Protein 3VG8 (pdb70)

Sequence (1083 aa):
GALPNFIPGLGTLYVDPSTLPEGPFLAYDRAGNLVKVVFVPLKKLNESHKYVDIGTKTLRALGITRIDHVNIPSGPHPGVSEPHYHIELVLVSVDQERKVLEGEEALKGALPNFIPGLGTLYVDPSTLPEGPFLAYDRAGNLVKVVFVPLKKLNESHKYVDIGTKTLRALGITRIDHVNIPSGPHPGVSEPHYHIELVLVSVDQERKVLEGEPYEALKGALPNFIPGLGTLYVDPSTLPEGPFLAYDRAGNLVKVVFVPLKKLNESHKYVDIGTKTLRALGITRIDHVNIPSGPHPGVSEPHYHIELVLVSVDQERKVLEGNVSEALKGALPNFIPGLGTLYVDPSTLPEGPFLAYDRAGNLVKVVFVPLKKLNESHKYVDIGTKTLRALGITRIDHVNIPSGPHPGVSEPHYHIELVLVSVDQERKVLEGEPYGALPNFIPGLGTLYVDPSTLPEGPFLAYDRAGNLVKVVFVPLKKLNESHKYVDIGTKTLRALGITRIDHVNIPSGPHPGVSEPHYHIELVLVSVDQERKVLEGNVSEALKGALPNFIPGLGTLYVDPSTLPEGPFLAYDRAGNLVKVVFVPLKKLNESHKYVDIGTKTLRALGITRIDHVNIPSGPHPGVSEPHYHIELVLVSVDQERKVLEGEPYLKGALPNFIPGLGTLYVDPSTLPEGPFLAYDRAGNLVKVVFVPLKKLNESHKYVDIGTKTLRALGITRIDHVNIPSGPHPGVSEPHYHIELVLVSVDQERKVLEGEPGALPNFIPGLGTLYVDPSTLPEGPFLAYDRAGNLVKVVFVPLKKLNESHKYVDIGTKTLRALGITRIDHVNIPSGPHPGVSEPHYHIELVLVSVDQERKVLEGEPYEALKGALPNFIPGLGTLYVDPSTLPEGPFLAYDRAGNLVKVVFVPLKKLNESHKYVDIGTKTLRALGITRIDHVNIPSGPHPGVSEPHYHIELVLVSVDQERKVLEGNVSEALKGALPNFIPGLGTLYVDPSTLPEGPFLAYDRAGNLVKVVFVPLKKLNESHKYVDIGTKTLRALGITRIDHVNIPSGPHPGVSEPHYHIELVLVSVDQERKVLEGEPY

CATH classification: 3.30.200.270

Nearest PDB structures (foldseek):
  3vg8-assembly1_B  TM=1.009E+00  e=7.340E-21  Thermus thermophilus HB8
  3vg8-assembly1_I  TM=8.948E-01  e=1.746E-15  Thermus thermophilus HB8
  4u43-assembly2_A  TM=2.991E-01  e=2.582E+00  Homo sapiens
  4bch-assembly1_A  TM=3.341E-01  e=4.894E+00  Homo sapiens
  3vg8-assembly1_I  TM=9.555E-01  e=1.704E-15  Thermus thermophilus HB8

Solvent-accessible surface area: 46790 Å² total

InterPro domains:
  IPR033786 TTHB210-like [cd11669] (2-110)
  IPR040832 TTHB210-like domain [PF18197] (37-82)

Organism: Thermus thermophilus (strain ATCC 27634 / DSM 579 / HB8) (NCBI:txid300852)

Structure (mmCIF, N/CA/C/O backbone):
data_3VG8
#
_entry.id   3VG8
#
_cell.length_a   154.977
_cell.length_b   100.160
_cell.length_c   106.366
_cell.angle_alpha   90.00
_cell.angle_beta   131.19
_cell.angle_gamma   90.00
#
_symmetry.space_group_name_H-M   'C 1 2 1'
#
loop_
_entity.id
_entity.type
_entity.pdbx_description
1 polymer 'Hypothetical Protein TTHB210'
2 water water
#
loop_
_atom_site.group_PDB
_atom_site.id
_atom_site.type_symbol
_atom_site.label_atom_id
_atom_site.label_alt_id
_atom_site.label_comp_id
_atom_site.label_asym_id
_atom_site.label_entity_id
_atom_site.label_seq_id
_atom_site.pdbx_PDB_ins_code
_atom_site.Cartn_x
_atom_site.Cartn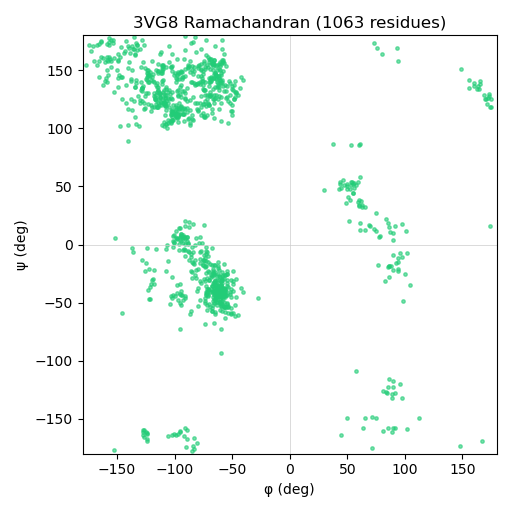_y
_atom_site.Cartn_z
_atom_site.occupancy
_atom_site.B_iso_or_equiv
_atom_site.auth_seq_id
_atom_site.auth_comp_id
_atom_site.auth_asym_id
_atom_site.auth_atom_id
_atom_site.pdbx_PDB_model_num
ATOM 1 N N . GLY A 1 9 ? 28.471 103.294 39.324 1.00 67.30 9 GLY G N 1
ATOM 2 C CA . GLY A 1 9 ? 28.833 102.014 38.631 1.00 65.68 9 GLY G CA 1
ATOM 3 C C . GLY A 1 9 ? 27.624 101.215 38.175 1.00 68.43 9 GLY G C 1
ATOM 4 O O . GLY A 1 9 ? 27.451 100.976 36.973 1.00 68.89 9 GLY G O 1
ATOM 5 N N . ALA A 1 10 ? 26.793 100.809 39.138 1.00 65.77 10 ALA G N 1
ATOM 6 C CA . ALA A 1 10 ? 25.580 100.021 38.890 1.00 59.14 10 ALA G CA 1
ATOM 7 C C . ALA A 1 10 ? 24.971 99.610 40.237 1.00 57.83 10 ALA G C 1
ATOM 8 O O . ALA A 1 10 ? 24.114 98.726 40.309 1.00 58.80 10 ALA G O 1
ATOM 10 N N . LEU A 1 11 ? 25.420 100.282 41.290 1.00 55.03 11 LEU G N 1
ATOM 11 C CA . LEU A 1 11 ? 25.004 100.031 42.671 1.00 54.92 11 LEU G CA 1
ATOM 12 C C . LEU A 1 11 ? 23.519 99.799 42.908 1.00 56.25 11 LEU G C 1
ATOM 13 O O . LEU A 1 11 ? 22.680 100.514 42.368 1.00 64.35 11 LEU G O 1
ATOM 18 N N . PRO A 1 12 ? 23.172 98.778 43.710 1.00 55.49 12 PRO G N 1
ATOM 19 C CA . PRO A 1 12 ? 21.765 98.490 44.010 1.00 56.63 12 PRO G CA 1
ATOM 20 C C . PRO A 1 12 ? 21.215 99.475 45.054 1.00 58.09 12 PRO G C 1
ATOM 21 O O . PRO A 1 12 ? 21.979 100.216 45.680 1.00 56.77 12 PRO G O 1
ATOM 25 N N . ASN A 1 13 ? 19.897 99.476 45.240 1.00 59.05 13 ASN G N 1
ATOM 26 C CA . ASN A 1 13 ? 19.246 100.384 46.189 1.00 59.44 13 ASN G CA 1
ATOM 27 C C . ASN A 1 13 ? 19.664 100.205 47.651 1.00 55.69 13 ASN G C 1
ATOM 28 O O . ASN A 1 13 ? 19.424 99.162 48.251 1.00 56.41 13 ASN G O 1
ATOM 30 N N . PHE A 1 14 ? 20.274 101.247 48.212 1.00 57.24 14 PHE G N 1
ATOM 31 C CA . PHE A 1 14 ? 20.733 101.267 49.602 1.00 51.84 14 PHE G CA 1
ATOM 32 C C . PHE A 1 14 ? 19.589 100.888 50.543 1.00 55.76 14 PHE G C 1
ATOM 33 O O . PHE A 1 14 ? 18.443 101.287 50.332 1.00 60.35 14 PHE G O 1
ATOM 41 N N . ILE A 1 15 ? 19.897 100.118 51.581 1.00 50.66 15 ILE G N 1
ATOM 42 C CA . ILE A 1 15 ? 18.881 99.701 52.542 1.00 53.17 15 ILE G CA 1
ATOM 43 C C . ILE A 1 15 ? 19.277 100.140 53.954 1.00 53.87 15 ILE G C 1
ATOM 44 O O . ILE A 1 15 ? 20.404 99.906 54.388 1.00 51.33 15 ILE G O 1
ATOM 49 N N . PRO A 1 16 ? 18.358 100.790 54.686 1.00 55.55 16 PRO G N 1
ATOM 50 C CA . PRO A 1 16 ? 18.679 101.230 56.051 1.00 56.19 16 PRO G CA 1
ATOM 51 C C . PRO A 1 16 ? 19.044 100.046 56.948 1.00 54.83 16 PRO G C 1
ATOM 52 O O . PRO A 1 16 ? 18.301 99.074 57.037 1.00 57.04 16 PRO G O 1
ATOM 56 N N . GLY A 1 17 ? 20.198 100.124 57.600 1.00 55.32 17 GLY G N 1
ATOM 57 C CA . GLY A 1 17 ? 20.623 99.032 58.460 1.00 58.05 17 GLY G CA 1
ATOM 58 C C . GLY A 1 17 ? 21.379 97.936 57.717 1.00 58.44 17 GLY G C 1
ATOM 59 O O . GLY A 1 17 ? 22.086 97.138 58.337 1.00 61.19 17 GLY G O 1
ATOM 60 N N . LEU A 1 18 ? 21.230 97.891 56.393 1.00 53.92 18 LEU G N 1
ATOM 61 C CA . LEU A 1 18 ? 21.914 96.896 55.570 1.00 46.41 18 LEU G CA 1
ATOM 62 C C . LEU A 1 18 ? 22.875 97.498 54.556 1.00 41.20 18 LEU G C 1
ATOM 63 O O . LEU A 1 18 ? 23.806 96.833 54.107 1.00 41.14 18 LEU G O 1
ATOM 68 N N . GLY A 1 19 ? 22.664 98.765 54.214 1.00 42.45 19 GLY G N 1
ATOM 69 C CA . GLY A 1 19 ? 23.527 99.425 53.248 1.00 39.62 19 GLY G CA 1
ATOM 70 C C . GLY A 1 19 ? 23.275 98.876 51.857 1.00 38.87 19 GLY G C 1
ATOM 71 O O . GLY A 1 19 ? 22.160 98.474 51.531 1.00 37.57 19 GLY G O 1
ATOM 72 N N . THR A 1 20 ? 24.319 98.854 51.040 1.00 42.30 20 THR G N 1
ATOM 73 C CA . THR A 1 20 ? 24.233 98.327 49.682 1.00 44.54 20 THR G CA 1
ATOM 74 C C . THR A 1 20 ? 24.526 96.821 49.771 1.00 41.82 20 THR G C 1
ATOM 75 O O . THR A 1 20 ? 25.671 96.437 50.007 1.00 38.43 20 THR G O 1
ATOM 79 N N . LEU A 1 21 ? 23.502 95.988 49.588 1.00 38.39 21 LEU G N 1
ATOM 80 C CA . LEU A 1 21 ? 23.652 94.532 49.653 1.00 36.20 21 LEU G CA 1
ATOM 81 C C . LEU A 1 21 ? 23.970 93.860 48.330 1.00 36.10 21 LEU G C 1
ATOM 82 O O . LEU A 1 21 ? 23.288 94.075 47.324 1.00 35.66 21 LEU G O 1
ATOM 87 N N . TYR A 1 22 ? 24.995 93.022 48.345 1.00 34.54 22 TYR G N 1
ATOM 88 C CA . TYR A 1 22 ? 25.365 92.249 47.169 1.00 32.41 22 TYR G CA 1
ATOM 89 C C . TYR A 1 22 ? 25.350 90.792 47.625 1.00 33.71 22 TYR G C 1
ATOM 90 O O . TYR A 1 22 ? 25.636 90.501 48.787 1.00 33.66 22 TYR G O 1
ATOM 99 N N . VAL A 1 23 ? 25.007 89.887 46.721 1.00 32.27 23 VAL G N 1
ATOM 100 C CA . VAL A 1 23 ? 25.026 88.462 47.026 1.00 33.53 23 VAL G CA 1
ATOM 101 C C . VAL A 1 23 ? 25.099 87.681 45.715 1.00 36.43 23 VAL G C 1
ATOM 102 O O . VAL A 1 23 ? 24.521 88.100 44.712 1.00 29.29 23 VAL G O 1
ATOM 106 N N . ASP A 1 24 ? 25.837 86.572 45.721 1.00 33.98 24 ASP G N 1
ATOM 107 C CA . ASP A 1 24 ? 25.953 85.698 44.550 1.00 31.45 24 ASP G CA 1
ATOM 108 C C . ASP A 1 24 ? 24.652 84.918 44.626 1.00 30.81 24 ASP G C 1
ATOM 109 O O . ASP A 1 24 ? 24.436 84.162 45.580 1.00 33.88 24 ASP G O 1
ATOM 114 N N . PRO A 1 25 ? 23.765 85.074 43.628 1.00 30.02 25 PRO G N 1
ATOM 115 C CA . PRO A 1 25 ? 22.500 84.332 43.701 1.00 26.93 25 PRO G CA 1
ATOM 116 C C . PRO A 1 25 ? 22.611 82.825 43.779 1.00 26.00 25 PRO G C 1
ATOM 117 O O . PRO A 1 25 ? 21.764 82.185 44.376 1.00 31.31 25 PRO G O 1
ATOM 121 N N . SER A 1 26 ? 23.645 82.242 43.182 1.00 31.47 26 SER G N 1
ATOM 122 C CA . SER A 1 26 ? 23.774 80.790 43.256 1.00 28.91 26 SER G CA 1
ATOM 123 C C . SER A 1 26 ? 23.943 80.332 44.704 1.00 32.34 26 SER G C 1
ATOM 124 O O . SER A 1 26 ? 23.790 79.152 44.985 1.00 31.86 26 SER G O 1
ATOM 127 N N . THR A 1 27 ? 24.259 81.252 45.622 1.00 30.96 27 THR G N 1
ATOM 128 C CA . THR A 1 27 ? 24.420 80.871 47.024 1.00 24.86 27 THR G CA 1
ATOM 129 C C . THR A 1 27 ? 23.226 81.202 47.929 1.00 32.35 27 THR G C 1
ATOM 130 O O . THR A 1 27 ? 23.311 81.057 49.148 1.00 30.01 27 THR G O 1
ATOM 134 N N . LEU A 1 28 ? 22.113 81.650 47.353 1.00 29.05 28 LEU G N 1
ATOM 135 C CA . LEU A 1 28 ? 20.942 81.930 48.170 1.00 31.46 28 LEU G CA 1
ATOM 136 C C . LEU A 1 28 ? 20.453 80.601 48.749 1.00 33.35 28 LEU G C 1
ATOM 137 O O . LEU A 1 28 ? 20.734 79.543 48.207 1.00 28.13 28 LEU G O 1
ATOM 142 N N . PRO A 1 29 ? 19.686 80.644 49.844 1.00 33.58 29 PRO G N 1
ATOM 143 C CA . PRO A 1 29 ? 19.268 81.865 50.540 1.00 29.65 29 PRO G CA 1
ATOM 144 C C . PRO A 1 29 ? 20.248 82.404 51.571 1.00 30.38 29 PRO G C 1
ATOM 145 O O . PRO A 1 29 ? 20.194 83.581 51.870 1.00 28.95 29 PRO G O 1
ATOM 149 N N . GLU A 1 30 ? 21.140 81.556 52.103 1.00 32.27 30 GLU G N 1
ATOM 150 C CA . GLU A 1 30 ? 22.097 81.989 53.135 1.00 26.28 30 GLU G CA 1
ATOM 151 C C . GLU A 1 30 ? 23.117 83.030 52.687 1.00 26.96 30 GLU G C 1
ATOM 152 O O . GLU A 1 30 ? 23.422 83.973 53.427 1.00 26.27 30 GLU G O 1
ATOM 158 N N . GLY A 1 31 ? 23.651 82.866 51.483 1.00 27.96 31 GLY G N 1
ATOM 159 C CA . GLY A 1 31 ? 24.634 83.813 50.998 1.00 21.58 31 GLY G CA 1
ATOM 160 C C . GLY A 1 31 ? 26.059 83.362 51.242 1.00 24.12 31 GLY G C 1
ATOM 161 O O . GLY A 1 31 ? 26.449 82.291 50.792 1.00 28.96 31 GLY G O 1
ATOM 162 N N . PRO A 1 32 ? 26.855 84.124 51.996 1.00 28.67 32 PRO G N 1
ATOM 163 C CA . PRO A 1 32 ? 26.566 85.389 52.673 1.00 28.11 32 PRO G CA 1
ATOM 164 C C . PRO A 1 32 ? 26.463 86.647 51.811 1.00 31.57 32 PRO G C 1
ATOM 165 O O . PRO A 1 32 ? 27.038 86.720 50.729 1.00 25.83 32 PRO G O 1
ATOM 169 N N . PHE A 1 33 ? 25.736 87.643 52.326 1.00 30.41 33 PHE G N 1
ATOM 170 C CA . PHE A 1 33 ? 25.570 88.923 51.641 1.00 31.28 33 PHE G CA 1
ATOM 171 C C . PHE A 1 33 ? 26.679 89.877 52.103 1.00 31.40 33 PHE G C 1
ATOM 172 O O . PHE A 1 33 ? 27.105 89.824 53.258 1.00 31.38 33 PHE G O 1
ATOM 180 N N . LEU A 1 34 ? 27.161 90.732 51.207 1.00 31.53 34 LEU G N 1
ATOM 181 C CA . LEU A 1 34 ? 28.170 91.714 51.585 1.00 34.41 34 LEU G CA 1
ATOM 182 C C . LEU A 1 34 ? 27.449 93.062 51.643 1.00 32.42 34 LEU G C 1
ATOM 183 O O . LEU A 1 34 ? 26.784 93.461 50.693 1.00 28.20 34 LEU G O 1
ATOM 188 N N . ALA A 1 35 ? 27.569 93.740 52.778 1.00 34.49 35 ALA G N 1
ATOM 189 C CA . ALA A 1 35 ? 26.926 95.034 52.995 1.00 39.18 35 ALA G CA 1
ATOM 190 C C . ALA A 1 35 ? 27.958 96.155 53.016 1.00 41.05 35 ALA G C 1
ATOM 191 O O . ALA A 1 35 ? 28.887 96.146 53.821 1.00 39.57 35 ALA G O 1
ATOM 193 N N . TYR A 1 36 ? 27.772 97.125 52.130 1.00 41.81 36 TYR G N 1
ATOM 194 C CA . TYR A 1 36 ? 28.683 98.256 52.011 1.00 42.07 36 TYR G CA 1
ATOM 195 C C . TYR A 1 36 ? 27.996 99.552 52.400 1.00 40.11 36 TYR G C 1
ATOM 196 O O . TYR A 1 36 ? 26.776 99.660 52.312 1.00 37.78 36 TYR G O 1
ATOM 205 N N . ASP A 1 37 ? 28.775 100.542 52.817 1.00 44.61 37 ASP G N 1
ATOM 206 C CA . ASP A 1 37 ? 28.188 101.837 53.154 1.00 51.29 37 ASP G CA 1
ATOM 207 C C . ASP A 1 37 ? 28.352 102.766 51.959 1.00 53.08 37 ASP G C 1
ATOM 208 O O . ASP A 1 37 ? 29.219 102.539 51.110 1.00 49.48 37 ASP G O 1
ATOM 213 N N . ARG A 1 38 ? 27.526 103.809 51.915 1.00 51.39 38 ARG G N 1
ATOM 214 C CA . ARG A 1 38 ? 27.544 104.800 50.842 1.00 49.03 38 ARG G CA 1
ATOM 215 C C . ARG A 1 38 ? 28.896 104.967 50.161 1.00 41.46 38 ARG G C 1
ATOM 216 O O . ARG A 1 38 ? 28.970 104.994 48.941 1.00 48.35 38 ARG G O 1
ATOM 224 N N . ALA A 1 39 ? 29.957 105.067 50.955 1.00 45.03 39 ALA G N 1
ATOM 225 C CA . ALA A 1 39 ? 31.314 105.258 50.435 1.00 51.71 39 ALA G CA 1
ATOM 226 C C . ALA A 1 39 ? 32.016 104.037 49.836 1.00 53.86 39 ALA G C 1
ATOM 227 O O . ALA A 1 39 ? 33.176 104.132 49.426 1.00 55.61 39 ALA G O 1
ATOM 229 N N . GLY A 1 40 ? 31.342 102.892 49.796 1.00 55.51 40 GLY G N 1
ATOM 230 C CA . GLY A 1 40 ? 31.967 101.710 49.224 1.00 51.85 40 GLY G CA 1
ATOM 231 C C . GLY A 1 40 ? 32.810 100.902 50.191 1.00 52.47 40 GLY G C 1
ATOM 232 O O . GLY A 1 40 ? 33.607 100.048 49.778 1.00 49.79 40 GLY G O 1
ATOM 233 N N . ASN A 1 41 ? 32.643 101.171 51.482 1.00 50.53 41 ASN G N 1
ATOM 234 C CA . ASN A 1 41 ? 33.389 100.440 52.502 1.00 53.15 41 ASN G CA 1
ATOM 235 C C . ASN A 1 41 ? 32.593 99.196 52.902 1.00 46.81 41 ASN G C 1
ATOM 236 O O . ASN A 1 41 ? 31.384 99.278 53.127 1.00 44.50 41 ASN G O 1
ATOM 241 N N . LEU A 1 42 ? 33.264 98.052 52.995 1.00 44.20 42 LEU G N 1
ATOM 242 C CA . LEU A 1 42 ? 32.588 96.827 53.402 1.00 44.00 42 LEU G CA 1
ATOM 243 C C . LEU A 1 42 ? 32.320 96.962 54.895 1.00 40.54 42 LEU G C 1
ATOM 244 O O . LEU A 1 42 ? 33.252 97.080 55.678 1.00 43.29 42 LEU G O 1
ATOM 249 N N . VAL A 1 43 ? 31.056 96.932 55.294 1.00 36.89 43 VAL G N 1
ATOM 250 C CA . VAL A 1 43 ? 30.722 97.099 56.701 1.00 38.51 43 VAL G CA 1
ATOM 251 C C . VAL A 1 43 ? 30.472 95.801 57.459 1.00 41.83 43 VAL G C 1
ATOM 252 O O . VAL A 1 43 ? 30.810 95.699 58.643 1.00 40.41 43 VAL G O 1
ATOM 256 N N . LYS A 1 44 ? 29.890 94.812 56.785 1.00 36.57 44 LYS G N 1
ATOM 257 C CA . LYS A 1 44 ? 29.596 93.545 57.445 1.00 35.32 44 LYS G CA 1
ATOM 258 C C . LYS A 1 44 ? 29.269 92.442 56.466 1.00 38.01 44 LYS G C 1
ATOM 259 O O . LYS A 1 44 ? 28.880 92.708 55.328 1.00 37.75 44 LYS G O 1
ATOM 265 N N . VAL A 1 45 ? 29.441 91.206 56.929 1.00 33.37 45 VAL G N 1
ATOM 266 C CA . VAL A 1 45 ? 29.139 90.027 56.141 1.00 30.60 45 VAL G CA 1
ATOM 267 C C . VAL A 1 45 ? 27.871 89.462 56.791 1.00 30.30 45 VAL G C 1
ATOM 268 O O . VAL A 1 45 ? 27.794 89.281 58.015 1.00 28.94 45 VAL G O 1
ATOM 272 N N . VAL A 1 46 ? 26.860 89.212 55.976 1.00 26.56 46 VAL G N 1
ATOM 273 C CA . VAL A 1 46 ? 25.597 88.737 56.516 1.00 27.35 46 VAL G CA 1
ATOM 274 C C . VAL A 1 46 ? 25.122 87.380 56.001 1.00 27.70 46 VAL G C 1
ATOM 275 O O . VAL A 1 46 ? 24.923 87.198 54.802 1.00 30.98 46 VAL G O 1
ATOM 279 N N . PHE A 1 47 ? 24.963 86.429 56.914 1.00 26.17 47 PHE G N 1
ATOM 280 C CA . PHE A 1 47 ? 24.460 85.108 56.552 1.00 29.43 47 PHE G CA 1
ATOM 281 C C . PHE A 1 47 ? 22.971 85.185 56.876 1.00 32.58 47 PHE G C 1
ATOM 282 O O . PHE A 1 47 ? 22.596 85.489 58.011 1.00 31.67 47 PHE G O 1
ATOM 298 N N . VAL A 1 49 ? 19.985 83.133 57.445 1.00 31.79 49 VAL G N 1
ATOM 299 C CA . VAL A 1 49 ? 19.542 81.778 57.741 1.00 30.32 49 VAL G CA 1
ATOM 300 C C . VAL A 1 49 ? 18.044 81.599 57.991 1.00 29.66 49 VAL G C 1
ATOM 301 O O . VAL A 1 49 ? 17.484 82.177 58.927 1.00 30.73 49 VAL G O 1
ATOM 305 N N . PRO A 1 50 ? 17.366 80.791 57.156 1.00 31.25 50 PRO G N 1
ATOM 306 C CA . PRO A 1 50 ? 15.928 80.607 57.407 1.00 30.99 50 PRO G CA 1
ATOM 307 C C . PRO A 1 50 ? 15.735 79.898 58.741 1.00 32.34 50 PRO G C 1
ATOM 308 O O . PRO A 1 50 ? 16.316 78.831 58.977 1.00 38.52 50 PRO G O 1
ATOM 312 N N . LEU A 1 51 ? 14.937 80.497 59.614 1.00 25.20 51 LEU G N 1
ATOM 313 C CA . LEU A 1 51 ? 14.676 79.939 60.947 1.00 30.26 51 LEU G CA 1
ATOM 314 C C . LEU A 1 51 ? 14.177 78.499 60.849 1.00 33.33 51 LEU G C 1
ATOM 315 O O . LEU A 1 51 ? 14.443 77.669 61.723 1.00 35.87 51 LEU G O 1
ATOM 320 N N . LYS A 1 52 ? 13.440 78.215 59.783 1.00 30.31 52 LYS G N 1
ATOM 321 C CA . LYS A 1 52 ? 12.923 76.888 59.535 1.00 33.11 52 LYS G CA 1
ATOM 322 C C . LYS A 1 52 ? 14.077 75.875 59.510 1.00 35.57 52 LYS G C 1
ATOM 323 O O . LYS A 1 52 ? 13.956 74.770 60.038 1.00 34.71 52 LYS G O 1
ATOM 329 N N . LYS A 1 53 ? 15.195 76.242 58.890 1.00 31.48 53 LYS G N 1
ATOM 330 C CA . LYS A 1 53 ? 16.319 75.315 58.825 1.00 32.13 53 LYS G CA 1
ATOM 331 C C . LYS A 1 53 ? 16.866 75.089 60.226 1.00 29.35 53 LYS G C 1
ATOM 332 O O . LYS A 1 53 ? 17.154 73.958 60.616 1.00 29.91 53 LYS G O 1
ATOM 338 N N . LEU A 1 54 ? 16.982 76.160 61.004 1.00 29.61 54 LEU G N 1
ATOM 339 C CA . LEU A 1 54 ? 17.497 76.008 62.355 1.00 29.79 54 LEU G CA 1
ATOM 340 C C . LEU A 1 54 ? 16.572 75.076 63.126 1.00 35.24 54 LEU G C 1
ATOM 341 O O . LEU A 1 54 ? 17.028 74.134 63.776 1.00 36.35 54 LEU G O 1
ATOM 346 N N . ASN A 1 55 ? 15.267 75.330 63.040 1.00 33.14 55 ASN G N 1
ATOM 347 C CA . ASN A 1 55 ? 14.306 74.508 63.744 1.00 31.39 55 ASN G CA 1
ATOM 348 C C . ASN A 1 55 ? 14.337 73.066 63.288 1.00 35.20 55 ASN G C 1
ATOM 349 O O . ASN A 1 55 ? 13.920 72.186 64.026 1.00 30.40 55 ASN G O 1
ATOM 354 N N . GLU A 1 56 ? 14.843 72.814 62.084 1.00 32.53 56 GLU G N 1
ATOM 355 C CA . GLU A 1 56 ? 14.942 71.436 61.615 1.00 38.41 56 GLU G CA 1
ATOM 356 C C . GLU A 1 56 ? 16.333 70.836 61.906 1.00 36.08 56 GLU G C 1
ATOM 357 O O . GLU A 1 56 ? 16.646 69.749 61.441 1.00 32.27 56 GLU G O 1
ATOM 363 N N . SER A 1 57 ? 17.150 71.556 62.677 1.00 33.08 57 SER G N 1
ATOM 364 C CA . SER A 1 57 ? 18.505 71.114 63.049 1.00 33.11 57 SER G CA 1
ATOM 365 C C . SER A 1 57 ? 19.472 70.947 61.875 1.00 28.49 57 SER G C 1
ATOM 366 O O . SER A 1 57 ? 20.322 70.074 61.891 1.00 28.80 57 SER G O 1
ATOM 369 N N . HIS A 1 58 ? 19.340 71.786 60.860 1.00 26.65 58 HIS G N 1
ATOM 370 C CA . HIS A 1 58 ? 20.235 71.714 59.714 1.00 28.30 58 HIS G CA 1
ATOM 371 C C . HIS A 1 58 ? 21.670 71.962 60.201 1.00 29.96 58 HIS G C 1
ATOM 372 O O . HIS A 1 58 ? 21.889 72.782 61.079 1.00 29.60 58 HIS G O 1
ATOM 379 N N . LYS A 1 59 ? 22.636 71.240 59.643 1.00 32.88 59 LYS G N 1
ATOM 380 C CA . LYS A 1 59 ? 24.041 71.399 60.024 1.00 32.50 59 LYS G CA 1
ATOM 381 C C . LYS A 1 59 ? 24.739 72.185 58.942 1.00 28.53 59 LYS G C 1
ATOM 382 O O . LYS A 1 59 ? 24.892 71.701 57.833 1.00 25.44 59 LYS G O 1
ATOM 388 N N . TYR A 1 60 ? 25.145 73.404 59.270 1.00 27.41 60 TYR G N 1
ATOM 389 C CA . TYR A 1 60 ? 25.847 74.265 58.333 1.00 26.58 60 TYR G CA 1
ATOM 390 C C . TYR A 1 60 ? 27.326 74.114 58.637 1.00 29.27 60 TYR G C 1
ATOM 391 O O . TYR A 1 60 ? 27.784 74.449 59.748 1.00 24.41 60 TYR G O 1
ATOM 400 N N . VAL A 1 61 ? 28.063 73.618 57.650 1.00 25.38 61 VAL G N 1
ATOM 401 C CA . VAL A 1 61 ? 29.493 73.414 57.797 1.00 24.41 61 VAL G CA 1
ATOM 402 C C . VAL A 1 61 ? 30.250 74.058 56.650 1.00 24.84 61 VAL G C 1
ATOM 403 O O . VAL A 1 61 ? 29.880 73.888 55.491 1.00 26.73 61 VAL G O 1
ATOM 407 N N . ASP A 1 62 ? 31.291 74.820 56.970 1.00 22.60 62 ASP G N 1
ATOM 408 C CA . ASP A 1 62 ? 32.115 75.441 55.933 1.00 28.34 62 ASP G CA 1
ATOM 409 C C . ASP A 1 62 ? 31.348 76.359 54.956 1.00 28.85 62 ASP G C 1
ATOM 410 O O . ASP A 1 62 ? 31.467 76.216 53.744 1.00 23.00 62 ASP G O 1
ATOM 415 N N . ILE A 1 63 ? 30.558 77.303 55.460 1.00 25.51 63 ILE G N 1
ATOM 416 C CA . ILE A 1 63 ? 29.845 78.168 54.524 1.00 25.91 63 ILE G CA 1
ATOM 417 C C . ILE A 1 63 ? 30.517 79.525 54.450 1.00 27.65 63 ILE G C 1
ATOM 418 O O . ILE A 1 63 ? 31.196 79.947 55.399 1.00 24.67 63 ILE G O 1
ATOM 423 N N . GLY A 1 64 ? 30.368 80.182 53.300 1.00 26.19 64 GLY G N 1
ATOM 424 C CA . GLY A 1 64 ? 30.963 81.494 53.096 1.00 22.84 64 GLY G CA 1
ATOM 425 C C . GLY A 1 64 ? 32.451 81.466 52.804 1.00 29.58 64 GLY G C 1
ATOM 426 O O . GLY A 1 64 ? 33.099 82.509 52.694 1.00 29.94 64 GLY G O 1
ATOM 427 N N . THR A 1 65 ? 32.994 80.270 52.644 1.00 29.92 65 THR G N 1
ATOM 428 C CA . THR A 1 65 ? 34.421 80.117 52.389 1.00 34.11 65 THR G CA 1
ATOM 429 C C . THR A 1 65 ? 35.010 81.072 51.350 1.00 37.35 65 THR G C 1
ATOM 430 O O . THR A 1 65 ? 35.913 81.842 51.661 1.00 41.50 65 THR G O 1
ATOM 434 N N . LYS A 1 66 ? 34.510 81.011 50.116 1.00 36.42 66 LYS G N 1
ATOM 435 C CA . LYS A 1 66 ? 35.022 81.856 49.042 1.00 41.05 66 LYS G CA 1
ATOM 436 C C . LYS A 1 66 ? 34.962 83.344 49.339 1.00 43.10 66 LYS G C 1
ATOM 437 O O . LYS A 1 66 ? 35.945 84.057 49.173 1.00 47.11 66 LYS G O 1
ATOM 443 N N . THR A 1 67 ? 33.804 83.812 49.780 1.00 42.72 67 THR G N 1
ATOM 444 C CA . THR A 1 67 ? 33.633 85.219 50.106 1.00 47.71 67 THR G CA 1
ATOM 445 C C . THR A 1 67 ? 34.593 85.651 51.210 1.00 46.69 67 THR G C 1
ATOM 446 O O . THR A 1 67 ? 35.320 86.628 51.072 1.00 52.23 67 THR G O 1
ATOM 450 N N . LEU A 1 68 ? 34.580 84.917 52.316 1.00 44.92 68 LEU G N 1
ATOM 451 C CA . LEU A 1 68 ? 35.444 85.227 53.448 1.00 42.91 68 LEU G CA 1
ATOM 452 C C . LEU A 1 68 ? 36.923 85.221 53.094 1.00 45.03 68 LEU G C 1
ATOM 453 O O . LEU A 1 68 ? 37.679 86.040 53.613 1.00 45.8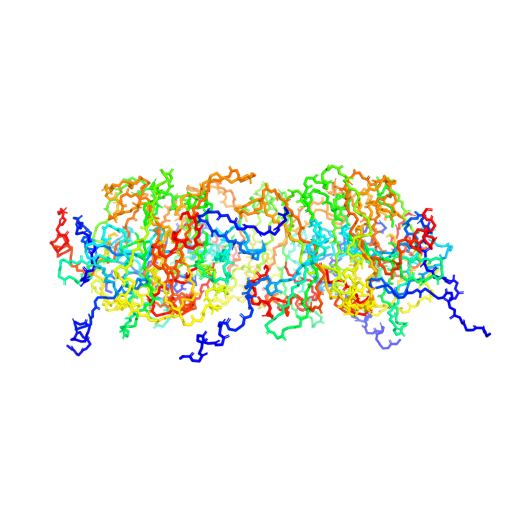8 68 LEU G O 1
ATOM 458 N N . ARG A 1 69 ? 37.334 84.299 52.222 1.00 42.82 69 ARG G N 1
ATOM 459 C CA . ARG A 1 69 ? 38.735 84.221 51.816 1.00 48.16 69 ARG G CA 1
ATOM 460 C C . ARG A 1 69 ? 39.124 85.357 50.890 1.00 53.01 69 ARG G C 1
ATOM 461 O O . ARG A 1 69 ? 40.248 85.846 50.948 1.00 56.76 69 ARG G O 1
ATOM 469 N N . ALA A 1 70 ? 38.204 85.769 50.028 1.00 54.52 70 ALA G N 1
ATOM 470 C CA . ALA A 1 70 ? 38.484 86.854 49.098 1.00 55.33 70 ALA G CA 1
ATOM 471 C C . ALA A 1 70 ? 38.566 88.179 49.852 1.00 56.25 70 ALA G C 1
ATOM 472 O O . ALA A 1 70 ? 39.197 89.131 49.387 1.00 52.31 70 ALA G O 1
ATOM 474 N N . LEU A 1 71 ? 37.936 88.230 51.022 1.00 54.92 71 LEU G N 1
ATOM 475 C CA . LEU A 1 71 ? 37.938 89.445 51.826 1.00 57.68 71 LEU G CA 1
ATOM 476 C C . LEU A 1 71 ? 39.206 89.568 52.676 1.00 56.86 71 LEU G C 1
ATOM 477 O O . LEU A 1 71 ? 39.526 90.646 53.170 1.00 51.01 71 LEU G O 1
ATOM 482 N N . GLY A 1 72 ? 39.912 88.448 52.832 1.00 61.75 72 GLY G N 1
ATOM 483 C CA . GLY A 1 72 ? 41.172 88.384 53.564 1.00 66.24 72 GLY G CA 1
ATOM 484 C C . GLY A 1 72 ? 41.395 89.052 54.916 1.00 69.50 72 GLY G C 1
ATOM 485 O O . GLY A 1 72 ? 40.447 89.428 55.617 1.00 66.12 72 GLY G O 1
ATOM 486 N N . ILE A 1 73 ? 42.682 89.184 55.273 1.00 70.43 73 ILE G N 1
ATOM 487 C CA . ILE A 1 73 ? 43.103 89.796 56.549 1.00 73.82 73 ILE G CA 1
ATOM 488 C C . ILE A 1 73 ? 42.260 91.017 56.891 1.00 72.11 73 ILE G C 1
ATOM 489 O O . ILE A 1 73 ? 41.890 91.796 56.010 1.00 69.95 73 ILE G O 1
ATOM 491 N N . THR A 1 74 ? 41.947 91.165 58.178 1.00 73.56 74 THR G N 1
ATOM 492 C CA . THR A 1 74 ? 41.125 92.268 58.674 1.00 72.69 74 THR G CA 1
ATOM 493 C C . THR A 1 74 ? 40.757 91.862 60.091 1.00 71.58 74 THR G C 1
ATOM 494 O O . THR A 1 74 ? 41.323 90.877 60.632 1.00 69.73 74 THR G O 1
ATOM 496 N N . ARG A 1 75 ? 39.822 92.593 60.691 1.00 68.94 75 ARG G N 1
ATOM 497 C CA . ARG A 1 75 ? 39.406 92.306 62.055 1.00 65.82 75 ARG G CA 1
ATOM 498 C C . ARG A 1 75 ? 37.896 92.413 62.212 1.00 60.79 75 ARG G C 1
ATOM 499 O O . ARG A 1 75 ? 37.257 93.280 61.613 1.00 65.78 75 ARG G O 1
ATOM 501 N N . ILE A 1 76 ? 37.332 91.527 63.022 1.00 50.61 76 ILE G N 1
ATOM 502 C CA . ILE A 1 76 ? 35.901 91.527 63.276 1.00 45.67 76 ILE G CA 1
ATOM 503 C C . ILE A 1 76 ? 35.639 92.306 64.557 1.00 43.27 76 ILE G C 1
ATOM 504 O O . ILE A 1 76 ? 36.100 91.922 65.625 1.00 45.21 76 ILE G O 1
ATOM 509 N N . ASP A 1 77 ? 34.894 93.398 64.456 1.00 44.70 77 ASP G N 1
ATOM 510 C CA . ASP A 1 77 ? 34.589 94.209 65.627 1.00 44.83 77 ASP G CA 1
ATOM 511 C C . ASP A 1 77 ? 33.596 93.504 66.549 1.00 42.83 77 ASP G C 1
ATOM 512 O O . ASP A 1 77 ? 33.860 93.316 67.740 1.00 43.20 77 ASP G O 1
ATOM 517 N N . HIS A 1 78 ? 32.440 93.132 66.004 1.00 40.08 78 HIS G N 1
ATOM 518 C CA . HIS A 1 78 ? 31.430 92.443 66.800 1.00 41.19 78 HIS G CA 1
ATOM 519 C C . HIS A 1 78 ? 30.539 91.564 65.932 1.00 37.10 78 HIS G C 1
ATOM 520 O O . HIS A 1 78 ? 30.641 91.586 64.712 1.00 37.95 78 HIS G O 1
ATOM 527 N N . VAL A 1 79 ? 29.669 90.791 66.572 1.00 37.77 79 VAL G N 1
ATOM 528 C CA . VAL A 1 79 ? 28.747 89.912 65.859 1.00 33.22 79 VAL G CA 1
ATOM 529 C C . VAL A 1 79 ? 27.297 90.286 66.186 1.00 33.98 79 VAL G C 1
ATOM 530 O O . VAL A 1 79 ? 26.999 90.698 67.308 1.00 33.66 79 VAL G O 1
ATOM 534 N N . ASN A 1 80 ? 26.406 90.166 65.199 1.00 33.03 80 ASN G N 1
ATOM 535 C CA . ASN A 1 80 ? 24.981 90.417 65.415 1.00 32.51 80 ASN G CA 1
ATOM 536 C C . ASN A 1 80 ? 24.194 89.169 65.001 1.00 29.63 80 ASN G C 1
ATOM 537 O O . ASN A 1 80 ? 24.603 88.412 64.124 1.00 30.17 80 ASN G O 1
ATOM 550 N N . ILE A 1 82 ? 20.236 89.005 64.509 1.00 38.02 82 ILE G N 1
ATOM 551 C CA . ILE A 1 82 ? 18.944 89.648 64.584 1.00 40.11 82 ILE G CA 1
ATOM 552 C C . ILE A 1 82 ? 17.934 89.023 63.645 1.00 36.27 82 ILE G C 1
ATOM 553 O O . ILE A 1 82 ? 18.269 88.621 62.538 1.00 27.37 82 ILE G O 1
ATOM 558 N N . PRO A 1 83 ? 16.680 88.914 64.092 1.00 37.49 83 PRO G N 1
ATOM 559 C CA . PRO A 1 83 ? 15.635 88.325 63.258 1.00 44.40 83 PRO G CA 1
ATOM 560 C C . PRO A 1 83 ? 15.343 89.240 62.081 1.00 50.94 83 PRO G C 1
ATOM 561 O O . PRO A 1 83 ? 15.404 90.465 62.205 1.00 52.86 83 PRO G O 1
ATOM 565 N N . SER A 1 84 ? 15.052 88.647 60.932 1.00 53.99 84 SER G N 1
ATOM 566 C CA . SER A 1 84 ? 14.747 89.430 59.741 1.00 57.25 84 SER G CA 1
ATOM 567 C C . SER A 1 84 ? 13.612 90.412 60.028 1.00 58.68 84 SER G C 1
ATOM 568 O O . SER A 1 84 ? 12.546 90.028 60.521 1.00 52.49 84 SER G O 1
ATOM 571 N N . GLY A 1 85 ? 13.852 91.685 59.735 1.00 62.83 85 GLY G N 1
ATOM 572 C CA . GLY A 1 85 ? 12.820 92.680 59.955 1.00 67.70 85 GLY G CA 1
ATOM 573 C C . GLY A 1 85 ? 11.893 92.667 58.756 1.00 70.69 85 GLY G C 1
ATOM 574 O O . GLY A 1 85 ? 11.946 91.731 57.950 1.00 70.28 85 GLY G O 1
ATOM 575 N N . PRO A 1 86 ? 11.023 93.676 58.604 1.00 71.22 86 PRO G N 1
ATOM 576 C CA . PRO A 1 86 ? 10.126 93.681 57.447 1.00 69.49 86 PRO G CA 1
ATOM 577 C C . PRO A 1 86 ? 10.885 93.974 56.151 1.00 68.45 86 PRO G C 1
ATOM 578 O O . PRO A 1 86 ? 11.544 95.009 56.017 1.00 67.33 86 PRO G O 1
ATOM 582 N N . HIS A 1 87 ? 10.808 93.041 55.208 1.00 64.78 87 HIS G N 1
ATOM 583 C CA . HIS A 1 87 ? 11.468 93.199 53.922 1.00 60.48 87 HIS G CA 1
ATOM 584 C C . HIS A 1 87 ? 10.480 92.788 52.840 1.00 58.44 87 HIS G C 1
ATOM 585 O O . HIS A 1 87 ? 9.959 91.680 52.864 1.00 54.05 87 HIS G O 1
ATOM 592 N N . PRO A 1 88 ? 10.201 93.684 51.884 1.00 59.49 88 PRO G N 1
ATOM 593 C CA . PRO A 1 88 ? 9.262 93.357 50.807 1.00 60.51 88 PRO G CA 1
ATOM 594 C C . PRO A 1 88 ? 9.709 92.113 50.044 1.00 61.79 88 PRO G C 1
ATOM 595 O O . PRO A 1 88 ? 10.877 91.993 49.667 1.00 62.08 88 PRO G O 1
ATOM 599 N N . GLY A 1 89 ? 8.780 91.186 49.831 1.00 61.42 89 GLY G N 1
ATOM 600 C CA . GLY A 1 89 ? 9.102 89.966 49.111 1.00 62.37 89 GLY G CA 1
ATOM 601 C C . GLY A 1 89 ? 9.381 88.777 50.009 1.00 61.55 89 GLY G C 1
ATOM 602 O O . GLY A 1 89 ? 8.848 87.686 49.787 1.00 60.85 89 GLY G O 1
ATOM 603 N N . VAL A 1 90 ? 10.226 88.986 51.016 1.00 60.46 90 VAL G N 1
ATOM 604 C CA . VAL A 1 90 ? 10.585 87.935 51.962 1.00 56.14 90 VAL G CA 1
ATOM 605 C C . VAL A 1 90 ? 9.325 87.488 52.685 1.00 51.73 90 VAL G C 1
ATOM 606 O O . VAL A 1 90 ? 8.560 88.318 53.157 1.00 54.63 90 VAL G O 1
ATOM 610 N N . SER A 1 91 ? 9.107 86.184 52.786 1.00 48.78 91 SER G N 1
ATOM 611 C CA . SER A 1 91 ? 7.899 85.699 53.439 1.00 51.52 91 SER G CA 1
ATOM 612 C C . SER A 1 91 ? 8.115 84.719 54.587 1.00 47.92 91 SER G C 1
ATOM 613 O O . SER A 1 91 ? 7.193 84.473 55.361 1.00 52.09 91 SER G O 1
ATOM 616 N N . GLU A 1 92 ? 9.305 84.139 54.697 1.00 45.18 92 GLU G N 1
ATOM 617 C CA . GLU A 1 92 ? 9.565 83.219 55.810 1.00 45.43 92 GLU G CA 1
ATOM 618 C C . GLU A 1 92 ? 10.570 83.901 56.717 1.00 38.77 92 GLU G C 1
ATOM 619 O O . GLU A 1 92 ? 11.425 84.657 56.252 1.00 33.09 92 GLU G O 1
ATOM 625 N N . PRO A 1 93 ? 10.482 83.654 58.028 1.00 39.36 93 PRO G N 1
ATOM 626 C CA . PRO A 1 93 ? 11.449 84.312 58.910 1.00 36.44 93 PRO G CA 1
ATOM 627 C C . PRO A 1 93 ? 12.882 83.788 58.749 1.00 37.56 93 PRO G C 1
ATOM 628 O O . PRO A 1 93 ? 13.098 82.601 58.513 1.00 38.61 93 PRO G O 1
ATOM 632 N N . HIS A 1 94 ? 13.845 84.701 58.843 1.00 35.78 94 HIS G N 1
ATOM 633 C CA . HIS A 1 94 ? 15.267 84.385 58.753 1.00 30.80 94 HIS G CA 1
ATOM 634 C C . HIS A 1 94 ? 15.952 85.084 59.897 1.00 34.73 94 HIS G C 1
ATOM 635 O O . HIS A 1 94 ? 15.389 85.954 60.555 1.00 34.37 94 HIS G O 1
ATOM 642 N N . TYR A 1 95 ? 17.195 84.703 60.123 1.00 35.70 95 TYR G N 1
ATOM 643 C CA . TYR A 1 95 ? 17.990 85.356 61.122 1.00 31.78 95 TYR G CA 1
ATOM 644 C C . TYR A 1 95 ? 19.203 85.833 60.369 1.00 31.07 95 TYR G C 1
ATOM 645 O O . TYR A 1 95 ? 19.705 85.137 59.487 1.00 34.44 95 TYR G O 1
ATOM 654 N N . HIS A 1 96 ? 19.661 87.036 60.682 1.00 31.81 96 HIS G N 1
ATOM 655 C CA . HIS A 1 96 ? 20.834 87.574 60.014 1.00 32.69 96 HIS G CA 1
ATOM 656 C C . HIS A 1 96 ? 22.018 87.433 60.960 1.00 38.27 96 HIS G C 1
ATOM 657 O O . HIS A 1 96 ? 22.072 88.114 61.985 1.00 37.50 96 HIS G O 1
ATOM 664 N N . ILE A 1 97 ? 22.943 86.532 60.631 1.00 27.58 97 ILE G N 1
ATOM 665 C CA . ILE A 1 97 ? 24.131 86.333 61.442 1.00 29.23 97 ILE G CA 1
ATOM 666 C C . ILE A 1 97 ? 25.146 87.282 60.797 1.00 30.10 97 ILE G C 1
ATOM 667 O O . ILE A 1 97 ? 25.591 87.067 59.670 1.00 23.50 97 ILE G O 1
ATOM 672 N N . GLU A 1 98 ? 25.527 88.319 61.521 1.00 24.97 98 GLU G N 1
ATOM 673 C CA . GLU A 1 98 ? 26.405 89.314 60.951 1.00 28.72 98 GLU G CA 1
ATOM 674 C C . GLU A 1 98 ? 27.771 89.450 61.575 1.00 27.73 98 GLU G C 1
ATOM 675 O O . GLU A 1 98 ? 27.910 89.476 62.789 1.00 32.57 98 GLU G O 1
ATOM 681 N N . LEU A 1 99 ? 28.781 89.557 60.725 1.00 27.35 99 LEU G N 1
ATOM 682 C CA . LEU A 1 99 ? 30.139 89.754 61.194 1.00 31.64 99 LEU G CA 1
ATOM 683 C C . LEU A 1 99 ? 30.383 91.228 60.814 1.00 30.83 99 LEU G C 1
ATOM 684 O O . LEU A 1 99 ? 30.586 91.544 59.640 1.00 29.98 99 LEU G O 1
ATOM 689 N N . VAL A 1 100 ? 30.333 92.126 61.796 1.00 37.98 100 VAL G N 1
ATOM 690 C CA . VAL A 1 100 ? 30.500 93.564 61.539 1.00 35.88 100 VAL G CA 1
ATOM 691 C C . VAL A 1 100 ? 31.956 94.015 61.677 1.00 38.22 100 VAL G C 1
ATOM 692 O O . VAL A 1 100 ? 32.617 93.699 62.672 1.00 41.66 100 VAL G O 1
ATOM 696 N N . LEU A 1 101 ? 32.437 94.769 60.688 1.00 38.52 101 LEU G N 1
ATOM 697 C CA . LEU A 1 101 ? 33.825 95.239 60.663 1.00 38.70 101 LEU G CA 1
ATOM 698 C C . LEU A 1 101 ? 34.081 96.613 61.281 1.00 44.58 101 LEU G C 1
ATOM 699 O O . LEU A 1 101 ? 35.192 97.148 61.189 1.00 40.49 101 LEU G O 1
ATOM 704 N N . VAL A 1 102 ? 33.053 97.180 61.902 1.00 42.08 102 VAL G N 1
ATOM 705 C CA . VAL A 1 102 ? 33.162 98.475 62.558 1.00 43.14 102 VAL G CA 1
ATOM 706 C C . VAL A 1 102 ? 32.378 98.423 63.851 1.00 41.82 102 VAL G C 1
ATOM 707 O O . VAL A 1 102 ? 31.643 97.462 64.094 1.00 44.12 102 VAL G O 1
ATOM 711 N N . SER A 1 103 ? 32.530 99.462 64.668 1.00 41.12 103 SER G N 1
ATOM 712 C CA . SER A 1 103 ? 31.843 99.558 65.953 1.00 39.77 103 SER G CA 1
ATOM 713 C C . SER A 1 103 ? 30.342 99.601 65.727 1.00 41.45 103 SER G C 1
ATOM 714 O O . SER A 1 103 ? 29.885 100.035 64.667 1.00 37.60 103 SER G O 1
ATOM 717 N N . VAL A 1 104 ? 29.570 99.170 66.723 1.00 40.42 104 VAL G N 1
ATOM 718 C CA . VAL A 1 104 ? 28.122 99.172 66.580 1.00 44.39 104 VAL G CA 1
ATOM 719 C C . VAL A 1 104 ? 27.587 100.588 66.367 1.00 48.79 104 VAL G C 1
ATOM 720 O O . VAL A 1 104 ? 26.569 100.784 65.701 1.00 51.90 104 VAL G O 1
ATOM 724 N N . ASP A 1 105 ? 28.274 101.579 66.925 1.00 51.38 105 ASP G N 1
ATOM 725 C CA . ASP A 1 105 ? 27.832 102.953 66.759 1.00 53.78 105 ASP G CA 1
ATOM 726 C C . ASP A 1 105 ? 28.123 103.408 65.337 1.00 51.99 105 ASP G C 1
ATOM 727 O O . ASP A 1 105 ? 27.275 104.030 64.690 1.00 49.76 105 ASP G O 1
ATOM 732 N N . GLN A 1 106 ? 29.314 103.075 64.845 1.00 46.31 106 GLN G N 1
ATOM 733 C CA . GLN A 1 106 ? 29.704 103.418 63.479 1.00 48.51 106 GLN G CA 1
ATOM 734 C C . GLN A 1 106 ? 28.801 102.664 62.479 1.00 51.04 106 GLN G C 1
ATOM 735 O O . GLN A 1 106 ? 28.518 103.151 61.379 1.00 46.39 106 GLN G O 1
ATOM 741 N N . GLU A 1 107 ? 28.350 101.475 62.875 1.00 51.14 107 GLU G N 1
ATOM 742 C CA . GLU A 1 107 ? 27.484 100.648 62.036 1.00 55.62 107 GLU G CA 1
ATOM 743 C C . GLU A 1 107 ? 26.131 101.321 61.840 1.00 51.03 107 GLU G C 1
ATOM 744 O O . GLU A 1 107 ? 25.617 101.398 60.730 1.00 50.00 107 GLU G O 1
ATOM 750 N N . ARG A 1 108 ? 25.558 101.798 62.935 1.00 53.61 108 ARG G N 1
ATOM 751 C CA . ARG A 1 108 ? 24.260 102.461 62.900 1.00 54.94 108 ARG G CA 1
ATOM 752 C C . ARG A 1 108 ? 24.311 103.738 62.053 1.00 54.25 108 ARG G C 1
ATOM 753 O O . ARG A 1 108 ? 23.294 104.179 61.528 1.00 51.65 108 ARG G O 1
ATOM 761 N N . LYS A 1 109 ? 25.495 104.331 61.939 1.00 53.88 109 LYS G N 1
ATOM 762 C CA . LYS A 1 109 ? 25.659 105.562 61.179 1.00 55.54 109 LYS G CA 1
ATOM 763 C C . LYS A 1 109 ? 25.888 105.326 59.693 1.00 51.62 109 LYS G C 1
ATOM 764 O O . LYS A 1 109 ? 25.131 105.824 58.863 1.00 51.72 109 LYS G O 1
ATOM 770 N N . VAL A 1 110 ? 26.928 104.573 59.357 1.00 45.43 110 VAL G N 1
ATOM 771 C CA . VAL A 1 110 ? 27.226 104.305 57.959 1.00 47.74 110 VAL G CA 1
ATOM 772 C C . VAL A 1 110 ? 26.079 103.581 57.277 1.00 46.84 110 VAL G C 1
ATOM 773 O O . VAL A 1 110 ? 25.770 103.844 56.121 1.00 54.03 110 VAL G O 1
ATOM 777 N N . LEU A 1 111 ? 25.427 102.678 57.992 1.00 51.78 111 LEU G N 1
ATOM 778 C CA . LEU A 1 111 ? 24.305 101.957 57.406 1.00 51.81 111 LEU G CA 1
ATOM 779 C C . LEU A 1 111 ? 23.016 102.717 57.637 1.00 50.48 111 LEU G C 1
ATOM 780 O O . LEU A 1 111 ? 21.934 102.230 57.331 1.00 46.36 111 LEU G O 1
ATOM 785 N N . GLU A 1 112 ? 23.143 103.922 58.183 1.00 54.95 112 GLU G N 1
ATOM 786 C CA . GLU A 1 112 ? 21.985 104.773 58.437 1.00 60.91 112 GLU G CA 1
ATOM 787 C C . GLU A 1 112 ? 20.829 103.969 59.030 1.00 64.87 112 GLU G C 1
ATOM 788 O O . GLU A 1 112 ? 19.689 104.091 58.585 1.00 63.52 112 GLU G O 1
ATOM 794 N N . GLY A 1 113 ? 21.125 103.153 60.037 1.00 70.46 113 GLY G N 1
ATOM 795 C CA . GLY A 1 113 ? 20.092 102.332 60.646 1.00 75.38 113 GLY G CA 1
ATOM 796 C C . GLY A 1 113 ? 19.710 102.718 62.059 1.00 79.03 113 GLY G C 1
ATOM 797 O O . GLY A 1 113 ? 20.572 103.014 62.887 1.00 80.52 113 GLY G O 1
ATOM 798 N N . GLU A 1 114 ? 18.408 102.698 62.333 1.00 81.38 114 GLU G N 1
ATOM 799 C CA . GLU A 1 114 ? 17.881 103.050 63.648 1.00 86.01 114 GLU G CA 1
ATOM 800 C C . GLU A 1 114 ? 18.551 102.242 64.758 1.00 85.31 114 GLU G C 1
ATOM 801 O O . GLU A 1 114 ? 19.096 102.871 65.692 1.00 85.12 114 GLU G O 1
ATOM 807 N N . GLU B 1 5 ? 55.115 72.921 94.462 1.00 71.41 5 GLU H N 1
ATOM 808 C CA . GLU B 1 5 ? 55.413 73.685 93.217 1.00 77.33 5 GLU H CA 1
ATOM 809 C C . GLU B 1 5 ? 54.156 74.368 92.671 1.00 79.71 5 GLU H C 1
ATOM 810 O O . GLU B 1 5 ? 53.037 73.896 92.884 1.00 79.85 5 GLU H O 1
ATOM 812 N N . ALA B 1 6 ? 54.344 75.486 91.973 1.00 83.70 6 ALA H N 1
ATOM 813 C CA . ALA B 1 6 ? 53.221 76.226 91.402 1.00 86.56 6 ALA H CA 1
ATOM 814 C C . ALA B 1 6 ? 52.863 75.693 90.009 1.00 90.47 6 ALA H C 1
ATOM 815 O O . ALA B 1 6 ? 52.207 76.382 89.222 1.00 91.65 6 ALA H O 1
ATOM 817 N N . LEU B 1 7 ? 53.294 74.465 89.716 1.00 92.32 7 LEU H N 1
ATOM 818 C CA . LEU B 1 7 ? 53.021 73.825 88.427 1.00 91.92 7 LEU H CA 1
ATOM 819 C C . LEU B 1 7 ? 51.520 73.838 88.134 1.00 91.86 7 LEU H C 1
ATOM 820 O O . LEU B 1 7 ? 50.747 73.067 88.716 1.00 91.31 7 LEU H O 1
ATOM 822 N N . LYS B 1 8 ? 51.131 74.726 87.221 1.00 90.84 8 LYS H N 1
ATOM 823 C CA . LYS B 1 8 ? 49.741 74.929 86.814 1.00 88.84 8 LYS H CA 1
ATOM 824 C C . LYS B 1 8 ? 49.049 73.715 86.182 1.00 88.12 8 LYS H C 1
ATOM 825 O O . LYS B 1 8 ? 49.552 73.116 85.231 1.00 88.49 8 LYS H O 1
ATOM 827 N N . GLY B 1 9 ? 47.882 73.371 86.719 1.00 88.04 9 GLY H N 1
ATOM 828 C CA . GLY B 1 9 ? 47.132 72.235 86.214 1.00 84.25 9 GLY H CA 1
ATOM 829 C C . GLY B 1 9 ? 45.647 72.514 86.062 1.00 84.33 9 GLY H C 1
ATOM 830 O O . GLY B 1 9 ? 44.913 71.680 85.535 1.00 86.64 9 GLY H O 1
ATOM 831 N N . ALA B 1 10 ? 45.200 73.683 86.522 1.00 84.25 10 ALA H N 1
ATOM 832 C CA . ALA B 1 10 ? 43.791 74.073 86.418 1.00 81.79 10 ALA H CA 1
ATOM 833 C C . ALA B 1 10 ? 43.475 74.453 84.970 1.00 79.17 10 ALA H C 1
ATOM 834 O O . ALA B 1 10 ? 42.469 75.103 84.676 1.00 78.91 10 ALA H O 1
ATOM 836 N N . LEU B 1 11 ? 44.370 74.039 84.080 1.00 75.63 11 LEU H N 1
ATOM 837 C CA . LEU B 1 11 ? 44.271 74.280 82.649 1.00 69.61 11 LEU H CA 1
ATOM 838 C C . LEU B 1 11 ? 43.264 73.303 82.069 1.00 63.24 11 LEU H C 1
ATOM 839 O O . LEU B 1 11 ? 43.235 72.134 82.455 1.00 62.95 11 LEU H O 1
ATOM 844 N N . PRO B 1 12 ? 42.430 73.761 81.128 1.00 59.45 12 PRO H N 1
ATOM 845 C CA . PRO B 1 12 ? 41.450 72.840 80.550 1.00 56.63 12 PRO H CA 1
ATOM 846 C C . PRO B 1 12 ? 42.139 71.744 79.741 1.00 49.68 12 PRO H C 1
ATOM 847 O O . PRO B 1 12 ? 43.267 71.910 79.278 1.00 51.60 12 PRO H O 1
ATOM 851 N N . ASN B 1 13 ? 41.466 70.613 79.603 1.00 47.00 13 ASN H N 1
ATOM 852 C CA . ASN B 1 13 ? 42.004 69.509 78.829 1.00 45.89 13 ASN H CA 1
ATOM 853 C C . ASN B 1 13 ? 41.691 69.746 77.342 1.00 44.02 13 ASN H C 1
ATOM 854 O O . ASN B 1 13 ? 40.734 70.446 76.997 1.00 35.14 13 ASN H O 1
ATOM 859 N N . PHE B 1 14 ? 42.533 69.195 76.474 1.00 37.12 14 PHE H N 1
ATOM 860 C CA . PHE B 1 14 ? 42.336 69.294 75.031 1.00 29.65 14 PHE H CA 1
ATOM 861 C C . PHE B 1 14 ? 41.303 68.201 74.781 1.00 29.36 14 PHE H C 1
ATOM 862 O O . PHE B 1 14 ? 41.547 67.055 75.131 1.00 31.54 14 PHE H O 1
ATOM 870 N N . ILE B 1 15 ? 40.143 68.544 74.229 1.00 24.22 15 ILE H N 1
ATOM 871 C CA . ILE B 1 15 ? 39.116 67.538 73.946 1.00 28.47 15 ILE H CA 1
ATOM 872 C C . ILE B 1 15 ? 38.990 67.342 72.436 1.00 29.54 15 ILE H C 1
ATOM 873 O O . ILE B 1 15 ? 38.728 68.286 71.710 1.00 28.20 15 ILE H O 1
ATOM 878 N N . PRO B 1 16 ? 39.195 66.104 71.948 1.00 34.39 16 PRO H N 1
ATOM 879 C CA . PRO B 1 16 ? 39.100 65.822 70.512 1.00 34.84 16 PRO H CA 1
ATOM 880 C C . PRO B 1 16 ? 37.830 66.437 69.963 1.00 30.07 16 PRO H C 1
ATOM 881 O O . PRO B 1 16 ? 36.763 66.202 70.501 1.00 35.96 16 PRO H O 1
ATOM 885 N N . GLY B 1 17 ? 37.944 67.233 68.907 1.00 31.65 17 GLY H N 1
ATOM 886 C CA . GLY B 1 17 ? 36.758 67.855 68.340 1.00 33.49 17 GLY H CA 1
ATOM 887 C C . GLY B 1 17 ? 36.466 69.255 68.857 1.00 30.16 17 GLY H C 1
ATOM 888 O O . GLY B 1 17 ? 35.795 70.033 68.188 1.00 32.56 17 GLY H O 1
ATOM 889 N N . LEU B 1 18 ? 36.969 69.594 70.042 1.00 30.69 18 LEU H N 1
ATOM 890 C CA . LEU B 1 18 ? 36.730 70.920 70.617 1.00 27.63 18 LEU H CA 1
ATOM 891 C C . LEU B 1 18 ? 38.011 71.711 70.841 1.00 27.78 18 LEU H C 1
ATOM 892 O O . LEU B 1 18 ? 38.013 72.941 70.790 1.00 30.56 18 LEU H O 1
ATOM 897 N N . GLY B 1 19 ? 39.103 71.000 71.089 1.00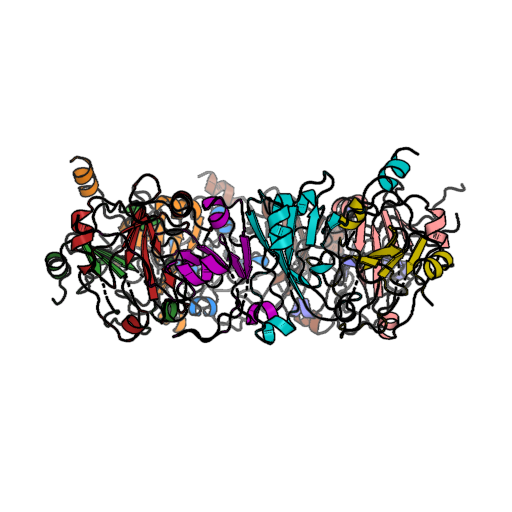 31.34 19 GLY H N 1
ATOM 898 C CA . GLY B 1 19 ? 40.368 71.656 71.363 1.00 27.92 19 GLY H CA 1
ATOM 899 C C . GLY B 1 19 ? 40.367 72.079 72.825 1.00 31.01 19 GLY H C 1
ATOM 900 O O . GLY B 1 19 ? 39.602 71.545 73.631 1.00 30.24 19 GLY H O 1
ATOM 901 N N . THR B 1 20 ? 41.229 73.025 73.177 1.00 30.33 20 THR H N 1
ATOM 902 C CA . THR B 1 20 ? 41.287 73.523 74.542 1.00 28.27 20 THR H CA 1
ATOM 903 C C . THR B 1 20 ? 40.389 74.757 74.500 1.00 28.70 20 THR H C 1
ATOM 904 O O . THR B 1 20 ? 40.645 75.709 73.750 1.00 25.52 20 THR H O 1
ATOM 908 N N . LEU B 1 21 ? 39.328 74.721 75.295 1.00 30.41 21 LEU H N 1
ATOM 909 C CA . LEU B 1 21 ? 38.343 75.789 75.317 1.00 34.82 21 LEU H CA 1
ATOM 910 C C . LEU B 1 21 ? 38.411 76.764 76.482 1.00 34.66 21 LEU H C 1
ATOM 911 O O . LEU B 1 21 ? 38.461 76.369 77.650 1.00 33.82 21 LEU H O 1
ATOM 916 N N . TYR B 1 22 ? 38.380 78.044 76.137 1.00 30.82 22 TYR H N 1
ATOM 917 C CA . TYR B 1 22 ? 38.387 79.122 77.110 1.00 31.19 22 TYR H CA 1
ATOM 918 C C . TYR B 1 22 ? 37.212 80.046 76.791 1.00 34.32 22 TYR H C 1
ATOM 919 O O . TYR B 1 22 ? 36.727 80.079 75.647 1.00 30.13 22 TYR H O 1
ATOM 928 N N . VAL B 1 23 ? 36.763 80.797 77.797 1.00 34.26 23 VAL H N 1
ATOM 929 C CA . VAL B 1 23 ? 35.681 81.761 77.624 1.00 26.37 23 VAL H CA 1
ATOM 930 C C . VAL B 1 23 ? 35.799 82.850 78.676 1.00 38.69 23 VAL H C 1
ATOM 931 O O . VAL B 1 23 ? 36.354 82.626 79.758 1.00 41.50 23 VAL H O 1
ATOM 935 N N . ASP B 1 24 ? 35.308 84.041 78.366 1.00 34.82 24 ASP H N 1
ATOM 936 C CA . ASP B 1 24 ? 35.334 85.096 79.371 1.00 44.25 24 ASP H CA 1
ATOM 937 C C . ASP B 1 24 ? 34.024 84.885 80.132 1.00 46.34 24 ASP H C 1
ATOM 938 O O . ASP B 1 24 ? 32.956 85.143 79.592 1.00 48.79 24 ASP H O 1
ATOM 943 N N . PRO B 1 25 ? 34.091 84.400 81.384 1.00 47.51 25 PRO H N 1
ATOM 944 C CA . PRO B 1 25 ? 32.902 84.146 82.202 1.00 46.84 25 PRO H CA 1
ATOM 945 C C . PRO B 1 25 ? 31.906 85.296 82.250 1.00 51.22 25 PRO H C 1
ATOM 946 O O . PRO B 1 25 ? 30.727 85.088 82.526 1.00 48.07 25 PRO H O 1
ATOM 950 N N . SER B 1 26 ? 32.374 86.508 81.972 1.00 50.27 26 SER H N 1
ATOM 951 C CA . SER B 1 26 ? 31.481 87.658 81.977 1.00 55.30 26 SER H CA 1
ATOM 952 C C . SER B 1 26 ? 30.806 87.854 80.615 1.00 56.97 26 SER H C 1
ATOM 953 O O . SER B 1 26 ? 30.254 88.919 80.346 1.00 57.80 26 SER H O 1
ATOM 956 N N . THR B 1 27 ? 30.855 86.831 79.762 1.00 49.84 27 THR H N 1
ATOM 957 C CA . THR B 1 27 ? 30.244 86.907 78.438 1.00 46.87 27 THR H CA 1
ATOM 958 C C . THR B 1 27 ? 29.252 85.768 78.238 1.00 44.88 27 THR H C 1
ATOM 959 O O . THR B 1 27 ? 28.589 85.680 77.198 1.00 47.45 27 THR H O 1
ATOM 963 N N . LEU B 1 28 ? 29.164 84.894 79.232 1.00 37.28 28 LEU H N 1
ATOM 964 C CA . LEU B 1 28 ? 28.248 83.774 79.184 1.00 38.62 28 LEU H CA 1
ATOM 965 C C . LEU B 1 28 ? 26.798 84.274 79.206 1.00 43.55 28 LEU H C 1
ATOM 966 O O . LEU B 1 28 ? 26.521 85.387 79.657 1.00 43.40 28 LEU H O 1
ATOM 971 N N . PRO B 1 29 ? 25.851 83.446 78.741 1.00 41.44 29 PRO H N 1
ATOM 972 C CA . PRO B 1 29 ? 26.039 82.095 78.210 1.00 39.58 29 PRO H CA 1
ATOM 973 C C . PRO B 1 29 ? 26.433 82.048 76.733 1.00 38.35 29 PRO H C 1
ATOM 974 O O . PRO B 1 29 ? 26.730 80.974 76.211 1.00 36.84 29 PRO H O 1
ATOM 978 N N . GLU B 1 30 ? 26.432 83.200 76.062 1.00 40.11 30 GLU H N 1
ATOM 979 C CA . GLU B 1 30 ? 26.778 83.243 74.635 1.00 39.64 30 GLU H CA 1
ATOM 980 C C . GLU B 1 30 ? 28.273 83.147 74.374 1.00 37.89 30 GLU H C 1
ATOM 981 O O . GLU B 1 30 ? 28.701 82.583 73.365 1.00 35.11 30 GLU H O 1
ATOM 987 N N . GLY B 1 31 ? 29.068 83.693 75.284 1.00 32.14 31 GLY H N 1
ATOM 988 C CA . GLY B 1 31 ? 30.497 83.663 75.086 1.00 30.53 31 GLY H CA 1
ATOM 989 C C . GLY B 1 31 ? 30.922 84.895 74.304 1.00 37.49 31 GLY H C 1
ATOM 990 O O . GLY B 1 31 ? 30.464 85.985 74.607 1.00 41.80 31 GLY H O 1
ATOM 991 N N . PRO B 1 32 ? 31.682 84.744 73.210 1.00 36.23 32 PRO H N 1
ATOM 992 C CA . PRO B 1 32 ? 32.180 83.506 72.608 1.00 32.51 32 PRO H CA 1
ATOM 993 C C . PRO B 1 32 ? 33.255 82.728 73.339 1.00 34.41 32 PRO H C 1
ATOM 994 O O . PRO B 1 32 ? 34.005 83.271 74.152 1.00 32.13 32 PRO H O 1
ATOM 998 N N . PHE B 1 33 ? 33.314 81.442 73.010 1.00 30.23 33 PHE H N 1
ATOM 999 C CA . PHE B 1 33 ? 34.304 80.531 73.543 1.00 29.53 33 PHE H CA 1
ATOM 1000 C C . PHE B 1 33 ? 35.466 80.502 72.543 1.00 29.49 33 PHE H C 1
ATOM 1001 O O . PHE B 1 33 ? 35.253 80.586 71.326 1.00 35.35 33 PHE H O 1
ATOM 1009 N N . LEU B 1 34 ? 36.689 80.391 73.055 1.00 24.16 34 LEU H N 1
ATOM 1010 C CA . LEU B 1 34 ? 37.881 80.338 72.207 1.00 24.49 34 LEU H CA 1
ATOM 1011 C C . LEU B 1 34 ? 38.458 78.924 72.219 1.00 23.91 34 LEU H C 1
ATOM 1012 O O . LEU B 1 34 ? 38.766 78.393 73.282 1.00 24.34 34 LEU H O 1
ATOM 1017 N N . ALA B 1 35 ? 38.568 78.312 71.040 1.00 22.65 35 ALA H N 1
ATOM 1018 C CA . ALA B 1 35 ? 39.096 76.947 70.908 1.00 25.15 35 ALA H CA 1
ATOM 1019 C C . ALA B 1 35 ? 40.522 76.980 70.353 1.00 24.04 35 ALA H C 1
ATOM 1020 O O . ALA B 1 35 ? 40.761 77.556 69.292 1.00 26.67 35 ALA H O 1
ATOM 1022 N N . TYR B 1 36 ? 41.453 76.365 71.070 1.00 24.55 36 TYR H N 1
ATOM 1023 C CA . TYR B 1 36 ? 42.858 76.312 70.641 1.00 26.27 36 TYR H CA 1
ATOM 1024 C C . TYR B 1 36 ? 43.303 74.877 70.356 1.00 28.41 36 TYR H C 1
ATOM 1025 O O . TYR B 1 36 ? 42.783 73.935 70.965 1.00 28.41 36 TYR H O 1
ATOM 1034 N N . ASP B 1 37 ? 44.256 74.711 69.432 1.00 28.91 37 ASP H N 1
ATOM 1035 C CA . ASP B 1 37 ? 44.784 73.386 69.142 1.00 28.21 37 ASP H CA 1
ATOM 1036 C C . ASP B 1 37 ? 45.881 73.096 70.164 1.00 24.51 37 ASP H C 1
ATOM 1037 O O . ASP B 1 37 ? 46.068 73.869 71.082 1.00 25.66 37 ASP H O 1
ATOM 1042 N N . ARG B 1 38 ? 46.601 71.995 70.007 1.00 28.72 38 ARG H N 1
ATOM 1043 C CA . ARG B 1 38 ? 47.642 71.631 70.982 1.00 34.34 38 ARG H CA 1
ATOM 1044 C C . ARG B 1 38 ? 48.866 72.556 71.002 1.00 36.39 38 ARG H C 1
ATOM 1045 O O . ARG B 1 38 ? 49.520 72.703 72.035 1.00 34.71 38 ARG H O 1
ATOM 1053 N N . ALA B 1 39 ? 49.173 73.179 69.866 1.00 34.23 39 ALA H N 1
ATOM 1054 C CA . ALA B 1 39 ? 50.302 74.100 69.796 1.00 35.17 39 ALA H CA 1
ATOM 1055 C C . ALA B 1 39 ? 49.966 75.467 70.397 1.00 36.84 39 ALA H C 1
ATOM 1056 O O . ALA B 1 39 ? 50.843 76.284 70.628 1.00 41.69 39 ALA H O 1
ATOM 1058 N N . GLY B 1 40 ? 48.695 75.726 70.659 1.00 41.99 40 GLY H N 1
ATOM 1059 C CA . GLY B 1 40 ? 48.353 77.015 71.223 1.00 33.15 40 GLY H CA 1
ATOM 1060 C C . GLY B 1 40 ? 47.809 77.986 70.189 1.00 32.97 40 GLY H C 1
ATOM 1061 O O . GLY B 1 40 ? 47.666 79.176 70.466 1.00 30.41 40 GLY H O 1
ATOM 1062 N N . ASN B 1 41 ? 47.499 77.496 68.997 1.00 27.91 41 ASN H N 1
ATOM 1063 C CA . ASN B 1 41 ? 46.938 78.361 67.950 1.00 30.01 41 ASN H CA 1
ATOM 1064 C C . ASN B 1 41 ? 45.433 78.505 68.136 1.00 28.18 41 ASN H C 1
ATOM 1065 O O . ASN B 1 41 ? 44.766 77.519 68.440 1.00 27.81 41 ASN H O 1
ATOM 1070 N N . LEU B 1 42 ? 44.900 79.712 67.942 1.00 30.90 42 LEU H N 1
ATOM 1071 C CA . LEU B 1 42 ? 43.448 79.926 68.047 1.00 31.12 42 LEU H CA 1
ATOM 1072 C C . LEU B 1 42 ? 42.831 79.385 66.742 1.00 24.80 42 LEU H C 1
ATOM 1073 O O . LEU B 1 42 ? 43.131 79.868 65.657 1.00 29.95 42 LEU H O 1
ATOM 1078 N N . VAL B 1 43 ? 41.973 78.382 66.863 1.00 25.30 43 VAL H N 1
ATOM 1079 C CA . VAL B 1 43 ? 41.335 77.754 65.709 1.00 27.75 43 VAL H CA 1
ATOM 1080 C C . VAL B 1 43 ? 39.961 78.349 65.349 1.00 26.31 43 VAL H C 1
ATOM 1081 O O . VAL B 1 43 ? 39.656 78.578 64.175 1.00 29.30 43 VAL H O 1
ATOM 1085 N N . LYS B 1 44 ? 39.128 78.607 66.349 1.00 28.18 44 LYS H N 1
ATOM 1086 C CA . LYS B 1 44 ? 37.813 79.173 66.073 1.00 28.07 44 LYS H CA 1
ATOM 1087 C C . LYS B 1 44 ? 37.213 79.883 67.273 1.00 25.64 44 LYS H C 1
ATOM 1088 O O . LYS B 1 44 ? 37.584 79.619 68.416 1.00 24.14 44 LYS H O 1
ATOM 1094 N N . VAL B 1 45 ? 36.276 80.782 66.984 1.00 26.59 45 VAL H N 1
ATOM 1095 C CA . VAL B 1 45 ? 35.573 81.588 67.981 1.00 25.80 45 VAL H CA 1
ATOM 1096 C C . VAL B 1 45 ? 34.128 81.085 67.905 1.00 25.76 45 VAL H C 1
ATOM 1097 O O . VAL B 1 45 ? 33.506 81.177 66.853 1.00 27.28 45 VAL H O 1
ATOM 1101 N N . VAL B 1 46 ? 33.601 80.556 69.009 1.00 26.34 46 VAL H N 1
ATOM 1102 C CA . VAL B 1 46 ? 32.249 79.979 69.026 1.00 23.40 46 VAL H CA 1
ATOM 1103 C C . VAL B 1 46 ? 31.212 80.727 69.861 1.00 31.23 46 VAL H C 1
ATOM 1104 O O . VAL B 1 46 ? 31.416 80.963 71.051 1.00 24.97 46 VAL H O 1
ATOM 1108 N N . PHE B 1 47 ? 30.086 81.060 69.239 1.00 29.89 47 PHE H N 1
ATOM 1109 C CA . PHE B 1 47 ? 29.006 81.737 69.936 1.00 29.10 47 PHE H CA 1
ATOM 1110 C C . PHE B 1 47 ? 27.918 80.709 70.146 1.00 32.82 47 PHE H C 1
ATOM 1111 O O . PHE B 1 47 ? 27.629 79.906 69.252 1.00 31.84 47 PHE H O 1
ATOM 1127 N N . VAL B 1 49 ? 23.882 80.053 71.147 1.00 38.17 49 VAL H N 1
ATOM 1128 C CA . VAL B 1 49 ? 22.548 80.643 71.286 1.00 35.79 49 VAL H CA 1
ATOM 1129 C C . VAL B 1 49 ? 21.436 79.603 71.401 1.00 32.97 49 VAL H C 1
ATOM 1130 O O . VAL B 1 49 ? 21.430 78.573 70.711 1.00 31.14 49 VAL H O 1
ATOM 1134 N N . PRO B 1 50 ? 20.487 79.849 72.304 1.00 33.69 50 PRO H N 1
ATOM 1135 C CA . PRO B 1 50 ? 19.377 78.901 72.461 1.00 31.85 50 PRO H CA 1
ATOM 1136 C C . PRO B 1 50 ? 18.410 79.060 71.281 1.00 30.75 50 PRO H C 1
ATOM 1137 O O . PRO B 1 50 ? 18.036 80.173 70.917 1.00 29.76 50 PRO H O 1
ATOM 1141 N N . LEU B 1 51 ? 18.022 77.945 70.685 1.00 27.23 51 LEU H N 1
ATOM 1142 C CA . LEU B 1 51 ? 17.079 77.966 69.580 1.00 40.53 51 LEU H CA 1
ATOM 1143 C C . LEU B 1 51 ? 15.800 78.710 70.012 1.00 41.44 51 LEU H C 1
ATOM 1144 O O . LEU B 1 51 ? 15.195 79.431 69.220 1.00 40.35 51 LEU H O 1
ATOM 1149 N N . LYS B 1 52 ? 15.411 78.542 71.275 1.00 40.89 52 LYS H N 1
ATOM 1150 C CA . LYS B 1 52 ? 14.212 79.191 71.814 1.00 43.62 52 LYS H CA 1
ATOM 1151 C C . LYS B 1 52 ? 14.292 80.725 71.751 1.00 40.13 52 LYS H C 1
ATOM 1152 O O . LYS B 1 52 ? 13.297 81.380 71.474 1.00 39.42 52 LYS H O 1
ATOM 1158 N N . LYS B 1 53 ? 15.457 81.303 72.025 1.00 41.37 53 LYS H N 1
ATOM 1159 C CA . LYS B 1 53 ? 15.588 82.758 71.926 1.00 40.29 53 LYS H CA 1
ATOM 1160 C C . LYS B 1 53 ? 15.348 83.160 70.458 1.00 41.85 53 LYS H C 1
ATOM 1161 O O . LYS B 1 53 ? 14.683 84.158 70.174 1.00 42.40 53 LYS H O 1
ATOM 1167 N N . LEU B 1 54 ? 15.884 82.378 69.524 1.00 35.26 54 LEU H N 1
ATOM 1168 C CA . LEU B 1 54 ? 15.715 82.692 68.113 1.00 36.85 54 LEU H CA 1
ATOM 1169 C C . LEU B 1 54 ? 14.247 82.656 67.712 1.00 39.81 54 LEU H C 1
ATOM 1170 O O . LEU B 1 54 ? 13.773 83.537 66.995 1.00 37.95 54 LEU H O 1
ATOM 1175 N N . ASN B 1 55 ? 13.527 81.638 68.165 1.00 35.43 55 ASN H N 1
ATOM 1176 C CA . ASN B 1 55 ? 12.116 81.541 67.833 1.00 44.02 55 ASN H CA 1
ATOM 1177 C C . ASN B 1 55 ? 11.325 82.687 68.459 1.00 44.89 55 ASN H C 1
ATOM 1178 O O . ASN B 1 55 ? 10.293 83.088 67.931 1.00 48.53 55 ASN H O 1
ATOM 1183 N N . GLU B 1 56 ? 11.828 83.224 69.566 1.00 42.64 56 GLU H N 1
ATOM 1184 C CA . GLU B 1 56 ? 11.184 84.345 70.243 1.00 41.01 56 GLU H CA 1
ATOM 1185 C C . GLU B 1 56 ? 11.719 85.692 69.713 1.00 41.34 56 GLU H C 1
ATOM 1186 O O . GLU B 1 56 ? 11.615 86.726 70.382 1.00 41.85 56 GLU H O 1
ATOM 1192 N N . SER B 1 57 ? 12.304 85.654 68.517 1.00 34.35 57 SER H N 1
ATOM 1193 C CA . SER B 1 57 ? 12.862 86.826 67.856 1.00 30.98 57 SER H CA 1
ATOM 1194 C C . SER B 1 57 ? 13.783 87.716 68.697 1.00 37.80 57 SER H C 1
ATOM 1195 O O . SER B 1 57 ? 13.782 88.934 68.536 1.00 37.36 57 SER H O 1
ATOM 1198 N N . HIS B 1 58 ? 14.580 87.125 69.581 1.00 40.49 58 HIS H N 1
ATOM 1199 C CA . HIS B 1 58 ? 15.497 87.914 70.389 1.00 40.36 58 HIS H CA 1
ATOM 1200 C C . HIS B 1 58 ? 16.548 88.587 69.502 1.00 42.69 58 HIS H C 1
ATOM 1201 O O . HIS B 1 58 ? 16.952 88.034 68.482 1.00 45.28 58 HIS H O 1
ATOM 1208 N N . LYS B 1 59 ? 17.006 89.769 69.901 1.00 41.31 59 LYS H N 1
ATOM 1209 C CA . LYS B 1 59 ? 18.004 90.493 69.126 1.00 43.59 59 LYS H CA 1
ATOM 1210 C C . LYS B 1 59 ? 19.368 90.507 69.793 1.00 43.25 59 LYS H C 1
ATOM 1211 O O . LYS B 1 59 ? 19.537 91.128 70.844 1.00 44.55 59 LYS H O 1
ATOM 1217 N N . TYR B 1 60 ? 20.337 89.819 69.196 1.00 36.38 60 TYR H N 1
ATOM 1218 C CA . TYR B 1 60 ? 21.684 89.813 69.746 1.00 38.72 60 TYR H CA 1
ATOM 1219 C C . TYR B 1 60 ? 22.477 90.872 68.988 1.00 43.31 60 TYR H C 1
ATOM 1220 O O . TYR B 1 60 ? 22.765 90.715 67.804 1.00 45.23 60 TYR H O 1
ATOM 1229 N N . VAL B 1 61 ? 22.817 91.956 69.670 1.00 45.36 61 VAL H N 1
ATOM 1230 C CA . VAL B 1 61 ? 23.548 93.042 69.042 1.00 46.97 61 VAL H CA 1
ATOM 1231 C C . VAL B 1 61 ? 24.882 93.313 69.727 1.00 49.39 61 VAL H C 1
ATOM 1232 O O . VAL B 1 61 ? 25.000 93.218 70.954 1.00 45.66 61 VAL H O 1
ATOM 1236 N N . ASP B 1 62 ? 25.891 93.626 68.921 1.00 47.64 62 ASP H N 1
ATOM 1237 C CA . ASP B 1 62 ? 27.216 93.940 69.442 1.00 49.37 62 ASP H CA 1
ATOM 1238 C C . ASP B 1 62 ? 27.687 92.870 70.426 1.00 48.17 62 ASP H C 1
ATOM 1239 O O . ASP B 1 62 ? 28.134 93.175 71.535 1.00 43.19 62 ASP H O 1
ATOM 1244 N N . ILE B 1 63 ? 27.587 91.612 70.001 1.00 47.43 63 ILE H N 1
ATOM 1245 C CA . ILE B 1 63 ? 28.003 90.474 70.821 1.00 39.50 63 ILE H CA 1
ATOM 1246 C C . ILE B 1 63 ? 29.486 90.161 70.660 1.00 37.52 63 ILE H C 1
ATOM 1247 O O . ILE B 1 63 ? 30.062 90.352 69.593 1.00 37.16 63 ILE H O 1
ATOM 1252 N N . GLY B 1 64 ? 30.081 89.669 71.742 1.00 37.91 64 GLY H N 1
ATOM 1253 C CA . GLY B 1 64 ? 31.489 89.320 71.754 1.00 39.46 64 GLY H CA 1
ATOM 1254 C C . GLY B 1 64 ? 32.473 90.452 71.485 1.00 41.27 64 GLY H C 1
ATOM 1255 O O . GLY B 1 64 ? 33.638 90.194 71.168 1.00 36.66 64 GLY H O 1
ATOM 1256 N N . THR B 1 65 ? 32.050 91.705 71.624 1.00 36.16 65 THR H N 1
ATOM 1257 C CA . THR B 1 65 ? 32.983 92.783 71.324 1.00 38.68 65 THR H CA 1
ATOM 1258 C C . THR B 1 65 ? 34.286 92.740 72.141 1.00 38.25 65 THR H C 1
ATOM 1259 O O . THR B 1 65 ? 35.373 92.748 71.561 1.00 38.48 65 THR H O 1
ATOM 1263 N N . LYS B 1 66 ? 34.179 92.682 73.469 1.00 38.32 66 LYS H N 1
ATOM 1264 C CA . LYS B 1 66 ? 35.368 92.658 74.335 1.00 45.82 66 LYS H CA 1
ATOM 1265 C C . LYS B 1 66 ? 36.348 91.582 73.884 1.00 45.62 66 LYS H C 1
ATOM 1266 O O . LYS B 1 66 ? 37.496 91.874 73.533 1.00 47.13 66 LYS H O 1
ATOM 1268 N N . THR B 1 67 ? 35.881 90.338 73.881 1.00 45.59 67 THR H N 1
ATOM 1269 C CA . THR B 1 67 ? 36.709 89.214 73.462 1.00 46.33 67 THR H CA 1
ATOM 1270 C C . THR B 1 67 ? 37.334 89.408 72.076 1.00 47.94 67 THR H C 1
ATOM 1271 O O . THR B 1 67 ? 38.552 89.304 71.923 1.00 48.12 67 THR H O 1
ATOM 1275 N N . LEU B 1 68 ? 36.511 89.690 71.068 1.00 46.02 68 LEU H N 1
ATOM 1276 C CA . LEU B 1 68 ? 37.026 89.878 69.707 1.00 52.63 68 LEU H CA 1
ATOM 1277 C C . LEU B 1 68 ? 38.084 90.985 69.650 1.00 59.04 68 LEU H C 1
ATOM 1278 O O . LEU B 1 68 ? 39.066 90.883 68.912 1.00 61.79 68 LEU H O 1
ATOM 1283 N N . ARG B 1 69 ? 37.877 92.039 70.436 1.00 64.93 69 ARG H N 1
ATOM 1284 C CA . ARG B 1 69 ? 38.805 93.160 70.479 1.00 65.18 69 ARG H CA 1
ATOM 1285 C C . ARG B 1 69 ? 40.179 92.711 70.953 1.00 67.63 69 ARG H C 1
ATOM 1286 O O . ARG B 1 69 ? 41.202 93.144 70.418 1.00 69.70 69 ARG H O 1
ATOM 1288 N N . ALA B 1 70 ? 40.205 91.839 71.953 1.00 65.82 70 ALA H N 1
ATOM 1289 C CA . ALA B 1 70 ? 41.470 91.347 72.489 1.00 68.54 70 ALA H CA 1
ATOM 1290 C C . ALA B 1 70 ? 42.133 90.274 71.620 1.00 70.65 70 ALA H C 1
ATOM 1291 O O . ALA B 1 70 ? 43.138 89.679 72.017 1.00 73.00 70 ALA H O 1
ATOM 1293 N N . LEU B 1 71 ? 41.573 90.022 70.441 1.00 69.58 71 LEU H N 1
ATOM 1294 C CA . LEU B 1 71 ? 42.128 89.021 69.537 1.00 67.87 71 LEU H CA 1
ATOM 1295 C C . LEU B 1 71 ? 42.802 89.689 68.345 1.00 68.60 71 LEU H C 1
ATOM 1296 O O . LEU B 1 71 ? 43.668 89.099 67.696 1.00 69.15 71 LEU H O 1
ATOM 1301 N N . GLY B 1 72 ? 42.396 90.923 68.064 1.00 71.60 72 GLY H N 1
ATOM 1302 C CA . GLY B 1 72 ? 42.971 91.668 66.956 1.00 78.15 72 GLY H CA 1
ATOM 1303 C C . GLY B 1 72 ? 42.837 90.978 65.611 1.00 81.71 72 GLY H C 1
ATOM 1304 O O . GLY B 1 72 ? 41.740 90.893 65.056 1.00 81.26 72 GLY H O 1
ATOM 1305 N N . ILE B 1 73 ? 43.956 90.487 65.083 1.00 85.40 73 ILE H N 1
ATOM 1306 C CA . ILE B 1 73 ? 43.955 89.798 63.794 1.00 85.46 73 ILE H CA 1
ATOM 1307 C C . ILE B 1 73 ? 43.066 88.558 63.858 1.00 85.77 73 ILE H C 1
ATOM 1308 O O . ILE B 1 73 ? 42.913 87.946 64.918 1.00 87.48 73 ILE H O 1
ATOM 1313 N N . THR B 1 74 ? 42.474 88.193 62.725 1.00 83.62 74 THR H N 1
ATOM 1314 C CA . THR B 1 74 ? 41.612 87.021 62.682 1.00 77.62 74 THR H CA 1
ATOM 1315 C C . THR B 1 74 ? 41.686 86.281 61.353 1.00 73.64 74 THR H C 1
ATOM 1316 O O . THR B 1 74 ? 42.045 85.102 61.313 1.00 71.33 74 THR H O 1
ATOM 1320 N N . ARG B 1 75 ? 41.367 86.981 60.268 1.00 69.80 75 ARG H N 1
ATOM 1321 C CA . ARG B 1 75 ? 41.369 86.371 58.941 1.00 63.57 75 ARG H CA 1
ATOM 1322 C C . ARG B 1 75 ? 40.489 85.126 59.047 1.00 52.30 75 ARG H C 1
ATOM 1323 O O . ARG B 1 75 ? 40.965 84.019 59.282 1.00 51.14 75 ARG H O 1
ATOM 1331 N N . ILE B 1 76 ? 39.194 85.321 58.878 1.00 43.91 76 ILE H N 1
ATOM 1332 C CA . ILE B 1 76 ? 38.261 84.224 58.984 1.00 41.14 76 ILE H CA 1
ATOM 1333 C C . ILE B 1 76 ? 38.195 83.424 57.681 1.00 35.92 76 ILE H C 1
ATOM 1334 O O . ILE B 1 76 ? 38.195 83.993 56.590 1.00 32.01 76 ILE H O 1
ATOM 1339 N N . ASP B 1 77 ? 38.165 82.096 57.810 1.00 30.04 77 ASP H N 1
ATOM 1340 C CA . ASP B 1 77 ? 38.138 81.203 56.659 1.00 25.73 77 ASP H CA 1
ATOM 1341 C C . ASP B 1 77 ? 36.717 80.758 56.333 1.00 23.38 77 ASP H C 1
ATOM 1342 O O . ASP B 1 77 ? 36.289 80.793 55.187 1.00 28.72 77 ASP H O 1
ATOM 1347 N N . HIS B 1 78 ? 35.974 80.321 57.334 1.00 26.59 78 HIS H N 1
ATOM 1348 C CA . HIS B 1 78 ? 34.604 79.906 57.064 1.00 25.13 78 HIS H CA 1
ATOM 1349 C C . HIS B 1 78 ? 33.774 79.979 58.329 1.00 22.52 78 HIS H C 1
ATOM 1350 O O . HIS B 1 78 ? 34.289 80.254 59.409 1.00 21.41 78 HIS H O 1
ATOM 1357 N N . VAL B 1 79 ? 32.479 79.728 58.177 1.00 21.85 79 VAL H N 1
ATOM 1358 C CA . VAL B 1 79 ? 31.561 79.730 59.284 1.00 20.60 79 VAL H CA 1
ATOM 1359 C C . VAL B 1 79 ? 30.854 78.377 59.386 1.00 21.98 79 VAL H C 1
ATOM 1360 O O . VAL B 1 79 ? 30.617 77.724 58.380 1.00 19.68 79 VAL H O 1
ATOM 1364 N N . ASN B 1 80 ? 30.550 77.943 60.605 1.00 22.00 80 ASN H N 1
ATOM 1365 C CA . ASN B 1 80 ? 29.781 76.732 60.803 1.00 20.75 80 ASN H CA 1
ATOM 1366 C C . ASN B 1 80 ? 28.626 77.134 61.697 1.00 17.80 80 ASN H C 1
ATOM 1367 O O . ASN B 1 80 ? 28.720 78.095 62.474 1.00 23.82 80 ASN H O 1
ATOM 1380 N N . ILE B 1 82 ? 26.244 74.842 64.020 1.00 28.29 82 ILE H N 1
ATOM 1381 C CA . ILE B 1 82 ? 26.005 73.486 64.501 1.00 25.54 82 ILE H CA 1
ATOM 1382 C C . ILE B 1 82 ? 24.939 73.358 65.574 1.00 22.88 82 ILE H C 1
ATOM 1383 O O . ILE B 1 82 ? 25.029 74.001 66.613 1.00 25.45 82 ILE H O 1
ATOM 1388 N N . PRO B 1 83 ? 23.935 72.494 65.347 1.00 16.28 83 PRO H N 1
ATOM 1389 C CA . PRO B 1 83 ? 22.872 72.309 66.336 1.00 25.26 83 PRO H CA 1
ATOM 1390 C C . PRO B 1 83 ? 23.334 71.395 67.455 1.00 31.04 83 PRO H C 1
ATOM 1391 O O . PRO B 1 83 ? 24.101 70.454 67.230 1.00 33.58 83 PRO H O 1
ATOM 1395 N N . SER B 1 84 ? 22.872 71.683 68.662 1.00 32.71 84 SER H N 1
ATOM 1396 C CA . SER B 1 84 ? 23.218 70.882 69.828 1.00 40.90 84 SER H CA 1
ATOM 1397 C C . SER B 1 84 ? 22.090 70.799 70.863 1.00 45.17 84 SER H C 1
ATOM 1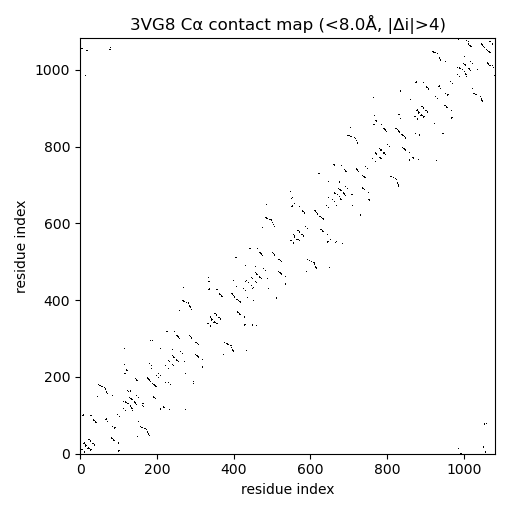398 O O . SER B 1 84 ? 21.356 71.768 71.073 1.00 45.10 84 SER H O 1
ATOM 1401 N N . GLY B 1 85 ? 21.963 69.637 71.506 1.00 45.92 85 GLY H N 1
ATOM 1402 C CA . GLY B 1 85 ? 20.954 69.449 72.534 1.00 41.47 85 GLY H CA 1
ATOM 1403 C C . GLY B 1 85 ? 19.551 69.163 72.031 1.00 46.78 85 GLY H C 1
ATOM 1404 O O . GLY B 1 85 ? 19.262 69.381 70.854 1.00 52.98 85 GLY H O 1
ATOM 1405 N N . PRO B 1 86 ? 18.650 68.667 72.902 1.00 44.45 86 PRO H N 1
ATOM 1406 C CA . PRO B 1 86 ? 18.939 68.380 74.313 1.00 40.78 86 PRO H CA 1
ATOM 1407 C C . PRO B 1 86 ? 19.672 67.052 74.525 1.00 40.20 86 PRO H C 1
ATOM 1408 O O . PRO B 1 86 ? 19.568 66.129 73.716 1.00 39.40 86 PRO H O 1
ATOM 1412 N N . HIS B 1 87 ? 20.415 66.978 75.622 1.00 39.20 87 HIS H N 1
ATOM 1413 C CA . HIS B 1 87 ? 21.173 65.794 76.003 1.00 40.45 87 HIS H CA 1
ATOM 1414 C C . HIS B 1 87 ? 21.699 66.111 77.396 1.00 43.78 87 HIS H C 1
ATOM 1415 O O . HIS B 1 87 ? 21.645 67.260 77.831 1.00 49.11 87 HIS H O 1
ATOM 1422 N N . PRO B 1 88 ? 22.210 65.105 78.116 1.00 43.31 88 PRO H N 1
ATOM 1423 C CA . PRO B 1 88 ? 22.724 65.357 79.463 1.00 45.93 88 PRO H CA 1
ATOM 1424 C C . PRO B 1 88 ? 23.658 66.557 79.462 1.00 44.60 88 PRO H C 1
ATOM 1425 O O . PRO B 1 88 ? 24.619 66.597 78.702 1.00 50.11 88 PRO H O 1
ATOM 1429 N N . GLY B 1 89 ? 23.376 67.540 80.299 1.00 47.44 89 GLY H N 1
ATOM 1430 C CA . GLY B 1 89 ? 24.247 68.703 80.352 1.00 50.56 89 GLY H CA 1
ATOM 1431 C C . GLY B 1 89 ? 23.788 69.867 79.497 1.00 50.75 89 GLY H C 1
ATOM 1432 O O . GLY B 1 89 ? 24.372 70.950 79.539 1.00 53.74 89 GLY H O 1
ATOM 1433 N N . VAL B 1 90 ? 22.751 69.636 78.702 1.00 47.13 90 VAL H N 1
ATOM 1434 C CA . VAL B 1 90 ? 22.184 70.672 77.848 1.00 43.19 90 VAL H CA 1
ATOM 1435 C C . VAL B 1 90 ? 20.691 70.365 77.780 1.00 41.12 90 VAL H C 1
ATOM 1436 O O . VAL B 1 90 ? 20.261 69.469 77.056 1.00 32.63 90 VAL H O 1
ATOM 1440 N N . SER B 1 91 ? 19.904 71.118 78.543 1.00 41.57 91 SER H N 1
ATOM 1441 C CA . SER B 1 91 ? 18.458 70.904 78.607 1.00 45.51 91 SER H CA 1
ATOM 1442 C C . SER B 1 91 ? 17.633 71.443 77.448 1.00 41.53 91 SER H C 1
ATOM 1443 O O . SER B 1 91 ? 16.481 71.050 77.287 1.00 40.55 91 SER H O 1
ATOM 1446 N N . GLU B 1 92 ? 18.216 72.324 76.644 1.00 38.63 92 GLU H N 1
ATOM 1447 C CA . GLU B 1 92 ? 17.489 72.930 75.530 1.00 40.46 92 GLU H CA 1
ATOM 1448 C C . GLU B 1 92 ? 18.321 73.003 74.251 1.00 38.75 92 GLU H C 1
ATOM 1449 O O . GLU B 1 92 ? 19.540 73.131 74.312 1.00 36.35 92 GLU H O 1
ATOM 1455 N N . PRO B 1 93 ? 17.664 72.950 73.077 1.00 36.71 93 PRO H N 1
ATOM 1456 C CA . PRO B 1 93 ? 18.378 73.017 71.797 1.00 33.15 93 PRO H CA 1
ATOM 1457 C C . PRO B 1 93 ? 19.129 74.337 71.616 1.00 33.26 93 PRO H C 1
ATOM 1458 O O . PRO B 1 93 ? 18.609 75.421 71.910 1.00 32.12 93 PRO H O 1
ATOM 1462 N N . HIS B 1 94 ? 20.358 74.234 71.132 1.00 27.56 94 HIS H N 1
ATOM 1463 C CA . HIS B 1 94 ? 21.193 75.398 70.886 1.00 24.67 94 HIS H CA 1
ATOM 1464 C C . HIS B 1 94 ? 21.810 75.276 69.510 1.00 26.85 94 HIS H C 1
ATOM 1465 O O . HIS B 1 94 ? 21.715 74.236 68.850 1.00 24.24 94 HIS H O 1
ATOM 1472 N N . TYR B 1 95 ? 22.454 76.357 69.087 1.00 25.58 95 TYR H N 1
ATOM 1473 C CA . TYR B 1 95 ? 23.218 76.348 67.858 1.00 26.90 95 TYR H CA 1
ATOM 1474 C C . TYR B 1 95 ? 24.586 76.910 68.192 1.00 30.09 95 TYR H C 1
ATOM 1475 O O . TYR B 1 95 ? 24.704 77.837 68.990 1.00 29.32 95 TYR H O 1
ATOM 1484 N N . HIS B 1 96 ? 25.626 76.316 67.619 1.00 26.63 96 HIS H N 1
ATOM 1485 C CA . HIS B 1 96 ? 26.974 76.801 67.837 1.00 29.29 96 HIS H CA 1
ATOM 1486 C C . HIS B 1 96 ? 27.334 77.566 66.560 1.00 27.92 96 HIS H C 1
ATOM 1487 O O . HIS B 1 96 ? 27.385 76.981 65.479 1.00 27.62 96 HIS H O 1
ATOM 1494 N N . ILE B 1 97 ? 27.533 78.876 66.683 1.00 27.78 97 ILE H N 1
ATOM 1495 C CA . ILE B 1 97 ? 27.870 79.727 65.538 1.00 24.62 97 ILE H CA 1
ATOM 1496 C C . ILE B 1 97 ? 29.372 79.873 65.637 1.00 27.60 97 ILE H C 1
ATOM 1497 O O . ILE B 1 97 ? 29.883 80.536 66.553 1.00 29.66 97 ILE H O 1
ATOM 1502 N N . GLU B 1 98 ? 30.077 79.261 64.697 1.00 22.05 98 GLU H N 1
ATOM 1503 C CA . GLU B 1 98 ? 31.530 79.261 64.738 1.00 23.81 98 GLU H CA 1
ATOM 1504 C C . GLU B 1 98 ? 32.228 80.040 63.626 1.00 25.48 98 GLU H C 1
ATOM 1505 O O . GLU B 1 98 ? 31.923 79.861 62.445 1.00 21.92 98 GLU H O 1
ATOM 1511 N N . LEU B 1 99 ? 33.160 80.905 64.019 1.00 24.96 99 LEU H N 1
ATOM 1512 C CA . LEU B 1 99 ? 33.961 81.690 63.076 1.00 28.20 99 LEU H CA 1
ATOM 1513 C C . LEU B 1 99 ? 35.285 80.919 63.085 1.00 29.37 99 LEU H C 1
ATOM 1514 O O . LEU B 1 99 ? 36.014 80.942 64.065 1.00 25.02 99 LEU H O 1
ATOM 1519 N N . VAL B 1 100 ? 35.568 80.205 62.007 1.00 27.95 100 VAL H N 1
ATOM 1520 C CA . VAL B 1 100 ? 36.764 79.375 61.934 1.00 22.96 100 VAL H CA 1
ATOM 1521 C C . VAL B 1 100 ? 37.938 80.037 61.214 1.00 29.22 100 VAL H C 1
ATOM 1522 O O . VAL B 1 100 ? 37.791 80.580 60.124 1.00 26.46 100 VAL H O 1
ATOM 1526 N N . LEU B 1 101 ? 39.111 79.954 61.834 1.00 29.36 101 LEU H N 1
ATOM 1527 C CA . LEU B 1 101 ? 40.313 80.605 61.331 1.00 29.06 101 LEU H CA 1
ATOM 1528 C C . LEU B 1 101 ? 41.247 79.801 60.466 1.00 26.74 101 LEU H C 1
ATOM 1529 O O . LEU B 1 101 ? 42.332 80.268 60.142 1.00 32.14 101 LEU H O 1
ATOM 1534 N N . VAL B 1 102 ? 40.830 78.595 60.097 1.00 29.07 102 VAL H N 1
ATOM 1535 C CA . VAL B 1 102 ? 41.618 77.718 59.233 1.00 24.91 102 VAL H CA 1
ATOM 1536 C C . VAL B 1 102 ? 40.620 76.990 58.342 1.00 23.50 102 VAL H C 1
ATOM 1537 O O . VAL B 1 102 ? 39.419 77.007 58.633 1.00 26.20 102 VAL H O 1
ATOM 1541 N N . SER B 1 103 ? 41.092 76.369 57.264 1.00 21.75 103 SER H N 1
ATOM 1542 C CA . SER B 1 103 ? 40.195 75.623 56.369 1.00 27.23 103 SER H CA 1
ATOM 1543 C C . SER B 1 103 ? 39.452 74.537 57.154 1.00 24.61 103 SER H C 1
ATOM 1544 O O . SER B 1 103 ? 39.846 74.162 58.259 1.00 26.07 103 SER H O 1
ATOM 1547 N N . VAL B 1 104 ? 38.391 74.004 56.570 1.00 26.49 104 VAL H N 1
ATOM 1548 C CA . VAL B 1 104 ? 37.618 73.010 57.273 1.00 27.33 104 VAL H CA 1
ATOM 1549 C C . VAL B 1 104 ? 38.379 71.706 57.531 1.00 26.74 104 VAL H C 1
ATOM 1550 O O . VAL B 1 104 ? 38.159 71.075 58.552 1.00 25.70 104 VAL H O 1
ATOM 1554 N N . ASP B 1 105 ? 39.273 71.298 56.634 1.00 29.15 105 ASP H N 1
ATOM 1555 C CA . ASP B 1 105 ? 40.039 70.065 56.884 1.00 31.09 105 ASP H CA 1
ATOM 1556 C C . ASP B 1 105 ? 41.075 70.322 57.977 1.00 32.00 105 ASP H C 1
ATOM 1557 O O . ASP B 1 105 ? 41.295 69.483 58.850 1.00 32.57 105 ASP H O 1
ATOM 1562 N N . GLN B 1 106 ? 41.711 71.488 57.930 1.00 27.48 106 GLN H N 1
ATOM 1563 C CA . GLN B 1 106 ? 42.703 71.844 58.940 1.00 27.89 106 GLN H CA 1
ATOM 1564 C C . GLN B 1 106 ? 42.082 71.862 60.337 1.00 29.44 106 GLN H C 1
ATOM 1565 O O . GLN B 1 106 ? 42.714 71.438 61.311 1.00 31.54 106 GLN H O 1
ATOM 1571 N N . GLU B 1 107 ? 40.845 72.349 60.417 1.00 23.94 107 GLU H N 1
ATOM 1572 C CA . GLU B 1 107 ? 40.131 72.453 61.683 1.00 26.66 107 GLU H CA 1
ATOM 1573 C C . GLU B 1 107 ? 39.844 71.079 62.276 1.00 23.55 107 GLU H C 1
ATOM 1574 O O . GLU B 1 107 ? 39.983 70.884 63.471 1.00 25.13 107 GLU H O 1
ATOM 1580 N N . ARG B 1 108 ? 39.460 70.126 61.440 1.00 26.81 108 ARG H N 1
ATOM 1581 C CA . ARG B 1 108 ? 39.189 68.780 61.935 1.00 26.69 108 ARG H CA 1
ATOM 1582 C C . ARG B 1 108 ? 40.529 68.145 62.328 1.00 30.32 108 ARG H C 1
ATOM 1583 O O . ARG B 1 108 ? 40.632 67.449 63.338 1.00 26.69 108 ARG H O 1
ATOM 1591 N N . LYS B 1 109 ? 41.565 68.416 61.543 1.00 29.57 109 LYS H N 1
ATOM 1592 C CA . LYS B 1 109 ? 42.880 67.862 61.845 1.00 27.48 109 LYS H CA 1
ATOM 1593 C C . LYS B 1 109 ? 43.461 68.394 63.160 1.00 28.55 109 LYS H C 1
ATOM 1594 O O . LYS B 1 109 ? 43.728 67.625 64.074 1.00 28.23 109 LYS H O 1
ATOM 1600 N N . VAL B 1 110 ? 43.643 69.706 63.275 1.00 28.12 110 VAL H N 1
ATOM 1601 C CA . VAL B 1 110 ? 44.247 70.220 64.498 1.00 25.87 110 VAL H CA 1
ATOM 1602 C C . VAL B 1 110 ? 43.399 70.040 65.739 1.00 27.03 110 VAL H C 1
ATOM 1603 O O . VAL B 1 110 ? 43.929 69.992 66.842 1.00 25.66 110 VAL H O 1
ATOM 1607 N N . LEU B 1 111 ? 42.085 69.929 65.583 1.00 25.21 111 LEU H N 1
ATOM 1608 C CA . LEU B 1 111 ? 41.262 69.703 66.756 1.00 25.43 111 LEU H CA 1
ATOM 1609 C C . LEU B 1 111 ? 41.068 68.195 66.946 1.00 30.07 111 LEU H C 1
ATOM 1610 O O . LEU B 1 111 ? 40.481 67.746 67.945 1.00 28.91 111 LEU H O 1
ATOM 1615 N N . GLU B 1 112 ? 41.570 67.414 65.989 1.00 27.34 112 GLU H N 1
ATOM 1616 C CA . GLU B 1 112 ? 41.462 65.958 66.069 1.00 27.42 112 GLU H CA 1
ATOM 1617 C C . GLU B 1 112 ? 40.015 65.491 66.236 1.00 29.76 112 GLU H C 1
ATOM 1618 O O . GLU B 1 112 ? 39.720 64.617 67.053 1.00 23.98 112 GLU H O 1
ATOM 1624 N N . GLY B 1 113 ? 39.109 66.076 65.455 1.00 26.38 113 GLY H N 1
ATOM 1625 C CA . GLY B 1 113 ? 37.713 65.702 65.566 1.00 29.58 113 GLY H CA 1
ATOM 1626 C C . GLY B 1 113 ? 37.239 64.769 64.472 1.00 27.48 113 GLY H C 1
ATOM 1627 O O . GLY B 1 113 ? 37.903 64.629 63.460 1.00 26.20 113 GLY H O 1
ATOM 1628 N N . GLU B 1 114 ? 36.091 64.133 64.684 1.00 31.13 114 GLU H N 1
ATOM 1629 C CA . GLU B 1 114 ? 35.527 63.227 63.689 1.00 33.03 114 GLU H CA 1
ATOM 1630 C C . GLU B 1 114 ? 35.216 64.044 62.453 1.00 32.67 114 GLU H C 1
ATOM 1631 O O . GLU B 1 114 ? 34.728 65.166 62.554 1.00 32.39 114 GLU H O 1
ATOM 1637 N N . PRO B 1 115 ? 35.486 63.491 61.259 1.00 35.85 115 PRO H N 1
ATOM 1638 C CA . PRO B 1 115 ? 35.209 64.243 60.032 1.00 30.21 115 PRO H CA 1
ATOM 1639 C C . PRO B 1 115 ? 33.725 64.568 59.900 1.00 33.75 115 PRO H C 1
ATOM 1640 O O . PRO B 1 115 ? 32.859 63.836 60.412 1.00 32.28 115 PRO H O 1
ATOM 1644 N N . TYR B 1 116 ? 33.441 65.676 59.223 1.00 28.89 116 TYR H N 1
ATOM 1645 C CA . TYR B 1 116 ? 32.067 66.125 59.018 1.00 30.88 116 TYR H CA 1
ATOM 1646 C C . TYR B 1 116 ? 31.289 65.180 58.107 1.00 32.94 116 TYR H C 1
ATOM 1647 O O . TYR B 1 116 ? 30.079 64.993 58.367 1.00 31.59 116 TYR H O 1
ATOM 1657 N N . GLU C 1 5 ? 43.662 86.745 79.139 1.00 64.36 5 GLU I N 1
ATOM 1658 C CA . GLU C 1 5 ? 43.861 88.067 79.803 1.00 69.75 5 GLU I CA 1
ATOM 1659 C C . GLU C 1 5 ? 42.703 88.360 80.751 1.00 73.04 5 GLU I C 1
ATOM 1660 O O . GLU C 1 5 ? 42.840 89.131 81.704 1.00 72.23 5 GLU I O 1
ATOM 1662 N N . ALA C 1 6 ? 41.561 87.740 80.464 1.00 73.62 6 ALA I N 1
ATOM 1663 C CA . ALA C 1 6 ? 40.344 87.888 81.256 1.00 71.41 6 ALA I CA 1
ATOM 1664 C C . ALA C 1 6 ? 39.564 86.592 81.078 1.00 70.08 6 ALA I C 1
ATOM 1665 O O . ALA C 1 6 ? 38.436 86.446 81.548 1.00 72.21 6 ALA I O 1
ATOM 1667 N N . LEU C 1 7 ? 40.195 85.649 80.394 1.00 66.57 7 LEU I N 1
ATOM 1668 C CA . LEU C 1 7 ? 39.590 84.364 80.104 1.00 59.34 7 LEU I CA 1
ATOM 1669 C C . LEU C 1 7 ? 39.663 83.398 81.262 1.00 58.27 7 LEU I C 1
ATOM 1670 O O . LEU C 1 7 ? 40.045 83.754 82.374 1.00 64.72 7 LEU I O 1
ATOM 1675 N N . LYS C 1 8 ? 39.292 82.160 80.974 1.00 55.88 8 LYS I N 1
ATOM 1676 C CA . LYS C 1 8 ? 39.274 81.090 81.955 1.00 53.08 8 LYS I CA 1
ATOM 1677 C C . LYS C 1 8 ? 38.870 79.838 81.189 1.00 46.62 8 LYS I C 1
ATOM 1678 O O . LYS C 1 8 ? 38.217 79.926 80.160 1.00 42.89 8 LYS I O 1
ATOM 1684 N N . GLY C 1 9 ? 39.268 78.676 81.679 1.00 43.49 9 GLY I N 1
ATOM 1685 C CA . GLY C 1 9 ? 38.912 77.458 80.989 1.00 45.40 9 GLY I CA 1
ATOM 1686 C C . GLY C 1 9 ? 37.416 77.233 81.008 1.00 48.34 9 GLY I C 1
ATOM 1687 O O . GLY C 1 9 ? 36.763 77.433 82.031 1.00 47.27 9 GLY I O 1
ATOM 1688 N N . ALA C 1 10 ? 36.869 76.843 79.863 1.00 47.13 10 ALA I N 1
ATOM 1689 C CA . ALA C 1 10 ? 35.447 76.554 79.753 1.00 46.26 10 ALA I CA 1
ATOM 1690 C C . ALA C 1 10 ? 35.311 75.132 80.271 1.00 49.68 10 ALA I C 1
ATOM 1691 O O . ALA C 1 10 ? 35.950 74.218 79.759 1.00 53.92 10 ALA I O 1
ATOM 1693 N N . LEU C 1 11 ? 34.498 74.943 81.298 1.00 50.10 11 LEU I N 1
ATOM 1694 C CA . LEU C 1 11 ? 34.335 73.624 81.867 1.00 54.11 11 LEU I CA 1
ATOM 1695 C C . LEU C 1 11 ? 32.880 73.404 82.220 1.00 52.97 11 LEU I C 1
ATOM 1696 O O . LEU C 1 11 ? 32.325 74.108 83.061 1.00 55.45 11 LEU I O 1
ATOM 1701 N N . PRO C 1 12 ? 32.237 72.425 81.565 1.00 50.47 12 PRO I N 1
ATOM 1702 C CA . PRO C 1 12 ? 30.826 72.118 81.818 1.00 50.83 12 PRO I CA 1
ATOM 1703 C C . PRO C 1 12 ? 30.546 71.815 83.281 1.00 54.48 12 PRO I C 1
ATOM 1704 O O . PRO C 1 12 ? 31.434 71.375 84.009 1.00 56.46 12 PRO I O 1
ATOM 1708 N N . ASN C 1 13 ? 29.318 72.061 83.720 1.00 55.26 13 ASN I N 1
ATOM 1709 C CA . ASN C 1 13 ? 28.970 71.796 85.109 1.00 61.45 13 ASN I CA 1
ATOM 1710 C C . ASN C 1 13 ? 29.029 70.303 85.407 1.00 61.19 13 ASN I C 1
ATOM 1711 O O . ASN C 1 13 ? 28.686 69.474 84.559 1.00 62.01 13 ASN I O 1
ATOM 1716 N N . PHE C 1 14 ? 29.475 69.971 86.615 1.00 60.01 14 PHE I N 1
ATOM 1717 C CA . PHE C 1 14 ? 29.580 68.583 87.039 1.00 59.56 14 PHE I CA 1
ATOM 1718 C C . PHE C 1 14 ? 28.173 67.999 87.099 1.00 61.87 14 PHE I C 1
ATOM 1719 O O . PHE C 1 14 ? 27.209 68.705 87.399 1.00 68.60 14 PHE I O 1
ATOM 1727 N N . ILE C 1 15 ? 28.055 66.712 86.802 1.00 59.53 15 ILE I N 1
ATOM 1728 C CA . ILE C 1 15 ? 26.764 66.049 86.807 1.00 54.77 15 ILE I CA 1
ATOM 1729 C C . ILE C 1 15 ? 26.876 64.716 87.531 1.00 57.70 15 ILE I C 1
ATOM 1730 O O . ILE C 1 15 ? 27.500 63.781 87.029 1.00 58.40 15 ILE I O 1
ATOM 1735 N N . PRO C 1 16 ? 26.268 64.606 88.724 1.00 61.42 16 PRO I N 1
ATOM 1736 C CA . PRO C 1 16 ? 26.354 63.335 89.447 1.00 58.41 16 PRO I CA 1
ATOM 1737 C C . PRO C 1 16 ? 26.025 62.194 88.502 1.00 60.22 16 PRO I C 1
ATOM 1738 O O . PRO C 1 16 ? 25.035 62.251 87.767 1.00 62.82 16 PRO I O 1
ATOM 1742 N N . GLY C 1 17 ? 26.869 61.171 88.504 1.00 58.48 17 GLY I N 1
ATOM 1743 C CA . GLY C 1 17 ? 26.647 60.042 87.624 1.00 56.57 17 GLY I CA 1
ATOM 1744 C C . GLY C 1 17 ? 27.319 60.215 86.275 1.00 58.16 17 GLY I C 1
ATOM 1745 O O . GLY C 1 17 ? 27.582 59.227 85.584 1.00 59.81 17 GLY I O 1
ATOM 1746 N N . LEU C 1 18 ? 27.606 61.458 85.892 1.00 55.06 18 LEU I N 1
ATOM 1747 C CA . LEU C 1 18 ? 28.245 61.718 84.599 1.00 51.07 18 LEU I CA 1
ATOM 1748 C C . LEU C 1 18 ? 29.488 62.593 84.634 1.00 45.90 18 LEU I C 1
ATOM 1749 O O . LEU C 1 18 ? 30.216 62.676 83.650 1.00 42.42 18 LEU I O 1
ATOM 1754 N N . GLY C 1 19 ? 29.719 63.253 85.762 1.00 42.41 19 GLY I N 1
ATOM 1755 C CA . GLY C 1 19 ? 30.884 64.103 85.903 1.00 40.12 19 GLY I CA 1
ATOM 1756 C C . GLY C 1 19 ? 30.859 65.303 84.980 1.00 41.17 19 GLY I C 1
ATOM 1757 O O . GLY C 1 19 ? 29.796 65.840 84.667 1.00 41.44 19 GLY I O 1
ATOM 1758 N N . THR C 1 20 ? 32.047 65.738 84.578 1.00 37.71 20 THR I N 1
ATOM 1759 C CA . THR C 1 20 ? 32.205 66.864 83.665 1.00 40.02 20 THR I CA 1
ATOM 1760 C C . THR C 1 20 ? 32.117 66.225 82.295 1.00 35.81 20 THR I C 1
ATOM 1761 O O . THR C 1 20 ? 33.057 65.573 81.845 1.00 31.95 20 THR I O 1
ATOM 1765 N N . LEU C 1 21 ? 30.978 66.413 81.639 1.00 35.66 21 LEU I N 1
ATOM 1766 C CA . LEU C 1 21 ? 30.721 65.799 80.347 1.00 34.17 21 LEU I CA 1
ATOM 1767 C C . LEU C 1 21 ? 30.945 66.693 79.113 1.00 37.20 21 LEU I C 1
ATOM 1768 O O . LEU C 1 21 ? 30.276 67.715 78.957 1.00 35.64 21 LEU I O 1
ATOM 1773 N N . TYR C 1 22 ? 31.859 66.284 78.230 1.00 29.74 22 TYR I N 1
ATOM 1774 C CA . TYR C 1 22 ? 32.154 67.026 76.996 1.00 33.06 22 TYR I CA 1
ATOM 1775 C C . TYR C 1 22 ? 31.679 66.243 75.760 1.00 33.57 22 TYR I C 1
ATOM 1776 O O . TYR C 1 22 ? 31.614 65.008 75.783 1.00 29.88 22 TYR I O 1
ATOM 1785 N N . VAL C 1 23 ? 31.390 66.962 74.677 1.00 29.94 23 VAL I N 1
ATOM 1786 C CA . VAL C 1 23 ? 30.979 66.341 73.428 1.00 27.59 23 VAL I CA 1
ATOM 1787 C C . VAL C 1 23 ? 31.178 67.325 72.282 1.00 30.61 23 VAL I C 1
ATOM 1788 O O . VAL C 1 23 ? 30.947 68.512 72.430 1.00 30.64 23 VAL I O 1
ATOM 1792 N N . ASP C 1 24 ? 31.637 66.824 71.144 1.00 31.02 24 ASP I N 1
ATOM 1793 C CA . ASP C 1 24 ? 31.823 67.647 69.959 1.00 25.16 24 ASP I CA 1
ATOM 1794 C C . ASP C 1 24 ? 30.420 67.617 69.356 1.00 25.79 24 ASP I C 1
ATOM 1795 O O . ASP C 1 24 ? 29.977 66.578 68.885 1.00 27.20 24 ASP I O 1
ATOM 1800 N N . PRO C 1 25 ? 29.709 68.763 69.362 1.00 31.86 25 PRO I N 1
ATOM 1801 C CA . PRO C 1 25 ? 28.341 68.873 68.835 1.00 30.03 25 PRO I CA 1
ATOM 1802 C C . PRO C 1 25 ? 28.077 68.321 67.453 1.00 29.25 25 PRO I C 1
ATOM 1803 O O . PRO C 1 25 ? 26.974 67.852 67.181 1.00 28.13 25 PRO I O 1
ATOM 1807 N N . SER C 1 26 ? 29.073 68.361 66.574 1.00 33.23 26 SER I N 1
ATOM 1808 C CA . SER C 1 26 ? 28.880 67.832 65.225 1.00 27.05 26 SER I CA 1
ATOM 1809 C C . SER C 1 26 ? 28.740 66.308 65.210 1.00 33.61 26 SER I C 1
ATOM 1810 O O . SER C 1 26 ? 28.282 65.737 64.216 1.00 25.60 26 SER I O 1
ATOM 1813 N N . THR C 1 27 ? 29.137 65.649 66.302 1.00 27.57 27 THR I N 1
ATOM 1814 C CA . THR C 1 27 ? 29.043 64.183 66.385 1.00 28.76 27 THR I CA 1
ATOM 1815 C C . THR C 1 27 ? 27.726 63.720 67.034 1.00 26.45 27 THR I C 1
ATOM 1816 O O . THR C 1 27 ? 27.491 62.513 67.218 1.00 24.04 27 THR I O 1
ATOM 1820 N N . LEU C 1 28 ? 26.873 64.672 67.401 1.00 23.23 28 LEU I N 1
ATOM 1821 C CA . LEU C 1 28 ? 25.602 64.326 68.058 1.00 29.31 28 LEU I CA 1
ATOM 1822 C C . LEU C 1 28 ? 24.665 63.585 67.104 1.00 28.06 28 LEU I C 1
ATOM 1823 O O . LEU C 1 28 ? 24.761 63.731 65.897 1.00 32.64 28 LEU I O 1
ATOM 1828 N N . PRO C 1 29 ? 23.740 62.780 67.637 1.00 27.00 29 PRO I N 1
ATOM 1829 C CA . PRO C 1 29 ? 23.528 62.537 69.065 1.00 31.66 29 PRO I CA 1
ATOM 1830 C C . PRO C 1 29 ? 24.471 61.504 69.702 1.00 24.75 29 PRO I C 1
ATOM 1831 O O . PRO C 1 29 ? 24.671 61.520 70.914 1.00 29.14 29 PRO I O 1
ATOM 1835 N N . GLU C 1 30 ? 25.054 60.625 68.891 1.00 27.78 30 GLU I N 1
ATOM 1836 C CA . GLU C 1 30 ? 25.929 59.571 69.419 1.00 27.01 30 GLU I CA 1
ATOM 1837 C C . GLU C 1 30 ? 27.191 59.989 70.153 1.00 28.44 30 GLU I C 1
ATOM 1838 O O . GLU C 1 30 ? 27.555 59.370 71.158 1.00 28.97 30 GLU I O 1
ATOM 1844 N N . GLY C 1 31 ? 27.865 61.025 69.660 1.00 25.56 31 GLY I N 1
ATOM 1845 C CA . GLY C 1 31 ? 29.092 61.459 70.296 1.00 23.39 31 GLY I CA 1
ATOM 1846 C C . GLY C 1 31 ? 30.302 60.743 69.706 1.00 27.63 31 GLY I C 1
ATOM 1847 O O . GLY C 1 31 ? 30.474 60.732 68.498 1.00 23.52 31 GLY I O 1
ATOM 1848 N N . PRO C 1 32 ? 31.100 60.034 70.519 1.00 30.48 32 PRO I N 1
ATOM 1849 C CA . PRO C 1 32 ? 30.924 59.853 71.958 1.00 18.57 32 PRO I CA 1
ATOM 1850 C C . PRO C 1 32 ? 31.126 61.049 72.839 1.00 23.56 32 PRO I C 1
ATOM 1851 O O . PRO C 1 32 ? 31.734 62.045 72.456 1.00 28.29 32 PRO I O 1
ATOM 1855 N N . PHE C 1 33 ? 30.558 60.952 74.031 1.00 26.24 33 PHE I N 1
ATOM 1856 C CA . PHE C 1 33 ? 30.701 61.989 75.033 1.00 23.99 33 PHE I CA 1
ATOM 1857 C C . PHE C 1 33 ? 31.893 61.556 75.917 1.00 26.63 33 PHE I C 1
ATOM 1858 O O . PHE C 1 33 ? 32.128 60.360 76.109 1.00 26.26 33 PHE I O 1
ATOM 1866 N N . LEU C 1 34 ? 32.627 62.511 76.466 1.00 30.74 34 LEU I N 1
ATOM 1867 C CA . LEU C 1 34 ? 33.735 62.181 77.360 1.00 32.27 34 LEU I CA 1
ATOM 1868 C C . LEU C 1 34 ? 33.374 62.660 78.769 1.00 31.77 34 LEU I C 1
ATOM 1869 O O . LEU C 1 34 ? 33.007 63.819 78.960 1.00 33.78 34 LEU I O 1
ATOM 1874 N N . ALA C 1 35 ? 33.456 61.747 79.735 1.00 27.42 35 ALA I N 1
ATOM 1875 C CA . ALA C 1 35 ? 33.132 62.027 81.126 1.00 30.05 35 ALA I CA 1
ATOM 1876 C C . ALA C 1 35 ? 34.354 62.067 82.039 1.00 30.94 35 ALA I C 1
ATOM 1877 O O . ALA C 1 35 ? 35.065 61.068 82.189 1.00 29.81 35 ALA I O 1
ATOM 1879 N N . TYR C 1 36 ? 34.559 63.219 82.676 1.00 31.16 36 TYR I N 1
ATOM 1880 C CA . TYR C 1 36 ? 35.686 63.439 83.582 1.00 33.20 36 TYR I CA 1
ATOM 1881 C C . TYR C 1 36 ? 35.268 63.649 85.047 1.00 35.90 36 TYR I C 1
ATOM 1882 O O . TYR C 1 36 ? 34.212 64.204 85.330 1.00 36.57 36 TYR I O 1
ATOM 1891 N N . ASP C 1 37 ? 36.116 63.210 85.970 1.00 38.59 37 ASP I N 1
ATOM 1892 C CA . ASP C 1 37 ? 35.854 63.391 87.392 1.00 47.93 37 ASP I CA 1
ATOM 1893 C C . ASP C 1 37 ? 36.378 64.789 87.761 1.00 48.72 37 ASP I C 1
ATOM 1894 O O . ASP C 1 37 ? 37.009 65.447 86.934 1.00 48.05 37 ASP I O 1
ATOM 1899 N N . ARG C 1 38 ? 36.119 65.229 88.991 1.00 47.84 38 ARG I N 1
ATOM 1900 C CA . ARG C 1 38 ? 36.555 66.547 89.472 1.00 48.89 38 ARG I CA 1
ATOM 1901 C C . ARG C 1 38 ? 38.037 66.815 89.232 1.00 46.35 38 ARG I C 1
ATOM 1902 O O . ARG C 1 38 ? 38.415 67.892 88.807 1.00 47.17 38 ARG I O 1
ATOM 1910 N N . ALA C 1 39 ? 38.869 65.828 89.534 1.00 52.49 39 ALA I N 1
ATOM 1911 C CA . ALA C 1 39 ? 40.315 65.948 89.384 1.00 51.25 39 ALA I CA 1
ATOM 1912 C C . ALA C 1 39 ? 40.764 66.058 87.932 1.00 53.54 39 ALA I C 1
ATOM 1913 O O . ALA C 1 39 ? 41.956 66.200 87.655 1.00 53.23 39 ALA I O 1
ATOM 1915 N N . GLY C 1 40 ? 39.817 65.975 87.005 1.00 54.05 40 GLY I N 1
ATOM 1916 C CA . GLY C 1 40 ? 40.163 66.084 85.597 1.00 50.58 40 GLY I CA 1
ATOM 1917 C C . GLY C 1 40 ? 40.658 64.825 84.892 1.00 50.26 40 GLY I C 1
ATOM 1918 O O . GLY C 1 40 ? 41.334 64.936 83.870 1.00 44.48 40 GLY I O 1
ATOM 1919 N N . ASN C 1 41 ? 40.345 63.640 85.424 1.00 46.76 41 ASN I N 1
ATOM 1920 C CA . ASN C 1 41 ? 40.750 62.380 84.781 1.00 46.99 41 ASN I CA 1
ATOM 1921 C C . ASN C 1 41 ? 39.577 61.838 83.966 1.00 41.40 41 ASN I C 1
ATOM 1922 O O . ASN C 1 41 ? 38.421 62.004 84.358 1.00 33.04 41 ASN I O 1
ATOM 1927 N N . LEU C 1 42 ? 39.872 61.189 82.843 1.00 36.61 42 LEU I N 1
ATOM 1928 C CA . LEU C 1 42 ? 38.824 60.608 82.013 1.00 33.53 42 LEU I CA 1
ATOM 1929 C C . LEU C 1 42 ? 38.304 59.359 82.725 1.00 32.31 42 LEU I C 1
ATOM 1930 O O . LEU C 1 42 ? 39.089 58.496 83.117 1.00 30.65 42 LEU I O 1
ATOM 1935 N N . VAL C 1 43 ? 36.988 59.268 82.889 1.00 29.65 43 VAL I N 1
ATOM 1936 C CA . VAL C 1 43 ? 36.358 58.138 83.574 1.00 33.33 43 VAL I CA 1
ATOM 1937 C C . VAL C 1 43 ? 35.732 57.167 82.582 1.00 35.36 43 VAL I C 1
ATOM 1938 O O . VAL C 1 43 ? 35.872 55.943 82.713 1.00 31.77 43 VAL I O 1
ATOM 1942 N N . LYS C 1 44 ? 35.035 57.706 81.584 1.00 35.07 44 LYS I N 1
ATOM 1943 C CA . LYS C 1 44 ? 34.428 56.853 80.579 1.00 31.13 44 LYS I CA 1
ATOM 1944 C C . LYS C 1 44 ? 34.080 57.569 79.283 1.00 32.31 44 LYS I C 1
ATOM 1945 O O . LYS C 1 44 ? 33.918 58.789 79.250 1.00 33.47 44 LYS I O 1
ATOM 1951 N N . VAL C 1 45 ? 33.976 56.775 78.222 1.00 32.17 45 VAL I N 1
ATOM 1952 C CA . VAL C 1 45 ? 33.607 57.235 76.883 1.00 29.67 45 VAL I CA 1
ATOM 1953 C C . VAL C 1 45 ? 32.194 56.688 76.689 1.00 32.21 45 VAL I C 1
ATOM 1954 O O . VAL C 1 45 ? 31.948 55.482 76.860 1.00 29.31 45 VAL I O 1
ATOM 1958 N N . VAL C 1 46 ? 31.262 57.575 76.348 1.00 26.79 46 VAL I N 1
ATOM 1959 C CA . VAL C 1 46 ? 29.865 57.184 76.219 1.00 22.99 46 VAL I CA 1
ATOM 1960 C C . VAL C 1 46 ? 29.231 57.469 74.870 1.00 25.52 46 VAL I C 1
ATOM 1961 O O . VAL C 1 46 ? 29.189 58.614 74.429 1.00 23.73 46 VAL I O 1
ATOM 1965 N N . PHE C 1 47 ? 28.751 56.417 74.214 1.00 29.36 47 PHE I N 1
ATOM 1966 C CA . PHE C 1 47 ? 28.067 56.574 72.940 1.00 26.07 47 PHE I CA 1
ATOM 1967 C C . PHE C 1 47 ? 26.588 56.631 73.292 1.00 30.90 47 PHE I C 1
ATOM 1968 O O . PHE C 1 47 ? 26.079 55.762 74.014 1.00 25.11 47 PHE I O 1
ATOM 1984 N N . VAL C 1 49 ? 23.199 56.246 71.880 1.00 35.95 49 VAL I N 1
ATOM 1985 C CA . VAL C 1 49 ? 22.461 55.644 70.783 1.00 34.92 49 VAL I CA 1
ATOM 1986 C C . VAL C 1 49 ? 20.934 55.657 70.903 1.00 36.01 49 VAL I C 1
ATOM 1987 O O . VAL C 1 49 ? 20.383 55.160 71.886 1.00 30.13 49 VAL I O 1
ATOM 1991 N N . PRO C 1 50 ? 20.233 56.208 69.892 1.00 32.69 50 PRO I N 1
ATOM 1992 C CA . PRO C 1 50 ? 18.759 56.253 69.912 1.00 35.32 50 PRO I CA 1
ATOM 1993 C C . PRO C 1 50 ? 18.232 54.826 69.747 1.00 37.02 50 PRO I C 1
ATOM 1994 O O . PRO C 1 50 ? 18.625 54.119 68.816 1.00 34.41 50 PRO I O 1
ATOM 1998 N N . LEU C 1 51 ? 17.351 54.411 70.652 1.00 37.45 51 LEU I N 1
ATOM 1999 C CA . LEU C 1 51 ? 16.772 53.073 70.622 1.00 37.01 51 LEU I CA 1
ATOM 2000 C C . LEU C 1 51 ? 16.029 52.892 69.324 1.00 38.08 51 LEU I C 1
ATOM 2001 O O . LEU C 1 51 ? 15.893 51.770 68.822 1.00 36.65 51 LEU I O 1
ATOM 2006 N N . LYS C 1 52 ? 15.537 54.003 68.782 1.00 33.56 52 LYS I N 1
ATOM 2007 C CA . LYS C 1 52 ? 14.830 53.952 67.515 1.00 37.02 52 LYS I CA 1
ATOM 2008 C C . LYS C 1 52 ? 15.767 53.444 66.424 1.00 35.20 52 LYS I C 1
ATOM 2009 O O . LYS C 1 52 ? 15.386 52.600 65.614 1.00 37.41 52 LYS I O 1
ATOM 2015 N N . LYS C 1 53 ? 16.996 53.960 66.400 1.00 34.02 53 LYS I N 1
ATOM 2016 C CA . LYS C 1 53 ? 17.961 53.525 65.397 1.00 35.19 53 LYS I CA 1
ATOM 2017 C C . LYS C 1 53 ? 18.228 52.021 65.502 1.00 31.61 53 LYS I C 1
ATOM 2018 O O . LYS C 1 53 ? 18.317 51.335 64.486 1.00 40.38 53 LYS I O 1
ATOM 2024 N N . LEU C 1 54 ? 18.349 51.513 66.726 1.00 31.21 54 LEU I N 1
ATOM 2025 C CA . LEU C 1 54 ? 18.607 50.084 66.944 1.00 29.81 54 LEU I CA 1
ATOM 2026 C C . LEU C 1 54 ? 17.415 49.252 66.472 1.00 31.42 54 LEU I C 1
ATOM 2027 O O . LEU C 1 54 ? 17.588 48.211 65.814 1.00 30.34 54 LEU I O 1
ATOM 2032 N N . ASN C 1 55 ? 16.202 49.702 66.788 1.00 26.28 55 ASN I N 1
ATOM 2033 C CA . ASN C 1 55 ? 15.023 48.959 66.331 1.00 37.99 55 ASN I CA 1
ATOM 2034 C C . ASN C 1 55 ? 14.902 49.007 64.805 1.00 35.17 55 ASN I C 1
ATOM 2035 O O . ASN C 1 55 ? 14.259 48.162 64.194 1.00 34.73 55 ASN I O 1
ATOM 2040 N N . GLU C 1 56 ? 15.549 49.997 64.198 1.00 39.05 56 GLU I N 1
ATOM 2041 C CA . GLU C 1 56 ? 15.559 50.132 62.750 1.00 36.94 56 GLU I CA 1
ATOM 2042 C C . GLU C 1 56 ? 16.724 49.328 62.175 1.00 34.01 56 GLU I C 1
ATOM 2043 O O . GLU C 1 56 ? 16.942 49.299 60.967 1.00 37.29 56 GLU I O 1
ATOM 2049 N N . SER C 1 57 ? 17.478 48.679 63.051 1.00 32.98 57 SER I N 1
ATOM 2050 C CA . SER C 1 57 ? 18.622 47.870 62.629 1.00 34.18 57 SER I CA 1
ATOM 2051 C C . SER C 1 57 ? 19.678 48.709 61.942 1.00 24.62 57 SER I C 1
ATOM 2052 O O . SER C 1 57 ? 20.286 48.274 60.970 1.00 30.48 57 SER I O 1
ATOM 2055 N N . HIS C 1 58 ? 19.880 49.922 62.438 1.00 30.45 58 HIS I N 1
ATOM 2056 C CA . HIS C 1 58 ? 20.891 50.786 61.872 1.00 29.23 58 HIS I CA 1
ATOM 2057 C C . HIS C 1 58 ? 22.240 50.119 62.092 1.00 34.37 58 HIS I C 1
ATOM 2058 O O . HIS C 1 58 ? 22.483 49.503 63.127 1.00 31.09 58 HIS I O 1
ATOM 2065 N N . LYS C 1 59 ? 23.113 50.264 61.112 1.00 31.14 59 LYS I N 1
ATOM 2066 C CA . LYS C 1 59 ? 24.445 49.694 61.163 1.00 32.55 59 LYS I CA 1
ATOM 2067 C C . LYS C 1 59 ? 25.446 50.801 61.526 1.00 32.31 59 LYS I C 1
ATOM 2068 O O . LYS C 1 59 ? 25.718 51.702 60.719 1.00 32.09 59 LYS I O 1
ATOM 2074 N N . TYR C 1 60 ? 25.959 50.757 62.754 1.00 23.04 60 TYR I N 1
ATOM 2075 C CA . TYR C 1 60 ? 26.943 51.736 63.205 1.00 26.50 60 TYR I CA 1
ATOM 2076 C C . TYR C 1 60 ? 28.331 51.170 62.909 1.00 29.10 60 TYR I C 1
ATOM 2077 O O . TYR C 1 60 ? 28.707 50.118 63.440 1.00 30.25 60 TYR I O 1
ATOM 2086 N N . VAL C 1 61 ? 29.092 51.852 62.061 1.00 28.73 61 VAL I N 1
ATOM 2087 C CA . VAL C 1 61 ? 30.423 51.354 61.696 1.00 28.35 61 VAL I CA 1
ATOM 2088 C C . VAL C 1 61 ? 31.497 52.404 61.860 1.00 27.21 61 VAL I C 1
ATOM 2089 O O . VAL C 1 61 ? 31.317 53.540 61.445 1.00 26.76 61 VAL I O 1
ATOM 2093 N N . ASP C 1 62 ? 32.607 52.028 62.484 1.00 28.39 62 ASP I N 1
ATOM 2094 C CA . ASP C 1 62 ? 33.728 52.942 62.661 1.00 22.75 62 ASP I CA 1
ATOM 2095 C C . ASP C 1 62 ? 33.339 54.262 63.334 1.00 25.05 62 ASP I C 1
ATOM 2096 O O . ASP C 1 62 ? 33.626 55.332 62.806 1.00 22.66 62 ASP I O 1
ATOM 2101 N N . ILE C 1 63 ? 32.696 54.200 64.496 1.00 24.46 63 ILE I N 1
ATOM 2102 C CA . ILE C 1 63 ? 32.330 55.432 65.179 1.00 27.34 63 ILE I CA 1
ATOM 2103 C C . ILE C 1 63 ? 33.290 55.729 66.339 1.00 28.01 63 ILE I C 1
ATOM 2104 O O . ILE C 1 63 ? 33.866 54.818 66.936 1.00 23.34 63 ILE I O 1
ATOM 2109 N N . GLY C 1 64 ? 33.486 57.015 66.613 1.00 25.66 64 GLY I N 1
ATOM 2110 C CA . GLY C 1 64 ? 34.365 57.454 67.691 1.00 25.97 64 GLY I CA 1
ATOM 2111 C C . GLY C 1 64 ? 35.851 57.288 67.403 1.00 25.32 64 GLY I C 1
ATOM 2112 O O . GLY C 1 64 ? 36.671 57.427 68.307 1.00 26.89 64 GLY I O 1
ATOM 2113 N N . THR C 1 65 ? 36.195 57.034 66.144 1.00 20.32 65 THR I N 1
ATOM 2114 C CA . THR C 1 65 ? 37.587 56.792 65.730 1.00 26.70 65 THR I CA 1
ATOM 2115 C C . THR C 1 65 ? 38.591 57.870 66.134 1.00 30.28 65 THR I C 1
ATOM 2116 O O . THR C 1 65 ? 39.567 57.593 66.827 1.00 30.57 65 THR I O 1
ATOM 2120 N N . LYS C 1 66 ? 38.350 59.097 65.682 1.00 28.89 66 LYS I N 1
ATOM 2121 C CA . LYS C 1 66 ? 39.251 60.202 65.977 1.00 33.15 66 LYS I CA 1
ATOM 2122 C C . LYS C 1 66 ? 39.331 60.443 67.458 1.00 34.88 66 LYS I C 1
ATOM 2123 O O . LYS C 1 66 ? 40.405 60.694 67.988 1.00 33.53 66 LYS I O 1
ATOM 2129 N N . THR C 1 67 ? 38.195 60.365 68.135 1.00 30.64 67 THR I N 1
ATOM 2130 C CA . THR C 1 67 ? 38.215 60.569 69.564 1.00 31.40 67 THR I CA 1
ATOM 2131 C C . THR C 1 67 ? 39.022 59.459 70.243 1.00 30.95 67 THR I C 1
ATOM 2132 O O . THR C 1 67 ? 39.981 59.723 70.948 1.00 37.53 67 THR I O 1
ATOM 2136 N N . LEU C 1 68 ? 38.617 58.213 70.035 1.00 32.94 68 LEU I N 1
ATOM 2137 C CA . LEU C 1 68 ? 39.317 57.079 70.625 1.00 34.02 68 LEU I CA 1
ATOM 2138 C C . LEU C 1 68 ? 40.842 57.090 70.337 1.00 34.59 68 LEU I C 1
ATOM 2139 O O . LEU C 1 68 ? 41.640 56.793 71.219 1.00 39.76 68 LEU I O 1
ATOM 2144 N N . ARG C 1 69 ? 41.251 57.437 69.119 1.00 34.35 69 ARG I N 1
ATOM 2145 C CA . ARG C 1 69 ? 42.683 57.485 68.801 1.00 34.59 69 ARG I CA 1
ATOM 2146 C C . ARG C 1 69 ? 43.408 58.653 69.458 1.00 39.89 69 ARG I C 1
ATOM 2147 O O . ARG C 1 69 ? 44.606 58.568 69.764 1.00 35.66 69 ARG I O 1
ATOM 2155 N N . ALA C 1 70 ? 42.686 59.742 69.693 1.00 35.28 70 ALA I N 1
ATOM 2156 C CA . ALA C 1 70 ? 43.295 60.902 70.319 1.00 36.12 70 ALA I CA 1
ATOM 2157 C C . ALA C 1 70 ? 43.526 60.655 71.807 1.00 41.41 70 ALA I C 1
ATOM 2158 O O . ALA C 1 70 ? 44.468 61.208 72.388 1.00 40.07 70 ALA I O 1
ATOM 2160 N N . LEU C 1 71 ? 42.673 59.831 72.419 1.00 33.19 71 LEU I N 1
ATOM 2161 C CA . LEU C 1 71 ? 42.791 59.535 73.843 1.00 37.51 71 LEU I CA 1
ATOM 2162 C C . LEU C 1 71 ? 43.785 58.405 74.103 1.00 42.97 71 LEU I C 1
ATOM 2163 O O . LEU C 1 71 ? 44.334 58.294 75.200 1.00 44.64 71 LEU I O 1
ATOM 2168 N N . GLY C 1 72 ? 44.011 57.564 73.096 1.00 44.09 72 GLY I N 1
ATOM 2169 C CA . GLY C 1 72 ? 44.947 56.464 73.247 1.00 45.63 72 GLY I CA 1
ATOM 2170 C C . GLY C 1 72 ? 44.643 55.567 74.437 1.00 53.19 72 GLY I C 1
ATOM 2171 O O . GLY C 1 72 ? 45.539 55.189 75.200 1.00 49.80 72 GLY I O 1
ATOM 2172 N N . ILE C 1 73 ? 43.367 55.237 74.608 1.00 52.19 73 ILE I N 1
ATOM 2173 C CA . ILE C 1 73 ? 42.949 54.372 75.699 1.00 53.70 73 ILE I CA 1
ATOM 2174 C C . ILE C 1 73 ? 43.596 53.002 75.507 1.00 54.00 73 ILE I C 1
ATOM 2175 O O . ILE C 1 73 ? 43.620 52.461 74.402 1.00 54.48 73 ILE I O 1
ATOM 2180 N N . THR C 1 74 ? 44.130 52.441 76.581 1.00 53.04 74 THR I N 1
ATOM 2181 C CA . THR C 1 74 ? 44.764 51.142 76.481 1.00 57.38 74 THR I CA 1
ATOM 2182 C C . THR C 1 74 ? 44.114 50.139 77.434 1.00 55.14 74 THR I C 1
ATOM 2183 O O . THR C 1 74 ? 44.208 48.921 77.233 1.00 51.70 74 THR I O 1
ATOM 2187 N N . ARG C 1 75 ? 43.444 50.664 78.457 1.00 47.80 75 ARG I N 1
ATOM 2188 C CA . ARG C 1 75 ? 42.779 49.823 79.446 1.00 46.27 75 ARG I CA 1
ATOM 2189 C C . ARG C 1 75 ? 41.306 50.150 79.653 1.00 42.06 75 ARG I C 1
ATOM 2190 O O . ARG C 1 75 ? 40.960 51.238 80.089 1.00 46.79 75 ARG I O 1
ATOM 2192 N N . ILE C 1 76 ? 40.439 49.202 79.329 1.00 39.85 76 ILE I N 1
ATOM 2193 C CA . ILE C 1 76 ? 39.019 49.390 79.544 1.00 36.43 76 ILE I CA 1
ATOM 2194 C C . ILE C 1 76 ? 38.726 48.451 80.698 1.00 34.23 76 ILE I C 1
ATOM 2195 O O . ILE C 1 76 ? 39.062 47.276 80.610 1.00 31.39 76 ILE I O 1
ATOM 2200 N N . ASP C 1 77 ? 38.129 48.954 81.783 1.00 37.04 77 ASP I N 1
ATOM 2201 C CA . ASP C 1 77 ? 37.823 48.100 82.938 1.00 28.17 77 ASP I CA 1
ATOM 2202 C C . ASP C 1 77 ? 36.556 47.288 82.682 1.00 33.85 77 ASP I C 1
ATOM 2203 O O . ASP C 1 77 ? 36.541 46.063 82.811 1.00 33.53 77 ASP I O 1
ATOM 2208 N N . HIS C 1 78 ? 35.483 47.978 82.319 1.00 29.51 78 HIS I N 1
ATOM 2209 C CA . HIS C 1 78 ? 34.240 47.305 82.009 1.00 27.66 78 HIS I CA 1
ATOM 2210 C C . HIS C 1 78 ? 33.406 48.128 81.049 1.00 27.94 78 HIS I C 1
ATOM 2211 O O . HIS C 1 78 ? 33.741 49.265 80.705 1.00 29.20 78 HIS I O 1
ATOM 2218 N N . VAL C 1 79 ? 32.293 47.547 80.651 1.00 23.90 79 VAL I N 1
ATOM 2219 C CA . VAL C 1 79 ? 31.378 48.201 79.737 1.00 27.21 79 VAL I CA 1
ATOM 2220 C C . VAL C 1 79 ? 30.000 48.277 80.398 1.00 29.72 79 VAL I C 1
ATOM 2221 O O . VAL C 1 79 ? 29.643 47.384 81.178 1.00 24.98 79 VAL I O 1
ATOM 2225 N N . ASN C 1 80 ? 29.267 49.364 80.133 1.00 27.32 80 ASN I N 1
ATOM 2226 C CA . ASN C 1 80 ? 27.895 49.512 80.617 1.00 30.92 80 ASN I CA 1
ATOM 2227 C C . ASN C 1 80 ? 27.007 49.820 79.418 1.00 36.07 80 ASN I C 1
ATOM 2228 O O . ASN C 1 80 ? 27.439 50.483 78.452 1.00 32.77 80 ASN I O 1
ATOM 2241 N N . ILE C 1 82 ? 23.286 51.215 79.462 1.00 34.37 82 ILE I N 1
ATOM 2242 C CA . ILE C 1 82 ? 22.206 51.708 80.305 1.00 34.94 82 ILE I CA 1
ATOM 2243 C C . ILE C 1 82 ? 21.144 52.526 79.601 1.00 37.55 82 ILE I C 1
ATOM 2244 O O . ILE C 1 82 ? 21.451 53.388 78.774 1.00 35.04 82 ILE I O 1
ATOM 2249 N N . PRO C 1 83 ? 19.869 52.269 79.920 1.00 35.73 83 PRO I N 1
ATOM 2250 C CA . PRO C 1 83 ? 18.812 53.043 79.272 1.00 38.29 83 PRO I CA 1
ATOM 2251 C C . PRO C 1 83 ? 18.934 54.522 79.664 1.00 41.60 83 PRO I C 1
ATOM 2252 O O . PRO C 1 83 ? 19.354 54.850 80.781 1.00 36.72 83 PRO I O 1
ATOM 2256 N N . SER C 1 84 ? 18.588 55.409 78.733 1.00 43.52 84 SER I N 1
ATOM 2257 C CA . SER C 1 84 ? 18.673 56.847 78.971 1.00 50.44 84 SER I CA 1
ATOM 2258 C C . SER C 1 84 ? 17.806 57.291 80.138 1.00 57.50 84 SER I C 1
ATOM 2259 O O . SER C 1 84 ? 16.572 57.343 80.030 1.00 54.09 84 SER I O 1
ATOM 2262 N N . GLY C 1 85 ? 18.457 57.603 81.256 1.00 60.23 85 GLY I N 1
ATOM 2263 C CA . GLY C 1 85 ? 17.725 58.058 82.421 1.00 68.06 85 GLY I CA 1
ATOM 2264 C C . GLY C 1 85 ? 16.960 59.309 82.037 1.00 71.07 85 GLY I C 1
ATOM 2265 O O . GLY C 1 85 ? 17.192 59.859 80.960 1.00 72.51 85 GLY I O 1
ATOM 2266 N N . PRO C 1 86 ? 16.022 59.776 82.870 1.00 73.35 86 PRO I N 1
ATOM 2267 C CA . PRO C 1 86 ? 15.302 60.989 82.480 1.00 73.23 86 PRO I CA 1
ATOM 2268 C C . PRO C 1 86 ? 16.256 62.185 82.551 1.00 74.71 86 PRO I C 1
ATOM 2269 O O . PRO C 1 86 ? 16.945 62.391 83.556 1.00 75.40 86 PRO I O 1
ATOM 2273 N N . HIS C 1 87 ? 16.312 62.956 81.473 1.00 74.31 87 HIS I N 1
ATOM 2274 C CA . HIS C 1 87 ? 17.177 64.127 81.425 1.00 70.37 87 HIS I CA 1
ATOM 2275 C C . HIS C 1 87 ? 16.369 65.334 80.989 1.00 65.39 87 HIS I C 1
ATOM 2276 O O . HIS C 1 87 ? 15.583 65.267 80.046 1.00 65.98 87 HIS I O 1
ATOM 2283 N N . PRO C 1 88 ? 16.544 66.459 81.683 1.00 64.72 88 PRO I N 1
ATOM 2284 C CA . PRO C 1 88 ? 15.796 67.661 81.311 1.00 66.57 88 PRO I CA 1
ATOM 2285 C C . PRO C 1 88 ? 15.889 67.983 79.812 1.00 66.79 88 PRO I C 1
ATOM 2286 O O . PRO C 1 88 ? 16.955 68.341 79.307 1.00 68.39 88 PRO I O 1
ATOM 2290 N N . GLY C 1 89 ? 14.772 67.832 79.104 1.00 65.25 89 GLY I N 1
ATOM 2291 C CA . GLY C 1 89 ? 14.749 68.128 77.682 1.00 64.80 89 GLY I CA 1
ATOM 2292 C C . GLY C 1 89 ? 14.752 66.931 76.747 1.00 65.74 89 GLY I C 1
ATOM 2293 O O . GLY C 1 89 ? 14.126 66.967 75.689 1.00 65.51 89 GLY I O 1
ATOM 2294 N N . VAL C 1 90 ? 15.450 65.865 77.126 1.00 66.95 90 VAL I N 1
ATOM 2295 C CA . VAL C 1 90 ? 15.525 64.669 76.285 1.00 65.58 90 VAL I CA 1
ATOM 2296 C C . VAL C 1 90 ? 14.213 63.889 76.250 1.00 66.62 90 VAL I C 1
ATOM 2297 O O . VAL C 1 90 ? 13.810 63.290 77.247 1.00 68.62 90 VAL I O 1
ATOM 2301 N N . SER C 1 91 ? 13.558 63.886 75.092 1.00 63.51 91 SER I N 1
ATOM 2302 C CA . SER C 1 91 ? 12.286 63.190 74.946 1.00 64.92 91 SER I CA 1
ATOM 2303 C C . SER C 1 91 ? 12.365 61.730 74.474 1.00 61.28 91 SER I C 1
ATOM 2304 O O . SER C 1 91 ? 11.678 60.874 75.023 1.00 65.63 91 SER I O 1
ATOM 2307 N N . GLU C 1 92 ? 13.190 61.437 73.472 1.00 55.55 92 GLU I N 1
ATOM 2308 C CA . GLU C 1 92 ? 13.304 60.066 72.969 1.00 51.58 92 GLU I CA 1
ATOM 2309 C C . GLU C 1 92 ? 14.270 59.235 73.830 1.00 45.43 92 GLU I C 1
ATOM 2310 O O . GLU C 1 92 ? 15.213 59.763 74.409 1.00 48.67 92 GLU I O 1
ATOM 2316 N N . PRO C 1 93 ? 14.035 57.920 73.931 1.00 43.71 93 PRO I N 1
ATOM 2317 C CA . PRO C 1 93 ? 14.910 57.054 74.729 1.00 42.77 93 PRO I CA 1
ATOM 2318 C C . PRO C 1 93 ? 16.175 56.648 73.959 1.00 41.16 93 PRO I C 1
ATOM 2319 O O . PRO C 1 93 ? 16.114 56.333 72.771 1.00 37.13 93 PRO I O 1
ATOM 2323 N N . HIS C 1 94 ? 17.310 56.665 74.646 1.00 38.77 94 HIS I N 1
ATOM 2324 C CA . HIS C 1 94 ? 18.592 56.271 74.057 1.00 35.81 94 HIS I CA 1
ATOM 2325 C C . HIS C 1 94 ? 19.252 55.276 74.992 1.00 31.83 94 HIS I C 1
ATOM 2326 O O . HIS C 1 94 ? 18.832 55.103 76.131 1.00 31.49 94 HIS I O 1
ATOM 2333 N N . TYR C 1 95 ? 20.306 54.637 74.503 1.00 30.64 95 TYR I N 1
ATOM 2334 C CA . TYR C 1 95 ? 21.081 53.746 75.326 1.00 32.86 95 TYR I CA 1
ATOM 2335 C C . TYR C 1 95 ? 22.469 54.355 75.420 1.00 31.42 95 TYR I C 1
ATOM 2336 O O . TYR C 1 95 ? 22.996 54.890 74.448 1.00 32.77 95 TYR I O 1
ATOM 2345 N N . HIS C 1 96 ? 23.020 54.320 76.625 1.00 33.27 96 HIS I N 1
ATOM 2346 C CA . HIS C 1 96 ? 24.341 54.844 76.898 1.00 31.93 96 HIS I CA 1
ATOM 2347 C C . HIS C 1 96 ? 25.267 53.647 76.886 1.00 28.85 96 HIS I C 1
ATOM 2348 O O . HIS C 1 96 ? 25.188 52.801 77.771 1.00 33.28 96 HIS I O 1
ATOM 2355 N N . ILE C 1 97 ? 26.115 53.556 75.866 1.00 26.10 97 ILE I N 1
ATOM 2356 C CA . ILE C 1 97 ? 27.059 52.445 75.760 1.00 25.29 97 ILE I CA 1
ATOM 2357 C C . ILE C 1 97 ? 28.319 53.071 76.323 1.00 24.33 97 ILE I C 1
ATOM 2358 O O . ILE C 1 97 ? 28.920 53.955 75.706 1.00 30.30 97 ILE I O 1
ATOM 2363 N N . GLU C 1 98 ? 28.703 52.635 77.514 1.00 25.58 98 GLU I N 1
ATOM 2364 C CA . GLU C 1 98 ? 29.859 53.205 78.188 1.00 23.20 98 GLU I CA 1
ATOM 2365 C C . GLU C 1 98 ? 31.092 52.318 78.240 1.00 22.97 98 GLU I C 1
ATOM 2366 O O . GLU C 1 98 ? 31.012 51.130 78.554 1.00 25.55 98 GLU I O 1
ATOM 2372 N N . LEU C 1 99 ? 32.236 52.906 77.930 1.00 25.38 99 LEU I N 1
ATOM 2373 C CA . LEU C 1 99 ? 33.491 52.183 78.006 1.00 25.74 99 LEU I CA 1
ATOM 2374 C C . LEU C 1 99 ? 34.130 52.846 79.212 1.00 26.21 99 LEU I C 1
ATOM 2375 O O . LEU C 1 99 ? 34.635 53.972 79.135 1.00 30.26 99 LEU I O 1
ATOM 2380 N N . VAL C 1 100 ? 34.058 52.142 80.338 1.00 30.65 100 VAL I N 1
ATOM 2381 C CA . VAL C 1 100 ? 34.572 52.634 81.612 1.00 30.79 100 VAL I CA 1
ATOM 2382 C C . VAL C 1 100 ? 36.030 52.261 81.897 1.00 32.50 100 VAL I C 1
ATOM 2383 O O . VAL C 1 100 ? 36.416 51.084 81.870 1.00 28.72 100 VAL I O 1
ATOM 2387 N N . LEU C 1 101 ? 36.834 53.282 82.174 1.00 29.34 101 LEU I N 1
ATOM 2388 C CA . LEU C 1 101 ? 38.253 53.094 82.416 1.00 29.56 101 LEU I CA 1
ATOM 2389 C C . LEU C 1 101 ? 38.650 52.777 83.851 1.00 33.58 101 LEU I C 1
ATOM 2390 O O . LEU C 1 101 ? 39.827 52.525 84.121 1.00 38.80 101 LEU I O 1
ATOM 2395 N N . VAL C 1 102 ? 37.699 52.824 84.776 1.00 30.59 102 VAL I N 1
ATOM 2396 C CA . VAL C 1 102 ? 37.993 52.500 86.170 1.00 29.72 102 VAL I CA 1
ATOM 2397 C C . VAL C 1 102 ? 36.976 51.473 86.627 1.00 36.08 102 VAL I C 1
ATOM 2398 O O . VAL C 1 102 ? 36.044 51.147 85.880 1.00 31.83 102 VAL I O 1
ATOM 2402 N N . SER C 1 103 ? 37.137 50.981 87.855 1.00 38.94 103 SER I N 1
ATOM 2403 C CA . SER C 1 103 ? 36.224 49.982 88.409 1.00 42.74 103 SER I CA 1
ATOM 2404 C C . SER C 1 103 ? 34.829 50.540 88.638 1.00 38.85 103 SER I C 1
ATOM 2405 O O . SER C 1 103 ? 34.643 51.748 88.790 1.00 35.80 103 SER I O 1
ATOM 2408 N N . VAL C 1 104 ? 33.847 49.644 88.680 1.00 42.60 104 VAL I N 1
ATOM 2409 C CA . VAL C 1 104 ? 32.475 50.064 88.895 1.00 45.68 104 VAL I CA 1
ATOM 2410 C C . VAL C 1 104 ? 32.346 50.800 90.233 1.00 50.25 104 VAL I C 1
ATOM 2411 O O . VAL C 1 104 ? 31.526 51.709 90.359 1.00 49.40 104 VAL I O 1
ATOM 2415 N N . ASP C 1 105 ? 33.157 50.434 91.227 1.00 46.01 105 ASP I N 1
ATOM 2416 C CA . ASP C 1 105 ? 33.074 51.124 92.515 1.00 46.12 105 ASP I CA 1
ATOM 2417 C C . ASP C 1 105 ? 33.698 52.512 92.391 1.00 43.38 105 ASP I C 1
ATOM 2418 O O . ASP C 1 105 ? 33.124 53.503 92.834 1.00 41.85 105 ASP I O 1
ATOM 2423 N N . GLN C 1 106 ? 34.867 52.587 91.766 1.00 40.79 106 GLN I N 1
ATOM 2424 C CA . GLN C 1 106 ? 35.532 53.863 91.589 1.00 41.89 106 GLN I CA 1
ATOM 2425 C C . GLN C 1 106 ? 34.670 54.786 90.724 1.00 48.02 106 GLN I C 1
ATOM 2426 O O . GLN C 1 106 ? 34.616 56.000 90.951 1.00 47.53 106 GLN I O 1
ATOM 2432 N N . GLU C 1 107 ? 33.987 54.203 89.743 1.00 45.21 107 GLU I N 1
ATOM 2433 C CA . GLU C 1 107 ? 33.143 54.983 88.846 1.00 44.31 107 GLU I CA 1
ATOM 2434 C C . GLU C 1 107 ? 32.066 55.725 89.633 1.00 44.81 107 GLU I C 1
ATOM 2435 O O . GLU C 1 107 ? 31.956 56.954 89.565 1.00 42.23 107 GLU I O 1
ATOM 2441 N N . ARG C 1 108 ? 31.270 54.969 90.376 1.00 42.26 108 ARG I N 1
ATOM 2442 C CA . ARG C 1 108 ? 30.199 55.550 91.181 1.00 53.36 108 ARG I CA 1
ATOM 2443 C C . ARG C 1 108 ? 30.755 56.557 92.196 1.00 50.97 108 ARG I C 1
ATOM 2444 O O . ARG C 1 108 ? 30.091 57.527 92.561 1.00 49.97 108 ARG I O 1
ATOM 2452 N N . LYS C 1 109 ? 31.990 56.329 92.626 1.00 51.87 109 LYS I N 1
ATOM 2453 C CA . LYS C 1 109 ? 32.645 57.210 93.580 1.00 50.84 109 LYS I CA 1
ATOM 2454 C C . LYS C 1 109 ? 33.069 58.517 92.913 1.00 51.61 109 LYS I C 1
ATOM 2455 O O . LYS C 1 109 ? 32.500 59.575 93.193 1.00 49.65 109 LYS I O 1
ATOM 2461 N N . VAL C 1 110 ? 34.052 58.435 92.015 1.00 50.06 110 VAL I N 1
ATOM 2462 C CA . VAL C 1 110 ? 34.572 59.614 91.325 1.00 50.03 110 VAL I CA 1
ATOM 2463 C C . VAL C 1 110 ? 33.533 60.433 90.555 1.00 50.39 110 VAL I C 1
ATOM 2464 O O . VAL C 1 110 ? 33.727 61.632 90.342 1.00 54.46 110 VAL I O 1
ATOM 2468 N N . LEU C 1 111 ? 32.441 59.806 90.125 1.00 45.67 111 LEU I N 1
ATOM 2469 C CA . LEU C 1 111 ? 31.417 60.552 89.400 1.00 45.27 111 LEU I CA 1
ATOM 2470 C C . LEU C 1 111 ? 30.274 60.938 90.323 1.00 48.22 111 LEU I C 1
ATOM 2471 O O . LEU C 1 111 ? 29.212 61.374 89.880 1.00 44.51 111 LEU I O 1
ATOM 2476 N N . GLU C 1 112 ? 30.511 60.765 91.618 1.00 55.81 112 GLU I N 1
ATOM 2477 C CA . GLU C 1 112 ? 29.530 61.098 92.635 1.00 59.37 112 GLU I CA 1
ATOM 2478 C C . GLU C 1 112 ? 28.143 60.626 92.224 1.00 58.65 112 GLU I C 1
ATOM 2479 O O . GLU C 1 112 ? 27.181 61.389 92.232 1.00 59.21 112 GLU I O 1
ATOM 2485 N N . GLY C 1 113 ? 28.057 59.353 91.857 1.00 63.41 113 GLY I N 1
ATOM 2486 C CA . GLY C 1 113 ? 26.788 58.785 91.451 1.00 72.15 113 GLY I CA 1
ATOM 2487 C C . GLY C 1 113 ? 25.845 58.707 92.635 1.00 78.00 113 GLY I C 1
ATOM 2488 O O . GLY C 1 113 ? 26.244 59.147 93.739 1.00 79.53 113 GLY I O 1
ATOM 2489 N N . ASN D 1 2 ? 49.422 14.904 51.078 1.00 79.73 2 ASN J N 1
ATOM 2490 C CA . ASN D 1 2 ? 49.009 16.293 50.707 1.00 76.27 2 ASN J CA 1
ATOM 2491 C C . ASN D 1 2 ? 49.289 17.281 51.842 1.00 72.95 2 ASN J C 1
ATOM 2492 O O . ASN D 1 2 ? 48.724 17.171 52.941 1.00 70.59 2 ASN J O 1
ATOM 2497 N N . VAL D 1 3 ? 50.159 18.251 51.560 1.00 65.66 3 VAL J N 1
ATOM 2498 C CA . VAL D 1 3 ? 50.545 19.256 52.543 1.00 54.97 3 VAL J CA 1
ATOM 2499 C C . VAL D 1 3 ? 49.436 20.270 52.817 1.00 53.03 3 VAL J C 1
ATOM 2500 O O . VAL D 1 3 ? 49.187 20.617 53.972 1.00 46.33 3 VAL J O 1
ATOM 2504 N N . SER D 1 4 ? 48.765 20.731 51.764 1.00 47.18 4 SER J N 1
ATOM 2505 C CA . SER D 1 4 ? 47.689 21.709 51.916 1.00 52.79 4 SER J CA 1
ATOM 2506 C C . SER D 1 4 ? 46.556 21.201 52.801 1.00 53.24 4 SER J C 1
ATOM 2507 O O . SER D 1 4 ? 46.052 21.930 53.657 1.00 55.70 4 SER J O 1
ATOM 2510 N N . GLU D 1 5 ? 46.155 19.952 52.584 1.00 55.68 5 GLU J N 1
ATOM 2511 C CA . GLU D 1 5 ? 45.087 19.347 53.367 1.00 57.55 5 GLU J CA 1
ATOM 2512 C C . GLU D 1 5 ? 45.550 19.172 54.806 1.00 57.68 5 GLU J C 1
ATOM 2513 O O . GLU D 1 5 ? 44.768 19.316 55.748 1.00 59.51 5 GLU J O 1
ATOM 2519 N N . ALA D 1 6 ? 46.830 18.862 54.966 1.00 51.13 6 ALA J N 1
ATOM 2520 C CA . ALA D 1 6 ? 47.407 18.666 56.283 1.00 52.80 6 ALA J CA 1
ATOM 2521 C C . ALA D 1 6 ? 47.489 19.982 57.063 1.00 53.59 6 ALA J C 1
ATOM 2522 O O . ALA D 1 6 ? 47.222 20.014 58.266 1.00 52.19 6 ALA J O 1
ATOM 2524 N N . LEU D 1 7 ? 47.860 21.066 56.385 1.00 52.58 7 LEU J N 1
ATOM 2525 C CA . LEU D 1 7 ? 47.956 22.366 57.047 1.00 51.40 7 LEU J CA 1
ATOM 2526 C C . LEU D 1 7 ? 46.576 22.822 57.482 1.00 48.71 7 LEU J C 1
ATOM 2527 O O . LEU D 1 7 ? 46.380 23.205 58.636 1.00 43.65 7 LEU J O 1
ATOM 2532 N N . LYS D 1 8 ? 45.629 22.773 56.545 1.00 48.04 8 LYS J N 1
ATOM 2533 C CA . LYS D 1 8 ? 44.251 23.182 56.803 1.00 48.82 8 LYS J CA 1
ATOM 2534 C C . LYS D 1 8 ? 43.625 22.364 57.916 1.00 49.08 8 LYS J C 1
ATOM 2535 O O . LYS D 1 8 ? 42.776 22.859 58.656 1.00 47.27 8 LYS J O 1
ATOM 2541 N N . GLY D 1 9 ? 44.050 21.110 58.033 1.00 49.35 9 GLY J N 1
ATOM 2542 C CA . GLY D 1 9 ? 43.518 20.259 59.075 1.00 48.37 9 GLY J CA 1
ATOM 2543 C C . GLY D 1 9 ? 43.953 20.787 60.423 1.00 51.60 9 GLY J C 1
ATOM 2544 O O . GLY D 1 9 ? 43.149 20.880 61.344 1.00 59.72 9 GLY J O 1
ATOM 2545 N N . ALA D 1 10 ? 45.229 21.139 60.531 1.00 47.45 10 ALA J N 1
ATOM 2546 C CA . ALA D 1 10 ? 45.784 21.669 61.765 1.00 49.48 10 ALA J CA 1
ATOM 2547 C C . ALA D 1 10 ? 45.194 23.047 62.107 1.00 52.99 10 ALA J C 1
ATOM 2548 O O . ALA D 1 10 ? 44.763 23.273 63.236 1.00 58.00 10 ALA J O 1
ATOM 2550 N N . LEU D 1 11 ? 45.171 23.954 61.129 1.00 51.59 11 LEU J N 1
ATOM 2551 C CA . LEU D 1 11 ? 44.639 25.312 61.301 1.00 50.65 11 LEU J CA 1
ATOM 2552 C C . LEU D 1 11 ? 43.257 25.406 61.963 1.00 49.43 11 LEU J C 1
ATOM 2553 O O . LEU D 1 11 ? 42.351 24.635 61.645 1.00 54.82 11 LEU J O 1
ATOM 2558 N N . PRO D 1 12 ? 43.077 26.371 62.887 1.00 51.80 12 PRO J N 1
ATOM 2559 C CA . PRO D 1 12 ? 41.804 26.584 63.597 1.00 43.57 12 PRO J CA 1
ATOM 2560 C C . PRO D 1 12 ? 40.801 27.217 62.627 1.00 41.56 12 PRO J C 1
ATOM 2561 O O . PRO D 1 12 ? 41.201 27.917 61.702 1.00 40.04 12 PRO J O 1
ATOM 2565 N N . ASN D 1 13 ? 39.508 26.974 62.826 1.00 38.74 13 ASN J N 1
ATOM 2566 C CA . ASN D 1 13 ? 38.512 27.537 61.930 1.00 35.16 13 ASN J CA 1
ATOM 2567 C C . ASN D 1 13 ? 38.593 29.062 61.969 1.00 34.61 13 ASN J C 1
ATOM 2568 O O . ASN D 1 13 ? 38.831 29.680 63.009 1.00 31.96 13 ASN J O 1
ATOM 2573 N N . PHE D 1 14 ? 38.417 29.658 60.806 1.00 28.43 14 PHE J N 1
ATOM 2574 C CA . PHE D 1 14 ? 38.480 31.095 60.663 1.00 29.22 14 PHE J CA 1
ATOM 2575 C C . PHE D 1 14 ? 37.305 31.352 59.737 1.00 28.17 14 PHE J C 1
ATOM 2576 O O . PHE D 1 14 ? 37.215 30.734 58.676 1.00 28.39 14 PHE J O 1
ATOM 2584 N N . ILE D 1 15 ? 36.390 32.223 60.156 1.00 29.35 15 ILE J N 1
ATOM 2585 C CA . ILE D 1 15 ? 35.199 32.551 59.362 1.00 30.41 15 ILE J CA 1
ATOM 2586 C C . ILE D 1 15 ? 35.374 33.955 58.798 1.00 34.24 15 ILE J C 1
ATOM 2587 O O . ILE D 1 15 ? 35.421 34.944 59.548 1.00 31.51 15 ILE J O 1
ATOM 2592 N N . PRO D 1 16 ? 35.452 34.063 57.465 1.00 34.88 16 PRO J N 1
ATOM 2593 C CA . PRO D 1 16 ? 35.634 35.355 56.802 1.00 34.46 16 PRO J CA 1
ATOM 2594 C C . PRO D 1 16 ? 34.616 36.384 57.257 1.00 34.62 16 PRO J C 1
ATOM 2595 O O . PRO D 1 16 ? 33.405 36.171 57.147 1.00 31.86 16 PRO J O 1
ATOM 2599 N N . GLY D 1 17 ? 35.138 37.487 57.781 1.00 28.94 17 GLY J N 1
ATOM 2600 C CA . GLY D 1 17 ? 34.312 38.568 58.271 1.00 34.96 17 GLY J CA 1
ATOM 2601 C C . GLY D 1 17 ? 34.099 38.518 59.776 1.00 34.19 17 GLY J C 1
ATOM 2602 O O . GLY D 1 17 ? 33.584 39.479 60.361 1.00 34.10 17 GLY J O 1
ATOM 2603 N N . LEU D 1 18 ? 34.496 37.400 60.388 1.00 26.66 18 LEU J N 1
ATOM 2604 C CA . LEU D 1 18 ? 34.347 37.169 61.820 1.00 26.51 18 LEU J CA 1
ATOM 2605 C C . LEU D 1 18 ? 35.702 36.886 62.479 1.00 26.86 18 LEU J C 1
ATOM 2606 O O . LEU D 1 18 ? 36.035 37.443 63.520 1.00 29.43 18 LEU J O 1
ATOM 2611 N N . GLY D 1 19 ? 36.475 36.002 61.851 1.00 27.66 19 GLY J N 1
ATOM 2612 C CA . GLY D 1 19 ? 37.793 35.647 62.347 1.00 28.60 19 GLY J CA 1
ATOM 2613 C C . GLY D 1 19 ? 37.759 34.323 63.055 1.00 27.61 19 GLY J C 1
ATOM 2614 O O . GLY D 1 19 ? 36.875 33.503 62.817 1.00 25.06 19 GLY J O 1
ATOM 2615 N N . THR D 1 20 ? 38.742 34.096 63.911 1.00 29.19 20 THR J N 1
ATOM 2616 C CA . THR D 1 20 ? 38.757 32.881 64.711 1.00 32.88 20 THR J CA 1
ATOM 2617 C C . THR D 1 20 ? 38.198 33.325 66.065 1.00 30.42 20 THR J C 1
ATOM 2618 O O . THR D 1 20 ? 38.762 34.185 66.748 1.00 26.69 20 THR J O 1
ATOM 2622 N N . LEU D 1 21 ? 37.057 32.760 66.426 1.00 30.13 21 LEU J N 1
ATOM 2623 C CA . LEU D 1 21 ? 36.393 33.166 67.649 1.00 36.58 21 LEU J CA 1
ATOM 2624 C C . LEU D 1 21 ? 36.641 32.341 68.881 1.00 36.33 21 LEU J C 1
ATOM 2625 O O . LEU D 1 21 ? 36.745 31.112 68.834 1.00 35.68 21 LEU J O 1
ATOM 2630 N N . TYR D 1 22 ? 36.726 33.050 69.992 1.00 37.61 22 TYR J N 1
ATOM 2631 C CA . TYR D 1 22 ? 36.861 32.417 71.287 1.00 42.38 22 TYR J CA 1
ATOM 2632 C C . TYR D 1 22 ? 35.961 33.162 72.271 1.00 39.96 22 TYR J C 1
ATOM 2633 O O . TYR D 1 22 ? 35.850 34.393 72.225 1.00 32.25 22 TYR J O 1
ATOM 2642 N N . VAL D 1 23 ? 35.307 32.414 73.148 1.00 37.46 23 VAL J N 1
ATOM 2643 C CA . VAL D 1 23 ? 34.473 33.029 74.164 1.00 36.32 23 VAL J CA 1
ATOM 2644 C C . VAL D 1 23 ? 34.474 32.160 75.417 1.00 37.29 23 VAL J C 1
ATOM 2645 O O . VAL D 1 23 ? 34.408 30.930 75.340 1.00 36.60 23 VAL J O 1
ATOM 2649 N N . ASP D 1 24 ? 34.614 32.813 76.562 1.00 36.42 24 ASP J N 1
ATOM 2650 C CA . ASP D 1 24 ? 34.592 32.150 77.861 1.00 33.93 24 ASP J CA 1
ATOM 2651 C C . ASP D 1 24 ? 33.108 31.820 78.078 1.00 30.87 24 ASP J C 1
ATOM 2652 O O . ASP D 1 24 ? 32.278 32.714 78.280 1.00 35.30 24 ASP J O 1
ATOM 2657 N N . PRO D 1 25 ? 32.743 30.531 78.022 1.00 38.84 25 PRO J N 1
ATOM 2658 C CA . PRO D 1 25 ? 31.324 30.192 78.215 1.00 34.11 25 PRO J CA 1
ATOM 2659 C C . PRO D 1 25 ? 30.702 30.724 79.510 1.00 32.31 25 PRO J C 1
ATOM 2660 O O . PRO D 1 25 ? 29.488 30.942 79.579 1.00 33.49 25 PRO J O 1
ATOM 2664 N N . SER D 1 26 ? 31.526 30.946 80.528 1.00 30.20 26 SER J N 1
ATOM 2665 C CA . SER D 1 26 ? 31.005 31.450 81.797 1.00 31.48 26 SER J CA 1
ATOM 2666 C C . SER D 1 26 ? 30.603 32.923 81.714 1.00 36.95 26 SER J C 1
ATOM 2667 O O . SER D 1 26 ? 30.043 33.470 82.675 1.00 30.33 26 SER J O 1
ATOM 2670 N N . THR D 1 27 ? 30.877 33.566 80.575 1.00 33.40 27 THR J N 1
ATOM 2671 C CA . THR D 1 27 ? 30.529 34.978 80.404 1.00 29.52 27 THR J CA 1
ATOM 2672 C C . THR D 1 27 ? 29.340 35.173 79.468 1.00 31.08 27 THR J C 1
ATOM 2673 O O . THR D 1 27 ? 28.943 36.315 79.208 1.00 28.72 27 THR J O 1
ATOM 2677 N N . LEU D 1 28 ? 28.801 34.077 78.932 1.00 24.57 28 LEU J N 1
ATOM 2678 C CA . LEU D 1 28 ? 27.645 34.172 78.049 1.00 28.36 28 LEU J CA 1
ATOM 2679 C C . LEU D 1 28 ? 26.442 34.591 78.902 1.00 33.73 28 LEU J C 1
ATOM 2680 O O . LEU D 1 28 ? 26.451 34.438 80.125 1.00 38.57 28 LEU J O 1
ATOM 2685 N N . PRO D 1 29 ? 25.397 35.145 78.272 1.00 34.72 29 PRO J N 1
ATOM 2686 C CA . PRO D 1 29 ? 25.325 35.374 76.833 1.00 32.95 29 PRO J CA 1
ATOM 2687 C C . PRO D 1 29 ? 25.940 36.698 76.328 1.00 31.91 29 PRO J C 1
ATOM 2688 O O . PRO D 1 29 ? 26.090 36.871 75.118 1.00 33.56 29 PRO J O 1
ATOM 2692 N N . GLU D 1 30 ? 26.291 37.618 77.227 1.00 31.64 30 GLU J N 1
ATOM 2693 C CA . GLU D 1 30 ? 26.837 38.909 76.797 1.00 31.07 30 GLU J CA 1
ATOM 2694 C C . GLU D 1 30 ? 28.261 38.779 76.289 1.00 33.25 30 GLU J C 1
ATOM 2695 O O . GLU D 1 30 ? 28.688 39.536 75.421 1.00 29.85 30 GLU J O 1
ATOM 2701 N N . GLY D 1 31 ? 29.001 37.827 76.844 1.00 32.14 31 GLY J N 1
ATOM 2702 C CA . GLY D 1 31 ? 30.378 37.624 76.418 1.00 24.43 31 GLY J CA 1
ATOM 2703 C C . GLY D 1 31 ? 31.342 38.546 77.134 1.00 30.84 31 GLY J C 1
ATOM 2704 O O . GLY D 1 31 ? 31.266 38.640 78.350 1.00 31.02 31 GLY J O 1
ATOM 2705 N N . PRO D 1 32 ? 32.205 39.303 76.415 1.00 30.02 32 PRO J N 1
ATOM 2706 C CA . PRO D 1 32 ? 32.344 39.376 74.949 1.00 29.35 32 PRO J CA 1
ATOM 2707 C C . PRO D 1 32 ? 33.126 38.247 74.271 1.00 28.45 32 PRO J C 1
ATOM 2708 O O . PRO D 1 32 ? 34.007 37.644 74.879 1.00 26.10 32 PRO J O 1
ATOM 2712 N N . PHE D 1 33 ? 32.811 37.951 73.011 1.00 26.39 33 PHE J N 1
ATOM 2713 C CA . PHE D 1 33 ? 33.618 36.945 72.336 1.00 27.42 33 PHE J CA 1
ATOM 2714 C C . PHE D 1 33 ? 34.817 37.713 71.780 1.00 26.53 33 PHE J C 1
ATOM 2715 O O . PHE D 1 33 ? 34.746 38.940 71.583 1.00 28.90 33 PHE J O 1
ATOM 2723 N N . LEU D 1 34 ? 35.932 37.013 71.611 1.00 25.91 34 LEU J N 1
ATOM 2724 C CA . LEU D 1 34 ? 37.175 37.592 71.096 1.00 25.31 34 LEU J CA 1
ATOM 2725 C C . LEU D 1 34 ? 37.378 37.078 69.669 1.00 28.84 34 LEU J C 1
ATOM 2726 O O . LEU D 1 34 ? 37.170 35.896 69.393 1.00 26.66 34 LEU J O 1
ATOM 2731 N N . ALA D 1 35 ? 37.752 37.973 68.764 1.00 25.86 35 ALA J N 1
ATOM 2732 C CA . ALA D 1 35 ? 37.963 37.607 67.367 1.00 26.54 35 ALA J CA 1
ATOM 2733 C C . ALA D 1 35 ? 39.434 37.824 67.000 1.00 26.65 35 ALA J C 1
ATOM 2734 O O . ALA D 1 35 ? 39.977 38.910 67.188 1.00 29.23 35 ALA J O 1
ATOM 2736 N N . TYR D 1 36 ? 40.062 36.768 66.491 1.00 25.01 36 TYR J N 1
ATOM 2737 C CA . TYR D 1 36 ? 41.477 36.769 66.122 1.00 29.03 36 TYR J CA 1
ATOM 2738 C C . TYR D 1 36 ? 41.718 36.608 64.623 1.00 27.02 36 TYR J C 1
ATOM 2739 O O . TYR D 1 36 ? 40.930 35.948 63.939 1.00 24.26 36 TYR J O 1
ATOM 2748 N N . ASP D 1 37 ? 42.803 37.197 64.111 1.00 24.01 37 ASP J N 1
ATOM 2749 C CA . ASP D 1 37 ? 43.108 37.035 62.692 1.00 23.55 37 ASP J CA 1
ATOM 2750 C C . ASP D 1 37 ? 43.852 35.712 62.453 1.00 28.93 37 ASP J C 1
ATOM 2751 O O . ASP D 1 37 ? 44.040 34.910 63.387 1.00 24.46 37 ASP J O 1
ATOM 2756 N N . ARG D 1 38 ? 44.262 35.467 61.213 1.00 24.74 38 ARG J N 1
ATOM 2757 C CA . ARG D 1 38 ? 44.941 34.216 60.910 1.00 30.23 38 ARG J CA 1
ATOM 2758 C C . ARG D 1 38 ? 46.308 34.099 61.552 1.00 27.11 38 ARG J C 1
ATOM 2759 O O . ARG D 1 38 ? 46.827 32.999 61.671 1.00 34.02 38 ARG J O 1
ATOM 2767 N N . ALA D 1 39 ? 46.877 35.220 61.985 1.00 28.52 39 ALA J N 1
ATOM 2768 C CA . ALA D 1 39 ? 48.191 35.210 62.627 1.00 35.06 39 ALA J CA 1
ATOM 2769 C C . ALA D 1 39 ? 48.038 35.081 64.148 1.00 34.27 39 ALA J C 1
ATOM 2770 O O . ALA D 1 39 ? 49.026 35.001 64.878 1.00 28.58 39 ALA J O 1
ATOM 2772 N N . GLY D 1 40 ? 46.800 35.086 64.624 1.00 32.07 40 GLY J N 1
ATOM 2773 C CA . GLY D 1 40 ? 46.582 34.956 66.045 1.00 29.20 40 GLY J CA 1
ATOM 2774 C C . GLY D 1 40 ? 46.555 36.256 66.825 1.00 30.24 40 GLY J C 1
ATOM 2775 O O . GLY D 1 40 ? 46.572 36.220 68.043 1.00 33.61 40 GLY J O 1
ATOM 2776 N N . ASN D 1 41 ? 46.521 37.401 66.154 1.00 26.00 41 ASN J N 1
ATOM 2777 C CA . ASN D 1 41 ? 46.450 38.668 66.884 1.00 27.52 41 ASN J CA 1
ATOM 2778 C C . ASN D 1 41 ? 44.994 38.957 67.226 1.00 31.61 41 ASN J C 1
ATOM 2779 O O . ASN D 1 41 ? 44.093 38.620 66.445 1.00 32.67 41 ASN J O 1
ATOM 2784 N N . LEU D 1 42 ? 44.756 39.595 68.371 1.00 30.55 42 LEU J N 1
ATOM 2785 C CA . LEU D 1 42 ? 43.396 39.962 68.772 1.00 31.18 42 LEU J CA 1
ATOM 2786 C C . LEU D 1 42 ? 42.930 41.144 67.893 1.00 30.62 42 LEU J C 1
ATOM 2787 O O . LEU D 1 42 ? 43.574 42.180 67.862 1.00 23.81 42 LEU J O 1
ATOM 2792 N N . VAL D 1 43 ? 41.810 40.997 67.193 1.00 28.52 43 VAL J N 1
ATOM 2793 C CA . VAL D 1 43 ? 41.331 42.066 66.328 1.00 24.09 43 VAL J CA 1
ATOM 2794 C C . VAL D 1 43 ? 40.216 42.888 66.970 1.00 27.11 43 VAL J C 1
ATOM 2795 O O . VAL D 1 43 ? 40.210 44.132 66.893 1.00 24.46 43 VAL J O 1
ATOM 2799 N N . LYS D 1 44 ? 39.267 42.203 67.596 1.00 22.93 44 LYS J N 1
ATOM 2800 C CA . LYS D 1 44 ? 38.172 42.899 68.244 1.00 25.27 44 LYS J CA 1
ATOM 2801 C C . LYS D 1 44 ? 37.545 42.104 69.373 1.00 28.89 44 LYS J C 1
ATOM 2802 O O . LYS D 1 44 ? 37.653 40.884 69.422 1.00 26.20 44 LYS J O 1
ATOM 2808 N N . VAL D 1 45 ? 36.887 42.832 70.269 1.00 28.34 45 VAL J N 1
ATOM 2809 C CA . VAL D 1 45 ? 36.202 42.304 71.449 1.00 20.22 45 VAL J CA 1
ATOM 2810 C C . VAL D 1 45 ? 34.725 42.644 71.206 1.00 28.17 45 VAL J C 1
ATOM 2811 O O . VAL D 1 45 ? 34.342 43.818 71.058 1.00 22.29 45 VAL J O 1
ATOM 2815 N N . VAL D 1 46 ? 33.895 41.610 71.169 1.00 24.73 46 VAL J N 1
ATOM 2816 C CA . VAL D 1 46 ? 32.492 41.777 70.836 1.00 24.32 46 VAL J CA 1
ATOM 2817 C C . VAL D 1 46 ? 31.465 41.400 71.901 1.00 26.49 46 VAL J C 1
ATOM 2818 O O . VAL D 1 46 ? 31.374 40.246 72.304 1.00 28.02 46 VAL J O 1
ATOM 2822 N N . PHE D 1 47 ? 30.686 42.387 72.331 1.00 27.28 47 PHE J N 1
ATOM 2823 C CA . PHE D 1 47 ? 29.625 42.177 73.311 1.00 26.64 47 PHE J CA 1
ATOM 2824 C C . PHE D 1 47 ? 28.321 41.890 72.563 1.00 30.02 47 PHE J C 1
ATOM 2825 O O . PHE D 1 47 ? 28.064 42.467 71.498 1.00 30.86 47 PHE J O 1
ATOM 2841 N N . VAL D 1 49 ? 24.013 41.629 72.822 1.00 29.92 49 VAL J N 1
ATOM 2842 C CA . VAL D 1 49 ? 22.818 41.978 73.587 1.00 27.70 49 VAL J CA 1
ATOM 2843 C C . VAL D 1 49 ? 21.528 41.844 72.776 1.00 35.06 49 VAL J C 1
ATOM 2844 O O . VAL D 1 49 ? 21.442 42.303 71.627 1.00 29.28 49 VAL J O 1
ATOM 2848 N N . PRO D 1 50 ? 20.496 41.218 73.369 1.00 34.86 50 PRO J N 1
ATOM 2849 C CA . PRO D 1 50 ? 19.248 41.085 72.604 1.00 30.11 50 PRO J CA 1
ATOM 2850 C C . PRO D 1 50 ? 18.537 42.435 72.523 1.00 28.18 50 PRO J C 1
ATOM 2851 O O . PRO D 1 50 ? 18.512 43.185 73.496 1.00 29.70 50 PRO J O 1
ATOM 2855 N N . LEU D 1 51 ? 17.974 42.743 71.359 1.00 28.22 51 LEU J N 1
ATOM 2856 C CA . LEU D 1 51 ? 17.220 43.981 71.178 1.00 35.66 51 LEU J CA 1
ATOM 2857 C C . LEU D 1 51 ? 16.050 44.026 72.182 1.00 38.26 51 LEU J C 1
ATOM 2858 O O . LEU D 1 51 ? 15.796 45.066 72.813 1.00 32.84 51 LEU J O 1
ATOM 2863 N N . LYS D 1 52 ? 15.342 42.903 72.332 1.00 35.00 52 LYS J N 1
ATOM 2864 C CA . LYS D 1 52 ? 14.215 42.842 73.271 1.00 34.16 52 LYS J CA 1
ATOM 2865 C C . LYS D 1 52 ? 14.587 43.425 74.641 1.00 36.70 52 LYS J C 1
ATOM 2866 O O . LYS D 1 52 ? 13.877 44.293 75.155 1.00 39.58 52 LYS J O 1
ATOM 2872 N N . LYS D 1 53 ? 15.690 42.964 75.233 1.00 35.67 53 LYS J N 1
ATOM 2873 C CA . LYS D 1 53 ? 16.108 43.495 76.536 1.00 36.41 53 LYS J CA 1
ATOM 2874 C C . LYS D 1 53 ? 16.262 45.018 76.506 1.00 37.32 53 LYS J C 1
ATOM 2875 O O . LYS D 1 53 ? 15.902 45.700 77.469 1.00 36.34 53 LYS J O 1
ATOM 2881 N N . LEU D 1 54 ? 16.806 45.550 75.412 1.00 34.03 54 LEU J N 1
ATOM 2882 C CA . LEU D 1 54 ? 16.991 46.999 75.300 1.00 34.87 54 LEU J CA 1
ATOM 2883 C C . LEU D 1 54 ? 15.619 47.668 75.308 1.00 33.88 54 LEU J C 1
ATOM 2884 O O . LEU D 1 54 ? 15.420 48.696 75.953 1.00 31.50 54 LEU J O 1
ATOM 2889 N N . ASN D 1 55 ? 14.677 47.071 74.589 1.00 32.93 55 ASN J N 1
ATOM 2890 C CA . ASN D 1 55 ? 13.326 47.599 74.541 1.00 38.36 55 ASN J CA 1
ATOM 2891 C C . ASN D 1 55 ? 12.643 47.543 75.897 1.00 35.02 55 ASN J C 1
ATOM 2892 O O . ASN D 1 55 ? 11.723 48.296 76.149 1.00 40.89 55 ASN J O 1
ATOM 2897 N N . GLU D 1 56 ? 13.101 46.651 76.768 1.00 36.75 56 GLU J N 1
ATOM 2898 C CA . GLU D 1 56 ? 12.524 46.552 78.097 1.00 38.30 56 GLU J CA 1
ATOM 2899 C C . GLU D 1 56 ? 13.332 47.397 79.078 1.00 40.82 56 GLU J C 1
ATOM 2900 O O . GLU D 1 56 ? 13.113 47.349 80.289 1.00 43.55 56 GLU J O 1
ATOM 2906 N N . SER D 1 57 ? 14.279 48.170 78.553 1.00 39.22 57 SER J N 1
ATOM 2907 C CA . SER D 1 57 ? 15.103 49.036 79.398 1.00 33.58 57 SER J CA 1
ATOM 2908 C C . SER D 1 57 ? 15.977 48.304 80.412 1.00 36.26 57 SER J C 1
ATOM 2909 O O . SER D 1 57 ? 16.230 48.825 81.503 1.00 31.44 57 SER J O 1
ATOM 2912 N N . HIS D 1 58 ? 16.446 47.109 80.073 1.00 34.91 58 HIS J N 1
ATOM 2913 C CA . HIS D 1 58 ? 17.295 46.381 81.005 1.00 34.85 58 HIS J CA 1
ATOM 2914 C C . HIS D 1 58 ? 18.594 47.153 81.174 1.00 38.97 58 HIS J C 1
ATOM 2915 O O . HIS D 1 58 ? 19.076 47.790 80.220 1.00 30.11 58 HIS J O 1
ATOM 2922 N N . LYS D 1 59 ? 19.165 47.092 82.376 1.00 37.07 59 LYS J N 1
ATOM 2923 C CA . LYS D 1 59 ? 20.408 47.803 82.666 1.00 40.95 59 LYS J CA 1
ATOM 2924 C C . LYS D 1 59 ? 21.602 46.878 82.753 1.00 44.85 59 LYS J C 1
ATOM 2925 O O . LYS D 1 59 ? 21.745 46.148 83.737 1.00 47.34 59 LYS J O 1
ATOM 2931 N N . TYR D 1 60 ? 22.465 46.906 81.744 1.00 37.13 60 TYR J N 1
ATOM 2932 C CA . TYR D 1 60 ? 23.657 46.067 81.784 1.00 37.93 60 TYR J CA 1
ATOM 2933 C C . TYR D 1 60 ? 24.726 46.884 82.467 1.00 38.24 60 TYR J C 1
ATOM 2934 O O . TYR D 1 60 ? 25.034 47.986 82.023 1.00 38.25 60 TYR J O 1
ATOM 2943 N N . VAL D 1 61 ? 25.296 46.354 83.544 1.00 35.91 61 VAL J N 1
ATOM 2944 C CA . VAL D 1 61 ? 26.316 47.095 84.269 1.00 35.41 61 VAL J CA 1
ATOM 2945 C C . VAL D 1 61 ? 27.520 46.225 84.598 1.00 32.47 61 VAL J C 1
ATOM 2946 O O . VAL D 1 61 ? 27.364 45.058 84.932 1.00 32.89 61 VAL J O 1
ATOM 2950 N N . ASP D 1 62 ? 28.719 46.798 84.503 1.00 34.00 62 ASP J N 1
ATOM 2951 C CA . ASP D 1 62 ? 29.952 46.071 84.820 1.00 38.50 62 ASP J CA 1
ATOM 2952 C C . ASP D 1 62 ? 30.050 44.803 83.982 1.00 40.96 62 ASP J C 1
ATOM 2953 O O . ASP D 1 62 ? 30.230 43.715 84.519 1.00 44.79 62 ASP J O 1
ATOM 2958 N N . ILE D 1 63 ? 29.917 44.942 82.668 1.00 36.52 63 ILE J N 1
ATOM 2959 C CA . ILE D 1 63 ? 29.984 43.794 81.775 1.00 28.00 63 ILE J CA 1
ATOM 2960 C C . ILE D 1 63 ? 31.384 43.566 81.232 1.00 28.38 63 ILE J C 1
ATOM 2961 O O . ILE D 1 63 ? 32.145 44.516 81.023 1.00 26.45 63 ILE J O 1
ATOM 2966 N N . GLY D 1 64 ? 31.698 42.293 80.994 1.00 28.92 64 GLY J N 1
ATOM 2967 C CA . GLY D 1 64 ? 32.977 41.887 80.440 1.00 23.84 64 GLY J CA 1
ATOM 2968 C C . GLY D 1 64 ? 34.202 42.127 81.296 1.00 28.34 64 GLY J C 1
ATOM 2969 O O . GLY D 1 64 ? 35.329 42.005 80.818 1.00 27.57 64 GLY J O 1
ATOM 2970 N N . THR D 1 65 ? 33.985 42.442 82.568 1.00 32.57 65 THR J N 1
ATOM 2971 C CA . THR D 1 65 ? 35.075 42.739 83.486 1.00 28.37 65 THR J CA 1
ATOM 2972 C C . THR D 1 65 ? 36.189 41.688 83.516 1.00 31.71 65 THR J C 1
ATOM 2973 O O . THR D 1 65 ? 37.361 42.012 83.321 1.00 27.76 65 THR J O 1
ATOM 2977 N N . LYS D 1 66 ? 35.814 40.435 83.760 1.00 29.52 66 LYS J N 1
ATOM 2978 C CA . LYS D 1 66 ? 36.763 39.338 83.826 1.00 36.39 66 LYS J CA 1
ATOM 2979 C C . LYS D 1 66 ? 37.569 39.222 82.545 1.00 37.45 66 LYS J C 1
ATOM 2980 O O . LYS D 1 66 ? 38.798 39.231 82.580 1.00 34.66 66 LYS J O 1
ATOM 2986 N N . THR D 1 67 ? 36.886 39.134 81.409 1.00 37.91 67 THR J N 1
ATOM 2987 C CA . THR D 1 67 ? 37.589 39.003 80.138 1.00 38.44 67 THR J CA 1
ATOM 2988 C C . THR D 1 67 ? 38.529 40.173 79.873 1.00 38.31 67 THR J C 1
ATOM 2989 O O . THR D 1 67 ? 39.691 39.981 79.518 1.00 36.62 67 THR J O 1
ATOM 2993 N N . LEU D 1 68 ? 38.024 41.389 80.049 1.00 39.37 68 LEU J N 1
ATOM 2994 C CA . LEU D 1 68 ? 38.832 42.571 79.804 1.00 39.40 68 LEU J CA 1
ATOM 2995 C C . LEU D 1 68 ? 40.053 42.597 80.709 1.00 42.75 68 LEU J C 1
ATOM 2996 O O . LEU D 1 68 ? 41.150 42.919 80.261 1.00 46.05 68 LEU J O 1
ATOM 3001 N N . ARG D 1 69 ? 39.870 42.235 81.976 1.00 47.58 69 ARG J N 1
ATOM 3002 C CA . ARG D 1 69 ? 40.987 42.228 82.921 1.00 48.88 69 ARG J CA 1
ATOM 3003 C C . ARG D 1 69 ? 42.082 41.283 82.448 1.00 47.57 69 ARG J C 1
ATOM 3004 O O . ARG D 1 69 ? 43.265 41.601 82.527 1.00 40.62 69 ARG J O 1
ATOM 3012 N N . ALA D 1 70 ? 41.684 40.124 81.939 1.00 41.20 70 ALA J N 1
ATOM 3013 C CA . ALA D 1 70 ? 42.665 39.160 81.465 1.00 46.27 70 ALA J CA 1
ATOM 3014 C C . ALA D 1 70 ? 43.323 39.539 80.131 1.00 45.09 70 ALA J C 1
ATOM 3015 O O . ALA D 1 70 ? 44.341 38.960 79.769 1.00 49.55 70 ALA J O 1
ATOM 3017 N N . LEU D 1 71 ? 42.763 40.509 79.411 1.00 44.32 71 LEU J N 1
ATOM 3018 C CA . LEU D 1 71 ? 43.320 40.900 78.115 1.00 42.57 71 LEU J CA 1
ATOM 3019 C C . LEU D 1 71 ? 44.519 41.823 78.208 1.00 46.65 71 LEU J C 1
ATOM 3020 O O . LEU D 1 71 ? 45.476 41.701 77.444 1.00 48.47 71 LEU J O 1
ATOM 3025 N N . GLY D 1 72 ? 44.459 42.762 79.139 1.00 50.80 72 GLY J N 1
ATOM 3026 C CA . GLY D 1 72 ? 45.551 43.698 79.281 1.00 59.06 72 GLY J CA 1
ATOM 3027 C C . GLY D 1 72 ? 45.401 44.833 78.291 1.00 62.38 72 GLY J C 1
ATOM 3028 O O . GLY D 1 72 ? 44.344 45.463 78.228 1.00 62.02 72 GLY J O 1
ATOM 3029 N N . ILE D 1 73 ? 46.448 45.085 77.507 1.00 64.72 73 ILE J N 1
ATOM 3030 C CA . ILE D 1 73 ? 46.422 46.176 76.538 1.00 64.94 73 ILE J CA 1
ATOM 3031 C C . ILE D 1 73 ? 45.516 45.931 75.343 1.00 64.27 73 ILE J C 1
ATOM 3032 O O . ILE D 1 73 ? 45.668 44.951 74.616 1.00 64.44 73 ILE J O 1
ATOM 3037 N N . THR D 1 74 ? 44.557 46.824 75.146 1.00 60.95 74 THR J N 1
ATOM 3038 C CA . THR D 1 74 ? 43.669 46.682 74.012 1.00 60.26 74 THR J CA 1
ATOM 3039 C C . THR D 1 74 ? 43.714 47.879 73.027 1.00 59.31 74 THR J C 1
ATOM 3040 O O . THR D 1 74 ? 43.533 47.683 71.828 1.00 65.16 74 THR J O 1
ATOM 3044 N N . ARG D 1 75 ? 43.995 49.091 73.510 1.00 51.90 75 ARG J N 1
ATOM 3045 C CA . ARG D 1 75 ? 44.063 50.276 72.635 1.00 47.09 75 ARG J CA 1
ATOM 3046 C C . ARG D 1 75 ? 42.987 50.209 71.541 1.00 40.33 75 ARG J C 1
ATOM 3047 O O . ARG D 1 75 ? 43.211 49.739 70.426 1.00 42.99 75 ARG J O 1
ATOM 3049 N N . ILE D 1 76 ? 41.810 50.689 71.876 1.00 29.78 76 ILE J N 1
ATOM 3050 C CA . ILE D 1 76 ? 40.678 50.646 70.969 1.00 35.66 76 ILE J CA 1
ATOM 3051 C C . ILE D 1 76 ? 40.777 51.674 69.850 1.00 30.48 76 ILE J C 1
ATOM 3052 O O . ILE D 1 76 ? 41.079 52.825 70.090 1.00 27.69 76 ILE J O 1
ATOM 3057 N N . ASP D 1 77 ? 40.535 51.244 68.619 1.00 28.60 77 ASP J N 1
ATOM 3058 C CA . ASP D 1 77 ? 40.608 52.149 67.480 1.00 25.14 77 ASP J CA 1
ATOM 3059 C C . ASP D 1 77 ? 39.233 52.748 67.189 1.00 25.31 77 ASP J C 1
ATOM 3060 O O . ASP D 1 77 ? 39.092 53.958 66.986 1.00 26.19 77 ASP J O 1
ATOM 3065 N N . HIS D 1 78 ? 38.218 51.898 67.142 1.00 27.06 78 HIS J N 1
ATOM 3066 C CA . HIS D 1 78 ? 36.872 52.379 66.879 1.00 22.01 78 HIS J CA 1
ATOM 3067 C C . HIS D 1 78 ? 35.849 51.413 67.410 1.00 21.97 78 HIS J C 1
ATOM 3068 O O . HIS D 1 78 ? 36.192 50.350 67.944 1.00 22.72 78 HIS J O 1
ATOM 3075 N N . VAL D 1 79 ? 34.584 51.798 67.258 1.00 25.88 79 VAL J N 1
ATOM 3076 C CA . VAL D 1 79 ? 33.472 50.988 67.701 1.00 19.12 79 VAL J CA 1
ATOM 3077 C C . VAL D 1 79 ? 32.488 50.710 66.572 1.00 25.87 79 VAL J C 1
ATOM 3078 O O . VAL D 1 79 ? 32.267 51.549 65.697 1.00 26.51 79 VAL J O 1
ATOM 3082 N N . ASN D 1 80 ? 31.944 49.498 66.571 1.00 17.04 80 ASN J N 1
ATOM 3083 C CA . ASN D 1 80 ? 30.913 49.111 65.620 1.00 22.92 80 ASN J CA 1
ATOM 3084 C C . ASN D 1 80 ? 29.708 48.623 66.453 1.00 20.81 80 ASN J C 1
ATOM 3085 O O . ASN D 1 80 ? 29.871 48.130 67.577 1.00 22.91 80 ASN J O 1
ATOM 3098 N N . ILE D 1 82 ? 26.581 46.406 65.178 1.00 24.52 82 ILE J N 1
ATOM 3099 C CA . ILE D 1 82 ? 25.976 45.685 64.071 1.00 23.72 82 ILE J CA 1
ATOM 3100 C C . ILE D 1 82 ? 24.799 44.834 64.508 1.00 28.91 82 ILE J C 1
ATOM 3101 O O . ILE D 1 82 ? 24.924 44.041 65.435 1.00 30.48 82 ILE J O 1
ATOM 3106 N N . PRO D 1 83 ? 23.639 44.976 63.835 1.00 29.51 83 PRO J N 1
ATOM 3107 C CA . PRO D 1 83 ? 22.455 44.176 64.195 1.00 26.32 83 PRO J CA 1
ATOM 3108 C C . PRO D 1 83 ? 22.618 42.740 63.695 1.00 29.98 83 PRO J C 1
ATOM 3109 O O . PRO D 1 83 ? 23.291 42.502 62.690 1.00 37.41 83 PRO J O 1
ATOM 3113 N N . SER D 1 84 ? 22.031 41.784 64.409 1.00 29.28 84 SER J N 1
ATOM 3114 C CA . SER D 1 84 ? 22.118 40.369 64.022 1.00 32.57 84 SER J CA 1
ATOM 3115 C C . SER D 1 84 ? 20.923 39.549 64.496 1.00 36.40 84 SER J C 1
ATOM 3116 O O . SER D 1 84 ? 20.542 39.622 65.661 1.00 37.57 84 SER J O 1
ATOM 3119 N N . GLY D 1 85 ? 20.335 38.769 63.594 1.00 38.41 85 GLY J N 1
ATOM 3120 C CA . GLY D 1 85 ? 19.198 37.941 63.962 1.00 38.47 85 GLY J CA 1
ATOM 3121 C C . GLY D 1 85 ? 17.812 38.530 63.712 1.00 40.62 85 GLY J C 1
ATOM 3122 O O . GLY D 1 85 ? 17.644 39.747 63.652 1.00 39.57 85 GLY J O 1
ATOM 3123 N N . PRO D 1 86 ? 16.781 37.679 63.598 1.00 34.61 86 PRO J N 1
ATOM 3124 C CA . PRO D 1 86 ? 16.876 36.228 63.697 1.00 34.84 86 PRO J CA 1
ATOM 3125 C C . PRO D 1 86 ? 17.203 35.496 62.397 1.00 32.94 86 PRO J C 1
ATOM 3126 O O . PRO D 1 86 ? 16.991 36.006 61.303 1.00 34.64 86 PRO J O 1
ATOM 3130 N N . HIS D 1 87 ? 17.724 34.284 62.548 1.00 32.80 87 HIS J N 1
ATOM 3131 C CA . HIS D 1 87 ? 18.072 33.427 61.429 1.00 35.85 87 HIS J CA 1
ATOM 3132 C C . HIS D 1 87 ? 18.409 32.067 62.016 1.00 36.95 87 HIS J C 1
ATOM 3133 O O . HIS D 1 87 ? 18.488 31.923 63.234 1.00 37.08 87 HIS J O 1
ATOM 3140 N N . PRO D 1 88 ? 18.583 31.045 61.168 1.00 39.79 88 PRO J N 1
ATOM 3141 C CA . PRO D 1 88 ? 18.906 29.736 61.741 1.00 43.83 88 PRO J CA 1
ATOM 3142 C C . PRO D 1 88 ? 20.031 29.918 62.743 1.00 42.25 88 PRO J C 1
ATOM 3143 O O . PRO D 1 88 ? 21.062 30.482 62.407 1.00 42.63 88 PRO J O 1
ATOM 3147 N N . GLY D 1 89 ? 19.827 29.469 63.975 1.00 40.84 89 GLY J N 1
ATOM 3148 C CA . GLY D 1 89 ? 20.866 29.623 64.979 1.00 39.75 89 GLY J CA 1
ATOM 3149 C C . GLY D 1 89 ? 20.693 30.776 65.965 1.00 40.13 89 GLY J C 1
ATOM 3150 O O . GLY D 1 89 ? 21.221 30.712 67.067 1.00 38.65 89 GLY J O 1
ATOM 3151 N N . VAL D 1 90 ? 19.968 31.823 65.579 1.00 39.49 90 VAL J N 1
ATOM 3152 C CA . VAL D 1 90 ? 19.738 32.985 66.447 1.00 35.54 90 VAL J CA 1
ATOM 3153 C C . VAL D 1 90 ? 18.237 33.309 66.468 1.00 37.82 90 VAL J C 1
ATOM 3154 O O . VAL D 1 90 ? 17.699 33.920 65.537 1.00 40.29 90 VAL J O 1
ATOM 3158 N N . SER D 1 91 ? 17.574 32.911 67.550 1.00 38.59 91 SER J N 1
ATOM 3159 C CA . SER D 1 91 ? 16.133 33.087 67.715 1.00 37.69 91 SER J CA 1
ATOM 3160 C C . SER D 1 91 ? 15.564 34.493 67.832 1.00 40.44 91 SER J C 1
ATOM 3161 O O . SER D 1 91 ? 14.355 34.683 67.665 1.00 40.01 91 SER J O 1
ATOM 3164 N N . GLU D 1 92 ? 16.396 35.482 68.136 1.00 38.20 92 GLU J N 1
ATOM 3165 C CA . GLU D 1 92 ? 15.879 36.849 68.254 1.00 34.52 92 GLU J CA 1
ATOM 3166 C C . GLU D 1 92 ? 16.939 37.847 67.860 1.00 35.77 92 GLU J C 1
ATOM 3167 O O . GLU D 1 92 ? 18.126 37.537 67.892 1.00 35.50 92 GLU J O 1
ATOM 3173 N N . PRO D 1 93 ? 16.518 39.063 67.482 1.00 34.04 93 PRO J N 1
ATOM 3174 C CA . PRO D 1 93 ? 17.425 40.138 67.073 1.00 34.21 93 PRO J CA 1
ATOM 3175 C C . PRO D 1 93 ? 18.399 40.466 68.196 1.00 29.64 93 PRO J C 1
ATOM 3176 O O . PRO D 1 93 ? 18.030 40.492 69.371 1.00 34.17 93 PRO J O 1
ATOM 3180 N N . HIS D 1 94 ? 19.633 40.750 67.812 1.00 29.63 94 HIS J N 1
ATOM 3181 C CA . HIS D 1 94 ? 20.698 41.101 68.748 1.00 26.86 94 HIS J CA 1
ATOM 3182 C C . HIS D 1 94 ? 21.522 42.222 68.150 1.00 26.99 94 HIS J C 1
ATOM 3183 O O . HIS D 1 94 ? 21.395 42.552 66.965 1.00 25.89 94 HIS J O 1
ATOM 3190 N N . TYR D 1 95 ? 22.381 42.805 68.976 1.00 28.26 95 TYR J N 1
ATOM 3191 C CA . TYR D 1 95 ? 23.296 43.802 68.475 1.00 24.05 95 TYR J CA 1
ATOM 3192 C C . TYR D 1 95 ? 24.667 43.350 68.952 1.00 29.32 95 TYR J C 1
ATOM 3193 O O . TYR D 1 95 ? 24.805 42.895 70.087 1.00 24.88 95 TYR J O 1
ATOM 3202 N N . HIS D 1 96 ? 25.648 43.400 68.051 1.00 26.13 96 HIS J N 1
ATOM 3203 C CA . HIS D 1 96 ? 27.028 43.066 68.374 1.00 24.16 96 HIS J CA 1
ATOM 3204 C C . HIS D 1 96 ? 27.672 44.427 68.591 1.00 23.56 96 HIS J C 1
ATOM 3205 O O . HIS D 1 96 ? 27.663 45.263 67.687 1.00 26.66 96 HIS J O 1
ATOM 3212 N N . ILE D 1 97 ? 28.174 44.667 69.794 1.00 22.34 97 ILE J N 1
ATOM 3213 C CA . ILE D 1 97 ? 28.831 45.926 70.122 1.00 24.45 97 ILE J CA 1
ATOM 3214 C C . ILE D 1 97 ? 30.321 45.592 70.074 1.00 26.04 97 ILE J C 1
ATOM 3215 O O . ILE D 1 97 ? 30.841 44.926 70.964 1.00 25.49 97 ILE J O 1
ATOM 3220 N N . GLU D 1 98 ? 30.997 46.064 69.036 1.00 25.65 98 GLU J N 1
ATOM 3221 C CA . GLU D 1 98 ? 32.405 45.740 68.835 1.00 26.65 98 GLU J CA 1
ATOM 3222 C C . GLU D 1 98 ? 33.404 46.832 69.160 1.00 26.44 98 GLU J C 1
ATOM 3223 O O . GLU D 1 98 ? 33.243 47.994 68.744 1.00 22.40 98 GLU J O 1
ATOM 3229 N N . LEU D 1 99 ? 34.441 46.429 69.891 1.00 23.74 99 LEU J N 1
ATOM 3230 C CA . LEU D 1 99 ? 35.556 47.296 70.268 1.00 23.77 99 LEU J CA 1
ATOM 3231 C C . LEU D 1 99 ? 36.673 46.803 69.343 1.00 29.17 99 LEU J C 1
ATOM 3232 O O . LEU D 1 99 ? 37.240 45.732 69.563 1.00 23.64 99 LEU J O 1
ATOM 3237 N N . VAL D 1 100 ? 36.975 47.576 68.303 1.00 25.53 100 VAL J N 1
ATOM 3238 C CA . VAL D 1 100 ? 37.969 47.158 67.320 1.00 17.33 100 VAL J CA 1
ATOM 3239 C C . VAL D 1 100 ? 39.347 47.753 67.600 1.00 22.78 100 VAL J C 1
ATOM 3240 O O . VAL D 1 100 ? 39.494 48.958 67.789 1.00 24.37 100 VAL J O 1
ATOM 3244 N N . LEU D 1 101 ? 40.352 46.881 67.637 1.00 23.19 101 LEU J N 1
ATOM 3245 C CA . LEU D 1 101 ? 41.717 47.265 67.973 1.00 22.37 101 LEU J CA 1
ATOM 3246 C C . LEU D 1 101 ? 42.618 47.695 66.820 1.00 25.81 101 LEU J C 1
ATOM 3247 O O . LEU D 1 101 ? 43.807 47.898 67.016 1.00 27.68 101 LEU J O 1
ATOM 3252 N N . VAL D 1 102 ? 42.053 47.806 65.618 1.00 23.80 102 VAL J N 1
ATOM 3253 C CA . VAL D 1 102 ? 42.798 48.274 64.458 1.00 25.16 102 VAL J CA 1
ATOM 3254 C C . VAL D 1 102 ? 41.831 49.143 63.652 1.00 31.14 102 VAL J C 1
ATOM 3255 O O . VAL D 1 102 ? 40.641 49.249 63.981 1.00 30.22 102 VAL J O 1
ATOM 3259 N N . SER D 1 103 ? 42.341 49.756 62.597 1.00 25.53 103 SER J N 1
ATOM 3260 C CA . SER D 1 103 ? 41.532 50.617 61.747 1.00 30.72 103 SER J CA 1
ATOM 3261 C C . SER D 1 103 ? 40.396 49.812 61.107 1.00 20.53 103 SER J C 1
ATOM 3262 O O . SER D 1 103 ? 40.503 48.594 60.939 1.00 22.18 103 SER J O 1
ATOM 3265 N N . VAL D 1 104 ? 39.323 50.491 60.735 1.00 25.48 104 VAL J N 1
ATOM 3266 C CA . VAL D 1 104 ? 38.210 49.800 60.102 1.00 24.49 104 VAL J CA 1
ATOM 3267 C C . VAL D 1 104 ? 38.656 49.117 58.796 1.00 29.81 104 VAL J C 1
ATOM 3268 O O . VAL D 1 104 ? 38.163 48.047 58.464 1.00 25.09 104 VAL J O 1
ATOM 3272 N N . ASP D 1 105 ? 39.586 49.704 58.044 1.00 27.94 105 ASP J N 1
ATOM 3273 C CA . ASP D 1 105 ? 40.014 49.012 56.826 1.00 29.75 105 ASP J CA 1
ATOM 3274 C C . ASP D 1 105 ? 40.865 47.785 57.144 1.00 27.66 105 ASP J C 1
ATOM 3275 O O . ASP D 1 105 ? 40.754 46.757 56.474 1.00 31.36 105 ASP J O 1
ATOM 3280 N N . GLN D 1 106 ? 41.718 47.884 58.155 1.00 26.61 106 GLN J N 1
ATOM 3281 C CA . GLN D 1 106 ? 42.542 46.738 58.537 1.00 27.01 106 GLN J CA 1
ATOM 3282 C C . GLN D 1 106 ? 41.673 45.596 59.059 1.00 24.78 106 GLN J C 1
ATOM 3283 O O . GLN D 1 106 ? 41.958 44.424 58.832 1.00 25.45 106 GLN J O 1
ATOM 3289 N N . GLU D 1 107 ? 40.622 45.941 59.791 1.00 28.87 107 GLU J N 1
ATOM 3290 C CA . GLU D 1 107 ? 39.740 44.924 60.348 1.00 25.99 107 GLU J CA 1
ATOM 3291 C C . GLU D 1 107 ? 39.152 44.127 59.202 1.00 23.35 107 GLU J C 1
ATOM 3292 O O . GLU D 1 107 ? 39.192 42.906 59.229 1.00 23.19 107 GLU J O 1
ATOM 3298 N N . ARG D 1 108 ? 38.608 44.817 58.198 1.00 20.93 108 ARG J N 1
ATOM 3299 C CA . ARG D 1 108 ? 38.031 44.132 57.044 1.00 27.06 108 ARG J CA 1
ATOM 3300 C C . ARG D 1 108 ? 39.113 43.325 56.342 1.00 29.61 108 ARG J C 1
ATOM 3301 O O . ARG D 1 108 ? 38.880 42.208 55.890 1.00 26.35 108 ARG J O 1
ATOM 3309 N N . LYS D 1 109 ? 40.310 43.893 56.273 1.00 27.34 109 LYS J N 1
ATOM 3310 C CA . LYS D 1 109 ? 41.416 43.215 55.620 1.00 35.08 109 LYS J CA 1
ATOM 3311 C C . LYS D 1 109 ? 41.889 41.948 56.356 1.00 33.50 109 LYS J C 1
ATOM 3312 O O . LYS D 1 109 ? 41.870 40.862 55.777 1.00 28.06 109 LYS J O 1
ATOM 3318 N N . VAL D 1 110 ? 42.286 42.052 57.626 1.00 26.32 110 VAL J N 1
ATOM 3319 C CA . VAL D 1 110 ? 42.765 40.849 58.322 1.00 23.88 110 VAL J CA 1
ATOM 3320 C C . VAL D 1 110 ? 41.676 39.804 58.605 1.00 27.44 110 VAL J C 1
ATOM 3321 O O . VAL D 1 110 ? 41.977 38.625 58.724 1.00 22.97 110 VAL J O 1
ATOM 3325 N N . LEU D 1 111 ? 40.421 40.222 58.726 1.00 26.61 111 LEU J N 1
ATOM 3326 C CA . LEU D 1 111 ? 39.357 39.250 58.953 1.00 26.48 111 LEU J CA 1
ATOM 3327 C C . LEU D 1 111 ? 38.762 38.780 57.616 1.00 30.70 111 LEU J C 1
ATOM 3328 O O . LEU D 1 111 ? 37.800 38.022 57.588 1.00 32.66 111 LEU J O 1
ATOM 3333 N N . GLU D 1 112 ? 39.345 39.223 56.508 1.00 29.45 112 GLU J N 1
ATOM 3334 C CA . GLU D 1 112 ? 38.850 38.822 55.199 1.00 31.74 112 GLU J CA 1
ATOM 3335 C C . GLU D 1 112 ? 37.337 39.029 55.093 1.00 32.34 112 GLU J C 1
ATOM 3336 O O . GLU D 1 112 ? 36.609 38.150 54.649 1.00 31.72 112 GLU J O 1
ATOM 3342 N N . GLY D 1 113 ? 36.861 40.202 55.497 1.00 30.61 113 GLY J N 1
ATOM 3343 C CA . GLY D 1 113 ? 35.438 40.441 55.417 1.00 30.93 113 GLY J CA 1
ATOM 3344 C C . GLY D 1 113 ? 35.028 41.352 54.285 1.00 30.66 113 GLY J C 1
ATOM 3345 O O . GLY D 1 113 ? 35.823 42.150 53.780 1.00 29.06 113 GLY J O 1
ATOM 3346 N N . GLU D 1 114 ? 33.775 41.230 53.880 1.00 27.23 114 GLU J N 1
ATOM 3347 C CA . GLU D 1 114 ? 33.231 42.085 52.831 1.00 29.62 114 GLU J CA 1
ATOM 3348 C C . GLU D 1 114 ? 33.227 43.524 53.340 1.00 29.25 114 GLU J C 1
ATOM 3349 O O . GLU D 1 114 ? 32.964 43.765 54.512 1.00 26.00 114 GLU J O 1
ATOM 3355 N N . PRO D 1 115 ? 33.516 44.505 52.465 1.00 37.17 115 PRO J N 1
ATOM 3356 C CA . PRO D 1 115 ? 33.512 45.908 52.912 1.00 35.75 115 PRO J CA 1
ATOM 3357 C C . PRO D 1 115 ? 32.132 46.247 53.478 1.00 35.57 115 PRO J C 1
ATOM 3358 O O . PRO D 1 115 ? 31.127 45.686 53.034 1.00 41.58 115 PRO J O 1
ATOM 3362 N N . TYR D 1 116 ? 32.077 47.152 54.453 1.00 29.75 116 TYR J N 1
ATOM 3363 C CA . TYR D 1 116 ? 30.806 47.515 55.083 1.00 31.67 116 TYR J CA 1
ATOM 3364 C C . TYR D 1 116 ? 29.820 48.243 54.171 1.00 34.69 116 TYR J C 1
ATOM 3365 O O . TYR D 1 116 ? 30.263 48.789 53.137 1.00 32.22 116 TYR J O 1
ATOM 3375 N N . GLY E 1 9 ? 21.344 32.630 72.764 1.00 57.54 9 GLY A N 1
ATOM 3376 C CA . GLY E 1 9 ? 22.336 33.739 72.553 1.00 57.76 9 GLY A CA 1
ATOM 3377 C C . GLY E 1 9 ? 22.556 34.082 71.090 1.00 53.65 9 GLY A C 1
ATOM 3378 O O . GLY E 1 9 ? 21.908 33.516 70.206 1.00 54.35 9 GLY A O 1
ATOM 3379 N N . ALA E 1 10 ? 23.481 35.003 70.830 1.00 51.97 10 ALA A N 1
ATOM 3380 C CA . ALA E 1 10 ? 23.770 35.420 69.461 1.00 50.22 10 ALA A CA 1
ATOM 3381 C C . ALA E 1 10 ? 24.714 34.475 68.732 1.00 48.96 10 ALA A C 1
ATOM 3382 O O . ALA E 1 10 ? 24.851 34.556 67.517 1.00 51.42 10 ALA A O 1
ATOM 3384 N N . LEU E 1 11 ? 25.364 33.576 69.464 1.00 47.42 11 LEU A N 1
ATOM 3385 C CA . LEU E 1 11 ? 26.283 32.633 68.841 1.00 47.36 11 LEU A CA 1
ATOM 3386 C C . LEU E 1 11 ? 25.517 31.372 68.462 1.00 52.42 11 LEU A C 1
ATOM 3387 O O . LEU E 1 11 ? 24.515 31.033 69.089 1.00 50.27 11 LEU A O 1
ATOM 3392 N N . PRO E 1 12 ? 25.970 30.669 67.411 1.00 52.31 12 PRO A N 1
ATOM 3393 C CA . PRO E 1 12 ? 25.313 29.444 66.945 1.00 53.76 12 PRO A CA 1
ATOM 3394 C C . PRO E 1 12 ? 25.553 28.173 67.757 1.00 52.12 12 PRO A C 1
ATOM 3395 O O . PRO E 1 12 ? 26.602 27.995 68.377 1.00 46.14 12 PRO A O 1
ATOM 3399 N N . ASN E 1 13 ? 24.557 27.295 67.731 1.00 55.94 13 ASN A N 1
ATOM 3400 C CA . ASN E 1 13 ? 24.627 25.993 68.384 1.00 58.25 13 ASN A CA 1
ATOM 3401 C C . ASN E 1 13 ? 24.337 24.979 67.278 1.00 56.77 13 ASN A C 1
ATOM 3402 O O . ASN E 1 13 ? 23.624 25.296 66.320 1.00 47.65 13 ASN A O 1
ATOM 3407 N N . PHE E 1 14 ? 24.900 23.777 67.397 1.00 55.77 14 PHE A N 1
ATOM 3408 C CA . PHE E 1 14 ? 24.681 22.748 66.389 1.00 59.34 14 PHE A CA 1
ATOM 3409 C C . PHE E 1 14 ? 23.201 22.404 66.254 1.00 58.73 14 PHE A C 1
ATOM 3410 O O . PHE E 1 14 ? 22.551 22.000 67.211 1.00 63.48 14 PHE A O 1
ATOM 3418 N N . ILE E 1 15 ? 22.677 22.571 65.049 1.00 60.59 15 ILE A N 1
ATOM 3419 C CA . ILE E 1 15 ? 21.281 22.288 64.773 1.00 59.78 15 ILE A CA 1
ATOM 3420 C C . ILE E 1 15 ? 21.181 21.169 63.742 1.00 59.85 15 ILE A C 1
ATOM 3421 O O . ILE E 1 15 ? 21.785 21.243 62.674 1.00 55.93 15 ILE A O 1
ATOM 3426 N N . PRO E 1 16 ? 20.404 20.119 64.043 1.00 65.41 16 PRO A N 1
ATOM 3427 C CA . PRO E 1 16 ? 20.265 19.011 63.093 1.00 64.03 16 PRO A CA 1
ATOM 3428 C C . PRO E 1 16 ? 19.874 19.499 61.704 1.00 61.63 16 PRO A C 1
ATOM 3429 O O . PRO E 1 16 ? 19.058 20.407 61.566 1.00 68.07 16 PRO A O 1
ATOM 3433 N N . GLY E 1 17 ? 20.469 18.908 60.676 1.00 60.01 17 GLY A N 1
ATOM 3434 C CA . GLY E 1 17 ? 20.150 19.316 59.320 1.00 56.81 17 GLY A CA 1
ATOM 3435 C C . GLY E 1 17 ? 20.955 20.495 58.807 1.00 56.77 17 GLY A C 1
ATOM 3436 O O . GLY E 1 17 ? 21.155 20.627 57.600 1.00 63.51 17 GLY A O 1
ATOM 3437 N N . LEU E 1 18 ? 21.408 21.366 59.702 1.00 52.27 18 LEU A N 1
ATOM 3438 C CA . LEU E 1 18 ? 22.207 22.513 59.276 1.00 52.85 18 LEU A CA 1
ATOM 3439 C C . LEU E 1 18 ? 23.618 22.515 59.845 1.00 47.96 18 LEU A C 1
ATOM 3440 O O . LEU E 1 18 ? 24.554 22.937 59.175 1.00 48.50 18 LEU A O 1
ATOM 3445 N N . GLY E 1 19 ? 23.771 22.020 61.069 1.00 42.41 19 GLY A N 1
ATOM 3446 C CA . GLY E 1 19 ? 25.074 21.991 61.695 1.00 35.74 19 GLY A CA 1
ATOM 3447 C C . GLY E 1 19 ? 25.226 23.295 62.435 1.00 40.21 19 GLY A C 1
ATOM 3448 O O . GLY E 1 19 ? 24.224 23.929 62.773 1.00 42.27 19 GLY A O 1
ATOM 3449 N N . THR E 1 20 ? 26.460 23.703 62.699 1.00 35.55 20 THR A N 1
ATOM 3450 C CA . THR E 1 20 ? 26.685 24.964 63.390 1.00 40.49 20 THR A CA 1
ATOM 3451 C C . THR E 1 20 ? 26.992 26.030 62.351 1.00 37.53 20 THR A C 1
ATOM 3452 O O . THR E 1 20 ? 28.027 25.996 61.674 1.00 37.63 20 THR A O 1
ATOM 3456 N N . LEU E 1 21 ? 26.073 26.977 62.252 1.00 34.38 21 LEU A N 1
ATOM 3457 C CA . LEU E 1 21 ? 26.133 28.049 61.280 1.00 33.28 21 LEU A CA 1
ATOM 3458 C C . LEU E 1 21 ? 26.763 29.349 61.742 1.00 31.87 21 LEU A C 1
ATOM 3459 O O . LEU E 1 21 ? 26.265 29.995 62.654 1.00 32.12 21 LEU A O 1
ATOM 3464 N N . TYR E 1 22 ? 27.851 29.737 61.088 1.00 28.39 22 TYR A N 1
ATOM 3465 C CA . TYR E 1 22 ? 28.530 30.985 61.415 1.00 32.70 22 TYR A CA 1
ATOM 3466 C C . TYR E 1 22 ? 28.336 31.979 60.289 1.00 31.58 22 TYR A C 1
ATOM 3467 O O . TYR E 1 22 ? 28.160 31.593 59.130 1.00 30.41 22 TYR A O 1
ATOM 3476 N N . VAL E 1 23 ? 28.392 33.263 60.625 1.00 32.29 23 VAL A N 1
ATOM 3477 C CA . VAL E 1 23 ? 28.214 34.295 59.613 1.00 31.16 23 VAL A CA 1
ATOM 3478 C C . VAL E 1 23 ? 28.646 35.674 60.107 1.00 28.52 23 VAL A C 1
ATOM 3479 O O . VAL E 1 23 ? 28.471 36.006 61.280 1.00 28.60 23 VAL A O 1
ATOM 3483 N N . ASP E 1 24 ? 29.226 36.459 59.200 1.00 32.24 24 ASP A N 1
ATOM 3484 C CA . ASP E 1 24 ? 29.636 37.843 59.473 1.00 30.40 24 ASP A CA 1
ATOM 3485 C C . ASP E 1 24 ? 28.280 38.551 59.492 1.00 26.87 24 ASP A C 1
ATOM 3486 O O . ASP E 1 24 ? 27.658 38.688 58.453 1.00 26.74 24 ASP A O 1
ATOM 3491 N N . PRO E 1 25 ? 27.806 39.012 60.666 1.00 32.88 25 PRO A N 1
ATOM 3492 C CA . PRO E 1 25 ? 26.495 39.689 60.695 1.00 33.25 25 PRO A CA 1
ATOM 3493 C C . PRO E 1 25 ? 26.312 40.876 59.742 1.00 32.55 25 PRO A C 1
ATOM 3494 O O . PRO E 1 25 ? 25.184 41.175 59.333 1.00 24.11 25 PRO A O 1
ATOM 3498 N N . SER E 1 26 ? 27.403 41.543 59.362 1.00 26.46 26 SER A N 1
ATOM 3499 C CA . SER E 1 26 ? 27.253 42.691 58.468 1.00 27.50 26 SER A CA 1
ATOM 3500 C C . SER E 1 26 ? 26.855 42.270 57.040 1.00 33.18 26 SER A C 1
ATOM 3501 O O . SER E 1 26 ? 26.522 43.117 56.206 1.00 27.17 26 SER A O 1
ATOM 3504 N N . THR E 1 27 ? 26.903 40.971 56.747 1.00 27.00 27 THR A N 1
ATOM 3505 C CA . THR E 1 27 ? 26.526 40.506 55.418 1.00 26.80 27 THR A CA 1
ATOM 3506 C C . THR E 1 27 ? 25.113 39.918 55.411 1.00 30.94 27 THR A C 1
ATOM 3507 O O . THR E 1 27 ? 24.658 39.382 54.394 1.00 23.17 27 THR A O 1
ATOM 3511 N N . LEU E 1 28 ? 24.437 39.978 56.552 1.00 27.41 28 LEU A N 1
ATOM 3512 C CA . LEU E 1 28 ? 23.082 39.467 56.631 1.00 30.68 28 LEU A CA 1
ATOM 3513 C C . LEU E 1 28 ? 22.258 40.262 55.628 1.00 32.44 28 LEU A C 1
ATOM 3514 O O . LEU E 1 28 ? 22.599 41.400 55.302 1.00 30.57 28 LEU A O 1
ATOM 3519 N N . PRO E 1 29 ? 21.147 39.686 55.143 1.00 32.39 29 PRO A N 1
ATOM 3520 C CA . PRO E 1 29 ? 20.630 38.356 55.482 1.00 28.43 29 PRO A CA 1
ATOM 3521 C C . PRO E 1 29 ? 21.210 37.181 54.709 1.00 30.08 29 PRO A C 1
ATOM 3522 O O . PRO E 1 29 ? 21.256 36.064 55.230 1.00 26.78 29 PRO A O 1
ATOM 3526 N N . GLU E 1 30 ? 21.638 37.427 53.470 1.00 25.60 30 GLU A N 1
ATOM 3527 C CA . GLU E 1 30 ? 22.169 36.374 52.619 1.00 24.63 30 GLU A CA 1
ATOM 3528 C C . GLU E 1 30 ? 23.447 35.687 53.102 1.00 30.67 30 GLU A C 1
ATOM 3529 O O . GLU E 1 30 ? 23.621 34.478 52.896 1.00 32.55 30 GLU A O 1
ATOM 3535 N N . GLY E 1 31 ? 24.350 36.446 53.720 1.00 25.79 31 GLY A N 1
ATOM 3536 C CA . GLY E 1 31 ? 25.593 35.848 54.174 1.00 25.35 31 GLY A CA 1
ATOM 3537 C C . GLY E 1 31 ? 26.676 35.905 53.097 1.00 27.12 31 GLY A C 1
ATOM 3538 O O . GLY E 1 31 ? 27.025 36.994 52.652 1.00 31.90 31 GLY A O 1
ATOM 3539 N N . PRO E 1 32 ? 27.174 34.756 52.604 1.00 28.21 32 PRO A N 1
ATOM 3540 C CA . PRO E 1 32 ? 26.763 33.409 52.998 1.00 26.44 32 PRO A CA 1
ATOM 3541 C C . PRO E 1 32 ? 27.226 32.959 54.371 1.00 30.86 32 PRO A C 1
ATOM 3542 O O . PRO E 1 32 ? 28.156 33.529 54.937 1.00 29.48 32 PRO A O 1
ATOM 3546 N N . PHE E 1 33 ? 26.565 31.907 54.865 1.00 31.67 33 PHE A N 1
ATOM 3547 C CA . PHE E 1 33 ? 26.839 31.256 56.152 1.00 29.48 33 PHE A CA 1
ATOM 3548 C C . PHE E 1 33 ? 27.734 30.035 55.920 1.00 27.38 33 PHE A C 1
ATOM 3549 O O . PHE E 1 33 ? 27.648 29.376 54.879 1.00 30.78 33 PHE A O 1
ATOM 3557 N N . LEU E 1 34 ? 28.580 29.731 56.897 1.00 26.54 34 LEU A N 1
ATOM 3558 C CA . LEU E 1 34 ? 29.429 28.544 56.845 1.00 30.44 34 LEU A CA 1
ATOM 3559 C C . LEU E 1 34 ? 28.834 27.555 57.873 1.00 36.04 34 LEU A C 1
ATOM 3560 O O . LEU E 1 34 ? 28.580 27.922 59.027 1.00 32.33 34 LEU A O 1
ATOM 3565 N N . ALA E 1 35 ? 28.594 26.321 57.428 1.00 32.81 35 ALA A N 1
ATOM 3566 C CA . ALA E 1 35 ? 28.019 25.257 58.255 1.00 29.01 35 ALA A CA 1
ATOM 3567 C C . ALA E 1 35 ? 29.042 24.185 58.600 1.00 27.25 35 ALA A C 1
ATOM 3568 O O . ALA E 1 35 ? 29.564 23.521 57.707 1.00 34.25 35 ALA A O 1
ATOM 3570 N N . TYR E 1 36 ? 29.312 24.000 59.887 1.00 32.42 36 TYR A N 1
ATOM 3571 C CA . TYR E 1 36 ? 30.272 22.990 60.328 1.00 35.03 36 TYR A CA 1
ATOM 3572 C C . TYR E 1 36 ? 29.617 21.817 61.055 1.00 39.50 36 TYR A C 1
ATOM 3573 O O . TYR E 1 36 ? 28.586 21.970 61.718 1.00 38.47 36 TYR A O 1
ATOM 3582 N N . ASP E 1 37 ? 30.220 20.640 60.934 1.00 37.30 37 ASP A N 1
ATOM 3583 C CA . ASP E 1 37 ? 29.680 19.483 61.623 1.00 42.43 37 ASP A CA 1
ATOM 3584 C C . ASP E 1 37 ? 30.234 19.537 63.040 1.00 44.16 37 ASP A C 1
ATOM 3585 O O . ASP E 1 37 ? 31.064 20.401 63.341 1.00 46.02 37 ASP A O 1
ATOM 3590 N N . ARG E 1 38 ? 29.783 18.631 63.902 1.00 42.71 38 ARG A N 1
ATOM 3591 C CA . ARG E 1 38 ? 30.233 18.621 65.290 1.00 45.58 38 ARG A CA 1
ATOM 3592 C C . ARG E 1 38 ? 31.746 18.569 65.457 1.00 44.45 38 ARG A C 1
ATOM 3593 O O . ARG E 1 38 ? 32.280 19.111 66.422 1.00 50.98 38 ARG A O 1
ATOM 3601 N N . ALA E 1 39 ? 32.449 17.941 64.523 1.00 40.10 39 ALA A N 1
ATOM 3602 C CA . ALA E 1 39 ? 33.902 17.866 64.629 1.00 43.10 39 ALA A CA 1
ATOM 3603 C C . ALA E 1 39 ? 34.562 19.150 64.123 1.00 49.17 39 ALA A C 1
ATOM 3604 O O . ALA E 1 39 ? 35.795 19.240 64.034 1.00 48.18 39 ALA A O 1
ATOM 3606 N N . GLY E 1 40 ? 33.745 20.143 63.782 1.00 46.95 40 GLY A N 1
ATOM 3607 C CA . GLY E 1 40 ? 34.294 21.395 63.288 1.00 47.65 40 GLY A CA 1
ATOM 3608 C C . GLY E 1 40 ? 34.822 21.364 61.861 1.00 40.26 40 GLY A C 1
ATOM 3609 O O . GLY E 1 40 ? 35.710 22.131 61.506 1.00 45.03 40 GLY A O 1
ATOM 3610 N N . ASN E 1 41 ? 34.289 20.480 61.030 1.00 41.70 41 ASN A N 1
ATOM 3611 C CA . ASN E 1 41 ? 34.725 20.418 59.636 1.00 40.62 41 ASN A CA 1
ATOM 3612 C C . ASN E 1 41 ? 33.695 21.193 58.835 1.00 35.07 41 ASN A C 1
ATOM 3613 O O . ASN E 1 41 ? 32.501 21.088 59.108 1.00 33.48 41 ASN A O 1
ATOM 3618 N N . LEU E 1 42 ? 34.152 21.968 57.858 1.00 36.52 42 LEU A N 1
ATOM 3619 C CA . LEU E 1 42 ? 33.234 22.743 57.042 1.00 36.50 42 LEU A CA 1
ATOM 3620 C C . LEU E 1 42 ? 32.495 21.779 56.131 1.00 33.38 42 LEU A C 1
ATOM 3621 O O . LEU E 1 42 ? 33.112 21.008 55.409 1.00 37.28 42 LEU A O 1
ATOM 3626 N N . VAL E 1 43 ? 31.174 21.823 56.174 1.00 29.99 43 VAL A N 1
ATOM 3627 C CA . VAL E 1 43 ? 30.360 20.948 55.348 1.00 30.88 43 VAL A CA 1
ATOM 3628 C C . VAL E 1 43 ? 29.812 21.681 54.120 1.00 34.73 43 VAL A C 1
ATOM 3629 O O . VAL E 1 43 ? 29.841 21.146 53.008 1.00 33.16 43 VAL A O 1
ATOM 3633 N N . LYS E 1 44 ? 29.326 22.908 54.308 1.00 28.88 44 LYS A N 1
ATOM 3634 C CA . LYS E 1 44 ? 28.770 23.644 53.185 1.00 32.44 44 LYS A CA 1
ATOM 3635 C C . LYS E 1 44 ? 28.744 25.165 53.350 1.00 28.74 44 LYS A C 1
ATOM 3636 O O . LYS E 1 44 ? 28.862 25.687 54.459 1.00 29.02 44 LYS A O 1
ATOM 3642 N N . VAL E 1 45 ? 28.607 25.868 52.230 1.00 28.71 45 VAL A N 1
ATOM 3643 C CA . VAL E 1 45 ? 28.511 27.322 52.233 1.00 25.35 45 VAL A CA 1
ATOM 3644 C C . VAL E 1 45 ? 27.022 27.518 51.934 1.00 28.69 45 VAL A C 1
ATOM 3645 O O . VAL E 1 45 ? 26.480 26.894 51.032 1.00 26.03 45 VAL A O 1
ATOM 3649 N N . VAL E 1 46 ? 26.356 28.349 52.719 1.00 29.52 46 VAL A N 1
ATOM 3650 C CA . VAL E 1 46 ? 24.927 28.552 52.552 1.00 28.19 46 VAL A CA 1
ATOM 3651 C C . VAL E 1 46 ? 24.526 30.017 52.379 1.00 28.66 46 VAL A C 1
ATOM 3652 O O . VAL E 1 46 ? 24.732 30.839 53.273 1.00 28.39 46 VAL A O 1
ATOM 3656 N N . PHE E 1 47 ? 23.953 30.335 51.230 1.00 26.09 47 PHE A N 1
ATOM 3657 C CA . PHE E 1 47 ? 23.445 31.679 51.000 1.00 28.38 47 PHE A CA 1
ATOM 3658 C C . PHE E 1 47 ? 21.978 31.600 51.474 1.00 30.11 47 PHE A C 1
ATOM 3659 O O . PHE E 1 47 ? 21.256 30.676 51.111 1.00 29.33 47 PHE A O 1
ATOM 3675 N N . VAL E 1 49 ? 18.824 33.311 51.000 1.00 33.18 49 VAL A N 1
ATOM 3676 C CA . VAL E 1 49 ? 18.134 34.256 50.146 1.00 29.83 49 VAL A CA 1
ATOM 3677 C C . VAL E 1 49 ? 16.652 34.476 50.442 1.00 29.77 49 VAL A C 1
ATOM 3678 O O . VAL E 1 49 ? 15.841 33.548 50.341 1.00 28.14 49 VAL A O 1
ATOM 3682 N N . PRO E 1 50 ? 16.278 35.719 50.804 1.00 27.45 50 PRO A N 1
ATOM 3683 C CA . PRO E 1 50 ? 14.869 36.026 51.094 1.00 25.35 50 PRO A CA 1
ATOM 3684 C C . PRO E 1 50 ? 14.096 35.785 49.790 1.00 34.01 50 PRO A C 1
ATOM 3685 O O . PRO E 1 50 ? 14.450 36.340 48.740 1.00 34.35 50 PRO A O 1
ATOM 3689 N N . LEU E 1 51 ? 13.059 34.954 49.847 1.00 32.78 51 LEU A N 1
ATOM 3690 C CA . LEU E 1 51 ? 12.259 34.651 48.670 1.00 30.93 51 LEU A CA 1
ATOM 3691 C C . LEU E 1 51 ? 11.665 35.940 48.100 1.00 32.12 51 LEU A C 1
ATOM 3692 O O . LEU E 1 51 ? 11.405 36.048 46.895 1.00 31.09 51 LEU A O 1
ATOM 3697 N N . LYS E 1 52 ? 11.483 36.924 48.971 1.00 29.24 52 LYS A N 1
ATOM 3698 C CA . LYS E 1 52 ? 10.937 38.238 48.588 1.00 35.16 52 LYS A CA 1
ATOM 3699 C C . LYS E 1 52 ? 11.827 39.003 47.588 1.00 33.15 52 LYS A C 1
ATOM 3700 O O . LYS E 1 52 ? 11.327 39.688 46.695 1.00 29.38 52 LYS A O 1
ATOM 3706 N N . LYS E 1 53 ? 13.143 38.919 47.761 1.00 24.70 53 LYS A N 1
ATOM 3707 C CA . LYS E 1 53 ? 14.043 39.609 46.855 1.00 29.82 53 LYS A CA 1
ATOM 3708 C C . LYS E 1 53 ? 13.930 38.936 45.487 1.00 29.01 53 LYS A C 1
ATOM 3709 O O . LYS E 1 53 ? 13.884 39.624 44.456 1.00 28.82 53 LYS A O 1
ATOM 3715 N N . LEU E 1 54 ? 13.858 37.600 45.486 1.00 23.07 54 LEU A N 1
ATOM 3716 C CA . LEU E 1 54 ? 13.740 36.845 44.240 1.00 24.76 54 LEU A CA 1
ATOM 3717 C C . LEU E 1 54 ? 12.452 37.214 43.499 1.00 32.79 54 LEU A C 1
ATOM 3718 O O . LEU E 1 54 ? 12.434 37.296 42.265 1.00 32.50 54 LEU A O 1
ATOM 3723 N N . ASN E 1 55 ? 11.375 37.443 44.248 1.00 28.83 55 ASN A N 1
ATOM 3724 C CA . ASN E 1 55 ? 10.123 37.824 43.628 1.00 30.90 55 ASN A CA 1
ATOM 3725 C C . ASN E 1 55 ? 10.178 39.268 43.111 1.00 32.87 55 ASN A C 1
ATOM 3726 O O . ASN E 1 55 ? 9.387 39.662 42.273 1.00 29.18 55 ASN A O 1
ATOM 3731 N N . GLU E 1 56 ? 11.129 40.052 43.596 1.00 29.36 56 GLU A N 1
ATOM 3732 C CA . GLU E 1 56 ? 11.272 41.413 43.110 1.00 33.60 56 GLU A CA 1
ATOM 3733 C C . GLU E 1 56 ? 12.334 41.434 41.994 1.00 34.19 56 GLU A C 1
ATOM 3734 O O . GLU E 1 56 ? 12.719 42.503 41.519 1.00 32.82 56 GLU A O 1
ATOM 3740 N N . SER E 1 57 ? 12.809 40.251 41.597 1.00 22.68 57 SER A N 1
ATOM 3741 C CA . SER E 1 57 ? 13.817 40.108 40.541 1.00 26.50 57 SER A CA 1
ATOM 3742 C C . SER E 1 57 ? 15.117 40.837 40.853 1.00 30.24 57 SER A C 1
ATOM 3743 O O . SER E 1 57 ? 15.746 41.404 39.959 1.00 28.35 57 SER A O 1
ATOM 3746 N N . HIS E 1 58 ? 15.514 40.828 42.124 1.00 28.97 58 HIS A N 1
ATOM 3747 C CA . HIS E 1 58 ? 16.761 41.458 42.532 1.00 28.98 58 HIS A CA 1
ATOM 3748 C C . HIS E 1 58 ? 17.862 40.689 41.787 1.00 32.22 58 HIS A C 1
ATOM 3749 O O . HIS E 1 58 ? 17.744 39.485 41.559 1.00 25.42 58 HIS A O 1
ATOM 3756 N N . LYS E 1 59 ? 18.916 41.383 41.381 1.00 29.07 59 LYS A N 1
ATOM 3757 C CA . LYS E 1 59 ? 20.010 40.721 40.686 1.00 33.40 59 LYS A CA 1
ATOM 3758 C C . LYS E 1 59 ? 21.150 40.549 41.661 1.00 30.91 59 LYS A C 1
ATOM 3759 O O . LYS E 1 59 ? 21.739 41.531 42.075 1.00 27.21 59 LYS A O 1
ATOM 3765 N N . TYR E 1 60 ? 21.448 39.317 42.053 1.00 22.91 60 TYR A N 1
ATOM 3766 C CA . TYR E 1 60 ? 22.574 39.100 42.948 1.00 28.41 60 TYR A CA 1
ATOM 3767 C C . TYR E 1 60 ? 23.785 38.904 42.038 1.00 29.79 60 TYR A C 1
ATOM 3768 O O . TYR E 1 60 ? 23.829 37.982 41.214 1.00 27.73 60 TYR A O 1
ATOM 3777 N N . VAL E 1 61 ? 24.743 39.808 42.171 1.00 29.83 61 VAL A N 1
ATOM 3778 C CA . VAL E 1 61 ? 25.954 39.787 41.380 1.00 28.42 61 VAL A CA 1
ATOM 3779 C C . VAL E 1 61 ? 27.163 39.791 42.295 1.00 27.73 61 VAL A C 1
ATOM 3780 O O . VAL E 1 61 ? 27.221 40.567 43.254 1.00 24.57 61 VAL A O 1
ATOM 3784 N N . ASP E 1 62 ? 28.088 38.869 42.034 1.00 26.06 62 ASP A N 1
ATOM 3785 C CA . ASP E 1 62 ? 29.339 38.783 42.784 1.00 24.94 62 ASP A CA 1
ATOM 3786 C C . ASP E 1 62 ? 29.188 38.697 44.312 1.00 34.46 62 ASP A C 1
ATOM 3787 O O . ASP E 1 62 ? 29.789 39.490 45.039 1.00 26.70 62 ASP A O 1
ATOM 3792 N N . ILE E 1 63 ? 28.399 37.739 44.807 1.00 35.96 63 ILE A N 1
ATOM 3793 C CA . ILE E 1 63 ? 28.214 37.600 46.256 1.00 30.99 63 ILE A CA 1
ATOM 3794 C C . ILE E 1 63 ? 29.031 36.444 46.827 1.00 28.30 63 ILE A C 1
ATOM 3795 O O . ILE E 1 63 ? 29.344 35.488 46.124 1.00 30.66 63 ILE A O 1
ATOM 3800 N N . GLY E 1 64 ? 29.383 36.552 48.105 1.00 32.11 64 GLY A N 1
ATOM 3801 C CA . GLY E 1 64 ? 30.168 35.525 48.776 1.00 30.99 64 GLY A CA 1
ATOM 3802 C C . GLY E 1 64 ? 31.602 35.442 48.290 1.00 29.51 64 GLY A C 1
ATOM 3803 O O . GLY E 1 64 ? 32.307 34.457 48.534 1.00 31.94 64 GLY A O 1
ATOM 3804 N N . THR E 1 65 ? 32.042 36.481 47.596 1.00 29.45 65 THR A N 1
ATOM 3805 C CA . THR E 1 65 ? 33.386 36.507 47.052 1.00 30.37 65 THR A CA 1
ATOM 3806 C C . THR E 1 65 ? 34.453 36.245 48.104 1.00 26.71 65 THR A C 1
ATOM 3807 O O . THR E 1 65 ? 35.299 35.365 47.925 1.00 30.16 65 THR A O 1
ATOM 3811 N N . LYS E 1 66 ? 34.424 36.996 49.204 1.00 30.06 66 LYS A N 1
ATOM 3812 C CA . LYS E 1 66 ? 35.444 36.810 50.247 1.00 32.29 66 LYS A CA 1
ATOM 3813 C C . LYS E 1 66 ? 35.435 35.400 50.854 1.00 32.43 66 LYS A C 1
ATOM 3814 O O . LYS E 1 66 ? 36.477 34.783 51.010 1.00 32.37 66 LYS A O 1
ATOM 3820 N N . THR E 1 67 ? 34.255 34.898 51.197 1.00 34.05 67 THR A N 1
ATOM 3821 C CA . THR E 1 67 ? 34.155 33.570 51.801 1.00 35.43 67 THR A CA 1
ATOM 3822 C C . THR E 1 67 ? 34.591 32.452 50.870 1.00 34.82 67 THR A C 1
ATOM 3823 O O . THR E 1 67 ? 35.353 31.583 51.270 1.00 31.75 67 THR A O 1
ATOM 3827 N N . LEU E 1 68 ? 34.105 32.476 49.630 1.00 38.71 68 LEU A N 1
ATOM 3828 C CA . LEU E 1 68 ? 34.451 31.437 48.657 1.00 36.43 68 LEU A CA 1
ATOM 3829 C C . LEU E 1 68 ? 35.938 31.418 48.341 1.00 36.63 68 LEU A C 1
ATOM 3830 O O . LEU E 1 68 ? 36.538 30.352 48.222 1.00 32.95 68 LEU A O 1
ATOM 3835 N N . ARG E 1 69 ? 36.536 32.592 48.207 1.00 34.92 69 ARG A N 1
ATOM 3836 C CA . ARG E 1 69 ? 37.957 32.645 47.918 1.00 41.49 69 ARG A CA 1
ATOM 3837 C C . ARG E 1 69 ? 38.742 32.043 49.087 1.00 42.60 69 ARG A C 1
ATOM 3838 O O . ARG E 1 69 ? 39.797 31.423 48.898 1.00 34.28 69 ARG A O 1
ATOM 3846 N N . ALA E 1 70 ? 38.220 32.217 50.297 1.00 40.14 70 ALA A N 1
ATOM 3847 C CA . ALA E 1 70 ? 38.871 31.662 51.481 1.00 42.55 70 ALA A CA 1
ATOM 3848 C C . ALA E 1 70 ? 38.922 30.123 51.413 1.00 39.49 70 ALA A C 1
ATOM 3849 O O . ALA E 1 70 ? 39.715 29.483 52.101 1.00 44.22 70 ALA A O 1
ATOM 3851 N N . LEU E 1 71 ? 38.074 29.521 50.591 1.00 37.47 71 LEU A N 1
ATOM 3852 C CA . LEU E 1 71 ? 38.094 28.066 50.472 1.00 39.51 71 LEU A CA 1
ATOM 3853 C C . LEU E 1 71 ? 39.307 27.592 49.687 1.00 38.50 71 LEU A C 1
ATOM 3854 O O . LEU E 1 71 ? 39.686 26.436 49.776 1.00 37.13 71 LEU A O 1
ATOM 3859 N N . GLY E 1 72 ? 39.918 28.478 48.912 1.00 38.24 72 GLY A N 1
ATOM 3860 C CA . GLY E 1 72 ? 41.067 28.064 48.130 1.00 37.30 72 GLY A CA 1
ATOM 3861 C C . GLY E 1 72 ? 40.639 27.015 47.119 1.00 42.67 72 GLY A C 1
ATOM 3862 O O . GLY E 1 72 ? 39.457 26.931 46.771 1.00 39.87 72 GLY A O 1
ATOM 3863 N N . ILE E 1 73 ? 41.584 26.208 46.649 1.00 43.94 73 ILE A N 1
ATOM 3864 C CA . ILE E 1 73 ? 41.271 25.168 45.670 1.00 46.63 73 ILE A CA 1
ATOM 3865 C C . ILE E 1 73 ? 40.405 24.111 46.340 1.00 46.85 73 ILE A C 1
ATOM 3866 O O . ILE E 1 73 ? 40.848 23.393 47.230 1.00 41.42 73 ILE A O 1
ATOM 3871 N N . THR E 1 74 ? 39.158 24.014 45.904 1.00 44.97 74 THR A N 1
ATOM 3872 C CA . THR E 1 74 ? 38.254 23.069 46.526 1.00 51.20 74 THR A CA 1
ATOM 3873 C C . THR E 1 74 ? 37.423 22.258 45.535 1.00 50.38 74 THR A C 1
ATOM 3874 O O . THR E 1 74 ? 37.533 22.423 44.316 1.00 51.74 74 THR A O 1
ATOM 3878 N N . ARG E 1 75 ? 36.602 21.366 46.074 1.00 46.28 75 ARG A N 1
ATOM 3879 C CA . ARG E 1 75 ? 35.727 20.559 45.245 1.00 47.90 75 ARG A CA 1
ATOM 3880 C C . ARG E 1 75 ? 34.306 20.706 45.754 1.00 44.15 75 ARG A C 1
ATOM 3881 O O . ARG E 1 75 ? 34.040 20.437 46.921 1.00 42.83 75 ARG A O 1
ATOM 3889 N N . ILE E 1 76 ? 33.403 21.161 44.887 1.00 42.49 76 ILE A N 1
ATOM 3890 C CA . ILE E 1 76 ? 31.998 21.294 45.255 1.00 38.00 76 ILE A CA 1
ATOM 3891 C C . ILE E 1 76 ? 31.345 19.954 44.868 1.00 32.01 76 ILE A C 1
ATOM 3892 O O . ILE E 1 76 ? 31.333 19.587 43.695 1.00 34.80 76 ILE A O 1
ATOM 3897 N N . ASP E 1 77 ? 30.836 19.215 45.852 1.00 26.36 77 ASP A N 1
ATOM 3898 C CA . ASP E 1 77 ? 30.208 17.922 45.575 1.00 29.22 77 ASP A CA 1
ATOM 3899 C C . ASP E 1 77 ? 28.845 18.079 44.913 1.00 26.86 77 ASP A C 1
ATOM 3900 O O . ASP E 1 77 ? 28.533 17.410 43.929 1.00 28.97 77 ASP A O 1
ATOM 3905 N N . HIS E 1 78 ? 28.018 18.946 45.482 1.00 25.97 78 HIS A N 1
ATOM 3906 C CA . HIS E 1 78 ? 26.706 19.188 44.917 1.00 23.72 78 HIS A CA 1
ATOM 3907 C C . HIS E 1 78 ? 26.113 20.452 45.472 1.00 19.34 78 HIS A C 1
ATOM 3908 O O . HIS E 1 78 ? 26.663 21.069 46.387 1.00 26.03 78 HIS A O 1
ATOM 3915 N N . VAL E 1 79 ? 24.968 20.821 44.917 1.00 23.10 79 VAL A N 1
ATOM 3916 C CA . VAL E 1 79 ? 24.256 21.999 45.366 1.00 22.59 79 VAL A CA 1
ATOM 3917 C C . VAL E 1 79 ? 22.865 21.613 45.891 1.00 30.10 79 VAL A C 1
ATOM 3918 O O . VAL E 1 79 ? 22.247 20.655 45.410 1.00 31.77 79 VAL A O 1
ATOM 3922 N N . ASN E 1 80 ? 22.385 22.332 46.895 1.00 25.04 80 ASN A N 1
ATOM 3923 C CA . ASN E 1 80 ? 21.020 22.125 47.366 1.00 24.14 80 ASN A CA 1
ATOM 3924 C C . ASN E 1 80 ? 20.366 23.495 47.268 1.00 27.77 80 ASN A C 1
ATOM 3925 O O . ASN E 1 80 ? 21.047 24.518 47.366 1.00 27.98 80 ASN A O 1
ATOM 3938 N N . ILE E 1 82 ? 17.043 24.619 49.121 1.00 32.14 82 ILE A N 1
ATOM 3939 C CA . ILE E 1 82 ? 16.026 24.238 50.088 1.00 35.72 82 ILE A CA 1
ATOM 3940 C C . ILE E 1 82 ? 15.305 25.401 50.751 1.00 38.09 82 ILE A C 1
ATOM 3941 O O . ILE E 1 82 ? 15.927 26.375 51.198 1.00 36.44 82 ILE A O 1
ATOM 3946 N N . PRO E 1 83 ? 13.978 25.307 50.846 1.00 35.88 83 PRO A N 1
ATOM 3947 C CA . PRO E 1 83 ? 13.198 26.368 51.485 1.00 35.30 83 PRO A CA 1
ATOM 3948 C C . PRO E 1 83 ? 13.479 26.340 52.996 1.00 38.44 83 PRO A C 1
ATOM 3949 O O . PRO E 1 83 ? 13.586 25.268 53.583 1.00 38.51 83 PRO A O 1
ATOM 3953 N N . SER E 1 84 ? 13.616 27.506 53.624 1.00 41.18 84 SER A N 1
ATOM 3954 C CA . SER E 1 84 ? 13.869 27.568 55.063 1.00 44.25 84 SER A CA 1
ATOM 3955 C C . SER E 1 84 ? 12.762 26.858 55.846 1.00 48.62 84 SER A C 1
ATOM 3956 O O . SER E 1 84 ? 11.572 27.015 55.552 1.00 47.28 84 SER A O 1
ATOM 3959 N N . GLY E 1 85 ? 13.150 26.074 56.843 1.00 47.62 85 GLY A N 1
ATOM 3960 C CA . GLY E 1 85 ? 12.154 25.372 57.633 1.00 44.36 85 GLY A CA 1
ATOM 3961 C C . GLY E 1 85 ? 11.724 26.248 58.793 1.00 49.97 85 GLY A C 1
ATOM 3962 O O . GLY E 1 85 ? 12.018 27.445 58.799 1.00 50.70 85 GLY A O 1
ATOM 3963 N N . PRO E 1 86 ? 11.014 25.697 59.786 1.00 48.91 86 PRO A N 1
ATOM 3964 C CA . PRO E 1 86 ? 10.610 26.545 60.906 1.00 51.65 86 PRO A CA 1
ATOM 3965 C C . PRO E 1 86 ? 11.856 26.934 61.715 1.00 51.33 86 PRO A C 1
ATOM 3966 O O . PRO E 1 86 ? 12.691 26.088 62.032 1.00 46.87 86 PRO A O 1
ATOM 3970 N N . HIS E 1 87 ? 11.992 28.219 62.013 1.00 52.91 87 HIS A N 1
ATOM 3971 C CA . HIS E 1 87 ? 13.122 28.704 62.798 1.00 55.40 87 HIS A CA 1
ATOM 3972 C C . HIS E 1 87 ? 12.600 29.795 63.719 1.00 55.27 87 HIS A C 1
ATOM 3973 O O . HIS E 1 87 ? 12.053 30.798 63.262 1.00 54.20 87 HIS A O 1
ATOM 3980 N N . PRO E 1 88 ? 12.773 29.613 65.034 1.00 53.86 88 PRO A N 1
ATOM 3981 C CA . PRO E 1 88 ? 12.303 30.601 66.010 1.00 52.86 88 PRO A CA 1
ATOM 3982 C C . PRO E 1 88 ? 12.665 32.044 65.650 1.00 50.48 88 PRO A C 1
ATOM 3983 O O . PRO E 1 88 ? 13.813 32.340 65.311 1.00 50.31 88 PRO A O 1
ATOM 3987 N N . GLY E 1 89 ? 11.672 32.930 65.716 1.00 46.61 89 GLY A N 1
ATOM 3988 C CA . GLY E 1 89 ? 11.894 34.330 65.401 1.00 43.53 89 GLY A CA 1
ATOM 3989 C C . GLY E 1 89 ? 11.857 34.693 63.927 1.00 46.23 89 GLY A C 1
ATOM 3990 O O . GLY E 1 89 ? 11.467 35.807 63.570 1.00 46.68 89 GLY A O 1
ATOM 3991 N N . VAL E 1 90 ? 12.268 33.765 63.064 1.00 50.61 90 VAL A N 1
ATOM 3992 C CA . VAL E 1 90 ? 12.277 34.010 61.615 1.00 50.09 90 VAL A CA 1
ATOM 3993 C C . VAL E 1 90 ? 10.851 34.173 61.124 1.00 49.86 90 VAL A C 1
ATOM 3994 O O . VAL E 1 90 ? 10.020 33.293 61.328 1.00 51.68 90 VAL A O 1
ATOM 3998 N N . SER E 1 91 ? 10.567 35.285 60.459 1.00 48.05 91 SER A N 1
ATOM 3999 C CA . SER E 1 91 ? 9.208 35.530 60.006 1.00 49.08 91 SER A CA 1
ATOM 4000 C C . SER E 1 91 ? 8.971 35.600 58.498 1.00 48.72 91 SER A C 1
ATOM 4001 O O . SER E 1 91 ? 7.826 35.746 58.055 1.00 48.90 91 SER A O 1
ATOM 4004 N N . GLU E 1 92 ? 10.032 35.507 57.705 1.00 41.98 92 GLU A N 1
ATOM 4005 C CA . GLU E 1 92 ? 9.873 35.562 56.257 1.00 41.42 92 GLU A CA 1
ATOM 4006 C C . GLU E 1 92 ? 10.502 34.351 55.594 1.00 33.73 92 GLU A C 1
ATOM 4007 O O . GLU E 1 92 ? 11.432 33.752 56.114 1.00 32.96 92 GLU A O 1
ATOM 4013 N N . PRO E 1 93 ? 9.986 33.958 54.430 1.00 35.21 93 PRO A N 1
ATOM 4014 C CA . PRO E 1 93 ? 10.552 32.799 53.757 1.00 28.85 93 PRO A CA 1
ATOM 4015 C C . PRO E 1 93 ? 11.888 33.098 53.078 1.00 31.60 93 PRO A C 1
ATOM 4016 O O . PRO E 1 93 ? 12.086 34.179 52.516 1.00 29.75 93 PRO A O 1
ATOM 4020 N N . HIS E 1 94 ? 12.804 32.138 53.168 1.00 28.49 94 HIS A N 1
ATOM 4021 C CA . HIS E 1 94 ? 14.117 32.235 52.532 1.00 31.28 94 HIS A CA 1
ATOM 4022 C C . HIS E 1 94 ? 14.402 30.921 51.850 1.00 25.79 94 HIS A C 1
ATOM 4023 O O . HIS E 1 94 ? 13.770 29.904 52.119 1.00 29.08 94 HIS A O 1
ATOM 4030 N N . TYR E 1 95 ? 15.363 30.946 50.951 1.00 30.12 95 TYR A N 1
ATOM 4031 C CA . TYR E 1 95 ? 15.791 29.722 50.317 1.00 28.58 95 TYR A CA 1
ATOM 4032 C C . TYR E 1 95 ? 17.254 29.570 50.725 1.00 30.43 95 TYR A C 1
ATOM 4033 O O . TYR E 1 95 ? 17.994 30.557 50.796 1.00 31.94 95 TYR A O 1
ATOM 4042 N N . HIS E 1 96 ? 17.653 28.344 51.029 1.00 26.55 96 HIS A N 1
ATOM 4043 C CA . HIS E 1 96 ? 19.030 28.056 51.385 1.00 31.61 96 HIS A CA 1
ATOM 4044 C C . HIS E 1 96 ? 19.707 27.543 50.123 1.00 33.55 96 HIS A C 1
ATOM 4045 O O . HIS E 1 96 ? 19.454 26.411 49.707 1.00 33.20 96 HIS A O 1
ATOM 4052 N N . ILE E 1 97 ? 20.540 28.374 49.506 1.00 30.11 97 ILE A N 1
ATOM 4053 C CA . ILE E 1 97 ? 21.263 27.950 48.313 1.00 26.85 97 ILE A CA 1
ATOM 4054 C C . ILE E 1 97 ? 22.564 27.443 48.898 1.00 27.10 97 ILE A C 1
ATOM 4055 O O . ILE E 1 97 ? 23.369 28.199 49.448 1.00 25.61 97 ILE A O 1
ATOM 4060 N N . GLU E 1 98 ? 22.755 26.142 48.797 1.00 28.08 98 GLU A N 1
ATOM 4061 C CA . GLU E 1 98 ? 23.894 25.510 49.414 1.00 27.28 98 GLU A CA 1
ATOM 4062 C C . GLU E 1 98 ? 24.922 24.896 48.489 1.00 31.67 98 GLU A C 1
ATOM 4063 O O . GLU E 1 98 ? 24.573 24.173 47.567 1.00 29.44 98 GLU A O 1
ATOM 4069 N N . LEU E 1 99 ? 26.194 25.192 48.745 1.00 28.39 99 LEU A N 1
ATOM 4070 C CA . LEU E 1 99 ? 27.284 24.600 47.966 1.00 30.79 99 LEU A CA 1
ATOM 4071 C C . LEU E 1 99 ? 27.886 23.644 49.007 1.00 27.27 99 LEU A C 1
ATOM 4072 O O . LEU E 1 99 ? 28.534 24.077 49.953 1.00 25.94 99 LEU A O 1
ATOM 4077 N N . VAL E 1 100 ? 27.618 22.351 48.832 1.00 32.30 100 VAL A N 1
ATOM 4078 C CA . VAL E 1 100 ? 28.052 21.308 49.754 1.00 27.65 100 VAL A CA 1
ATOM 4079 C C . VAL E 1 100 ? 29.378 20.685 49.340 1.00 31.80 100 VAL A C 1
ATOM 4080 O O . VAL E 1 100 ? 29.563 20.299 48.187 1.00 31.01 100 VAL A O 1
ATOM 4084 N N . LEU E 1 101 ? 30.280 20.569 50.305 1.00 25.89 101 LEU A N 1
ATOM 4085 C CA . LEU E 1 101 ? 31.618 20.035 50.077 1.00 34.44 101 LEU A CA 1
ATOM 4086 C C . LEU E 1 101 ? 31.759 18.520 50.272 1.00 36.29 101 LEU A C 1
ATOM 4087 O O . LEU E 1 101 ? 32.848 17.972 50.130 1.00 39.48 101 LEU A O 1
ATOM 4092 N N . VAL E 1 102 ? 30.669 17.844 50.607 1.00 38.66 102 VAL A N 1
ATOM 4093 C CA . VAL E 1 102 ? 30.714 16.393 50.787 1.00 39.79 102 VAL A CA 1
ATOM 4094 C C . VAL E 1 102 ? 29.491 15.788 50.101 1.00 40.36 102 VAL A C 1
ATOM 4095 O O . VAL E 1 102 ? 28.570 16.516 49.703 1.00 38.15 102 VAL A O 1
ATOM 4099 N N . SER E 1 103 ? 29.489 14.465 49.954 1.00 40.13 103 SER A N 1
ATOM 4100 C CA . SER E 1 103 ? 28.387 13.755 49.310 1.00 35.55 103 SER A CA 1
ATOM 4101 C C . SER E 1 103 ? 27.103 13.990 50.078 1.00 35.71 103 SER A C 1
ATOM 4102 O O . SER E 1 103 ? 27.141 14.237 51.287 1.00 38.44 103 SER A O 1
ATOM 4105 N N . VAL E 1 104 ? 25.966 13.894 49.390 1.00 31.20 104 VAL A N 1
ATOM 4106 C CA . VAL E 1 104 ? 24.687 14.134 50.049 1.00 35.29 104 VAL A CA 1
ATOM 4107 C C . VAL E 1 104 ? 24.495 13.204 51.244 1.00 40.16 104 VAL A C 1
ATOM 4108 O O . VAL E 1 104 ? 23.845 13.562 52.225 1.00 41.78 104 VAL A O 1
ATOM 4112 N N . ASP E 1 105 ? 25.085 12.019 51.168 1.00 41.71 105 ASP A N 1
ATOM 4113 C CA . ASP E 1 105 ? 24.965 11.047 52.247 1.00 44.59 105 ASP A CA 1
ATOM 4114 C C . ASP E 1 105 ? 25.931 11.398 53.376 1.00 43.93 105 ASP A C 1
ATOM 4115 O O . ASP E 1 105 ? 25.608 11.253 54.549 1.00 42.61 105 ASP A O 1
ATOM 4120 N N . GLN E 1 106 ? 27.114 11.881 53.020 1.00 44.15 106 GLN A N 1
ATOM 4121 C CA . GLN E 1 106 ? 28.079 12.285 54.031 1.00 45.30 106 GLN A CA 1
ATOM 4122 C C . GLN E 1 106 ? 27.436 13.460 54.782 1.00 44.23 106 GLN A C 1
ATOM 4123 O O . GLN E 1 106 ? 27.430 13.504 56.015 1.00 36.96 106 GLN A O 1
ATOM 4129 N N . GLU E 1 107 ? 26.871 14.389 54.013 1.00 44.05 107 GLU A N 1
ATOM 4130 C CA . GLU E 1 107 ? 26.213 15.585 54.550 1.00 44.12 107 GLU A CA 1
ATOM 4131 C C . GLU E 1 107 ? 25.123 15.258 55.564 1.00 44.55 107 GLU A C 1
ATOM 4132 O O . GLU E 1 107 ? 25.105 15.815 56.661 1.00 45.63 107 GLU A O 1
ATOM 4138 N N . ARG E 1 108 ? 24.209 14.367 55.192 1.00 46.92 108 ARG A N 1
ATOM 4139 C CA . ARG E 1 108 ? 23.104 13.983 56.073 1.00 47.82 108 ARG A CA 1
ATOM 4140 C C . ARG E 1 108 ? 23.616 13.328 57.347 1.00 44.40 108 ARG A C 1
ATOM 4141 O O . ARG E 1 108 ? 23.067 13.511 58.434 1.00 41.09 108 ARG A O 1
ATOM 4143 N N . LYS E 1 109 ? 24.678 12.556 57.203 1.00 43.35 109 LYS A N 1
ATOM 4144 C CA . LYS E 1 109 ? 25.254 11.882 58.344 1.00 47.11 109 LYS A CA 1
ATOM 4145 C C . LYS E 1 109 ? 25.888 12.863 59.340 1.00 46.28 109 LYS A C 1
ATOM 4146 O O . LYS E 1 109 ? 25.510 12.908 60.508 1.00 46.39 109 LYS A O 1
ATOM 4152 N N . VAL E 1 110 ? 26.834 13.674 58.881 1.00 43.33 110 VAL A N 1
ATOM 4153 C CA . VAL E 1 110 ? 27.502 14.566 59.811 1.00 42.69 110 VAL A CA 1
ATOM 4154 C C . VAL E 1 110 ? 26.688 15.742 60.347 1.00 39.63 110 VAL A C 1
ATOM 4155 O O . VAL E 1 110 ? 27.065 16.363 61.339 1.00 42.34 110 VAL A O 1
ATOM 4159 N N . LEU E 1 111 ? 25.570 16.042 59.703 1.00 36.57 111 LEU A N 1
ATOM 4160 C CA . LEU E 1 111 ? 24.717 17.119 60.170 1.00 38.58 111 LEU A CA 1
ATOM 4161 C C . LEU E 1 111 ? 23.615 16.538 61.031 1.00 45.02 111 LEU A C 1
ATOM 4162 O O . LEU E 1 111 ? 22.804 17.270 61.598 1.00 47.06 111 LEU A O 1
ATOM 4167 N N . GLU E 1 112 ? 23.579 15.211 61.115 1.00 49.75 112 GLU A N 1
ATOM 4168 C CA . GLU E 1 112 ? 22.585 14.541 61.932 1.00 52.40 112 GLU A CA 1
ATOM 4169 C C . GLU E 1 112 ? 21.174 14.956 61.539 1.00 57.21 112 GLU A C 1
ATOM 4170 O O . GLU E 1 112 ? 20.350 15.301 62.386 1.00 57.28 112 GLU A O 1
ATOM 4176 N N . GLY E 1 113 ? 20.897 14.921 60.243 1.00 61.11 113 GLY A N 1
ATOM 4177 C CA . GLY E 1 113 ? 19.579 15.295 59.777 1.00 69.34 113 GLY A CA 1
ATOM 4178 C C . GLY E 1 113 ? 19.553 15.336 58.267 1.00 77.03 113 GLY A C 1
ATOM 4179 O O . GLY E 1 113 ? 20.605 15.042 57.656 1.00 79.42 113 GLY A O 1
ATOM 4188 N N . ASN F 1 2 ? 37.753 33.599 2.214 1.00 73.35 2 ASN B N 1
ATOM 4189 C CA . ASN F 1 2 ? 38.846 34.154 3.002 1.00 67.23 2 ASN B CA 1
ATOM 4190 C C . ASN F 1 2 ? 39.156 33.317 4.245 1.00 61.91 2 ASN B C 1
ATOM 4191 O O . ASN F 1 2 ? 38.360 32.469 4.668 1.00 53.45 2 ASN B O 1
ATOM 4196 N N . VAL F 1 3 ? 40.327 33.559 4.822 1.00 52.95 3 VAL B N 1
ATOM 4197 C CA . VAL F 1 3 ? 40.739 32.834 6.006 1.00 47.98 3 VAL B CA 1
ATOM 4198 C C . VAL F 1 3 ? 39.862 33.171 7.207 1.00 41.52 3 VAL B C 1
ATOM 4199 O O . VAL F 1 3 ? 39.530 32.286 7.990 1.00 38.37 3 VAL B O 1
ATOM 4203 N N . SER F 1 4 ? 39.475 34.436 7.357 1.00 38.27 4 SER B N 1
ATOM 4204 C CA . SER F 1 4 ? 38.647 34.808 8.502 1.00 43.74 4 SER B CA 1
ATOM 4205 C C . SER F 1 4 ? 37.391 33.954 8.594 1.00 45.73 4 SER B C 1
ATOM 4206 O O . SER F 1 4 ? 37.089 33.409 9.657 1.00 44.17 4 SER B O 1
ATOM 4209 N N . GLU F 1 5 ? 36.660 33.838 7.487 1.00 49.40 5 GLU B N 1
ATOM 4210 C CA . GLU F 1 5 ? 35.424 33.046 7.472 1.00 54.88 5 GLU B CA 1
ATOM 4211 C C . GLU F 1 5 ? 35.685 31.577 7.771 1.00 51.46 5 GLU B C 1
ATOM 4212 O O . GLU F 1 5 ? 34.916 30.942 8.489 1.00 51.43 5 GLU B O 1
ATOM 4218 N N . ALA F 1 6 ? 36.772 31.041 7.223 1.00 49.54 6 ALA B N 1
ATOM 4219 C CA . ALA F 1 6 ? 37.129 29.650 7.469 1.00 49.85 6 ALA B CA 1
ATOM 4220 C C . ALA F 1 6 ? 37.398 29.464 8.974 1.00 52.15 6 ALA B C 1
ATOM 4221 O O . ALA F 1 6 ? 37.066 28.429 9.557 1.00 50.31 6 ALA B O 1
ATOM 4223 N N . LEU F 1 7 ? 38.005 30.468 9.603 1.00 47.70 7 LEU B N 1
ATOM 4224 C CA . LEU F 1 7 ? 38.263 30.385 11.033 1.00 47.52 7 LEU B CA 1
ATOM 4225 C C . LEU F 1 7 ? 36.933 30.458 11.778 1.00 42.85 7 LEU B C 1
ATOM 4226 O O . LEU F 1 7 ? 36.619 29.597 12.600 1.00 42.54 7 LEU B O 1
ATOM 4231 N N . LYS F 1 8 ? 36.159 31.494 11.488 1.00 40.86 8 LYS B N 1
ATOM 4232 C CA . LYS F 1 8 ? 34.872 31.673 12.135 1.00 44.89 8 LYS B CA 1
ATOM 4233 C C . LYS F 1 8 ? 34.072 30.397 12.012 1.00 49.95 8 LYS B C 1
ATOM 4234 O O . LYS F 1 8 ? 33.442 29.951 12.975 1.00 52.39 8 LYS B O 1
ATOM 4240 N N . GLY F 1 9 ? 34.119 29.802 10.821 1.00 50.20 9 GLY B N 1
ATOM 4241 C CA . GLY F 1 9 ? 33.397 28.569 10.577 1.00 50.06 9 GLY B CA 1
ATOM 4242 C C . GLY F 1 9 ? 33.821 27.401 11.448 1.00 51.55 9 GLY B C 1
ATOM 4243 O O . GLY F 1 9 ? 32.981 26.593 11.837 1.00 56.39 9 GLY B O 1
ATOM 4244 N N . ALA F 1 10 ? 35.111 27.300 11.765 1.00 47.86 10 ALA B N 1
ATOM 4245 C CA . ALA F 1 10 ? 35.599 26.196 12.588 1.00 49.75 10 ALA B CA 1
ATOM 4246 C C . ALA F 1 10 ? 35.455 26.409 14.101 1.00 52.37 10 ALA B C 1
ATOM 4247 O O . ALA F 1 10 ? 35.558 25.461 14.882 1.00 52.93 10 ALA B O 1
ATOM 4249 N N . LEU F 1 11 ? 35.230 27.648 14.517 1.00 53.48 11 LEU B N 1
ATOM 4250 C CA . LEU F 1 11 ? 35.091 27.950 15.940 1.00 52.11 11 LEU B CA 1
ATOM 4251 C C . LEU F 1 11 ? 33.699 27.625 16.487 1.00 47.25 11 LEU B C 1
ATOM 4252 O O . LEU F 1 11 ? 32.689 27.901 15.840 1.00 51.08 11 LEU B O 1
ATOM 4257 N N . PRO F 1 12 ? 33.635 27.039 17.695 1.00 45.62 12 PRO B N 1
ATOM 4258 C CA . PRO F 1 12 ? 32.351 26.689 18.308 1.00 46.07 12 PRO B CA 1
ATOM 4259 C C . PRO F 1 12 ? 31.486 27.922 18.471 1.00 46.29 12 PRO B C 1
ATOM 4260 O O . PRO F 1 12 ? 31.987 29.041 18.485 1.00 46.00 12 PRO B O 1
ATOM 4264 N N . ASN F 1 13 ? 30.181 27.713 18.586 1.00 49.17 13 ASN B N 1
ATOM 4265 C CA . ASN F 1 13 ? 29.248 28.818 18.743 1.00 49.64 13 ASN B CA 1
ATOM 4266 C C . ASN F 1 13 ? 29.544 29.525 20.066 1.00 47.09 13 ASN B C 1
ATOM 4267 O O . ASN F 1 13 ? 29.635 28.885 21.110 1.00 49.34 13 ASN B O 1
ATOM 4272 N N . PHE F 1 14 ? 29.697 30.842 20.019 1.00 38.84 14 PHE B N 1
ATOM 4273 C CA . PHE F 1 14 ? 29.972 31.606 21.225 1.00 34.89 14 PHE B CA 1
ATOM 4274 C C . PHE F 1 14 ? 28.998 32.771 21.275 1.00 34.38 14 PHE B C 1
ATOM 4275 O O . PHE F 1 14 ? 28.919 33.561 20.333 1.00 37.93 14 PHE B O 1
ATOM 4283 N N . ILE F 1 15 ? 28.244 32.880 22.365 1.00 29.79 15 ILE B N 1
ATOM 4284 C CA . ILE F 1 15 ? 27.295 33.982 22.489 1.00 30.28 15 ILE B CA 1
ATOM 4285 C C . ILE F 1 15 ? 27.781 34.996 23.507 1.00 29.86 15 ILE B C 1
ATOM 4286 O O . ILE F 1 15 ? 28.043 34.669 24.672 1.00 26.16 15 ILE B O 1
ATOM 4291 N N . PRO F 1 16 ? 27.918 36.255 23.070 1.00 28.54 16 PRO B N 1
ATOM 4292 C CA . PRO F 1 16 ? 28.375 37.351 23.912 1.00 27.04 16 PRO B CA 1
ATOM 4293 C C . PRO F 1 16 ? 27.513 37.433 25.163 1.00 31.22 16 PRO B C 1
ATOM 4294 O O . PRO F 1 16 ? 26.293 37.552 25.076 1.00 31.96 16 PRO B O 1
ATOM 4298 N N . GLY F 1 17 ? 28.153 37.355 26.323 1.00 31.04 17 GLY B N 1
ATOM 4299 C CA . GLY F 1 17 ? 27.419 37.414 27.566 1.00 33.25 17 GLY B CA 1
ATOM 4300 C C . GLY F 1 17 ? 27.053 36.042 28.113 1.00 32.18 17 GLY B C 1
ATOM 4301 O O . GLY F 1 17 ? 26.672 35.940 29.271 1.00 39.75 17 GLY B O 1
ATOM 4302 N N . LEU F 1 18 ? 27.153 34.998 27.293 1.00 29.77 18 LEU B N 1
ATOM 4303 C CA . LEU F 1 18 ? 26.835 33.621 27.726 1.00 27.76 18 LEU B CA 1
ATOM 4304 C C . LEU F 1 18 ? 28.013 32.656 27.577 1.00 29.47 18 LEU B C 1
ATOM 4305 O O . LEU F 1 18 ? 28.203 31.764 28.398 1.00 31.82 18 LEU B O 1
ATOM 4310 N N . GLY F 1 19 ? 28.790 32.844 26.514 1.00 27.77 19 GLY B N 1
ATOM 4311 C CA . GLY F 1 19 ? 29.930 31.984 26.234 1.00 33.85 19 GLY B CA 1
ATOM 4312 C C . GLY F 1 19 ? 29.494 30.791 25.398 1.00 33.90 19 GLY B C 1
ATOM 4313 O O . GLY F 1 19 ? 28.439 30.819 24.755 1.00 29.59 19 GLY B O 1
ATOM 4314 N N . THR F 1 20 ? 30.310 29.746 25.391 1.00 31.09 20 THR B N 1
ATOM 4315 C CA . THR F 1 20 ? 29.973 28.529 24.661 1.00 34.26 20 THR B CA 1
ATOM 4316 C C . THR F 1 20 ? 29.347 27.625 25.710 1.00 33.13 20 THR B C 1
ATOM 4317 O O . THR F 1 20 ? 30.006 27.240 26.678 1.00 30.48 20 THR B O 1
ATOM 4321 N N . LEU F 1 21 ? 28.075 27.305 25.510 1.00 30.39 21 LEU B N 1
ATOM 4322 C CA . LEU F 1 21 ? 27.303 26.502 26.461 1.00 34.85 21 LEU B CA 1
ATOM 4323 C C . LEU F 1 21 ? 27.154 25.025 26.174 1.00 33.72 21 LEU B C 1
ATOM 4324 O O . LEU F 1 21 ? 26.961 24.606 25.034 1.00 33.32 21 LEU B O 1
ATOM 4329 N N . TYR F 1 22 ? 27.200 24.247 27.242 1.00 31.43 22 TYR B N 1
ATOM 4330 C CA . TYR F 1 22 ? 27.038 22.817 27.148 1.00 36.54 22 TYR B CA 1
ATOM 4331 C C . TYR F 1 22 ? 26.326 22.312 28.384 1.00 38.43 22 TYR B C 1
ATOM 4332 O O . TYR F 1 22 ? 26.503 22.836 29.480 1.00 38.36 22 TYR B O 1
ATOM 4341 N N . VAL F 1 23 ? 25.488 21.307 28.205 1.00 34.28 23 VAL B N 1
ATOM 4342 C CA . VAL F 1 23 ? 24.782 20.753 29.341 1.00 35.93 23 VAL B CA 1
ATOM 4343 C C . VAL F 1 23 ? 24.514 19.289 29.079 1.00 35.30 23 VAL B C 1
ATOM 4344 O O . VAL F 1 23 ? 24.397 18.875 27.928 1.00 33.25 23 VAL B O 1
ATOM 4348 N N . ASP F 1 24 ? 24.448 18.499 30.143 1.00 37.57 24 ASP B N 1
ATOM 4349 C CA . ASP F 1 24 ? 24.132 17.082 29.990 1.00 41.22 24 ASP B CA 1
ATOM 4350 C C . ASP F 1 24 ? 22.613 17.049 29.828 1.00 39.00 24 ASP B C 1
ATOM 4351 O O . ASP F 1 24 ? 21.883 17.411 30.753 1.00 42.98 24 ASP B O 1
ATOM 4356 N N . PRO F 1 25 ? 22.120 16.622 28.645 1.00 41.98 25 PRO B N 1
ATOM 4357 C CA . PRO F 1 25 ? 20.684 16.545 28.347 1.00 35.14 25 PRO B CA 1
ATOM 4358 C C . PRO F 1 25 ? 19.886 15.804 29.395 1.00 33.96 25 PRO B C 1
ATOM 4359 O O . PRO F 1 25 ? 18.710 16.109 29.604 1.00 35.80 25 PRO B O 1
ATOM 4363 N N . SER F 1 26 ? 20.520 14.836 30.056 1.00 35.52 26 SER B N 1
ATOM 4364 C CA . SER F 1 26 ? 19.839 14.065 31.089 1.00 41.98 26 SER B CA 1
ATOM 4365 C C . SER F 1 26 ? 19.659 14.851 32.383 1.00 44.96 26 SER B C 1
ATOM 4366 O O . SER F 1 26 ? 18.960 14.399 33.285 1.00 46.49 26 SER B O 1
ATOM 4369 N N . THR F 1 27 ? 20.287 16.021 32.483 1.00 45.77 27 THR B N 1
ATOM 4370 C CA . THR F 1 27 ? 20.183 16.835 33.698 1.00 38.13 27 THR B CA 1
ATOM 4371 C C . THR F 1 27 ? 19.200 18.003 33.564 1.00 38.59 27 THR B C 1
ATOM 4372 O O . THR F 1 27 ? 18.963 18.740 34.517 1.00 41.86 27 THR B O 1
ATOM 4376 N N . LEU F 1 28 ? 18.616 18.161 32.382 1.00 36.31 28 LEU B N 1
ATOM 4377 C CA . LEU F 1 28 ? 17.657 19.231 32.145 1.00 37.97 28 LEU B CA 1
ATOM 4378 C C . LEU F 1 28 ? 16.394 18.952 32.951 1.00 40.49 28 LEU B C 1
ATOM 4379 O O . LEU F 1 28 ? 16.110 17.801 33.264 1.00 38.91 28 LEU B O 1
ATOM 4384 N N . PRO F 1 29 ? 15.601 19.997 33.266 1.00 37.40 29 PRO B N 1
ATOM 4385 C CA . PRO F 1 29 ? 15.780 21.410 32.930 1.00 34.82 29 PRO B CA 1
ATOM 4386 C C . PRO F 1 29 ? 16.773 22.173 33.816 1.00 36.29 29 PRO B C 1
ATOM 4387 O O . PRO F 1 29 ? 17.284 23.222 33.417 1.00 36.29 29 PRO B O 1
ATOM 4391 N N . GLU F 1 30 ? 17.040 21.659 35.010 1.00 33.09 30 GLU B N 1
ATOM 4392 C CA . GLU F 1 30 ? 17.958 22.340 35.923 1.00 36.45 30 GLU B CA 1
ATOM 4393 C C . GLU F 1 30 ? 19.410 22.448 35.478 1.00 38.48 30 GLU B C 1
ATOM 4394 O O . GLU F 1 30 ? 20.054 23.470 35.710 1.00 35.10 30 GLU B O 1
ATOM 4400 N N . GLY F 1 31 ? 19.934 21.381 34.883 1.00 34.11 31 GLY B N 1
ATOM 4401 C CA . GLY F 1 31 ? 21.313 21.389 34.450 1.00 35.11 31 GLY B CA 1
ATOM 4402 C C . GLY F 1 31 ? 22.236 20.730 35.457 1.00 37.96 31 GLY B C 1
ATOM 4403 O O . GLY F 1 31 ? 21.895 19.688 36.001 1.00 40.08 31 GLY B O 1
ATOM 4404 N N . PRO F 1 32 ? 23.365 21.369 35.814 1.00 36.83 32 PRO B N 1
ATOM 4405 C CA . PRO F 1 32 ? 23.845 22.677 35.360 1.00 35.20 32 PRO B CA 1
ATOM 4406 C C . PRO F 1 32 ? 24.429 22.823 33.954 1.00 33.93 32 PRO B C 1
ATOM 4407 O O . PRO F 1 32 ? 24.872 21.852 33.334 1.00 29.00 32 PRO B O 1
ATOM 4411 N N . PHE F 1 33 ? 24.403 24.065 33.469 1.00 25.45 33 PHE B N 1
ATOM 4412 C CA . PHE F 1 33 ? 24.968 24.404 32.178 1.00 23.82 33 PHE B CA 1
ATOM 4413 C C . PHE F 1 33 ? 26.403 24.861 32.455 1.00 26.97 33 PHE B C 1
ATOM 4414 O O . PHE F 1 33 ? 26.681 25.515 33.473 1.00 27.34 33 PHE B O 1
ATOM 4422 N N . LEU F 1 34 ? 27.316 24.505 31.562 1.00 27.28 34 LEU B N 1
ATOM 4423 C CA . LEU F 1 34 ? 28.705 24.894 31.709 1.00 28.41 34 LEU B CA 1
ATOM 4424 C C . LEU F 1 34 ? 28.995 25.931 30.620 1.00 27.90 34 LEU B C 1
ATOM 4425 O O . LEU F 1 34 ? 28.734 25.694 29.445 1.00 27.64 34 LEU B O 1
ATOM 4430 N N . ALA F 1 35 ? 29.516 27.086 31.025 1.00 22.15 35 ALA B N 1
ATOM 4431 C CA . ALA F 1 35 ? 29.826 28.162 30.084 1.00 26.45 35 ALA B CA 1
ATOM 4432 C C . ALA F 1 35 ? 31.333 28.310 29.941 1.00 28.85 35 ALA B C 1
ATOM 4433 O O . ALA F 1 35 ? 32.032 28.589 30.916 1.00 24.07 35 ALA B O 1
ATOM 4435 N N . TYR F 1 36 ? 31.811 28.145 28.710 1.00 27.63 36 TYR B N 1
ATOM 4436 C CA . TYR F 1 36 ? 33.228 28.246 28.395 1.00 26.48 36 TYR B CA 1
ATOM 4437 C C . TYR F 1 36 ? 33.541 29.529 27.639 1.00 33.05 36 TYR B C 1
ATOM 4438 O O . TYR F 1 36 ? 32.668 30.064 26.944 1.00 28.20 36 TYR B O 1
ATOM 4447 N N . ASP F 1 37 ? 34.775 30.029 27.761 1.00 28.02 37 ASP B N 1
ATOM 4448 C CA . ASP F 1 37 ? 35.138 31.225 27.011 1.00 28.81 37 ASP B CA 1
ATOM 4449 C C . ASP F 1 37 ? 35.705 30.825 25.640 1.00 24.07 37 ASP B C 1
ATOM 4450 O O . ASP F 1 37 ? 35.676 29.651 25.268 1.00 23.97 37 ASP B O 1
ATOM 4455 N N . ARG F 1 38 ? 36.199 31.794 24.880 1.00 27.03 38 ARG B N 1
ATOM 4456 C CA . ARG F 1 38 ? 36.733 31.499 23.549 1.00 25.91 38 ARG B CA 1
ATOM 4457 C C . ARG F 1 38 ? 37.979 30.619 23.566 1.00 29.13 38 ARG B C 1
ATOM 4458 O O . ARG F 1 38 ? 38.326 30.020 22.555 1.00 35.45 38 ARG B O 1
ATOM 4466 N N . ALA F 1 39 ? 38.640 30.529 24.716 1.00 25.85 39 ALA B N 1
ATOM 4467 C CA . ALA F 1 39 ? 39.851 29.730 24.843 1.00 27.81 39 ALA B CA 1
ATOM 4468 C C . ALA F 1 39 ? 39.504 28.308 25.277 1.00 30.53 39 ALA B C 1
ATOM 4469 O O . ALA F 1 39 ? 40.369 27.446 25.386 1.00 31.21 39 ALA B O 1
ATOM 4471 N N . GLY F 1 40 ? 38.232 28.072 25.556 1.00 29.78 40 GLY B N 1
ATOM 4472 C CA . GLY F 1 40 ? 37.843 26.740 25.961 1.00 31.18 40 GLY B CA 1
ATOM 4473 C C . GLY F 1 40 ? 37.966 26.495 27.451 1.00 27.91 40 GLY B C 1
ATOM 4474 O O . GLY F 1 40 ? 37.863 25.344 27.883 1.00 26.33 40 GLY B O 1
ATOM 4475 N N . ASN F 1 41 ? 38.194 27.557 28.221 1.00 24.56 41 ASN B N 1
ATOM 4476 C CA . ASN F 1 41 ? 38.285 27.461 29.681 1.00 28.52 41 ASN B CA 1
ATOM 4477 C C . ASN F 1 41 ? 36.864 27.556 30.264 1.00 32.04 41 ASN B C 1
ATOM 4478 O O . ASN F 1 41 ? 36.051 28.360 29.794 1.00 19.47 41 ASN B O 1
ATOM 4483 N N . LEU F 1 42 ? 36.576 26.755 31.282 1.00 30.03 42 LEU B N 1
ATOM 4484 C CA . LEU F 1 42 ? 35.275 26.787 31.941 1.00 28.99 42 LEU B CA 1
ATOM 4485 C C . LEU F 1 42 ? 35.197 28.044 32.821 1.00 25.69 42 LEU B C 1
ATOM 4486 O O . LEU F 1 42 ? 35.997 28.232 33.736 1.00 26.10 42 LEU B O 1
ATOM 4491 N N . VAL F 1 43 ? 34.219 28.891 32.530 1.00 24.96 43 VAL B N 1
ATOM 4492 C CA . VAL F 1 43 ? 34.013 30.151 33.243 1.00 25.72 43 VAL B CA 1
ATOM 4493 C C . VAL F 1 43 ? 33.009 30.042 34.394 1.00 25.85 43 VAL B C 1
ATOM 4494 O O . VAL F 1 43 ? 33.210 30.625 35.474 1.00 24.57 43 VAL B O 1
ATOM 4498 N N . LYS F 1 44 ? 31.933 29.297 34.172 1.00 21.97 44 LYS B N 1
ATOM 4499 C CA . LYS F 1 44 ? 30.906 29.170 35.203 1.00 28.00 44 LYS B CA 1
ATOM 4500 C C . LYS F 1 44 ? 29.967 27.999 35.019 1.00 25.06 44 LYS B C 1
ATOM 4501 O O . LYS F 1 44 ? 29.850 27.455 33.935 1.00 28.17 44 LYS B O 1
ATOM 4507 N N . VAL F 1 45 ? 29.309 27.643 36.120 1.00 28.03 45 VAL B N 1
ATOM 4508 C CA . VAL F 1 45 ? 28.364 26.542 36.229 1.00 19.98 45 VAL B CA 1
ATOM 4509 C C . VAL F 1 45 ? 27.002 27.176 36.547 1.00 29.71 45 VAL B C 1
ATOM 4510 O O . VAL F 1 45 ? 26.834 27.828 37.586 1.00 31.18 45 VAL B O 1
ATOM 4514 N N . VAL F 1 46 ? 26.028 26.983 35.661 1.00 26.69 46 VAL B N 1
ATOM 4515 C CA . VAL F 1 46 ? 24.725 27.625 35.822 1.00 27.22 46 VAL B CA 1
ATOM 4516 C C . VAL F 1 46 ? 23.514 26.703 36.059 1.00 28.64 46 VAL B C 1
ATOM 4517 O O . VAL F 1 46 ? 23.198 25.877 35.215 1.00 28.45 46 VAL B O 1
ATOM 4521 N N . PHE F 1 47 ? 22.858 26.847 37.209 1.00 28.70 47 PHE B N 1
ATOM 4522 C CA . PHE F 1 47 ? 21.649 26.072 37.516 1.00 24.51 47 PHE B CA 1
ATOM 4523 C C . PHE F 1 47 ? 20.438 26.927 37.135 1.00 27.18 47 PHE B C 1
ATOM 4524 O O . PHE F 1 47 ? 20.404 28.122 37.414 1.00 32.98 47 PHE B O 1
ATOM 4540 N N . VAL F 1 49 ? 16.427 27.566 37.631 1.00 34.02 49 VAL B N 1
ATOM 4541 C CA . VAL F 1 49 ? 15.275 27.240 38.469 1.00 28.52 49 VAL B CA 1
ATOM 4542 C C . VAL F 1 49 ? 14.097 28.179 38.256 1.00 29.95 49 VAL B C 1
ATOM 4543 O O . VAL F 1 49 ? 14.255 29.405 38.228 1.00 30.12 49 VAL B O 1
ATOM 4547 N N . PRO F 1 50 ? 12.886 27.614 38.109 1.00 26.51 50 PRO B N 1
ATOM 4548 C CA . PRO F 1 50 ? 11.704 28.461 37.906 1.00 29.58 50 PRO B CA 1
ATOM 4549 C C . PRO F 1 50 ? 11.348 29.091 39.241 1.00 27.97 50 PRO B C 1
ATOM 4550 O O . PRO F 1 50 ? 11.394 28.423 40.279 1.00 29.67 50 PRO B O 1
ATOM 4554 N N . LEU F 1 51 ? 11.025 30.373 39.213 1.00 28.33 51 LEU B N 1
ATOM 4555 C CA . LEU F 1 51 ? 10.659 31.106 40.412 1.00 27.66 51 LEU B CA 1
ATOM 4556 C C . LEU F 1 51 ? 9.452 30.446 41.086 1.00 34.92 51 LEU B C 1
ATOM 4557 O O . LEU F 1 51 ? 9.389 30.325 42.320 1.00 30.29 51 LEU B O 1
ATOM 4562 N N . LYS F 1 52 ? 8.495 30.004 40.278 1.00 32.54 52 LYS B N 1
ATOM 4563 C CA . LYS F 1 52 ? 7.304 29.374 40.832 1.00 31.47 52 LYS B CA 1
ATOM 4564 C C . LYS F 1 52 ? 7.632 28.184 41.728 1.00 32.01 52 LYS B C 1
ATOM 4565 O O . LYS F 1 52 ? 6.971 27.991 42.746 1.00 35.35 52 LYS B O 1
ATOM 4571 N N . LYS F 1 53 ? 8.628 27.384 41.345 1.00 29.39 53 LYS B N 1
ATOM 4572 C CA . LYS F 1 53 ? 9.016 26.226 42.144 1.00 32.28 53 LYS B CA 1
ATOM 4573 C C . LYS F 1 53 ? 9.545 26.695 43.503 1.00 37.13 53 LYS B C 1
ATOM 4574 O O . LYS F 1 53 ? 9.343 26.019 44.518 1.00 32.55 53 LYS B O 1
ATOM 4580 N N . LEU F 1 54 ? 10.221 27.848 43.522 1.00 31.96 54 LEU B N 1
ATOM 4581 C CA . LEU F 1 54 ? 10.759 28.384 44.772 1.00 29.51 54 LEU B CA 1
ATOM 4582 C C . LEU F 1 54 ? 9.595 28.853 45.651 1.00 24.34 54 LEU B C 1
ATOM 4583 O O . LEU F 1 54 ? 9.609 28.684 46.870 1.00 27.02 54 LEU B O 1
ATOM 4588 N N . ASN F 1 55 ? 8.588 29.455 45.035 1.00 19.79 55 ASN B N 1
ATOM 4589 C CA . ASN F 1 55 ? 7.440 29.907 45.802 1.00 25.79 55 ASN B CA 1
ATOM 4590 C C . ASN F 1 55 ? 6.578 28.742 46.323 1.00 31.83 55 ASN B C 1
ATOM 4591 O O . ASN F 1 55 ? 5.859 28.892 47.311 1.00 32.15 55 ASN B O 1
ATOM 4596 N N . GLU F 1 56 ? 6.650 27.589 45.662 1.00 25.59 56 GLU B N 1
ATOM 4597 C CA . GLU F 1 56 ? 5.891 26.419 46.085 1.00 28.34 56 GLU B CA 1
ATOM 4598 C C . GLU F 1 56 ? 6.745 25.524 46.988 1.00 31.47 56 GLU B C 1
ATOM 4599 O O . GLU F 1 56 ? 6.380 24.384 47.289 1.00 28.74 56 GLU B O 1
ATOM 4605 N N . SER F 1 57 ? 7.909 26.046 47.379 1.00 29.75 57 SER B N 1
ATOM 4606 C CA . SER F 1 57 ? 8.835 25.355 48.273 1.00 27.40 57 SER B CA 1
ATOM 4607 C C . SER F 1 57 ? 9.391 24.022 47.815 1.00 25.47 57 SER B C 1
ATOM 4608 O O . SER F 1 57 ? 9.640 23.138 48.630 1.00 32.91 57 SER B O 1
ATOM 4611 N N . HIS F 1 58 ? 9.596 23.872 46.513 1.00 29.06 58 HIS B N 1
ATOM 4612 C CA . HIS F 1 58 ? 10.192 22.651 45.998 1.00 28.54 58 HIS B CA 1
ATOM 4613 C C . HIS F 1 58 ? 11.579 22.465 46.645 1.00 33.24 58 HIS B C 1
ATOM 4614 O O . HIS F 1 58 ? 12.340 23.425 46.819 1.00 31.16 58 HIS B O 1
ATOM 4621 N N . LYS F 1 59 ? 11.911 21.233 46.996 1.00 31.36 59 LYS B N 1
ATOM 4622 C CA . LYS F 1 59 ? 13.201 20.956 47.599 1.00 33.93 59 LYS B CA 1
ATOM 4623 C C . LYS F 1 59 ? 14.141 20.373 46.573 1.00 34.82 59 LYS B C 1
ATOM 4624 O O . LYS F 1 59 ? 13.922 19.273 46.059 1.00 35.68 59 LYS B O 1
ATOM 4630 N N . TYR F 1 60 ? 15.185 21.132 46.262 1.00 34.34 60 TYR B N 1
ATOM 4631 C CA . TYR F 1 60 ? 16.190 20.703 45.299 1.00 33.55 60 TYR B CA 1
ATOM 4632 C C . TYR F 1 60 ? 17.348 20.160 46.116 1.00 38.89 60 TYR B C 1
ATOM 4633 O O . TYR F 1 60 ? 18.034 20.923 46.812 1.00 36.20 60 TYR B O 1
ATOM 4642 N N . VAL F 1 61 ? 17.557 18.848 46.051 1.00 35.79 61 VAL B N 1
ATOM 4643 C CA . VAL F 1 61 ? 18.626 18.222 46.825 1.00 31.20 61 VAL B CA 1
ATOM 4644 C C . VAL F 1 61 ? 19.569 17.454 45.921 1.00 36.55 61 VAL B C 1
ATOM 4645 O O . VAL F 1 61 ? 19.134 16.833 44.940 1.00 34.41 61 VAL B O 1
ATOM 4649 N N . ASP F 1 62 ? 20.862 17.518 46.244 1.00 36.28 62 ASP B N 1
ATOM 4650 C CA . ASP F 1 62 ? 21.894 16.806 45.489 1.00 37.62 62 ASP B CA 1
ATOM 4651 C C . ASP F 1 62 ? 21.813 17.124 44.003 1.00 33.60 62 ASP B C 1
ATOM 4652 O O . ASP F 1 62 ? 21.771 16.218 43.185 1.00 29.85 62 ASP B O 1
ATOM 4657 N N . ILE F 1 63 ? 21.789 18.404 43.652 1.00 35.07 63 ILE B N 1
ATOM 4658 C CA . ILE F 1 63 ? 21.686 18.798 42.247 1.00 34.10 63 ILE B CA 1
ATOM 4659 C C . ILE F 1 63 ? 23.068 19.014 41.613 1.00 33.65 63 ILE B C 1
ATOM 4660 O O . ILE F 1 63 ? 24.002 19.484 42.275 1.00 36.30 63 ILE B O 1
ATOM 4665 N N . GLY F 1 64 ? 23.186 18.649 40.335 1.00 33.49 64 GLY B N 1
ATOM 4666 C CA . GLY F 1 64 ? 24.433 18.802 39.593 1.00 36.49 64 GLY B CA 1
ATOM 4667 C C . GLY F 1 64 ? 25.601 17.904 40.004 1.00 40.93 64 GLY B C 1
ATOM 4668 O O . GLY F 1 64 ? 26.746 18.161 39.627 1.00 38.13 64 GLY B O 1
ATOM 4669 N N . THR F 1 65 ? 25.325 16.836 40.746 1.00 36.42 65 THR B N 1
ATOM 4670 C CA . THR F 1 65 ? 26.389 15.951 41.211 1.00 33.51 65 THR B CA 1
ATOM 4671 C C . THR F 1 65 ? 27.212 15.320 40.090 1.00 37.62 65 THR B C 1
ATOM 4672 O O . THR F 1 65 ? 28.453 15.375 40.116 1.00 36.29 65 THR B O 1
ATOM 4676 N N . LYS F 1 66 ? 26.525 14.719 39.118 1.00 35.30 66 LYS B N 1
ATOM 4677 C CA . LYS F 1 66 ? 27.180 14.074 37.972 1.00 42.93 66 LYS B CA 1
ATOM 4678 C C . LYS F 1 66 ? 28.088 15.072 37.248 1.00 41.31 66 LYS B C 1
ATOM 4679 O O . LYS F 1 66 ? 29.287 14.847 37.105 1.00 44.40 66 LYS B O 1
ATOM 4685 N N . THR F 1 67 ? 27.499 16.175 36.797 1.00 40.80 67 THR B N 1
ATOM 4686 C CA . THR F 1 67 ? 28.232 17.215 36.085 1.00 40.42 67 THR B CA 1
ATOM 4687 C C . THR F 1 67 ? 29.405 17.756 36.912 1.00 38.55 67 THR B C 1
ATOM 4688 O O . THR F 1 67 ? 30.535 17.797 36.440 1.00 36.61 67 THR B O 1
ATOM 4692 N N . LEU F 1 68 ? 29.132 18.170 38.143 1.00 40.94 68 LEU B N 1
ATOM 4693 C CA . LEU F 1 68 ? 30.165 18.711 39.019 1.00 42.46 68 LEU B CA 1
ATOM 4694 C C . LEU F 1 68 ? 31.348 17.756 39.188 1.00 52.35 68 LEU B C 1
ATOM 4695 O O . LEU F 1 68 ? 32.499 18.134 38.942 1.00 55.76 68 LEU B O 1
ATOM 4700 N N . ARG F 1 69 ? 31.059 16.520 39.593 1.00 52.97 69 ARG B N 1
ATOM 4701 C CA . ARG F 1 69 ? 32.088 15.499 39.797 1.00 55.82 69 ARG B CA 1
ATOM 4702 C C . ARG F 1 69 ? 33.022 15.395 38.605 1.00 54.73 69 ARG B C 1
ATOM 4703 O O . ARG F 1 69 ? 34.231 15.222 38.771 1.00 49.45 69 ARG B O 1
ATOM 4711 N N . ALA F 1 70 ? 32.454 15.498 37.404 1.00 55.61 70 ALA B N 1
ATOM 4712 C CA . ALA F 1 70 ? 33.239 15.401 36.179 1.00 56.48 70 ALA B CA 1
ATOM 4713 C C . ALA F 1 70 ? 34.206 16.564 36.030 1.00 61.22 70 ALA B C 1
ATOM 4714 O O . ALA F 1 70 ? 35.228 16.435 35.358 1.00 68.15 70 ALA B O 1
ATOM 4716 N N . LEU F 1 71 ? 33.891 17.697 36.646 1.00 61.98 71 LEU B N 1
ATOM 4717 C CA . LEU F 1 71 ? 34.776 18.850 36.556 1.00 68.38 71 LEU B CA 1
ATOM 4718 C C . LEU F 1 71 ? 36.160 18.542 37.122 1.00 71.62 71 LEU B C 1
ATOM 4719 O O . LEU F 1 71 ? 37.034 18.038 36.417 1.00 76.92 71 LEU B O 1
ATOM 4724 N N . GLY F 1 72 ? 36.353 18.844 38.399 1.00 71.94 72 GLY B N 1
ATOM 4725 C CA . GLY F 1 72 ? 37.637 18.607 39.027 1.00 75.72 72 GLY B CA 1
ATOM 4726 C C . GLY F 1 72 ? 37.879 19.660 40.086 1.00 78.18 72 GLY B C 1
ATOM 4727 O O . GLY F 1 72 ? 36.981 20.459 40.373 1.00 81.91 72 GLY B O 1
ATOM 4728 N N . ILE F 1 73 ? 39.071 19.671 40.678 1.00 74.76 73 ILE B N 1
ATOM 4729 C CA . ILE F 1 73 ? 39.365 20.660 41.705 1.00 71.28 73 ILE B CA 1
ATOM 4730 C C . ILE F 1 73 ? 39.393 22.031 41.047 1.00 67.03 73 ILE B C 1
ATOM 4731 O O . ILE F 1 73 ? 39.838 22.191 39.905 1.00 63.93 73 ILE B O 1
ATOM 4736 N N . THR F 1 74 ? 38.901 23.021 41.773 1.00 61.59 74 THR B N 1
ATOM 4737 C CA . THR F 1 74 ? 38.860 24.364 41.242 1.00 57.26 74 THR B CA 1
ATOM 4738 C C . THR F 1 74 ? 38.490 25.336 42.331 1.00 51.16 74 THR B C 1
ATOM 4739 O O . THR F 1 74 ? 37.904 24.971 43.342 1.00 51.78 74 THR B O 1
ATOM 4743 N N . ARG F 1 75 ? 38.849 26.588 42.116 1.00 51.09 75 ARG B N 1
ATOM 4744 C CA . ARG F 1 75 ? 38.500 27.627 43.053 1.00 48.79 75 ARG B CA 1
ATOM 4745 C C . ARG F 1 75 ? 37.129 28.107 42.596 1.00 44.40 75 ARG B C 1
ATOM 4746 O O . ARG F 1 75 ? 36.781 27.979 41.424 1.00 38.32 75 ARG B O 1
ATOM 4754 N N . ILE F 1 76 ? 36.337 28.618 43.525 1.00 34.58 76 ILE B N 1
ATOM 4755 C CA . ILE F 1 76 ? 35.052 29.177 43.168 1.00 34.19 76 ILE B CA 1
ATOM 4756 C C . ILE F 1 76 ? 35.316 30.619 43.569 1.00 31.09 76 ILE B C 1
ATOM 4757 O O . ILE F 1 76 ? 35.784 30.880 44.674 1.00 33.35 76 ILE B O 1
ATOM 4762 N N . ASP F 1 77 ? 35.064 31.560 42.676 1.00 31.15 77 ASP B N 1
ATOM 4763 C CA . ASP F 1 77 ? 35.314 32.951 43.021 1.00 27.36 77 ASP B CA 1
ATOM 4764 C C . ASP F 1 77 ? 34.095 33.649 43.631 1.00 30.17 77 ASP B C 1
ATOM 4765 O O . ASP F 1 77 ? 34.195 34.353 44.647 1.00 28.17 77 ASP B O 1
ATOM 4770 N N . HIS F 1 78 ? 32.940 33.458 43.013 1.00 22.82 78 HIS B N 1
ATOM 4771 C CA . HIS F 1 78 ? 31.732 34.075 43.514 1.00 23.76 78 HIS B CA 1
ATOM 4772 C C . HIS F 1 78 ? 30.480 33.451 42.933 1.00 21.69 78 HIS B C 1
ATOM 4773 O O . HIS F 1 78 ? 30.533 32.586 42.055 1.00 21.67 78 HIS B O 1
ATOM 4780 N N . VAL F 1 79 ? 29.349 33.920 43.432 1.00 25.46 79 VAL B N 1
ATOM 4781 C CA . VAL F 1 79 ? 28.049 33.442 42.996 1.00 24.45 79 VAL B CA 1
ATOM 4782 C C . VAL F 1 79 ? 27.185 34.585 42.470 1.00 26.29 79 VAL B C 1
ATOM 4783 O O . VAL F 1 79 ? 27.283 35.713 42.938 1.00 21.01 79 VAL B O 1
ATOM 4787 N N . ASN F 1 80 ? 26.371 34.294 41.462 1.00 24.26 80 ASN B N 1
ATOM 4788 C CA . ASN F 1 80 ? 25.441 35.284 40.935 1.00 23.89 80 ASN B CA 1
ATOM 4789 C C . ASN F 1 80 ? 24.092 34.592 40.949 1.00 22.90 80 ASN B C 1
ATOM 4790 O O . ASN F 1 80 ? 24.020 33.365 40.812 1.00 23.82 80 ASN B O 1
ATOM 4803 N N . ILE F 1 82 ? 20.790 35.601 38.868 1.00 24.08 82 ILE B N 1
ATOM 4804 C CA . ILE F 1 82 ? 20.217 36.517 37.891 1.00 22.67 82 ILE B CA 1
ATOM 4805 C C . ILE F 1 82 ? 18.810 36.117 37.457 1.00 23.16 82 ILE B C 1
ATOM 4806 O O . ILE F 1 82 ? 18.582 34.975 37.050 1.00 29.33 82 ILE B O 1
ATOM 4811 N N . PRO F 1 83 ? 17.858 37.061 37.496 1.00 24.97 83 PRO B N 1
ATOM 4812 C CA . PRO F 1 83 ? 16.473 36.757 37.096 1.00 24.88 83 PRO B CA 1
ATOM 4813 C C . PRO F 1 83 ? 16.314 36.673 35.581 1.00 35.90 83 PRO B C 1
ATOM 4814 O O . PRO F 1 83 ? 16.941 37.438 34.842 1.00 33.78 83 PRO B O 1
ATOM 4818 N N . SER F 1 84 ? 15.464 35.756 35.122 1.00 35.85 84 SER B N 1
ATOM 4819 C CA . SER F 1 84 ? 15.243 35.580 33.693 1.00 39.41 84 SER B CA 1
ATOM 4820 C C . SER F 1 84 ? 13.822 35.181 33.279 1.00 42.32 84 SER B C 1
ATOM 4821 O O . SER F 1 84 ? 13.283 34.179 33.759 1.00 38.93 84 SER B O 1
ATOM 4824 N N . GLY F 1 85 ? 13.228 35.967 32.383 1.00 38.28 85 GLY B N 1
ATOM 4825 C CA . GLY F 1 85 ? 11.905 35.654 31.873 1.00 36.87 85 GLY B CA 1
ATOM 4826 C C . GLY F 1 85 ? 10.681 36.253 32.540 1.00 38.46 85 GLY B C 1
ATOM 4827 O O . GLY F 1 85 ? 10.739 36.798 33.632 1.00 39.41 85 GLY B O 1
ATOM 4828 N N . PRO F 1 86 ? 9.521 36.109 31.900 1.00 39.29 86 PRO B N 1
ATOM 4829 C CA . PRO F 1 86 ? 9.414 35.407 30.623 1.00 35.96 86 PRO B CA 1
ATOM 4830 C C . PRO F 1 86 ? 9.780 36.219 29.377 1.00 34.54 86 PRO B C 1
ATOM 4831 O O . PRO F 1 86 ? 9.903 37.436 29.420 1.00 31.80 86 PRO B O 1
ATOM 4835 N N . HIS F 1 87 ? 9.964 35.511 28.268 1.00 27.73 87 HIS B N 1
ATOM 4836 C CA . HIS F 1 87 ? 10.241 36.113 26.971 1.00 31.23 87 HIS B CA 1
ATOM 4837 C C . HIS F 1 87 ? 10.226 34.937 25.990 1.00 28.67 87 HIS B C 1
ATOM 4838 O O . HIS F 1 87 ? 10.145 33.783 26.410 1.00 34.94 87 HIS B O 1
ATOM 4845 N N . PRO F 1 88 ? 10.278 35.206 24.682 1.00 31.48 88 PRO B N 1
ATOM 4846 C CA . PRO F 1 88 ? 10.258 34.085 23.738 1.00 35.47 88 PRO B CA 1
ATOM 4847 C C . PRO F 1 88 ? 11.238 33.012 24.180 1.00 38.34 88 PRO B C 1
ATOM 4848 O O . PRO F 1 88 ? 12.384 33.306 24.487 1.00 40.79 88 PRO B O 1
ATOM 4852 N N . GLY F 1 89 ? 10.797 31.768 24.243 1.00 41.13 89 GLY B N 1
ATOM 4853 C CA . GLY F 1 89 ? 11.723 30.733 24.667 1.00 44.50 89 GLY B CA 1
ATOM 4854 C C . GLY F 1 89 ? 11.689 30.402 26.153 1.00 44.51 89 GLY B C 1
ATOM 4855 O O . GLY F 1 89 ? 12.121 29.317 26.557 1.00 47.33 89 GLY B O 1
ATOM 4856 N N . VAL F 1 90 ? 11.185 31.327 26.966 1.00 39.07 90 VAL B N 1
ATOM 4857 C CA . VAL F 1 90 ? 11.081 31.117 28.411 1.00 38.90 90 VAL B CA 1
ATOM 4858 C C . VAL F 1 90 ? 9.668 31.553 28.836 1.00 37.90 90 VAL B C 1
ATOM 4859 O O . VAL F 1 90 ? 9.376 32.746 28.923 1.00 38.33 90 VAL B O 1
ATOM 4863 N N . SER F 1 91 ? 8.799 30.575 29.085 1.00 31.45 91 SER B N 1
ATOM 4864 C CA . SER F 1 91 ? 7.402 30.827 29.451 1.00 32.09 91 SER B CA 1
ATOM 4865 C C . SER F 1 91 ? 7.086 31.357 30.846 1.00 33.27 91 SER B C 1
ATOM 4866 O O . SER F 1 91 ? 5.956 31.756 31.094 1.00 32.74 91 SER B O 1
ATOM 4869 N N . GLU F 1 92 ? 8.052 31.347 31.763 1.00 33.13 92 GLU B N 1
ATOM 4870 C CA . GLU F 1 92 ? 7.800 31.855 33.110 1.00 30.45 92 GLU B CA 1
ATOM 4871 C C . GLU F 1 92 ? 9.107 32.289 33.767 1.00 33.32 92 GLU B C 1
ATOM 4872 O O . GLU F 1 92 ? 10.187 31.836 33.380 1.00 26.93 92 GLU B O 1
ATOM 4878 N N . PRO F 1 93 ? 9.016 33.148 34.795 1.00 30.88 93 PRO B N 1
ATOM 4879 C CA . PRO F 1 93 ? 10.203 33.635 35.503 1.00 27.05 93 PRO B CA 1
ATOM 4880 C C . PRO F 1 93 ? 11.090 32.516 36.024 1.00 29.22 93 PRO B C 1
ATOM 4881 O O . PRO F 1 93 ? 10.612 31.522 36.574 1.00 33.07 93 PRO B O 1
ATOM 4885 N N . HIS F 1 94 ? 12.390 32.694 35.835 1.00 29.77 94 HIS B N 1
ATOM 4886 C CA . HIS F 1 94 ? 13.413 31.756 36.281 1.00 30.86 94 HIS B CA 1
ATOM 4887 C C . HIS F 1 94 ? 14.537 32.520 36.989 1.00 31.11 94 HIS B C 1
ATOM 4888 O O . HIS F 1 94 ? 14.564 33.753 37.000 1.00 29.24 94 HIS B O 1
ATOM 4895 N N . TYR F 1 95 ? 15.446 31.766 37.598 1.00 29.50 95 TYR B N 1
ATOM 4896 C CA . TYR F 1 95 ? 16.626 32.341 38.211 1.00 24.96 95 TYR B CA 1
ATOM 4897 C C . TYR F 1 95 ? 17.793 31.477 37.748 1.00 28.44 95 TYR B C 1
ATOM 4898 O O . TYR F 1 95 ? 17.677 30.240 37.608 1.00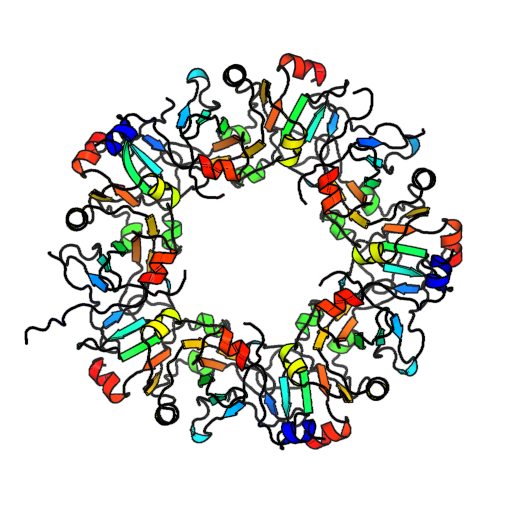 27.32 95 TYR B O 1
ATOM 4907 N N . HIS F 1 96 ? 18.888 32.145 37.420 1.00 22.70 96 HIS B N 1
ATOM 4908 C CA . HIS F 1 96 ? 20.090 31.459 36.993 1.00 28.21 96 HIS B CA 1
ATOM 4909 C C . HIS F 1 96 ? 20.975 31.508 38.212 1.00 26.14 96 HIS B C 1
ATOM 4910 O O . HIS F 1 96 ? 21.335 32.583 38.657 1.00 27.91 96 HIS B O 1
ATOM 4917 N N . ILE F 1 97 ? 21.315 30.361 38.773 1.00 24.73 97 ILE B N 1
ATOM 4918 C CA . ILE F 1 97 ? 22.188 30.365 39.927 1.00 22.97 97 ILE B CA 1
ATOM 4919 C C . ILE F 1 97 ? 23.535 29.965 39.342 1.00 25.14 97 ILE B C 1
ATOM 4920 O O . ILE F 1 97 ? 23.724 28.849 38.843 1.00 26.72 97 ILE B O 1
ATOM 4925 N N . GLU F 1 98 ? 24.469 30.895 39.409 1.00 23.51 98 GLU B N 1
ATOM 4926 C CA . GLU F 1 98 ? 25.769 30.703 38.814 1.00 24.79 98 GLU B CA 1
ATOM 4927 C C . GLU F 1 98 ? 26.943 30.599 39.790 1.00 26.29 98 GLU B C 1
ATOM 4928 O O . GLU F 1 98 ? 27.09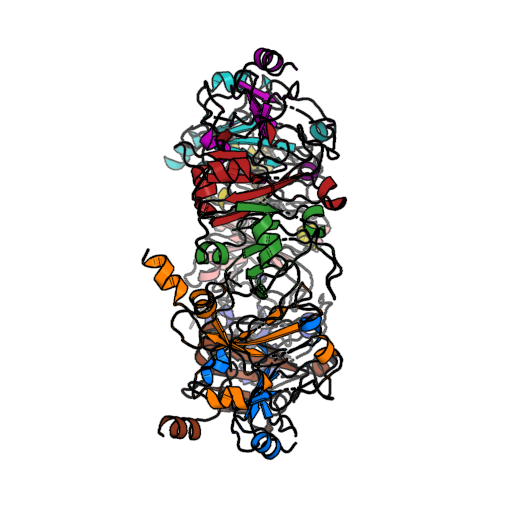7 31.420 40.696 1.00 30.26 98 GLU B O 1
ATOM 4934 N N . LEU F 1 99 ? 27.750 29.568 39.583 1.00 24.13 99 LEU B N 1
ATOM 4935 C CA . LEU F 1 99 ? 28.967 29.334 40.357 1.00 30.26 99 LEU B CA 1
ATOM 4936 C C . LEU F 1 99 ? 30.064 29.785 39.383 1.00 26.87 99 LEU B C 1
ATOM 4937 O O . LEU F 1 99 ? 30.357 29.086 38.419 1.00 27.87 99 LEU B O 1
ATOM 4942 N N . VAL F 1 100 ? 30.649 30.952 39.638 1.00 25.41 100 VAL B N 1
ATOM 4943 C CA . VAL F 1 100 ? 31.650 31.540 38.752 1.00 21.36 100 VAL B CA 1
ATOM 4944 C C . VAL F 1 100 ? 33.071 31.242 39.205 1.00 19.25 100 VAL B C 1
ATOM 4945 O O . VAL F 1 100 ? 33.431 31.486 40.331 1.00 25.46 100 VAL B O 1
ATOM 4949 N N . LEU F 1 101 ? 33.878 30.717 38.297 1.00 20.69 101 LEU B N 1
ATOM 4950 C CA . LEU F 1 101 ? 35.225 30.297 38.625 1.00 26.38 101 LEU B CA 1
ATOM 4951 C C . LEU F 1 101 ? 36.341 31.314 38.409 1.00 27.71 101 LEU B C 1
ATOM 4952 O O . LEU F 1 101 ? 37.513 30.962 38.505 1.00 30.66 101 LEU B O 1
ATOM 4957 N N . VAL F 1 102 ? 35.967 32.557 38.103 1.00 25.87 102 VAL B N 1
ATOM 4958 C CA . VAL F 1 102 ? 36.912 33.663 37.921 1.00 28.75 102 VAL B CA 1
ATOM 4959 C C . VAL F 1 102 ? 36.251 34.934 38.508 1.00 31.41 102 VAL B C 1
ATOM 4960 O O . VAL F 1 102 ? 35.046 34.953 38.769 1.00 30.72 102 VAL B O 1
ATOM 4964 N N . SER F 1 103 ? 37.029 35.993 38.693 1.00 27.83 103 SER B N 1
ATOM 4965 C CA . SER F 1 103 ? 36.506 37.246 39.248 1.00 29.87 103 SER B CA 1
ATOM 4966 C C . SER F 1 103 ? 35.358 37.765 38.389 1.00 24.97 103 SER B C 1
ATOM 4967 O O . SER F 1 103 ? 35.283 37.469 37.192 1.00 29.50 103 SER B O 1
ATOM 4970 N N . VAL F 1 104 ? 34.496 38.578 38.989 1.00 29.12 104 VAL B N 1
ATOM 4971 C CA . VAL F 1 104 ? 33.346 39.105 38.269 1.00 26.50 104 VAL B CA 1
ATOM 4972 C C . VAL F 1 104 ? 33.771 39.950 37.077 1.00 29.07 104 VAL B C 1
ATOM 4973 O O . VAL F 1 104 ? 33.112 39.933 36.043 1.00 31.79 104 VAL B O 1
ATOM 4977 N N . ASP F 1 105 ? 34.889 40.661 37.191 1.00 32.68 105 ASP B N 1
ATOM 4978 C CA . ASP F 1 105 ? 35.346 41.467 36.060 1.00 32.25 105 ASP B CA 1
ATOM 4979 C C . ASP F 1 105 ? 35.879 40.567 34.940 1.00 29.01 105 ASP B C 1
ATOM 4980 O O . ASP F 1 105 ? 35.629 40.823 33.757 1.00 35.22 105 ASP B O 1
ATOM 4985 N N . GLN F 1 106 ? 36.624 39.529 35.308 1.00 24.62 106 GLN B N 1
ATOM 4986 C CA . GLN F 1 106 ? 37.149 38.587 34.321 1.00 26.55 106 GLN B CA 1
ATOM 4987 C C . GLN F 1 106 ? 35.989 37.883 33.604 1.00 28.44 106 GLN B C 1
ATOM 4988 O O . GLN F 1 106 ? 36.060 37.621 32.414 1.00 24.49 106 GLN B O 1
ATOM 4994 N N . GLU F 1 107 ? 34.933 37.566 34.349 1.00 25.05 107 GLU B N 1
ATOM 4995 C CA . GLU F 1 107 ? 33.780 36.883 33.773 1.00 29.54 107 GLU B CA 1
ATOM 4996 C C . GLU F 1 107 ? 33.178 37.739 32.669 1.00 29.18 107 GLU B C 1
ATOM 4997 O O . GLU F 1 107 ? 32.938 37.256 31.561 1.00 31.37 107 GLU B O 1
ATOM 5003 N N . ARG F 1 108 ? 32.949 39.015 32.965 1.00 27.06 108 ARG B N 1
ATOM 5004 C CA . ARG F 1 108 ? 32.374 39.914 31.970 1.00 26.14 108 ARG B CA 1
ATOM 5005 C C . ARG F 1 108 ? 33.329 40.100 30.788 1.00 24.76 108 ARG B C 1
ATOM 5006 O O . ARG F 1 108 ? 32.897 40.220 29.653 1.00 23.79 108 ARG B O 1
ATOM 5014 N N . LYS F 1 109 ? 34.629 40.086 31.051 1.00 27.19 109 LYS B N 1
ATOM 5015 C CA . LYS F 1 109 ? 35.595 40.236 29.974 1.00 29.15 109 LYS B CA 1
ATOM 5016 C C . LYS F 1 109 ? 35.684 39.012 29.072 1.00 30.39 109 LYS B C 1
ATOM 5017 O O . LYS F 1 109 ? 35.564 39.132 27.853 1.00 29.79 109 LYS B O 1
ATOM 5023 N N . VAL F 1 110 ? 35.875 37.829 29.650 1.00 28.56 110 VAL B N 1
ATOM 5024 C CA . VAL F 1 110 ? 36.013 36.649 28.806 1.00 27.90 110 VAL B CA 1
ATOM 5025 C C . VAL F 1 110 ? 34.728 36.151 28.165 1.00 27.94 110 VAL B C 1
ATOM 5026 O O . VAL F 1 110 ? 34.772 35.427 27.168 1.00 33.44 110 VAL B O 1
ATOM 5030 N N . LEU F 1 111 ? 33.577 36.549 28.696 1.00 26.59 111 LEU B N 1
ATOM 5031 C CA . LEU F 1 111 ? 32.328 36.128 28.066 1.00 20.79 111 LEU B CA 1
ATOM 5032 C C . LEU F 1 111 ? 31.794 37.272 27.207 1.00 24.26 111 LEU B C 1
ATOM 5033 O O . LEU F 1 111 ? 30.745 37.147 26.584 1.00 23.45 111 LEU B O 1
ATOM 5038 N N . GLU F 1 112 ? 32.539 38.376 27.173 1.00 28.77 112 GLU B N 1
ATOM 5039 C CA . GLU F 1 112 ? 32.198 39.557 26.369 1.00 28.61 112 GLU B CA 1
ATOM 5040 C C . GLU F 1 112 ? 30.750 40.005 26.581 1.00 32.59 112 GLU B C 1
ATOM 5041 O O . GLU F 1 112 ? 29.989 40.172 25.627 1.00 32.19 112 GLU B O 1
ATOM 5047 N N . GLY F 1 113 ? 30.360 40.195 27.832 1.00 32.02 113 GLY B N 1
ATOM 5048 C CA . GLY F 1 113 ? 28.996 40.598 28.075 1.00 34.79 113 GLY B CA 1
ATOM 5049 C C . GLY F 1 113 ? 28.950 42.003 28.615 1.00 32.14 113 GLY B C 1
ATOM 5050 O O . GLY F 1 113 ? 29.962 42.542 29.051 1.00 33.05 113 GLY B O 1
ATOM 5051 N N . GLU F 1 114 ? 27.778 42.607 28.570 1.00 29.62 114 GLU B N 1
ATOM 5052 C CA . GLU F 1 114 ? 27.622 43.938 29.112 1.00 30.13 114 GLU B CA 1
ATOM 5053 C C . GLU F 1 114 ? 27.940 43.899 30.598 1.00 35.11 114 GLU B C 1
ATOM 5054 O O . GLU F 1 114 ? 27.635 42.923 31.296 1.00 32.68 114 GLU B O 1
ATOM 5060 N N . PRO F 1 115 ? 28.568 44.966 31.103 1.00 36.89 115 PRO B N 1
ATOM 5061 C CA . PRO F 1 115 ? 28.921 45.048 32.517 1.00 35.68 115 PRO B CA 1
ATOM 5062 C C . PRO F 1 115 ? 27.660 45.056 33.376 1.00 33.57 115 PRO B C 1
ATOM 5063 O O . PRO F 1 115 ? 26.628 45.572 32.956 1.00 29.46 115 PRO B O 1
ATOM 5067 N N . TYR F 1 116 ? 27.739 44.444 34.555 1.00 32.36 116 TYR B N 1
ATOM 5068 C CA . TYR F 1 116 ? 26.601 44.377 35.468 1.00 40.01 116 TYR B CA 1
ATOM 5069 C C . TYR F 1 116 ? 26.207 45.756 35.985 1.00 43.30 116 TYR B C 1
ATOM 5070 O O . TYR F 1 116 ? 24.992 45.982 36.160 1.00 43.53 116 TYR B O 1
ATOM 5080 N N . LEU G 1 7 ? 27.023 15.348 27.778 1.00 72.65 7 LEU C N 1
ATOM 5081 C CA . LEU G 1 7 ? 26.969 16.804 27.449 1.00 77.49 7 LEU C CA 1
ATOM 5082 C C . LEU G 1 7 ? 27.089 17.036 25.948 1.00 81.80 7 LEU C C 1
ATOM 5083 O O . LEU G 1 7 ? 27.899 16.396 25.279 1.00 86.31 7 LEU C O 1
ATOM 5088 N N . LYS G 1 8 ? 26.275 17.951 25.425 1.00 86.02 8 LYS C N 1
ATOM 5089 C CA . LYS G 1 8 ? 26.290 18.292 24.002 1.00 88.04 8 LYS C CA 1
ATOM 5090 C C . LYS G 1 8 ? 25.819 19.736 23.820 1.00 87.75 8 LYS C C 1
ATOM 5091 O O . LYS G 1 8 ? 25.566 20.436 24.807 1.00 86.33 8 LYS C O 1
ATOM 5097 N N . GLY G 1 9 ? 25.715 20.181 22.567 1.00 86.77 9 GLY C N 1
ATOM 5098 C CA . GLY G 1 9 ? 25.246 21.531 22.302 1.00 81.46 9 GLY C CA 1
ATOM 5099 C C . GLY G 1 9 ? 23.944 21.744 23.052 1.00 81.99 9 GLY C C 1
ATOM 5100 O O . GLY G 1 9 ? 22.940 21.081 22.770 1.00 86.75 9 GLY C O 1
ATOM 5101 N N . ALA G 1 10 ? 23.963 22.662 24.016 1.00 78.80 10 ALA C N 1
ATOM 5102 C CA . ALA G 1 10 ? 22.791 22.957 24.841 1.00 74.32 10 ALA C CA 1
ATOM 5103 C C . ALA G 1 10 ? 21.813 23.949 24.215 1.00 69.60 10 ALA C C 1
ATOM 5104 O O . ALA G 1 10 ? 20.969 24.513 24.913 1.00 66.44 10 ALA C O 1
ATOM 5106 N N . LEU G 1 11 ? 21.921 24.153 22.906 1.00 66.91 11 LEU C N 1
ATOM 5107 C CA . LEU G 1 11 ? 21.055 25.097 22.205 1.00 62.82 11 LEU C CA 1
ATOM 5108 C C . LEU G 1 11 ? 19.583 24.919 22.574 1.00 52.46 11 LEU C C 1
ATOM 5109 O O . LEU G 1 11 ? 19.118 23.803 22.765 1.00 53.39 11 LEU C O 1
ATOM 5114 N N . PRO G 1 12 ? 18.842 26.031 22.711 1.00 45.79 12 PRO C N 1
ATOM 5115 C CA . PRO G 1 12 ? 17.416 26.002 23.064 1.00 46.07 12 PRO C CA 1
ATOM 5116 C C . PRO G 1 12 ? 16.530 25.516 21.929 1.00 47.32 12 PRO C C 1
ATOM 5117 O O . PRO G 1 12 ? 17.011 25.271 20.821 1.00 51.42 12 PRO C O 1
ATOM 5121 N N . ASN G 1 13 ? 15.237 25.382 22.208 1.00 46.50 13 ASN C N 1
ATOM 5122 C CA . ASN G 1 13 ? 14.288 24.890 21.218 1.00 46.73 13 ASN C CA 1
ATOM 5123 C C . ASN G 1 13 ? 13.936 25.877 20.115 1.00 44.86 13 ASN C C 1
ATOM 5124 O O . ASN G 1 13 ? 13.630 27.030 20.377 1.00 43.45 13 ASN C O 1
ATOM 5129 N N . PHE G 1 14 ? 13.960 25.405 18.873 1.00 45.58 14 PHE C N 1
ATOM 5130 C CA . PHE G 1 14 ? 13.639 26.259 17.737 1.00 46.56 14 PHE C CA 1
ATOM 5131 C C . PHE G 1 14 ? 12.267 26.909 17.880 1.00 44.00 14 PHE C C 1
ATOM 5132 O O . PHE G 1 14 ? 11.281 26.240 18.194 1.00 46.98 14 PHE C O 1
ATOM 5140 N N . ILE G 1 15 ? 12.215 28.214 17.640 1.00 43.39 15 ILE C N 1
ATOM 5141 C CA . ILE G 1 15 ? 10.976 28.977 17.723 1.00 46.03 15 ILE C CA 1
ATOM 5142 C C . ILE G 1 15 ? 10.620 29.492 16.328 1.00 50.51 15 ILE C C 1
ATOM 5143 O O . ILE G 1 15 ? 11.485 29.992 15.608 1.00 45.27 15 ILE C O 1
ATOM 5148 N N . PRO G 1 16 ? 9.341 29.379 15.931 1.00 53.96 16 PRO C N 1
ATOM 5149 C CA . PRO G 1 16 ? 8.909 29.848 14.608 1.00 51.98 16 PRO C CA 1
ATOM 5150 C C . PRO G 1 16 ? 9.034 31.356 14.500 1.00 48.70 16 PRO C C 1
ATOM 5151 O O . PRO G 1 16 ? 8.431 32.089 15.275 1.00 49.85 16 PRO C O 1
ATOM 5155 N N . GLY G 1 17 ? 9.810 31.823 13.535 1.00 47.11 17 GLY C N 1
ATOM 5156 C CA . GLY G 1 17 ? 9.964 33.255 13.381 1.00 48.81 17 GLY C CA 1
ATOM 5157 C C . GLY G 1 17 ? 11.114 33.829 14.188 1.00 48.34 17 GLY C C 1
ATOM 5158 O O . GLY G 1 17 ? 11.448 35.002 14.013 1.00 46.75 17 GLY C O 1
ATOM 5159 N N . LEU G 1 18 ? 11.712 33.025 15.071 1.00 41.67 18 LEU C N 1
ATOM 5160 C CA . LEU G 1 18 ? 12.847 33.491 15.869 1.00 42.38 18 LEU C CA 1
ATOM 5161 C C . LEU G 1 18 ? 13.985 32.482 15.993 1.00 40.96 18 LEU C C 1
ATOM 5162 O O . LEU G 1 18 ? 15.032 32.775 16.583 1.00 49.72 18 LEU C O 1
ATOM 5167 N N . GLY G 1 19 ? 13.788 31.299 15.430 1.00 35.23 19 GLY C N 1
ATOM 5168 C CA . GLY G 1 19 ? 14.809 30.267 15.470 1.00 35.61 19 GLY C CA 1
ATOM 5169 C C . GLY G 1 19 ? 15.404 29.996 16.843 1.00 42.51 19 GLY C C 1
ATOM 5170 O O . GLY G 1 19 ? 14.722 30.118 17.858 1.00 39.57 19 GLY C O 1
ATOM 5171 N N . THR G 1 20 ? 16.676 29.598 16.871 1.00 42.48 20 THR C N 1
ATOM 5172 C CA . THR G 1 20 ? 17.363 29.337 18.134 1.00 43.12 20 THR C CA 1
ATOM 5173 C C . THR G 1 20 ? 17.666 30.712 18.729 1.00 41.92 20 THR C C 1
ATOM 5174 O O . THR G 1 20 ? 18.482 31.469 18.192 1.00 37.97 20 THR C O 1
ATOM 5178 N N . LEU G 1 21 ? 17.018 31.024 19.841 1.00 35.83 21 LEU C N 1
ATOM 5179 C CA . LEU G 1 21 ? 17.165 32.327 20.465 1.00 38.66 21 LEU C CA 1
ATOM 5180 C C . LEU G 1 21 ? 18.061 32.379 21.711 1.00 39.25 21 LEU C C 1
ATOM 5181 O O . LEU G 1 21 ? 17.843 31.632 22.669 1.00 35.86 21 LEU C O 1
ATOM 5186 N N . TYR G 1 22 ? 19.056 33.271 21.697 1.00 34.13 22 TYR C N 1
ATOM 5187 C CA . TYR G 1 22 ? 19.965 33.442 22.843 1.00 31.18 22 TYR C CA 1
ATOM 5188 C C . TYR G 1 22 ? 19.928 34.872 23.373 1.00 32.37 22 TYR C C 1
ATOM 5189 O O . TYR G 1 22 ? 19.728 35.813 22.607 1.00 30.11 22 TYR C O 1
ATOM 5198 N N . VAL G 1 23 ? 20.132 35.025 24.681 1.00 27.17 23 VAL C N 1
ATOM 5199 C CA . VAL G 1 23 ? 20.164 36.339 25.305 1.00 25.45 23 VAL C CA 1
ATOM 5200 C C . VAL G 1 23 ? 20.938 36.262 26.635 1.00 28.63 23 VAL C C 1
ATOM 5201 O O . VAL G 1 23 ? 20.906 35.243 27.331 1.00 28.28 23 VAL C O 1
ATOM 5205 N N . ASP G 1 24 ? 21.656 37.329 26.967 1.00 29.55 24 ASP C N 1
ATOM 5206 C CA . ASP G 1 24 ? 22.408 37.405 28.224 1.00 30.53 24 ASP C CA 1
ATOM 5207 C C . ASP G 1 24 ? 21.340 37.861 29.221 1.00 31.86 24 ASP C C 1
ATOM 5208 O O . ASP G 1 24 ? 20.917 39.017 29.195 1.00 30.98 24 ASP C O 1
ATOM 5213 N N . PRO G 1 25 ? 20.886 36.952 30.107 1.00 33.14 25 PRO C N 1
ATOM 5214 C CA . PRO G 1 25 ? 19.854 37.294 31.091 1.00 32.39 25 PRO C CA 1
ATOM 5215 C C . PRO G 1 25 ? 20.045 38.592 31.847 1.00 25.40 25 PRO C 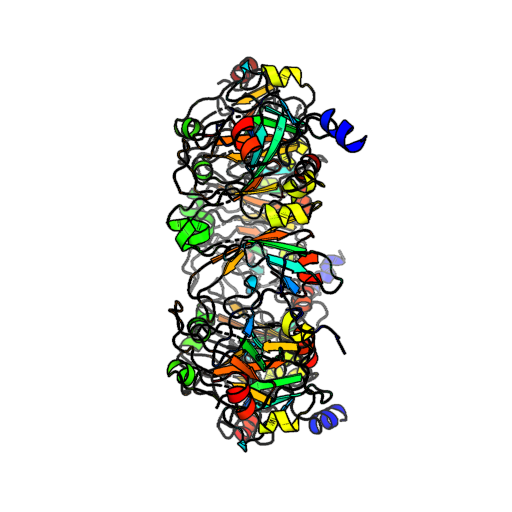C 1
ATOM 5216 O O . PRO G 1 25 ? 19.066 39.214 32.218 1.00 28.41 25 PRO C O 1
ATOM 5220 N N . SER G 1 26 ? 21.287 39.024 32.061 1.00 30.17 26 SER C N 1
ATOM 5221 C CA . SER G 1 26 ? 21.499 40.278 32.793 1.00 30.12 26 SER C CA 1
ATOM 5222 C C . SER G 1 26 ? 21.136 41.503 31.967 1.00 30.75 26 SER C C 1
ATOM 5223 O O . SER G 1 26 ? 21.011 42.595 32.514 1.00 29.81 26 SER C O 1
ATOM 5226 N N . THR G 1 27 ? 20.964 41.337 30.657 1.00 28.45 27 THR C N 1
ATOM 5227 C CA . THR G 1 27 ? 20.621 42.481 29.807 1.00 26.61 27 THR C CA 1
ATOM 5228 C C . THR G 1 27 ? 19.118 42.582 29.517 1.00 25.89 27 THR C C 1
ATOM 5229 O O . THR G 1 27 ? 18.671 43.420 28.730 1.00 28.49 27 THR C O 1
ATOM 5233 N N . LEU G 1 28 ? 18.330 41.715 30.134 1.00 30.02 28 LEU C N 1
ATOM 5234 C CA . LEU G 1 28 ? 16.888 41.748 29.931 1.00 23.79 28 LEU C CA 1
ATOM 5235 C C . LEU G 1 28 ? 16.320 43.055 30.506 1.00 25.72 28 LEU C C 1
ATOM 5236 O O . LEU G 1 28 ? 16.869 43.618 31.437 1.00 31.13 28 LEU C O 1
ATOM 5241 N N . PRO G 1 29 ? 15.171 43.512 30.000 1.00 32.86 29 PRO C N 1
ATOM 5242 C CA . PRO G 1 29 ? 14.396 42.860 28.938 1.00 29.52 29 PRO C CA 1
ATOM 5243 C C . PRO G 1 29 ? 14.836 43.116 27.499 1.00 33.06 29 PRO C C 1
ATOM 5244 O O . PRO G 1 29 ? 14.568 42.306 26.619 1.00 27.91 29 PRO C O 1
ATOM 5248 N N . GLU G 1 30 ? 15.483 44.244 27.248 1.00 30.75 30 GLU C N 1
ATOM 5249 C CA . GLU G 1 30 ? 15.885 44.580 25.892 1.00 26.66 30 GLU C CA 1
ATOM 5250 C C . GLU G 1 30 ? 16.879 43.646 25.246 1.00 27.80 30 GLU C C 1
ATOM 5251 O O . GLU G 1 30 ? 16.784 43.380 24.049 1.00 33.21 30 GLU C O 1
ATOM 5257 N N . GLY G 1 31 ? 17.842 43.159 26.022 1.00 27.29 31 GLY C N 1
ATOM 5258 C CA . GLY G 1 31 ? 18.837 42.270 25.461 1.00 31.54 31 GLY C CA 1
ATOM 5259 C C . GLY G 1 31 ? 20.004 43.016 24.835 1.00 28.76 31 GLY C C 1
ATOM 5260 O O . GLY G 1 31 ? 20.694 43.731 25.533 1.00 31.68 31 GLY C O 1
ATOM 5261 N N . PRO G 1 32 ? 20.226 42.925 23.516 1.00 30.50 32 PRO C N 1
ATOM 5262 C CA . PRO G 1 32 ? 19.508 42.201 22.471 1.00 27.52 32 PRO C CA 1
ATOM 5263 C C . PRO G 1 32 ? 19.601 40.667 22.429 1.00 35.43 32 PRO C C 1
ATOM 5264 O O . PRO G 1 32 ? 20.513 40.051 23.001 1.00 31.26 32 PRO C O 1
ATOM 5268 N N . PHE G 1 33 ? 18.640 40.074 21.722 1.00 27.06 33 PHE C N 1
ATOM 5269 C CA . PHE G 1 33 ? 18.569 38.628 21.529 1.00 31.40 33 PHE C CA 1
ATOM 5270 C C . PHE G 1 33 ? 19.270 38.299 20.200 1.00 30.41 33 PHE C C 1
ATOM 5271 O O . PHE G 1 33 ? 19.258 39.110 19.270 1.00 28.76 33 PHE C O 1
ATOM 5279 N N . LEU G 1 34 ? 19.887 37.122 20.118 1.00 30.80 34 LEU C N 1
ATOM 5280 C CA . LEU G 1 34 ? 20.547 36.685 18.888 1.00 26.59 34 LEU C CA 1
ATOM 5281 C C . LEU G 1 34 ? 19.732 35.500 18.376 1.00 27.94 34 LEU C C 1
ATOM 5282 O O . LEU G 1 34 ? 19.472 34.555 19.115 1.00 26.21 34 LEU C O 1
ATOM 5287 N N . ALA G 1 35 ? 19.304 35.570 17.122 1.00 25.76 35 ALA C N 1
ATOM 5288 C CA . ALA G 1 35 ? 18.488 34.516 16.526 1.00 29.88 35 ALA C CA 1
ATOM 5289 C C . ALA G 1 35 ? 19.263 33.774 15.432 1.00 34.97 35 ALA C C 1
ATOM 5290 O O . ALA G 1 35 ? 19.684 34.372 14.442 1.00 38.31 35 ALA C O 1
ATOM 5292 N N . TYR G 1 36 ? 19.426 32.467 15.627 1.00 31.06 36 TYR C N 1
ATOM 5293 C CA . TYR G 1 36 ? 20.148 31.611 14.699 1.00 35.06 36 TYR C CA 1
ATOM 5294 C C . TYR G 1 36 ? 19.218 30.648 13.959 1.00 40.86 36 TYR C C 1
ATOM 5295 O O . TYR G 1 36 ? 18.137 30.310 14.460 1.00 42.22 36 TYR C O 1
ATOM 5304 N N . ASP G 1 37 ? 19.641 30.223 12.766 1.00 42.31 37 ASP C N 1
ATOM 5305 C CA . ASP G 1 37 ? 18.866 29.270 11.961 1.00 46.59 37 ASP C CA 1
ATOM 5306 C C . ASP G 1 37 ? 19.312 27.851 12.319 1.00 48.29 37 ASP C C 1
ATOM 5307 O O . ASP G 1 37 ? 20.334 27.671 12.991 1.00 46.77 37 ASP C O 1
ATOM 5312 N N . ARG G 1 38 ? 18.543 26.852 11.882 1.00 50.69 38 ARG C N 1
ATOM 5313 C CA . ARG G 1 38 ? 18.854 25.444 12.165 1.00 46.71 38 ARG C CA 1
ATOM 5314 C C . ARG G 1 38 ? 20.337 25.151 12.039 1.00 43.94 38 ARG C C 1
ATOM 5315 O O . ARG G 1 38 ? 20.904 24.423 12.853 1.00 49.57 38 ARG C O 1
ATOM 5323 N N . ALA G 1 39 ? 20.954 25.726 11.009 1.00 44.00 39 ALA C N 1
ATOM 5324 C CA . ALA G 1 39 ? 22.375 25.542 10.715 1.00 44.18 39 ALA C CA 1
ATOM 5325 C C . ALA G 1 39 ? 23.330 26.248 11.678 1.00 50.45 39 ALA C C 1
ATOM 5326 O O . ALA G 1 39 ? 24.553 26.076 11.584 1.00 48.83 39 ALA C O 1
ATOM 5328 N N . GLY G 1 40 ? 22.798 27.054 12.588 1.00 45.66 40 GLY C N 1
ATOM 5329 C CA . GLY G 1 40 ? 23.685 27.728 13.517 1.00 46.55 40 GLY C CA 1
ATOM 5330 C C . GLY G 1 40 ? 24.271 29.024 12.984 1.00 48.47 40 GLY C C 1
ATOM 5331 O O . GLY G 1 40 ? 25.299 29.501 13.485 1.00 48.51 40 GLY C O 1
ATOM 5332 N N . ASN G 1 41 ? 23.647 29.589 11.953 1.00 42.49 41 ASN C N 1
ATOM 5333 C CA . ASN G 1 41 ? 24.109 30.869 11.424 1.00 39.58 41 ASN C CA 1
ATOM 5334 C C . ASN G 1 41 ? 23.251 31.952 12.082 1.00 34.77 41 ASN C C 1
ATOM 5335 O O . ASN G 1 41 ? 22.073 31.727 12.366 1.00 35.83 41 ASN C O 1
ATOM 5340 N N . LEU G 1 42 ? 23.839 33.119 12.303 1.00 35.05 42 LEU C N 1
ATOM 5341 C CA . LEU G 1 42 ? 23.133 34.246 12.907 1.00 37.73 42 LEU C CA 1
ATOM 5342 C C . LEU G 1 42 ? 22.246 34.896 11.858 1.00 36.82 42 LEU C C 1
ATOM 5343 O O . LEU G 1 42 ? 22.718 35.368 10.819 1.00 38.68 42 LEU C O 1
ATOM 5348 N N . VAL G 1 43 ? 20.956 34.941 12.143 1.00 34.93 43 VAL C N 1
ATOM 5349 C CA . VAL G 1 43 ? 20.012 35.510 11.203 1.00 36.28 43 VAL C CA 1
ATOM 5350 C C . VAL G 1 43 ? 19.657 36.953 11.539 1.00 37.40 43 VAL C C 1
ATOM 5351 O O . VAL G 1 43 ? 19.573 37.800 10.647 1.00 31.96 43 VAL C O 1
ATOM 5355 N N . LYS G 1 44 ? 19.450 37.243 12.819 1.00 30.52 44 LYS C N 1
ATOM 5356 C CA . LYS G 1 44 ? 19.121 38.609 13.201 1.00 27.13 44 LYS C CA 1
ATOM 5357 C C . LYS G 1 44 ? 19.400 38.913 14.664 1.00 27.62 44 LYS C C 1
ATOM 5358 O O . LYS G 1 44 ? 19.483 38.006 15.488 1.00 26.30 44 LYS C O 1
ATOM 5364 N N . VAL G 1 45 ? 19.550 40.203 14.958 1.00 25.90 45 VAL C N 1
ATOM 5365 C CA . VAL G 1 45 ? 19.816 40.704 16.300 1.00 25.77 45 VAL C CA 1
ATOM 5366 C C . VAL G 1 45 ? 18.522 41.399 16.644 1.00 27.97 45 VAL C C 1
ATOM 5367 O O . VAL G 1 45 ? 18.028 42.188 15.855 1.00 31.53 45 VAL C O 1
ATOM 5371 N N . VAL G 1 46 ? 17.986 41.121 17.828 1.00 28.81 46 VAL C N 1
ATOM 5372 C CA . VAL G 1 46 ? 16.706 41.670 18.231 1.00 27.21 46 VAL C CA 1
ATOM 5373 C C . VAL G 1 46 ? 16.658 42.366 19.592 1.00 27.38 46 VAL C C 1
ATOM 5374 O O . VAL G 1 46 ? 16.975 41.766 20.621 1.00 32.78 46 VAL C O 1
ATOM 5378 N N . PHE G 1 47 ? 16.238 43.628 19.584 1.00 27.92 47 PHE C N 1
ATOM 5379 C CA . PHE G 1 47 ? 16.090 44.407 20.807 1.00 22.10 47 PHE C CA 1
ATOM 5380 C C . PHE G 1 47 ? 14.592 44.317 21.124 1.00 28.78 47 PHE C C 1
ATOM 5381 O O . PHE G 1 47 ? 13.747 44.642 20.278 1.00 24.95 47 PHE C O 1
ATOM 5397 N N . VAL G 1 49 ? 11.997 45.913 23.178 1.00 34.83 49 VAL C N 1
ATOM 5398 C CA . VAL G 1 49 ? 11.686 47.098 23.958 1.00 35.34 49 VAL C CA 1
ATOM 5399 C C . VAL G 1 49 ? 10.252 47.098 24.474 1.00 35.33 49 VAL C C 1
ATOM 5400 O O . VAL G 1 49 ? 9.312 46.985 23.693 1.00 36.12 49 VAL C O 1
ATOM 5404 N N . PRO G 1 50 ? 10.064 47.241 25.796 1.00 35.68 50 PRO C N 1
ATOM 5405 C CA . PRO G 1 50 ? 8.686 47.244 26.298 1.00 37.82 50 PRO C CA 1
ATOM 5406 C C . PRO G 1 50 ? 8.001 48.521 25.821 1.00 33.33 50 PRO C C 1
ATOM 5407 O O . PRO G 1 50 ? 8.536 49.613 25.993 1.00 37.65 50 PRO C O 1
ATOM 5411 N N . LEU G 1 51 ? 6.835 48.374 25.206 1.00 32.21 51 LEU C N 1
ATOM 5412 C CA . LEU G 1 51 ? 6.069 49.514 24.708 1.00 36.92 51 LEU C CA 1
ATOM 5413 C C . LEU G 1 51 ? 5.899 50.573 25.796 1.00 37.00 51 LEU C C 1
ATOM 5414 O O . LEU G 1 51 ? 5.978 51.773 25.539 1.00 40.05 51 LEU C O 1
ATOM 5419 N N . LYS G 1 52 ? 5.686 50.116 27.020 1.00 36.14 52 LYS C N 1
ATOM 5420 C CA . LYS G 1 52 ? 5.517 51.007 28.150 1.00 41.84 52 LYS C CA 1
ATOM 5421 C C . LYS G 1 52 ? 6.689 51.967 28.298 1.00 42.62 52 LYS C C 1
ATOM 5422 O O . LYS G 1 52 ? 6.499 53.156 28.568 1.00 38.89 52 LYS C O 1
ATOM 5428 N N . LYS G 1 53 ? 7.905 51.449 28.140 1.00 44.03 53 LYS C N 1
ATOM 5429 C CA . LYS G 1 53 ? 9.098 52.284 28.276 1.00 40.13 53 LYS C CA 1
ATOM 5430 C C . LYS G 1 53 ? 9.104 53.392 27.225 1.00 32.72 53 LYS C C 1
ATOM 5431 O O . LYS G 1 53 ? 9.448 54.529 27.528 1.00 31.41 53 LYS C O 1
ATOM 5437 N N . LEU G 1 54 ? 8.728 53.057 25.989 1.00 36.00 54 LEU C N 1
ATOM 5438 C CA . LEU G 1 54 ? 8.681 54.053 24.925 1.00 35.08 54 LEU C CA 1
ATOM 5439 C C . LEU G 1 54 ? 7.627 55.099 25.315 1.00 42.10 54 LEU C C 1
ATOM 5440 O O . LEU G 1 54 ? 7.903 56.310 25.298 1.00 39.55 54 LEU C O 1
ATOM 5445 N N . ASN G 1 55 ? 6.431 54.638 25.694 1.00 39.42 55 ASN C N 1
ATOM 5446 C CA . ASN G 1 55 ? 5.377 55.564 26.121 1.00 42.15 55 ASN C CA 1
ATOM 5447 C C . ASN G 1 55 ? 5.852 56.446 27.266 1.00 39.26 55 ASN C C 1
ATOM 5448 O O . ASN G 1 55 ? 5.351 57.552 27.438 1.00 41.45 55 ASN C O 1
ATOM 5453 N N . GLU G 1 56 ? 6.822 55.966 28.041 1.00 36.82 56 GLU C N 1
ATOM 5454 C CA . GLU G 1 56 ? 7.369 56.759 29.141 1.00 37.88 56 GLU C CA 1
ATOM 5455 C C . GLU G 1 56 ? 8.567 57.601 28.688 1.00 39.57 56 GLU C C 1
ATOM 5456 O O . GLU G 1 56 ? 9.237 58.230 29.512 1.00 34.03 56 GLU C O 1
ATOM 5462 N N . SER G 1 57 ? 8.854 57.601 27.388 1.00 32.47 57 SER C N 1
ATOM 5463 C CA . SER G 1 57 ? 9.967 58.395 26.881 1.00 31.56 57 SER C CA 1
ATOM 5464 C C . SER G 1 57 ? 11.322 58.000 27.474 1.00 32.85 57 SER C C 1
ATOM 5465 O O . SER G 1 57 ? 12.160 58.856 27.753 1.00 28.24 57 SER C O 1
ATOM 5468 N N . HIS G 1 58 ? 11.539 56.708 27.683 1.00 31.18 58 HIS C N 1
ATOM 5469 C CA . HIS G 1 58 ? 12.821 56.287 28.197 1.00 36.54 58 HIS C CA 1
ATOM 5470 C C . HIS G 1 58 ? 13.847 56.509 27.081 1.00 36.18 58 HIS C C 1
ATOM 5471 O O . HIS G 1 58 ? 13.593 56.222 25.907 1.00 32.40 58 HIS C O 1
ATOM 5478 N N . LYS G 1 59 ? 14.993 57.050 27.456 1.00 34.53 59 LYS C N 1
ATOM 5479 C CA . LYS G 1 59 ? 16.051 57.340 26.502 1.00 40.80 59 LYS C CA 1
ATOM 5480 C C . LYS G 1 59 ? 17.085 56.210 26.504 1.00 33.36 59 LYS C C 1
ATOM 5481 O O . LYS G 1 59 ? 17.781 56.023 27.479 1.00 30.70 59 LYS C O 1
ATOM 5487 N N . TYR G 1 60 ? 17.154 55.450 25.416 1.00 29.65 60 TYR C N 1
ATOM 5488 C CA . TYR G 1 60 ? 18.108 54.356 25.293 1.00 30.96 60 TYR C CA 1
ATOM 5489 C C . TYR G 1 60 ? 19.334 54.860 24.540 1.00 34.39 60 TYR C C 1
ATOM 5490 O O . TYR G 1 60 ? 19.236 55.220 23.355 1.00 28.17 60 TYR C O 1
ATOM 5499 N N . VAL G 1 61 ? 20.475 54.854 25.226 1.00 27.67 61 VAL C N 1
ATOM 5500 C CA . VAL G 1 61 ? 21.744 55.314 24.678 1.00 30.35 61 VAL C CA 1
ATOM 5501 C C . VAL G 1 61 ? 22.831 54.247 24.813 1.00 30.58 61 VAL C C 1
ATOM 5502 O O . VAL G 1 61 ? 23.047 53.716 25.906 1.00 26.39 61 VAL C O 1
ATOM 5506 N N . ASP G 1 62 ? 23.490 53.932 23.697 1.00 30.06 62 ASP C N 1
ATOM 5507 C CA . ASP G 1 62 ? 24.598 52.976 23.658 1.00 27.18 62 ASP C CA 1
ATOM 5508 C C . ASP G 1 62 ? 24.227 51.573 24.130 1.00 32.12 62 ASP C C 1
ATOM 5509 O O . ASP G 1 62 ? 24.874 51.002 25.003 1.00 27.26 62 ASP C O 1
ATOM 5514 N N . ILE G 1 63 ? 23.190 51.000 23.546 1.00 26.46 63 ILE C N 1
ATOM 5515 C CA . ILE G 1 63 ? 22.811 49.682 23.972 1.00 25.43 63 ILE C CA 1
ATOM 5516 C C . ILE G 1 63 ? 23.276 48.644 22.965 1.00 23.84 63 ILE C C 1
ATOM 5517 O O . ILE G 1 63 ? 23.456 48.947 21.790 1.00 23.50 63 ILE C O 1
ATOM 5522 N N . GLY G 1 64 ? 23.509 47.432 23.452 1.00 18.69 64 GLY C N 1
ATOM 5523 C CA . GLY G 1 64 ? 23.926 46.328 22.599 1.00 30.33 64 GLY C CA 1
ATOM 5524 C C . GLY G 1 64 ? 25.391 46.339 22.202 1.00 29.72 64 GLY C C 1
ATOM 5525 O O . GLY G 1 64 ? 25.820 45.520 21.395 1.00 27.57 64 GLY C O 1
ATOM 5526 N N . THR G 1 65 ? 26.152 47.255 22.794 1.00 26.08 65 THR C N 1
ATOM 5527 C CA . THR G 1 65 ? 27.560 47.438 22.479 1.00 32.29 65 THR C CA 1
ATOM 5528 C C . THR G 1 65 ? 28.432 46.186 22.431 1.00 28.97 65 THR C C 1
ATOM 5529 O O . THR G 1 65 ? 28.993 45.868 21.394 1.00 31.30 65 THR C O 1
ATOM 5533 N N . LYS G 1 66 ? 28.549 45.473 23.545 1.00 33.56 66 LYS C N 1
ATOM 5534 C CA . LYS G 1 66 ? 29.395 44.285 23.578 1.00 34.36 66 LYS C CA 1
ATOM 5535 C C . LYS G 1 66 ? 28.948 43.260 22.557 1.00 36.90 66 LYS C C 1
ATOM 5536 O O . LYS G 1 66 ? 29.768 42.707 21.823 1.00 30.08 66 LYS C O 1
ATOM 5542 N N . THR G 1 67 ? 27.643 43.021 22.481 1.00 30.26 67 THR C N 1
ATOM 5543 C CA . THR G 1 67 ? 27.167 42.036 21.528 1.00 35.63 67 THR C CA 1
ATOM 5544 C C . THR G 1 67 ? 27.519 42.412 20.102 1.00 36.50 67 THR C C 1
ATOM 5545 O O . THR G 1 67 ? 28.167 41.640 19.394 1.00 41.17 67 THR C O 1
ATOM 5549 N N . LEU G 1 68 ? 27.091 43.598 19.680 1.00 38.07 68 LEU C N 1
ATOM 5550 C CA . LEU G 1 68 ? 27.355 44.071 18.318 1.00 43.24 68 LEU C CA 1
ATOM 5551 C C . LEU G 1 68 ? 28.841 44.112 17.965 1.00 43.05 68 LEU C C 1
ATOM 5552 O O . LEU G 1 68 ? 29.218 43.798 16.841 1.00 44.96 68 LEU C O 1
ATOM 5557 N N . ARG G 1 69 ? 29.680 44.502 18.921 1.00 44.13 69 ARG C N 1
ATOM 5558 C CA . ARG G 1 69 ? 31.117 44.574 18.680 1.00 47.15 69 ARG C CA 1
ATOM 5559 C C . ARG G 1 69 ? 31.685 43.185 18.455 1.00 51.99 69 ARG C C 1
ATOM 5560 O O . ARG G 1 69 ? 32.549 42.976 17.591 1.00 53.21 69 ARG C O 1
ATOM 5568 N N . ALA G 1 70 ? 31.191 42.235 19.236 1.00 47.59 70 ALA C N 1
ATOM 5569 C CA . ALA G 1 70 ? 31.635 40.855 19.126 1.00 51.27 70 ALA C CA 1
ATOM 5570 C C . ALA G 1 70 ? 31.148 40.202 17.827 1.00 49.11 70 ALA C C 1
ATOM 5571 O O . ALA G 1 70 ? 31.818 39.337 17.269 1.00 53.24 70 ALA C O 1
ATOM 5573 N N . LEU G 1 71 ? 29.995 40.630 17.333 1.00 47.73 71 LEU C N 1
ATOM 5574 C CA . LEU G 1 71 ? 29.447 40.051 16.114 1.00 52.56 71 LEU C CA 1
ATOM 5575 C C . LEU G 1 71 ? 29.990 40.685 14.829 1.00 57.40 71 LEU C C 1
ATOM 5576 O O . LEU G 1 71 ? 29.645 40.258 13.722 1.00 59.25 71 LEU C O 1
ATOM 5581 N N . GLY G 1 72 ? 30.849 41.691 14.981 1.00 62.14 72 GLY C N 1
ATOM 5582 C CA . GLY G 1 72 ? 31.428 42.372 13.831 1.00 67.24 72 GLY C CA 1
ATOM 5583 C C . GLY G 1 72 ? 30.516 42.384 12.613 1.00 71.55 72 GLY C C 1
ATOM 5584 O O . GLY G 1 72 ? 30.955 42.072 11.500 1.00 72.46 72 GLY C O 1
ATOM 5585 N N . ILE G 1 73 ? 29.243 42.736 12.819 1.00 71.27 73 ILE C N 1
ATOM 5586 C CA . ILE G 1 73 ? 28.276 42.764 11.712 1.00 70.14 73 ILE C CA 1
ATOM 5587 C C . ILE G 1 73 ? 28.658 43.924 10.808 1.00 68.66 73 ILE C C 1
ATOM 5588 O O . ILE G 1 73 ? 28.695 45.092 11.249 1.00 63.16 73 ILE C O 1
ATOM 5590 N N . THR G 1 74 ? 28.956 43.602 9.550 1.00 67.24 74 THR C N 1
ATOM 5591 C CA . THR G 1 74 ? 29.369 44.620 8.586 1.00 68.41 74 THR C CA 1
ATOM 5592 C C . THR G 1 74 ? 28.218 44.973 7.670 1.00 68.18 74 THR C C 1
ATOM 5593 O O . THR G 1 74 ? 28.146 46.110 7.146 1.00 68.44 74 THR C O 1
ATOM 5595 N N . ARG G 1 75 ? 27.321 44.008 7.466 1.00 65.34 75 ARG C N 1
ATOM 5596 C CA . ARG G 1 75 ? 26.194 44.241 6.582 1.00 60.22 75 ARG C CA 1
ATOM 5597 C C . ARG G 1 75 ? 24.840 43.869 7.153 1.00 53.02 75 ARG C C 1
ATOM 5598 O O . ARG G 1 75 ? 24.588 42.722 7.522 1.00 47.62 75 ARG C O 1
ATOM 5600 N N . ILE G 1 76 ? 23.971 44.867 7.203 1.00 45.86 76 ILE C N 1
ATOM 5601 C CA . ILE G 1 76 ? 22.620 44.671 7.664 1.00 46.56 76 ILE C CA 1
ATOM 5602 C C . ILE G 1 76 ? 21.783 44.719 6.393 1.00 46.63 76 ILE C C 1
ATOM 5603 O O . ILE G 1 76 ? 21.819 45.712 5.662 1.00 45.66 76 ILE C O 1
ATOM 5608 N N . ASP G 1 77 ? 21.041 43.652 6.120 1.00 45.05 77 ASP C N 1
ATOM 5609 C CA . ASP G 1 77 ? 20.203 43.620 4.927 1.00 42.79 77 ASP C CA 1
ATOM 5610 C C . ASP G 1 77 ? 19.018 44.581 5.070 1.00 39.59 77 ASP C C 1
ATOM 5611 O O . ASP G 1 77 ? 18.763 45.409 4.191 1.00 37.08 77 ASP C O 1
ATOM 5616 N N . HIS G 1 78 ? 18.291 44.468 6.175 1.00 33.80 78 HIS C N 1
ATOM 5617 C CA . HIS G 1 78 ? 17.152 45.346 6.422 1.00 34.99 78 HIS C CA 1
ATOM 5618 C C . HIS G 1 78 ? 16.835 45.435 7.910 1.00 35.33 78 HIS C C 1
ATOM 5619 O O . HIS G 1 78 ? 17.387 44.702 8.732 1.00 39.13 78 HIS C O 1
ATOM 5626 N N . VAL G 1 79 ? 15.928 46.338 8.236 1.00 31.00 79 VAL C N 1
ATOM 5627 C CA . VAL G 1 79 ? 15.510 46.567 9.599 1.00 33.98 79 VAL C CA 1
ATOM 5628 C C . VAL G 1 79 ? 13.992 46.353 9.703 1.00 38.47 79 VAL C C 1
ATOM 5629 O O . VAL G 1 79 ? 13.250 46.713 8.793 1.00 42.53 79 VAL C O 1
ATOM 5633 N N . ASN G 1 80 ? 13.547 45.732 10.793 1.00 36.53 80 ASN C N 1
ATOM 5634 C CA . ASN G 1 80 ? 12.123 45.534 11.047 1.00 33.93 80 ASN C CA 1
ATOM 5635 C C . ASN G 1 80 ? 11.841 46.082 12.440 1.00 34.44 80 ASN C C 1
ATOM 5636 O O . ASN G 1 80 ? 12.720 46.070 13.307 1.00 33.38 80 ASN C O 1
ATOM 5649 N N . ILE G 1 82 ? 8.649 45.340 14.568 1.00 42.90 82 ILE C N 1
ATOM 5650 C CA . ILE G 1 82 ? 7.430 44.574 14.690 1.00 43.22 82 ILE C CA 1
ATOM 5651 C C . ILE G 1 82 ? 6.885 44.504 16.095 1.00 44.52 82 ILE C C 1
ATOM 5652 O O . ILE G 1 82 ? 7.636 44.337 17.055 1.00 40.69 82 ILE C O 1
ATOM 5657 N N . PRO G 1 83 ? 5.558 44.626 16.239 1.00 42.81 83 PRO C N 1
ATOM 5658 C CA . PRO G 1 83 ? 4.990 44.537 17.583 1.00 42.10 83 PRO C CA 1
ATOM 5659 C C . PRO G 1 83 ? 5.274 43.082 17.954 1.00 41.27 83 PRO C C 1
ATOM 5660 O O . PRO G 1 83 ? 5.335 42.229 17.073 1.00 43.41 83 PRO C O 1
ATOM 5664 N N . SER G 1 84 ? 5.465 42.787 19.231 1.00 46.25 84 SER C N 1
ATOM 5665 C CA . SER G 1 84 ? 5.781 41.419 19.627 1.00 52.95 84 SER C CA 1
ATOM 5666 C C . SER G 1 84 ? 4.659 40.420 19.384 1.00 58.00 84 SER C C 1
ATOM 5667 O O . SER G 1 84 ? 3.512 40.633 19.788 1.00 55.09 84 SER C O 1
ATOM 5670 N N . GLY G 1 85 ? 5.007 39.322 18.719 1.00 63.80 85 GLY C N 1
ATOM 5671 C CA . GLY G 1 85 ? 4.033 38.284 18.447 1.00 65.72 85 GLY C CA 1
ATOM 5672 C C . GLY G 1 85 ? 3.589 37.687 19.766 1.00 66.45 85 GLY C C 1
ATOM 5673 O O . GLY G 1 85 ? 4.186 37.984 20.800 1.00 67.54 85 GLY C O 1
ATOM 5674 N N . PRO G 1 86 ? 2.550 36.840 19.770 1.00 64.21 86 PRO C N 1
ATOM 5675 C CA . PRO G 1 86 ? 2.080 36.237 21.021 1.00 64.01 86 PRO C CA 1
ATOM 5676 C C . PRO G 1 86 ? 3.092 35.232 21.571 1.00 56.07 86 PRO C C 1
ATOM 5677 O O . PRO G 1 86 ? 3.541 34.339 20.856 1.00 57.28 86 PRO C O 1
ATOM 5681 N N . HIS G 1 87 ? 3.463 35.391 22.836 1.00 54.76 87 HIS C N 1
ATOM 5682 C CA . HIS G 1 87 ? 4.422 34.476 23.456 1.00 52.91 87 HIS C CA 1
ATOM 5683 C C . HIS G 1 87 ? 3.956 34.057 24.835 1.00 47.56 87 HIS C C 1
ATOM 5684 O O . HIS G 1 87 ? 3.499 34.885 25.620 1.00 50.58 87 HIS C O 1
ATOM 5691 N N . PRO G 1 88 ? 4.062 32.756 25.137 1.00 48.68 88 PRO C N 1
ATOM 5692 C CA . PRO G 1 88 ? 3.673 32.140 26.414 1.00 47.93 88 PRO C CA 1
ATOM 5693 C C . PRO G 1 88 ? 4.288 32.844 27.617 1.00 51.08 88 PRO C C 1
ATOM 5694 O O . PRO G 1 88 ? 5.504 33.056 27.673 1.00 57.84 88 PRO C O 1
ATOM 5698 N N . GLY G 1 89 ? 3.451 33.204 28.580 1.00 49.47 89 GLY C N 1
ATOM 5699 C CA . GLY G 1 89 ? 3.943 33.882 29.766 1.00 45.21 89 GLY C CA 1
ATOM 5700 C C . GLY G 1 89 ? 4.254 35.345 29.520 1.00 47.54 89 GLY C C 1
ATOM 5701 O O . GLY G 1 89 ? 4.366 36.140 30.461 1.00 45.00 89 GLY C O 1
ATOM 5702 N N . VAL G 1 90 ? 4.394 35.711 28.249 1.00 49.63 90 VAL C N 1
ATOM 5703 C CA . VAL G 1 90 ? 4.701 37.093 27.898 1.00 56.33 90 VAL C CA 1
ATOM 5704 C C . VAL G 1 90 ? 3.420 37.902 27.832 1.00 58.67 90 VAL C C 1
ATOM 5705 O O . VAL G 1 90 ? 2.614 37.733 26.919 1.00 61.82 90 VAL C O 1
ATOM 5709 N N . SER G 1 91 ? 3.235 38.773 28.818 1.00 63.63 91 SER C N 1
ATOM 5710 C CA . SER G 1 91 ? 2.047 39.611 28.887 1.00 70.71 91 SER C CA 1
ATOM 5711 C C . SER G 1 91 ? 2.263 41.000 28.276 1.00 71.52 91 SER C C 1
ATOM 5712 O O . SER G 1 91 ? 1.757 41.289 27.194 1.00 74.98 91 SER C O 1
ATOM 5715 N N . GLU G 1 92 ? 3.016 41.852 28.966 1.00 68.89 92 GLU C N 1
ATOM 5716 C CA . GLU G 1 92 ? 3.271 43.207 28.486 1.00 63.62 92 GLU C CA 1
ATOM 5717 C C . GLU G 1 92 ? 3.750 43.259 27.046 1.00 58.36 92 GLU C C 1
ATOM 5718 O O . GLU G 1 92 ? 4.637 42.506 26.643 1.00 56.03 92 GLU C O 1
ATOM 5724 N N . PRO G 1 93 ? 3.166 44.165 26.246 1.00 54.46 93 PRO C N 1
ATOM 5725 C CA . PRO G 1 93 ? 3.538 44.309 24.839 1.00 49.53 93 PRO C CA 1
ATOM 5726 C C . PRO G 1 93 ? 4.945 44.871 24.687 1.00 43.32 93 PRO C C 1
ATOM 5727 O O . PRO G 1 93 ? 5.368 45.710 25.467 1.00 36.00 93 PRO C O 1
ATOM 5731 N N . HIS G 1 94 ? 5.663 44.380 23.686 1.00 44.62 94 HIS C N 1
ATOM 5732 C CA . HIS G 1 94 ? 7.012 44.835 23.393 1.00 44.91 94 HIS C CA 1
ATOM 5733 C C . HIS G 1 94 ? 7.104 45.064 21.902 1.00 46.16 94 HIS C C 1
ATOM 5734 O O . HIS G 1 94 ? 6.258 44.605 21.128 1.00 43.04 94 HIS C O 1
ATOM 5741 N N . TYR G 1 95 ? 8.139 45.785 21.499 1.00 43.81 95 TYR C N 1
ATOM 5742 C CA . TYR G 1 95 ? 8.371 45.996 20.093 1.00 39.27 95 TYR C CA 1
ATOM 5743 C C . TYR G 1 95 ? 9.721 45.368 19.851 1.00 38.67 95 TYR C C 1
ATOM 5744 O O . TYR G 1 95 ? 10.618 45.425 20.700 1.00 37.94 95 TYR C O 1
ATOM 5753 N N . HIS G 1 96 ? 9.833 44.710 18.712 1.00 33.42 96 HIS C N 1
ATOM 5754 C CA . HIS G 1 96 ? 11.061 44.061 18.345 1.00 34.48 96 HIS C CA 1
ATOM 5755 C C . HIS G 1 96 ? 11.707 44.905 17.281 1.00 38.65 96 HIS C C 1
ATOM 5756 O O . HIS G 1 96 ? 11.119 45.151 16.218 1.00 35.37 96 HIS C O 1
ATOM 5763 N N . ILE G 1 97 ? 12.898 45.394 17.607 1.00 33.38 97 ILE C N 1
ATOM 5764 C CA . ILE G 1 97 ? 13.679 46.178 16.686 1.00 31.10 97 ILE C CA 1
ATOM 5765 C C . ILE G 1 97 ? 14.679 45.127 16.236 1.00 32.82 97 ILE C C 1
ATOM 5766 O O . ILE G 1 97 ? 15.513 44.670 17.023 1.00 32.27 97 ILE C O 1
ATOM 5771 N N . GLU G 1 98 ? 14.579 44.751 14.966 1.00 23.87 98 GLU C N 1
ATOM 5772 C CA . GLU G 1 98 ? 15.402 43.699 14.395 1.00 34.80 98 GLU C CA 1
ATOM 5773 C C . GLU G 1 98 ? 16.374 44.174 13.326 1.00 33.82 98 GLU C C 1
ATOM 5774 O O . GLU G 1 98 ? 15.998 44.920 12.420 1.00 30.20 98 GLU C O 1
ATOM 5780 N N . LEU G 1 99 ? 17.618 43.724 13.444 1.00 29.33 99 LEU C N 1
ATOM 5781 C CA . LEU G 1 99 ? 18.665 44.054 12.488 1.00 29.88 99 LEU C CA 1
ATOM 5782 C C . LEU G 1 99 ? 18.894 42.701 11.824 1.00 34.43 99 LEU C C 1
ATOM 5783 O O . LEU G 1 99 ? 19.515 41.791 12.397 1.00 31.07 99 LEU C O 1
ATOM 5788 N N . VAL G 1 100 ? 18.351 42.572 10.619 1.00 36.10 100 VAL C N 1
ATOM 5789 C CA . VAL G 1 100 ? 18.399 41.331 9.858 1.00 38.21 100 VAL C CA 1
ATOM 5790 C C . VAL G 1 100 ? 19.553 41.243 8.872 1.00 35.16 100 VAL C C 1
ATOM 5791 O O . VAL G 1 100 ? 19.709 42.109 8.017 1.00 34.81 100 VAL C O 1
ATOM 5795 N N . LEU G 1 101 ? 20.324 40.163 8.977 1.00 31.85 101 LEU C N 1
ATOM 5796 C CA . LEU G 1 101 ? 21.502 39.946 8.151 1.00 37.54 101 LEU C CA 1
ATOM 5797 C C . LEU G 1 101 ? 21.260 39.158 6.871 1.00 41.94 101 LEU C C 1
ATOM 5798 O O . LEU G 1 101 ? 22.208 38.802 6.165 1.00 45.48 101 LEU C O 1
ATOM 5803 N N . VAL G 1 102 ? 19.998 38.871 6.577 1.00 42.89 102 VAL C N 1
ATOM 5804 C CA . VAL G 1 102 ? 19.657 38.167 5.349 1.00 47.65 102 VAL C CA 1
ATOM 5805 C C . VAL G 1 102 ? 18.420 38.810 4.754 1.00 46.54 102 VAL C C 1
ATOM 5806 O O . VAL G 1 102 ? 17.718 39.570 5.426 1.00 43.33 102 VAL C O 1
ATOM 5810 N N . SER G 1 103 ? 18.162 38.504 3.488 1.00 47.47 103 SER C N 1
ATOM 5811 C CA . SER G 1 103 ? 17.010 39.044 2.787 1.00 45.21 103 SER C CA 1
ATOM 5812 C C . SER G 1 103 ? 15.740 38.667 3.503 1.00 46.64 103 SER C C 1
ATOM 5813 O O . SER G 1 103 ? 15.700 37.687 4.256 1.00 48.03 103 SER C O 1
ATOM 5816 N N . VAL G 1 104 ? 14.700 39.455 3.268 1.00 47.39 104 VAL C N 1
ATOM 5817 C CA . VAL G 1 104 ? 13.409 39.214 3.878 1.00 50.87 104 VAL C CA 1
ATOM 5818 C C . VAL G 1 104 ? 12.925 37.809 3.553 1.00 54.13 104 VAL C C 1
ATOM 5819 O O . VAL G 1 104 ? 12.324 37.140 4.401 1.00 60.19 104 VAL C O 1
ATOM 5823 N N . ASP G 1 105 ? 13.182 37.363 2.327 1.00 50.73 105 ASP C N 1
ATOM 5824 C CA . ASP G 1 105 ? 12.762 36.026 1.932 1.00 51.94 105 ASP C CA 1
ATOM 5825 C C . ASP G 1 105 ? 13.530 34.986 2.710 1.00 46.36 105 ASP C C 1
ATOM 5826 O O . ASP G 1 105 ? 12.940 34.085 3.302 1.00 49.48 105 ASP C O 1
ATOM 5831 N N . GLN G 1 106 ? 14.852 35.110 2.697 1.00 44.71 106 GLN C N 1
ATOM 5832 C CA . GLN G 1 106 ? 15.699 34.154 3.390 1.00 50.37 106 GLN C CA 1
ATOM 5833 C C . GLN G 1 106 ? 15.365 34.104 4.877 1.00 53.36 106 GLN C C 1
ATOM 5834 O O . GLN G 1 106 ? 15.448 33.047 5.504 1.00 54.57 106 GLN C O 1
ATOM 5840 N N . GLU G 1 107 ? 14.970 35.249 5.428 1.00 51.28 107 GLU C N 1
ATOM 5841 C CA . GLU G 1 107 ? 14.640 35.339 6.840 1.00 49.48 107 GLU C CA 1
ATOM 5842 C C . GLU G 1 107 ? 13.436 34.465 7.136 1.00 49.81 107 GLU C C 1
ATOM 5843 O O . GLU G 1 107 ? 13.451 33.668 8.073 1.00 45.64 107 GLU C O 1
ATOM 5849 N N . ARG G 1 108 ? 12.389 34.617 6.333 1.00 54.94 108 ARG C N 1
ATOM 5850 C CA . ARG G 1 108 ? 11.180 33.828 6.519 1.00 56.40 108 ARG C CA 1
ATOM 5851 C C . ARG G 1 108 ? 11.479 32.353 6.308 1.00 50.41 108 ARG C C 1
ATOM 5852 O O . ARG G 1 108 ? 10.970 31.500 7.021 1.00 52.43 108 ARG C O 1
ATOM 5860 N N . LYS G 1 109 ? 12.336 32.055 5.346 1.00 50.73 109 LYS C N 1
ATOM 5861 C CA . LYS G 1 109 ? 12.676 30.668 5.066 1.00 55.01 109 LYS C CA 1
ATOM 5862 C C . LYS G 1 109 ? 13.423 29.990 6.221 1.00 54.18 109 LYS C C 1
ATOM 5863 O O . LYS G 1 109 ? 12.881 29.089 6.870 1.00 53.06 109 LYS C O 1
ATOM 5869 N N . VAL G 1 110 ? 14.654 30.439 6.481 1.00 51.94 110 VAL C N 1
ATOM 5870 C CA . VAL G 1 110 ? 15.505 29.866 7.527 1.00 48.54 110 VAL C CA 1
ATOM 5871 C C . VAL G 1 110 ? 14.994 29.878 8.970 1.00 48.91 110 VAL C C 1
ATOM 5872 O O . VAL G 1 110 ? 15.437 29.061 9.782 1.00 50.62 110 VAL C O 1
ATOM 5876 N N . LEU G 1 111 ? 14.083 30.793 9.295 1.00 45.46 111 LEU C N 1
ATOM 5877 C CA . LEU G 1 111 ? 13.533 30.854 10.644 1.00 45.20 111 LEU C CA 1
ATOM 5878 C C . LEU G 1 111 ? 12.189 30.133 10.721 1.00 48.32 111 LEU C C 1
ATOM 5879 O O . LEU G 1 111 ? 11.515 30.167 11.753 1.00 43.86 111 LEU C O 1
ATOM 5884 N N . GLU G 1 112 ? 11.800 29.484 9.622 1.00 51.14 112 GLU C N 1
ATOM 5885 C CA . GLU G 1 112 ? 10.552 28.724 9.582 1.00 50.73 112 GLU C CA 1
ATOM 5886 C C . GLU G 1 112 ? 9.352 29.533 10.077 1.00 53.84 112 GLU C C 1
ATOM 5887 O O . GLU G 1 112 ? 8.492 29.009 10.785 1.00 53.00 112 GLU C O 1
ATOM 5893 N N . GLY G 1 113 ? 9.295 30.808 9.699 1.00 57.77 113 GLY C N 1
ATOM 5894 C CA . GLY G 1 113 ? 8.202 31.671 10.129 1.00 65.56 113 GLY C CA 1
ATOM 5895 C C . GLY G 1 113 ? 7.253 32.081 9.015 1.00 72.62 113 GLY C C 1
ATOM 5896 O O . GLY G 1 113 ? 7.656 32.189 7.855 1.00 73.90 113 GLY C O 1
ATOM 5897 N N . GLU G 1 114 ? 5.990 32.319 9.365 1.00 78.79 114 GLU C N 1
ATOM 5898 C CA . GLU G 1 114 ? 4.979 32.701 8.379 1.00 85.27 114 GLU C CA 1
ATOM 5899 C C . GLU G 1 114 ? 5.352 33.944 7.576 1.00 88.50 114 GLU C C 1
ATOM 5900 O O . GLU G 1 114 ? 5.837 34.935 8.128 1.00 90.29 114 GLU C O 1
ATOM 5906 N N . PRO G 1 115 ? 5.112 33.904 6.251 1.00 89.62 115 PRO C N 1
ATOM 5907 C CA . PRO G 1 115 ? 5.421 35.022 5.336 1.00 88.27 115 PRO C CA 1
ATOM 5908 C C . PRO G 1 115 ? 4.670 36.313 5.699 1.00 86.79 115 PRO C C 1
ATOM 5909 O O . PRO G 1 115 ? 4.145 36.343 6.853 1.00 84.11 115 PRO C O 1
ATOM 5913 N N . GLY H 1 9 ? 26.607 78.154 2.278 1.00 85.30 9 GLY D N 1
ATOM 5914 C CA . GLY H 1 9 ? 26.683 76.684 2.003 1.00 85.58 9 GLY D CA 1
ATOM 5915 C C . GLY H 1 9 ? 25.758 76.243 0.883 1.00 82.78 9 GLY D C 1
ATOM 5916 O O . GLY H 1 9 ? 24.566 76.542 0.905 1.00 79.38 9 GLY D O 1
ATOM 5917 N N . ALA H 1 10 ? 26.308 75.525 -0.095 1.00 83.07 10 ALA D N 1
ATOM 5918 C CA . ALA H 1 10 ? 25.531 75.044 -1.238 1.00 81.40 10 ALA D CA 1
ATOM 5919 C C . ALA H 1 10 ? 25.063 73.609 -1.037 1.00 80.17 10 ALA D C 1
ATOM 5920 O O . ALA H 1 10 ? 24.624 72.954 -1.985 1.00 80.29 10 ALA D O 1
ATOM 5922 N N . LEU H 1 11 ? 25.162 73.130 0.200 1.00 78.94 11 LEU D N 1
ATOM 5923 C CA . LEU H 1 11 ? 24.753 71.773 0.553 1.00 77.46 11 LEU D CA 1
ATOM 5924 C C . LEU H 1 11 ? 24.269 71.789 2.004 1.00 72.91 11 LEU D C 1
ATOM 5925 O O . LEU H 1 11 ? 24.609 72.701 2.759 1.00 73.58 11 LEU D O 1
ATOM 5930 N N . PRO H 1 12 ? 23.463 70.789 2.411 1.00 65.63 12 PRO D N 1
ATOM 5931 C CA . PRO H 1 12 ? 22.983 70.774 3.796 1.00 59.19 12 PRO D CA 1
ATOM 5932 C C . PRO H 1 12 ? 24.065 71.147 4.809 1.00 49.99 12 PRO D C 1
ATOM 5933 O O . PRO H 1 12 ? 25.233 70.816 4.638 1.00 49.38 12 PRO D O 1
ATOM 5937 N N . ASN H 1 13 ? 23.660 71.853 5.857 1.00 45.52 13 ASN D N 1
ATOM 5938 C CA . ASN H 1 13 ? 24.572 72.295 6.911 1.00 45.65 13 ASN D CA 1
ATOM 5939 C C . ASN H 1 13 ? 24.916 71.195 7.904 1.00 43.54 13 ASN D C 1
ATOM 5940 O O . ASN H 1 13 ? 24.144 70.257 8.111 1.00 35.58 13 ASN D O 1
ATOM 5945 N N . PHE H 1 14 ? 26.074 71.331 8.534 1.00 37.81 14 PHE D N 1
ATOM 5946 C CA . PHE H 1 14 ? 26.476 70.397 9.568 1.00 34.64 14 PHE D CA 1
ATOM 5947 C C . PHE H 1 14 ? 25.838 71.003 10.817 1.00 33.88 14 PHE D C 1
ATOM 5948 O O . PHE H 1 14 ? 26.065 72.168 11.106 1.00 39.11 14 PHE D O 1
ATOM 5956 N N . ILE H 1 15 ? 25.026 70.239 11.538 1.00 33.24 15 ILE D N 1
ATOM 5957 C CA . ILE H 1 15 ? 24.376 70.764 12.746 1.00 27.35 15 ILE D CA 1
ATOM 5958 C C . ILE H 1 15 ? 24.870 70.034 13.999 1.00 28.19 15 ILE D C 1
ATOM 5959 O O . ILE H 1 15 ? 24.678 68.833 14.131 1.00 26.69 15 ILE D O 1
ATOM 5964 N N . PRO H 1 16 ? 25.497 70.760 14.943 1.00 29.88 16 PRO D N 1
ATOM 5965 C CA . PRO H 1 16 ? 26.019 70.192 16.196 1.00 31.64 16 PRO D CA 1
ATOM 5966 C C . PRO H 1 16 ? 25.006 69.239 16.843 1.00 32.94 16 PRO D C 1
ATOM 5967 O O . PRO H 1 16 ? 23.832 69.592 17.032 1.00 31.06 16 PRO D O 1
ATOM 5971 N N . GLY H 1 17 ? 25.469 68.038 17.175 1.00 27.18 17 GLY D N 1
ATOM 5972 C CA . GLY H 1 17 ? 24.598 67.048 17.769 1.00 29.57 17 GLY D CA 1
ATOM 5973 C C . GLY H 1 17 ? 23.867 66.180 16.751 1.00 31.20 17 GLY D C 1
ATOM 5974 O O . GLY H 1 17 ? 23.392 65.097 17.098 1.00 30.92 17 GLY D O 1
ATOM 5975 N N . LEU H 1 18 ? 23.790 66.639 15.499 1.00 30.71 18 LEU D N 1
ATOM 5976 C CA . LEU H 1 18 ? 23.100 65.904 14.423 1.00 32.36 18 LEU D CA 1
ATOM 5977 C C . LEU H 1 18 ? 23.979 65.538 13.226 1.00 33.59 18 LEU D C 1
ATOM 5978 O O . LEU H 1 18 ? 23.779 64.497 12.589 1.00 32.15 18 LEU D O 1
ATOM 5983 N N . GLY H 1 19 ? 24.934 66.414 12.917 1.00 31.28 19 GLY D N 1
ATOM 5984 C CA . GLY H 1 19 ? 25.811 66.217 11.770 1.00 31.71 19 GLY D CA 1
ATOM 5985 C C . GLY H 1 19 ? 25.157 66.756 10.503 1.00 27.94 19 GLY D C 1
ATOM 5986 O O . GLY H 1 19 ? 24.279 67.607 10.560 1.00 23.08 19 GLY D O 1
ATOM 5987 N N . THR H 1 20 ? 25.588 66.272 9.351 1.00 31.54 20 THR D N 1
ATOM 5988 C CA . THR H 1 20 ? 25.015 66.715 8.083 1.00 29.86 20 THR D CA 1
ATOM 5989 C C . THR H 1 20 ? 24.085 65.592 7.712 1.00 29.47 20 THR D C 1
ATOM 5990 O O . THR H 1 20 ? 24.537 64.463 7.545 1.00 25.04 20 THR D O 1
ATOM 5994 N N . LEU H 1 21 ? 22.801 65.913 7.578 1.00 27.52 21 LEU D N 1
ATOM 5995 C CA . LEU H 1 21 ? 21.758 64.939 7.287 1.00 30.30 21 LEU D CA 1
ATOM 5996 C C . LEU H 1 21 ? 21.296 64.771 5.848 1.00 33.56 21 LEU D C 1
ATOM 5997 O O . LEU H 1 21 ? 20.980 65.740 5.165 1.00 37.86 21 LEU D O 1
ATOM 6002 N N . TYR H 1 22 ? 21.222 63.518 5.415 1.00 28.19 22 TYR D N 1
ATOM 6003 C CA . TYR H 1 22 ? 20.767 63.175 4.076 1.00 35.88 22 TYR D CA 1
ATOM 6004 C C . TYR H 1 22 ? 19.689 62.106 4.199 1.00 40.15 22 TYR D C 1
ATOM 6005 O O . TYR H 1 22 ? 19.666 61.339 5.169 1.00 35.91 22 TYR D O 1
ATOM 6014 N N . VAL H 1 23 ? 18.793 62.056 3.220 1.00 38.97 23 VAL D N 1
ATOM 6015 C CA . VAL H 1 23 ? 17.736 61.054 3.230 1.00 40.92 23 VAL D CA 1
ATOM 6016 C C . VAL H 1 23 ? 17.195 60.845 1.817 1.00 42.60 23 VAL D C 1
ATOM 6017 O O . VAL H 1 23 ? 17.245 61.754 0.989 1.00 36.93 23 VAL D O 1
ATOM 6021 N N . ASP H 1 24 ? 16.723 59.637 1.528 1.00 38.28 24 ASP D N 1
ATOM 6022 C CA . ASP H 1 24 ? 16.130 59.372 0.223 1.00 41.72 24 ASP D CA 1
ATOM 6023 C C . ASP H 1 24 ? 14.710 59.925 0.365 1.00 43.46 24 ASP D C 1
ATOM 6024 O O . ASP H 1 24 ? 13.931 59.457 1.191 1.00 43.24 24 ASP D O 1
ATOM 6029 N N . PRO H 1 25 ? 14.363 60.947 -0.419 1.00 48.22 25 PRO D N 1
ATOM 6030 C CA . PRO H 1 25 ? 13.023 61.528 -0.331 1.00 48.54 25 PRO D CA 1
ATOM 6031 C C . PRO H 1 25 ? 11.885 60.509 -0.364 1.00 46.36 25 PRO D C 1
ATOM 6032 O O . PRO H 1 25 ? 10.861 60.689 0.291 1.00 45.75 25 PRO D O 1
ATOM 6036 N N . SER H 1 26 ? 12.061 59.430 -1.115 1.00 45.48 26 SER D N 1
ATOM 6037 C CA . SER H 1 26 ? 10.993 58.447 -1.213 1.00 49.14 26 SER D CA 1
ATOM 6038 C C . SER H 1 26 ? 10.855 57.506 -0.015 1.00 52.58 26 SER D C 1
ATOM 6039 O O . SER H 1 26 ? 9.896 56.733 0.050 1.00 51.95 26 SER D O 1
ATOM 6042 N N . THR H 1 27 ? 11.789 57.569 0.936 1.00 46.01 27 THR D N 1
ATOM 6043 C CA . THR H 1 27 ? 11.724 56.693 2.104 1.00 41.87 27 THR D CA 1
ATOM 6044 C C . THR H 1 27 ? 11.061 57.379 3.299 1.00 44.23 27 THR D C 1
ATOM 6045 O O . THR H 1 27 ? 10.911 56.792 4.385 1.00 40.22 27 THR D O 1
ATOM 6049 N N . LEU H 1 28 ? 10.652 58.624 3.093 1.00 39.90 28 LEU D N 1
ATOM 6050 C CA . LEU H 1 28 ? 10.006 59.372 4.148 1.00 42.08 28 LEU D CA 1
ATOM 6051 C C . LEU H 1 28 ? 8.638 58.775 4.514 1.00 43.21 28 LEU D C 1
ATOM 6052 O O . LEU H 1 28 ? 8.012 58.087 3.712 1.00 47.39 28 LEU D O 1
ATOM 6057 N N . PRO H 1 29 ? 8.170 59.019 5.746 1.00 42.18 29 PRO D N 1
ATOM 6058 C CA . PRO H 1 29 ? 8.900 59.816 6.736 1.00 41.59 29 PRO D CA 1
ATOM 6059 C C . PRO H 1 29 ? 9.882 59.017 7.598 1.00 38.19 29 PRO D C 1
ATOM 6060 O O . PRO H 1 29 ? 10.702 59.616 8.274 1.00 35.58 29 PRO D O 1
ATOM 6064 N N . GLU H 1 30 ? 9.803 57.687 7.573 1.00 34.25 30 GLU D N 1
ATOM 6065 C CA . GLU H 1 30 ? 10.690 56.868 8.413 1.00 40.83 30 GLU D CA 1
ATOM 6066 C C . GLU H 1 30 ? 12.163 56.892 8.045 1.00 41.28 30 GLU D C 1
ATOM 6067 O O . GLU H 1 30 ? 13.024 56.689 8.909 1.00 37.17 30 GLU D O 1
ATOM 6073 N N . GLY H 1 31 ? 12.458 57.148 6.772 1.00 39.17 31 GLY D N 1
ATOM 6074 C CA . GLY H 1 31 ? 13.840 57.193 6.337 1.00 34.06 31 GLY D CA 1
ATOM 6075 C C . GLY H 1 31 ? 14.379 55.841 5.906 1.00 37.92 31 GLY D C 1
ATOM 6076 O O . GLY H 1 31 ? 13.688 55.093 5.222 1.00 38.22 31 GLY D O 1
ATOM 6077 N N . PRO H 1 32 ? 15.567 55.442 6.388 1.00 38.82 32 PRO D N 1
ATOM 6078 C CA . PRO H 1 32 ? 16.441 56.154 7.323 1.00 36.04 32 PRO D CA 1
ATOM 6079 C C . PRO H 1 32 ? 17.160 57.417 6.847 1.00 29.46 32 PRO D C 1
ATOM 6080 O O . PRO H 1 32 ? 17.336 57.666 5.656 1.00 38.96 32 PRO D O 1
ATOM 6084 N N . PHE H 1 33 ? 17.563 58.213 7.821 1.00 30.67 33 PHE D N 1
ATOM 6085 C CA . PHE H 1 33 ? 18.302 59.431 7.582 1.00 27.48 33 PHE D CA 1
ATOM 6086 C C . PHE H 1 33 ? 19.751 59.048 7.838 1.00 26.58 33 PHE D C 1
ATOM 6087 O O . PHE H 1 33 ? 20.038 58.231 8.706 1.00 30.52 33 PHE D O 1
ATOM 6095 N N . LEU H 1 34 ? 20.661 59.614 7.057 1.00 28.60 34 LEU D N 1
ATOM 6096 C CA . LEU H 1 34 ? 22.085 59.337 7.198 1.00 23.99 34 LEU D CA 1
ATOM 6097 C C . LEU H 1 34 ? 22.772 60.577 7.772 1.00 27.38 34 LEU D C 1
ATOM 6098 O O . LEU H 1 34 ? 22.593 61.683 7.264 1.00 28.02 34 LEU D O 1
ATOM 6103 N N . ALA H 1 35 ? 23.559 60.398 8.831 1.00 29.79 35 ALA D N 1
ATOM 6104 C CA . ALA H 1 35 ? 24.252 61.532 9.457 1.00 30.35 35 ALA D CA 1
ATOM 6105 C C . ALA H 1 35 ? 25.758 61.437 9.265 1.00 28.24 35 ALA D C 1
ATOM 6106 O O . ALA H 1 35 ? 26.390 60.454 9.667 1.00 29.03 35 ALA D O 1
ATOM 6108 N N . TYR H 1 36 ? 26.333 62.477 8.675 1.00 28.56 36 TYR D N 1
ATOM 6109 C CA . TYR H 1 36 ? 27.775 62.515 8.412 1.00 29.63 36 TYR D CA 1
ATOM 6110 C C . TYR H 1 36 ? 28.523 63.534 9.269 1.00 27.68 36 TYR D C 1
ATOM 6111 O O . TYR H 1 36 ? 27.973 64.592 9.614 1.00 26.10 36 TYR D O 1
ATOM 6120 N N . ASP H 1 37 ? 29.776 63.221 9.615 1.00 27.10 37 ASP D N 1
ATOM 6121 C CA . ASP H 1 37 ? 30.585 64.163 10.381 1.00 31.23 37 ASP D CA 1
ATOM 6122 C C . ASP H 1 37 ? 31.177 65.160 9.381 1.00 26.97 37 ASP D C 1
ATOM 6123 O O . ASP H 1 37 ? 30.931 65.060 8.180 1.00 28.80 37 ASP D O 1
ATOM 6128 N N . ARG H 1 38 ? 31.937 66.130 9.864 1.00 31.66 38 ARG D N 1
ATOM 6129 C CA . ARG H 1 38 ? 32.489 67.151 8.979 1.00 34.20 38 ARG D CA 1
ATOM 6130 C C . ARG H 1 38 ? 33.421 66.623 7.889 1.00 33.99 38 ARG D C 1
ATOM 6131 O O . ARG H 1 38 ? 33.539 67.224 6.826 1.00 33.22 38 ARG D O 1
ATOM 6139 N N . ALA H 1 39 ? 34.062 65.494 8.151 1.00 37.77 39 ALA D N 1
ATOM 6140 C CA . ALA H 1 39 ? 34.978 64.884 7.194 1.00 35.32 39 ALA D CA 1
ATOM 6141 C C . ALA H 1 39 ? 34.278 64.039 6.132 1.00 39.88 39 ALA D C 1
ATOM 6142 O O . ALA H 1 39 ? 34.937 63.465 5.258 1.00 33.50 39 ALA D O 1
ATOM 6144 N N . GLY H 1 40 ? 32.953 63.945 6.199 1.00 35.80 40 GLY D N 1
ATOM 6145 C CA . GLY H 1 40 ? 32.251 63.142 5.211 1.00 30.69 40 GLY D CA 1
ATOM 6146 C C . GLY H 1 40 ? 32.068 61.669 5.575 1.00 32.85 40 GLY D C 1
ATOM 6147 O O . GLY H 1 40 ? 31.548 60.903 4.766 1.00 31.56 40 GLY D O 1
ATOM 6148 N N . ASN H 1 41 ? 32.486 61.261 6.773 1.00 26.94 41 ASN D N 1
ATOM 6149 C CA . ASN H 1 41 ? 32.327 59.867 7.213 1.00 31.90 41 ASN D CA 1
ATOM 6150 C C . ASN H 1 41 ? 30.903 59.630 7.704 1.00 32.91 41 ASN D C 1
ATOM 6151 O O . ASN H 1 41 ? 30.357 60.481 8.396 1.00 31.92 41 ASN D O 1
ATOM 6156 N N . LEU H 1 42 ? 30.313 58.484 7.366 1.00 32.73 42 LEU D N 1
ATOM 6157 C CA . LEU H 1 42 ? 28.961 58.172 7.818 1.00 29.89 42 LEU D CA 1
ATOM 6158 C C . LEU H 1 42 ? 29.060 57.784 9.293 1.00 25.91 42 LEU D C 1
ATOM 6159 O O . LEU H 1 42 ? 29.775 56.852 9.636 1.00 27.05 42 LEU D O 1
ATOM 6164 N N . VAL H 1 43 ? 28.366 58.515 10.160 1.00 26.57 43 VAL D N 1
ATOM 6165 C CA . VAL H 1 43 ? 28.400 58.241 11.606 1.00 25.91 43 VAL D CA 1
ATOM 6166 C C . VAL H 1 43 ? 27.252 57.335 12.057 1.00 27.63 43 VAL D C 1
ATOM 6167 O O . VAL H 1 43 ? 27.441 56.420 12.853 1.00 27.08 43 VAL D O 1
ATOM 6171 N N . LYS H 1 44 ? 26.049 57.587 11.559 1.00 29.76 44 LYS D N 1
ATOM 6172 C CA . LYS H 1 44 ? 24.937 56.757 11.967 1.00 25.97 44 LYS D CA 1
ATOM 6173 C C . LYS H 1 44 ? 23.773 56.783 10.994 1.00 31.03 44 LYS D C 1
ATOM 6174 O O . LYS H 1 44 ? 23.658 57.684 10.157 1.00 24.16 44 LYS D O 1
ATOM 6180 N N . VAL H 1 45 ? 22.925 55.767 11.120 1.00 30.42 45 VAL D N 1
ATOM 6181 C CA . VAL H 1 45 ? 21.737 55.579 10.297 1.00 26.17 45 VAL D CA 1
ATOM 6182 C C . VAL H 1 45 ? 20.534 55.726 11.248 1.00 28.89 45 VAL D C 1
ATOM 6183 O O . VAL H 1 45 ? 20.416 54.969 12.206 1.00 26.45 45 VAL D O 1
ATOM 6187 N N . VAL H 1 46 ? 19.638 56.676 10.975 1.00 27.24 46 VAL D N 1
ATOM 6188 C CA . VAL H 1 46 ? 18.490 56.934 11.855 1.00 27.46 46 VAL D CA 1
ATOM 6189 C C . VAL H 1 46 ? 17.076 56.707 11.277 1.00 33.95 46 VAL D C 1
ATOM 6190 O O . VAL H 1 46 ? 16.713 57.282 10.249 1.00 31.43 46 VAL D O 1
ATOM 6194 N N . PHE H 1 47 ? 16.282 55.880 11.954 1.00 33.37 47 PHE D N 1
ATOM 6195 C CA . PHE H 1 47 ? 14.907 55.631 11.539 1.00 31.90 47 PHE D CA 1
ATOM 6196 C C . PHE H 1 47 ? 13.994 56.449 12.466 1.00 31.24 47 PHE D C 1
ATOM 6197 O O . PHE H 1 47 ? 14.188 56.476 13.677 1.00 31.92 47 PHE D O 1
ATOM 6213 N N . VAL H 1 49 ? 10.145 57.024 13.889 1.00 37.41 49 VAL D N 1
ATOM 6214 C CA . VAL H 1 49 ? 8.819 56.421 13.967 1.00 42.56 49 VAL D CA 1
ATOM 6215 C C . VAL H 1 49 ? 7.971 57.133 15.008 1.00 43.31 49 VAL D C 1
ATOM 6216 O O . VAL H 1 49 ? 8.468 57.514 16.075 1.00 42.15 49 VAL D O 1
ATOM 6220 N N . PRO H 1 50 ? 6.675 57.327 14.708 1.00 39.44 50 PRO D N 1
ATOM 6221 C CA . PRO H 1 50 ? 5.761 57.999 15.636 1.00 34.66 50 PRO D CA 1
ATOM 6222 C C . PRO H 1 50 ? 5.358 57.016 16.718 1.00 31.31 50 PRO D C 1
ATOM 6223 O O . PRO H 1 50 ? 5.097 55.852 16.430 1.00 37.03 50 PRO D O 1
ATOM 6227 N N . LEU H 1 51 ? 5.320 57.472 17.962 1.00 32.57 51 LEU D N 1
ATOM 6228 C CA . LEU H 1 51 ? 4.944 56.596 19.059 1.00 38.13 51 LEU D CA 1
ATOM 6229 C C . LEU H 1 51 ? 3.559 56.035 18.768 1.00 41.42 51 LEU D C 1
ATOM 6230 O O . LEU H 1 51 ? 3.315 54.833 18.913 1.00 38.32 51 LEU D O 1
ATOM 6235 N N . LYS H 1 52 ? 2.669 56.921 18.329 1.00 40.84 52 LYS D N 1
ATOM 6236 C CA . LYS H 1 52 ? 1.294 56.570 17.996 1.00 42.93 52 LYS D CA 1
ATOM 6237 C C . LYS H 1 52 ? 1.188 55.316 17.125 1.00 41.58 52 LYS D C 1
ATOM 6238 O O . LYS H 1 52 ? 0.367 54.441 17.392 1.00 41.58 52 LYS D O 1
ATOM 6244 N N . LYS H 1 53 ? 2.015 55.221 16.091 1.00 38.45 53 LYS D N 1
ATOM 6245 C CA . LYS H 1 53 ? 1.969 54.058 15.207 1.00 41.31 53 LYS D CA 1
ATOM 6246 C C . LYS H 1 53 ? 2.357 52.759 15.922 1.00 43.38 53 LYS D C 1
ATOM 6247 O O . LYS H 1 53 ? 1.873 51.669 15.570 1.00 38.16 53 LYS D O 1
ATOM 6253 N N . LEU H 1 54 ? 3.242 52.890 16.912 1.00 45.23 54 LEU D N 1
ATOM 6254 C CA . LEU H 1 54 ? 3.716 51.763 17.720 1.00 43.93 54 LEU D CA 1
ATOM 6255 C C . LEU H 1 54 ? 2.569 51.316 18.624 1.00 45.25 54 LEU D C 1
ATOM 6256 O O . LEU H 1 54 ? 2.305 50.129 18.762 1.00 48.47 54 LEU D O 1
ATOM 6261 N N . ASN H 1 55 ? 1.888 52.281 19.232 1.00 43.51 55 ASN D N 1
ATOM 6262 C CA . ASN H 1 55 ? 0.755 51.982 20.098 1.00 47.53 55 ASN D CA 1
ATOM 6263 C C . ASN H 1 55 ? -0.388 51.321 19.325 1.00 44.21 55 ASN D C 1
ATOM 6264 O O . ASN H 1 55 ? -1.171 50.563 19.890 1.00 45.66 55 ASN D O 1
ATOM 6269 N N . GLU H 1 56 ? -0.467 51.602 18.031 1.00 42.68 56 GLU D N 1
ATOM 6270 C CA . GLU H 1 56 ? -1.488 51.005 17.173 1.00 45.69 56 GLU D CA 1
ATOM 6271 C C . GLU H 1 56 ? -0.957 49.713 16.545 1.00 44.43 56 GLU D C 1
ATOM 6272 O O . GLU H 1 56 ? -1.518 49.209 15.569 1.00 43.31 56 GLU D O 1
ATOM 6278 N N . SER H 1 57 ? 0.137 49.195 17.104 1.00 43.68 57 SER D N 1
ATOM 6279 C CA . SER H 1 57 ? 0.768 47.960 16.635 1.00 36.14 57 SER D CA 1
ATOM 6280 C C . SER H 1 57 ? 1.092 47.909 15.154 1.00 38.41 57 SER D C 1
ATOM 6281 O O . SER H 1 57 ? 0.951 46.858 14.519 1.00 42.15 57 SER D O 1
ATOM 6284 N N . HIS H 1 58 ? 1.532 49.022 14.584 1.00 41.62 58 HIS D N 1
ATOM 6285 C CA . HIS H 1 58 ? 1.864 49.001 13.171 1.00 38.88 58 HIS D CA 1
ATOM 6286 C C . HIS H 1 58 ? 3.099 48.159 12.945 1.00 41.95 58 HIS D C 1
ATOM 6287 O O . HIS H 1 58 ? 4.053 48.213 13.725 1.00 36.96 58 HIS D O 1
ATOM 6294 N N . LYS H 1 59 ? 3.081 47.375 11.872 1.00 40.86 59 LYS D N 1
ATOM 6295 C CA . LYS H 1 59 ? 4.211 46.519 11.562 1.00 45.16 59 LYS D CA 1
ATOM 6296 C C . LYS H 1 59 ? 5.111 47.104 10.504 1.00 47.68 59 LYS D C 1
ATOM 6297 O O . LYS H 1 59 ? 4.704 47.290 9.351 1.00 52.11 59 LYS D O 1
ATOM 6303 N N . TYR H 1 60 ? 6.334 47.419 10.916 1.00 42.85 60 TYR D N 1
ATOM 6304 C CA . TYR H 1 60 ? 7.334 47.957 10.012 1.00 40.36 60 TYR D CA 1
ATOM 6305 C C . TYR H 1 60 ? 8.190 46.768 9.620 1.00 43.92 60 TYR D C 1
ATOM 6306 O O . TYR H 1 60 ? 8.903 46.189 10.444 1.00 40.98 60 TYR D O 1
ATOM 6315 N N . VAL H 1 61 ? 8.108 46.386 8.361 1.00 44.16 61 VAL D N 1
ATOM 6316 C CA . VAL H 1 61 ? 8.882 45.263 7.899 1.00 50.09 61 VAL D CA 1
ATOM 6317 C C . VAL H 1 61 ? 9.739 45.746 6.749 1.00 52.90 61 VAL D C 1
ATOM 6318 O O . VAL H 1 61 ? 9.377 46.696 6.048 1.00 51.29 61 VAL D O 1
ATOM 6322 N N . ASP H 1 62 ? 10.896 45.119 6.587 1.00 53.73 62 ASP D N 1
ATOM 6323 C CA . ASP H 1 62 ? 11.795 45.457 5.494 1.00 56.27 62 ASP D CA 1
ATOM 6324 C C . ASP H 1 62 ? 11.990 46.966 5.315 1.00 57.30 62 ASP D C 1
ATOM 6325 O O . ASP H 1 62 ? 11.758 47.496 4.225 1.00 62.75 62 ASP D O 1
ATOM 6330 N N . ILE H 1 63 ? 12.408 47.663 6.371 1.00 55.56 63 ILE D N 1
ATOM 6331 C CA . ILE H 1 63 ? 12.633 49.111 6.269 1.00 52.24 63 ILE D CA 1
ATOM 6332 C C . ILE H 1 63 ? 14.097 49.410 5.898 1.00 51.56 63 ILE D C 1
ATOM 6333 O O . ILE H 1 63 ? 14.986 48.560 6.083 1.00 42.86 63 ILE D O 1
ATOM 6338 N N . GLY H 1 64 ? 14.332 50.611 5.367 1.00 48.03 64 GLY D N 1
ATOM 6339 C CA . GLY H 1 64 ? 15.670 51.031 4.974 1.00 52.22 64 GLY D CA 1
ATOM 6340 C C . GLY H 1 64 ? 16.451 50.081 4.074 1.00 55.11 64 GLY D C 1
ATOM 6341 O O . GLY H 1 64 ? 17.678 50.156 3.972 1.00 49.44 64 GLY D O 1
ATOM 6342 N N . THR H 1 65 ? 15.754 49.188 3.390 1.00 53.37 65 THR D N 1
ATOM 6343 C CA . THR H 1 65 ? 16.448 48.241 2.544 1.00 52.60 65 THR D CA 1
ATOM 6344 C C . THR H 1 65 ? 17.188 48.914 1.386 1.00 52.62 65 THR D C 1
ATOM 6345 O O . THR H 1 65 ? 18.360 48.630 1.145 1.00 51.92 65 THR D O 1
ATOM 6349 N N . LYS H 1 66 ? 16.510 49.816 0.686 1.00 55.44 66 LYS D N 1
ATOM 6350 C CA . LYS H 1 66 ? 17.115 50.509 -0.448 1.00 58.70 66 LYS D CA 1
ATOM 6351 C C . LYS H 1 66 ? 18.393 51.213 -0.011 1.00 55.90 66 LYS D C 1
ATOM 6352 O O . LYS H 1 66 ? 19.490 50.893 -0.478 1.00 58.05 66 LYS D O 1
ATOM 6358 N N . THR H 1 67 ? 18.233 52.168 0.897 1.00 54.74 67 THR D N 1
ATOM 6359 C CA . THR H 1 67 ? 19.345 52.949 1.422 1.00 51.38 67 THR D CA 1
ATOM 6360 C C . THR H 1 67 ? 20.442 52.094 2.033 1.00 48.83 67 THR D C 1
ATOM 6361 O O . THR H 1 67 ? 21.617 52.325 1.769 1.00 54.24 67 THR D O 1
ATOM 6365 N N . LEU H 1 68 ? 20.067 51.106 2.842 1.00 50.50 68 LEU D N 1
ATOM 6366 C CA . LEU H 1 68 ? 21.057 50.227 3.468 1.00 53.38 68 LEU D CA 1
ATOM 6367 C C . LEU H 1 68 ? 21.862 49.472 2.421 1.00 58.76 68 LEU D C 1
ATOM 6368 O O . LEU H 1 68 ? 23.067 49.265 2.585 1.00 62.71 68 LEU D O 1
ATOM 6373 N N . ARG H 1 69 ? 21.193 49.054 1.349 1.00 59.94 69 ARG D N 1
ATOM 6374 C CA . ARG H 1 69 ? 21.859 48.318 0.280 1.00 56.03 69 ARG D CA 1
ATOM 6375 C C . ARG H 1 69 ? 22.916 49.174 -0.413 1.00 55.35 69 ARG D C 1
ATOM 6376 O O . ARG H 1 69 ? 24.024 48.712 -0.669 1.00 54.98 69 ARG D O 1
ATOM 6378 N N . ALA H 1 70 ? 22.587 50.428 -0.703 1.00 56.47 70 ALA D N 1
ATOM 6379 C CA . ALA H 1 70 ? 23.544 51.298 -1.382 1.00 57.77 70 ALA D CA 1
ATOM 6380 C C . ALA H 1 70 ? 24.612 51.873 -0.462 1.00 58.72 70 ALA D C 1
ATOM 6381 O O . ALA H 1 70 ? 25.456 52.651 -0.911 1.00 64.07 70 ALA D O 1
ATOM 6383 N N . LEU H 1 71 ? 24.582 51.510 0.818 1.00 59.34 71 LEU D N 1
ATOM 6384 C CA . LEU H 1 71 ? 25.584 52.013 1.756 1.00 62.38 71 LEU D CA 1
ATOM 6385 C C . LEU H 1 71 ? 26.828 51.146 1.771 1.00 66.81 71 LEU D C 1
ATOM 6386 O O . LEU H 1 71 ? 27.930 51.620 1.495 1.00 70.56 71 LEU D O 1
ATOM 6391 N N . GLY H 1 72 ? 26.652 49.874 2.104 1.00 72.48 72 GLY D N 1
ATOM 6392 C CA . GLY H 1 72 ? 27.785 48.969 2.142 1.00 80.72 72 GLY D CA 1
ATOM 6393 C C . GLY H 1 72 ? 28.140 48.497 3.539 1.00 84.41 72 GLY D C 1
ATOM 6394 O O . GLY H 1 72 ? 27.267 48.362 4.404 1.00 85.20 72 GLY D O 1
ATOM 6395 N N . ILE H 1 73 ? 29.425 48.232 3.757 1.00 84.61 73 ILE D N 1
ATOM 6396 C CA . ILE H 1 73 ? 29.893 47.773 5.056 1.00 86.11 73 ILE D CA 1
ATOM 6397 C C . ILE H 1 73 ? 29.702 48.899 6.056 1.00 86.01 73 ILE D C 1
ATOM 6398 O O . ILE H 1 73 ? 30.042 50.053 5.783 1.00 88.70 73 ILE D O 1
ATOM 6403 N N . THR H 1 74 ? 29.151 48.566 7.215 1.00 83.84 74 THR D N 1
ATOM 6404 C CA . THR H 1 74 ? 28.906 49.574 8.229 1.00 79.30 74 THR D CA 1
ATOM 6405 C C . THR H 1 74 ? 29.623 49.273 9.530 1.00 75.25 74 THR D C 1
ATOM 6406 O O . THR H 1 74 ? 30.281 50.141 10.100 1.00 76.62 74 THR D O 1
ATOM 6408 N N . ARG H 1 75 ? 29.513 48.031 9.981 1.00 73.21 75 ARG D N 1
ATOM 6409 C CA . ARG H 1 75 ? 30.112 47.616 11.245 1.00 67.12 75 ARG D CA 1
ATOM 6410 C C . ARG H 1 75 ? 29.453 48.472 12.322 1.00 57.16 75 ARG D C 1
ATOM 6411 O O . ARG H 1 75 ? 29.944 49.537 12.690 1.00 54.90 75 ARG D O 1
ATOM 6419 N N . ILE H 1 76 ? 28.316 47.993 12.808 1.00 50.05 76 ILE D N 1
ATOM 6420 C CA . ILE H 1 76 ? 27.557 48.699 13.823 1.00 44.50 76 ILE D CA 1
ATOM 6421 C C . ILE H 1 76 ? 28.201 48.587 15.204 1.00 37.51 76 ILE D C 1
ATOM 6422 O O . ILE H 1 76 ? 28.620 47.509 15.625 1.00 35.66 76 ILE D O 1
ATOM 6427 N N . ASP H 1 77 ? 28.285 49.720 15.898 1.00 34.10 77 ASP D N 1
ATOM 6428 C CA . ASP H 1 77 ? 28.896 49.768 17.222 1.00 24.85 77 ASP D CA 1
ATOM 6429 C C . ASP H 1 77 ? 27.866 49.634 18.335 1.00 25.89 77 ASP D C 1
ATOM 6430 O O . ASP H 1 77 ? 28.008 48.811 19.237 1.00 29.19 77 ASP D O 1
ATOM 6435 N N . HIS H 1 78 ? 26.832 50.462 18.281 1.00 25.67 78 HIS D N 1
ATOM 6436 C CA . HIS H 1 78 ? 25.782 50.415 19.284 1.00 25.33 78 HIS D CA 1
ATOM 6437 C C . HIS H 1 78 ? 24.509 50.969 18.698 1.00 23.65 78 HIS D C 1
ATOM 6438 O O . HIS H 1 78 ? 24.497 51.476 17.583 1.00 18.51 78 HIS D O 1
ATOM 6445 N N . VAL H 1 79 ? 23.444 50.899 19.487 1.00 27.57 79 VAL D N 1
ATOM 6446 C CA . VAL H 1 79 ? 22.146 51.393 19.075 1.00 27.64 79 VAL D CA 1
ATOM 6447 C C . VAL H 1 79 ? 21.624 52.422 20.085 1.00 24.07 79 VAL D C 1
ATOM 6448 O O . VAL H 1 79 ? 21.883 52.301 21.274 1.00 27.68 79 VAL D O 1
ATOM 6452 N N . ASN H 1 80 ? 20.931 53.457 19.609 1.00 21.80 80 ASN D N 1
ATOM 6453 C CA . ASN H 1 80 ? 20.290 54.420 20.518 1.00 22.67 80 ASN D CA 1
ATOM 6454 C C . ASN H 1 80 ? 18.806 54.461 20.134 1.00 22.54 80 ASN D C 1
ATOM 6455 O O . ASN H 1 80 ? 18.453 54.255 18.972 1.00 27.45 80 ASN D O 1
ATOM 6468 N N . ILE H 1 82 ? 16.088 57.238 20.998 1.00 22.74 82 ILE D N 1
ATOM 6469 C CA . ILE H 1 82 ? 15.860 58.538 21.621 1.00 23.72 82 ILE D CA 1
ATOM 6470 C C . ILE H 1 82 ? 14.464 59.099 21.339 1.00 27.16 82 ILE D C 1
ATOM 6471 O O . ILE H 1 82 ? 14.065 59.228 20.188 1.00 28.90 82 ILE D O 1
ATOM 6476 N N . PRO H 1 83 ? 13.712 59.448 22.392 1.00 30.40 83 PRO D N 1
ATOM 6477 C CA . PRO H 1 83 ? 12.361 60.003 22.217 1.00 29.90 83 PRO D CA 1
ATOM 6478 C C . PRO H 1 83 ? 12.473 61.456 21.793 1.00 30.57 83 PRO D C 1
ATOM 6479 O O . PRO H 1 83 ? 13.376 62.169 22.230 1.00 33.26 83 PRO D O 1
ATOM 6483 N N . SER H 1 84 ? 11.561 61.892 20.943 1.00 31.50 84 SER D N 1
ATOM 6484 C CA . SER H 1 84 ? 11.562 63.273 20.462 1.00 36.01 84 SER D CA 1
ATOM 6485 C C . SER H 1 84 ? 10.147 63.841 20.319 1.00 33.98 84 SER D C 1
ATOM 6486 O O . SER H 1 84 ? 9.248 63.168 19.818 1.00 37.19 84 SER D O 1
ATOM 6489 N N . GLY H 1 85 ? 9.964 65.080 20.752 1.00 31.11 85 GLY D N 1
ATOM 6490 C CA . GLY H 1 85 ? 8.680 65.743 20.615 1.00 35.55 85 GLY D CA 1
ATOM 6491 C C . GLY H 1 85 ? 7.572 65.342 21.571 1.00 41.59 85 GLY D C 1
ATOM 6492 O O . GLY H 1 85 ? 7.672 64.335 22.283 1.00 37.42 85 GLY D O 1
ATOM 6493 N N . PRO H 1 86 ? 6.469 66.106 21.580 1.00 40.57 86 PRO D N 1
ATOM 6494 C CA . PRO H 1 86 ? 6.257 67.292 20.736 1.00 39.17 86 PRO D CA 1
ATOM 6495 C C . PRO H 1 86 ? 6.981 68.568 21.161 1.00 32.76 86 PRO D C 1
ATOM 6496 O O . PRO H 1 86 ? 7.332 68.749 22.316 1.00 39.86 86 PRO D O 1
ATOM 6500 N N . HIS H 1 87 ? 7.209 69.447 20.194 1.00 31.75 87 HIS D N 1
ATOM 6501 C CA . HIS H 1 87 ? 7.871 70.734 20.404 1.00 31.56 87 HIS D CA 1
ATOM 6502 C C . HIS H 1 87 ? 7.625 71.527 19.114 1.00 27.61 87 HIS D C 1
ATOM 6503 O O . HIS H 1 87 ? 7.113 70.978 18.144 1.00 33.32 87 HIS D O 1
ATOM 6510 N N . PRO H 1 88 ? 7.972 72.820 19.082 1.00 31.24 88 PRO D N 1
ATOM 6511 C CA . PRO H 1 88 ? 7.733 73.586 17.847 1.00 37.71 88 PRO D CA 1
ATOM 6512 C C . PRO H 1 88 ? 8.290 72.846 16.626 1.00 41.37 88 PRO D C 1
ATOM 6513 O O . PRO H 1 88 ? 9.496 72.655 16.510 1.00 49.45 88 PRO D O 1
ATOM 6517 N N . GLY H 1 89 ? 7.438 72.413 15.714 1.00 41.81 89 GLY D N 1
ATOM 6518 C CA . GLY H 1 89 ? 7.989 71.702 14.569 1.00 46.78 89 GLY D CA 1
ATOM 6519 C C . GLY H 1 89 ? 7.848 70.186 14.611 1.00 44.71 89 GLY D C 1
ATOM 6520 O O . GLY H 1 89 ? 8.185 69.506 13.651 1.00 42.08 89 GLY D O 1
ATOM 6521 N N . VAL H 1 90 ? 7.379 69.653 15.733 1.00 41.36 90 VAL D N 1
ATOM 6522 C CA . VAL H 1 90 ? 7.135 68.218 15.877 1.00 41.56 90 VAL D CA 1
ATOM 6523 C C . VAL H 1 90 ? 5.848 68.141 16.677 1.00 41.02 90 VAL D C 1
ATOM 6524 O O . VAL H 1 90 ? 5.859 68.332 17.896 1.00 38.10 90 VAL D O 1
ATOM 6528 N N . SER H 1 91 ? 4.748 67.848 15.987 1.00 35.26 91 SER D N 1
ATOM 6529 C CA . SER H 1 91 ? 3.427 67.810 16.607 1.00 40.04 91 SER D CA 1
ATOM 6530 C C . SER H 1 91 ? 3.082 66.619 17.482 1.00 39.84 91 SER D C 1
ATOM 6531 O O . SER H 1 91 ? 2.110 66.672 18.250 1.00 39.65 91 SER D O 1
ATOM 6534 N N . GLU H 1 92 ? 3.831 65.534 17.349 1.00 38.03 92 GLU D N 1
ATOM 6535 C CA . GLU H 1 92 ? 3.562 64.359 18.178 1.00 39.62 92 GLU D CA 1
ATOM 6536 C C . GLU H 1 92 ? 4.845 63.609 18.504 1.00 38.61 92 GLU D C 1
ATOM 6537 O O . GLU H 1 92 ? 5.871 63.788 17.842 1.00 34.78 92 GLU D O 1
ATOM 6543 N N . PRO H 1 93 ? 4.801 62.767 19.541 1.00 39.85 93 PRO D N 1
ATOM 6544 C CA . PRO H 1 93 ? 5.942 61.966 19.989 1.00 40.70 93 PRO D CA 1
ATOM 6545 C C . PRO H 1 93 ? 6.476 60.972 18.952 1.00 40.68 93 PRO D C 1
ATOM 6546 O O . PRO H 1 93 ? 5.715 60.245 18.297 1.00 41.50 93 PRO D O 1
ATOM 6550 N N . HIS H 1 94 ? 7.797 60.938 18.827 1.00 31.75 94 HIS D N 1
ATOM 6551 C CA . HIS H 1 94 ? 8.468 60.025 17.914 1.00 33.91 94 HIS D CA 1
ATOM 6552 C C . HIS H 1 94 ? 9.658 59.391 18.630 1.00 36.19 94 HIS D C 1
ATOM 6553 O O . HIS H 1 94 ? 10.047 59.818 19.716 1.00 25.70 94 HIS D O 1
ATOM 6560 N N . TYR H 1 95 ? 10.220 58.361 18.006 1.00 29.51 95 TYR D N 1
ATOM 6561 C CA . TYR H 1 95 ? 11.412 57.736 18.512 1.00 33.21 95 TYR D CA 1
ATOM 6562 C C . TYR H 1 95 ? 12.398 57.691 17.372 1.00 34.52 95 TYR D C 1
ATOM 6563 O O . TYR H 1 95 ? 12.028 57.375 16.240 1.00 34.34 95 TYR D O 1
ATOM 6572 N N . HIS H 1 96 ? 13.639 58.059 17.681 1.00 34.11 96 HIS D N 1
ATOM 6573 C CA . HIS H 1 96 ? 14.735 58.056 16.721 1.00 30.83 96 HIS D CA 1
ATOM 6574 C C . HIS H 1 96 ? 15.474 56.747 17.021 1.00 28.17 96 HIS D C 1
ATOM 6575 O O . HIS H 1 96 ? 16.036 56.604 18.093 1.00 27.97 96 HIS D O 1
ATOM 6582 N N . ILE H 1 97 ? 15.449 55.792 16.096 1.00 28.70 97 ILE D N 1
ATOM 6583 C CA . ILE H 1 97 ? 16.140 54.515 16.282 1.00 28.38 97 ILE D CA 1
ATOM 6584 C C . ILE H 1 97 ? 17.459 54.666 15.531 1.00 28.22 97 ILE D C 1
ATOM 6585 O O . ILE H 1 97 ? 17.490 54.728 14.295 1.00 27.09 97 ILE D O 1
ATOM 6590 N N . GLU H 1 98 ? 18.546 54.734 16.280 1.00 26.08 98 GLU D N 1
ATOM 6591 C CA . GLU H 1 98 ? 19.848 54.951 15.666 1.00 25.61 98 GLU D CA 1
ATOM 6592 C C . GLU H 1 98 ? 20.797 53.758 15.670 1.00 23.87 98 GLU D C 1
ATOM 6593 O O . GLU H 1 98 ? 20.969 53.086 16.686 1.00 23.52 98 GLU D O 1
ATOM 6599 N N . LEU H 1 99 ? 21.387 53.504 14.508 1.00 24.08 99 LEU D N 1
ATOM 6600 C CA . LEU H 1 99 ? 22.402 52.467 14.337 1.00 27.59 99 LEU D CA 1
ATOM 6601 C C . LEU H 1 99 ? 23.676 53.321 14.178 1.00 27.74 99 LEU D C 1
ATOM 6602 O O . LEU H 1 99 ? 23.906 53.939 13.133 1.00 33.36 99 LEU D O 1
ATOM 6607 N N . VAL H 1 100 ? 24.471 53.381 15.238 1.00 28.37 100 VAL D N 1
ATOM 6608 C CA . VAL H 1 100 ? 25.683 54.199 15.290 1.00 19.66 100 VAL D CA 1
ATOM 6609 C C . VAL H 1 100 ? 26.926 53.379 14.926 1.00 24.42 100 VAL D C 1
ATOM 6610 O O . VAL H 1 100 ? 27.157 52.297 15.477 1.00 25.02 100 VAL D O 1
ATOM 6614 N N . LEU H 1 101 ? 27.730 53.908 14.002 1.00 24.14 101 LEU D N 1
ATOM 6615 C CA . LEU H 1 101 ? 28.898 53.192 13.495 1.00 22.46 101 LEU D CA 1
ATOM 6616 C C . LEU H 1 101 ? 30.248 53.480 14.135 1.00 28.19 101 LEU D C 1
ATOM 6617 O O . LEU H 1 101 ? 31.291 53.126 13.591 1.00 39.30 101 LEU D O 1
ATOM 6622 N N . VAL H 1 102 ? 30.227 54.136 15.285 1.00 29.08 102 VAL D N 1
ATOM 6623 C CA . VAL H 1 102 ? 31.428 54.455 16.033 1.00 28.39 102 VAL D CA 1
ATOM 6624 C C . VAL H 1 102 ? 31.014 54.392 17.495 1.00 30.45 102 VAL D C 1
ATOM 6625 O O . VAL H 1 102 ? 29.825 54.292 17.797 1.00 30.02 102 VAL D O 1
ATOM 6629 N N . SER H 1 103 ? 31.987 54.454 18.396 1.00 27.81 103 SER D N 1
ATOM 6630 C CA . SER H 1 103 ? 31.714 54.387 19.837 1.00 29.26 103 SER D CA 1
ATOM 6631 C C . SER H 1 103 ? 30.808 55.539 20.275 1.00 21.32 103 SER D C 1
ATOM 6632 O O . SER H 1 103 ? 30.743 56.578 19.612 1.00 21.91 103 SER D O 1
ATOM 6635 N N . VAL H 1 104 ? 30.117 55.365 21.396 1.00 23.66 104 VAL D N 1
ATOM 6636 C CA . VAL H 1 104 ? 29.238 56.424 21.847 1.00 24.57 104 VAL D CA 1
ATOM 6637 C C . VAL H 1 104 ? 30.011 57.729 22.087 1.00 28.74 104 VAL D C 1
ATOM 6638 O O . VAL H 1 104 ? 29.510 58.798 21.746 1.00 27.94 104 VAL D O 1
ATOM 6642 N N . ASP H 1 105 ? 31.228 57.657 22.627 1.00 27.84 105 ASP D N 1
ATOM 6643 C CA . ASP H 1 105 ? 32.007 58.885 22.867 1.00 27.87 105 ASP D CA 1
ATOM 6644 C C . ASP H 1 105 ? 32.470 59.520 21.558 1.00 27.33 105 ASP D C 1
ATOM 6645 O O . ASP H 1 105 ? 32.507 60.744 21.413 1.00 25.77 105 ASP D O 1
ATOM 6650 N N . GLN H 1 106 ? 32.847 58.684 20.606 1.00 25.76 106 GLN D N 1
ATOM 6651 C CA . GLN H 1 106 ? 33.305 59.184 19.320 1.00 26.16 106 GLN D CA 1
ATOM 6652 C C . GLN H 1 106 ? 32.147 59.881 18.577 1.00 26.67 106 GLN D C 1
ATOM 6653 O O . GLN H 1 106 ? 32.345 60.901 17.905 1.00 23.32 106 GLN D O 1
ATOM 6659 N N . GLU H 1 107 ? 30.942 59.321 18.704 1.00 27.39 107 GLU D N 1
ATOM 6660 C CA . GLU H 1 107 ? 29.749 59.879 18.063 1.00 23.62 107 GLU D CA 1
ATOM 6661 C C . GLU H 1 107 ? 29.519 61.287 18.576 1.00 24.01 107 GLU D C 1
ATOM 6662 O O . GLU H 1 107 ? 29.343 62.215 17.789 1.00 29.51 107 GLU D O 1
ATOM 6668 N N . ARG H 1 108 ? 29.524 61.450 19.891 1.00 21.75 108 ARG D N 1
ATOM 6669 C CA . ARG H 1 108 ? 29.341 62.779 20.489 1.00 22.12 108 ARG D CA 1
ATOM 6670 C C . ARG H 1 108 ? 30.463 63.736 20.066 1.00 25.13 108 ARG D C 1
ATOM 6671 O O . ARG H 1 108 ? 30.248 64.935 19.842 1.00 26.94 108 ARG D O 1
ATOM 6679 N N . LYS H 1 109 ? 31.670 63.198 19.953 1.00 27.96 109 LYS D N 1
ATOM 6680 C CA . LYS H 1 109 ? 32.806 64.001 19.542 1.00 26.12 109 LYS D CA 1
ATOM 6681 C C . LYS H 1 109 ? 32.700 64.475 18.093 1.00 23.44 109 LYS D C 1
ATOM 6682 O O . LYS H 1 109 ? 32.741 65.676 17.827 1.00 25.40 109 LYS D O 1
ATOM 6688 N N . VAL H 1 110 ? 32.521 63.551 17.152 1.00 21.70 110 VAL D N 1
ATOM 6689 C CA . VAL H 1 110 ? 32.494 63.961 15.759 1.00 21.49 110 VAL D CA 1
ATOM 6690 C C . VAL H 1 110 ? 31.234 64.706 15.335 1.00 28.66 110 VAL D C 1
ATOM 6691 O O . VAL H 1 110 ? 31.261 65.469 14.367 1.00 28.74 110 VAL D O 1
ATOM 6695 N N . LEU H 1 111 ? 30.122 64.495 16.029 1.00 18.11 111 LEU D N 1
ATOM 6696 C CA . LEU H 1 111 ? 28.942 65.244 15.657 1.00 21.50 111 LEU D CA 1
ATOM 6697 C C . LEU H 1 111 ? 28.856 66.499 16.526 1.00 24.64 111 LEU D C 1
ATOM 6698 O O . LEU H 1 111 ? 27.896 67.251 16.416 1.00 26.92 111 LEU D O 1
ATOM 6703 N N . GLU H 1 112 ? 29.870 66.696 17.374 1.00 19.36 112 GLU D N 1
ATOM 6704 C CA . GLU H 1 112 ? 29.991 67.832 18.295 1.00 26.40 112 GLU D CA 1
ATOM 6705 C C . GLU H 1 112 ? 28.694 68.108 19.087 1.00 28.87 112 GLU D C 1
ATOM 6706 O O . GLU H 1 112 ? 28.206 69.232 19.147 1.00 27.62 112 GLU D O 1
ATOM 6712 N N . GLY H 1 113 ? 28.147 67.073 19.715 1.00 26.68 113 GLY D N 1
ATOM 6713 C CA . GLY H 1 113 ? 26.911 67.269 20.443 1.00 29.14 113 GLY D CA 1
ATOM 6714 C C . GLY H 1 113 ? 27.126 67.301 21.934 1.00 33.19 113 GLY D C 1
ATOM 6715 O O . GLY H 1 113 ? 28.214 66.999 22.402 1.00 26.53 113 GLY D O 1
ATOM 6716 N N . GLU H 1 114 ? 26.090 67.663 22.683 1.00 29.17 114 GLU D N 1
ATOM 6717 C CA . GLU H 1 114 ? 26.212 67.719 24.127 1.00 32.93 114 GLU D CA 1
ATOM 6718 C C . GLU H 1 114 ? 26.333 66.283 24.639 1.00 28.37 114 GLU D C 1
ATOM 6719 O O . GLU H 1 114 ? 25.697 65.361 24.117 1.00 30.85 114 GLU D O 1
ATOM 6725 N N . PRO H 1 115 ? 27.147 66.070 25.677 1.00 36.22 115 PRO D N 1
ATOM 6726 C CA . PRO H 1 115 ? 27.315 64.716 26.228 1.00 32.71 115 PRO D CA 1
ATOM 6727 C C . PRO H 1 115 ? 25.969 64.154 26.716 1.00 31.65 115 PRO D C 1
ATOM 6728 O O . PRO H 1 115 ? 25.109 64.907 27.180 1.00 32.82 115 PRO D O 1
ATOM 6732 N N . TYR H 1 116 ? 25.787 62.842 26.607 1.00 30.86 116 TYR D N 1
ATOM 6733 C CA . TYR H 1 116 ? 24.529 62.205 27.030 1.00 37.28 116 TYR D CA 1
ATOM 6734 C C . TYR H 1 116 ? 24.331 62.237 28.536 1.00 40.17 116 TYR D C 1
ATOM 6735 O O . TYR H 1 116 ? 23.181 62.441 28.952 1.00 36.23 116 TYR D O 1
ATOM 6745 N N . GLU I 1 5 ? 23.153 61.302 -5.074 1.00 82.94 5 GLU E N 1
ATOM 6746 C CA . GLU I 1 5 ? 22.415 60.207 -5.764 1.00 82.54 5 GLU E CA 1
ATOM 6747 C C . GLU I 1 5 ? 20.933 60.418 -5.505 1.00 80.57 5 GLU E C 1
ATOM 6748 O O . GLU I 1 5 ? 20.369 61.453 -5.865 1.00 79.85 5 GLU E O 1
ATOM 6754 N N . ALA I 1 6 ? 20.309 59.428 -4.876 1.00 76.15 6 ALA E N 1
ATOM 6755 C CA . ALA I 1 6 ? 18.899 59.516 -4.537 1.00 70.65 6 ALA E CA 1
ATOM 6756 C C . ALA I 1 6 ? 18.805 60.230 -3.192 1.00 67.01 6 ALA E C 1
ATOM 6757 O O . ALA I 1 6 ? 17.716 60.588 -2.740 1.00 66.48 6 ALA E O 1
ATOM 6759 N N . LEU I 1 7 ? 19.962 60.442 -2.566 1.00 62.18 7 LEU E N 1
ATOM 6760 C CA . LEU I 1 7 ? 20.033 61.111 -1.271 1.00 56.89 7 LEU E CA 1
ATOM 6761 C C . LEU I 1 7 ? 20.044 62.622 -1.413 1.00 54.83 7 LEU E C 1
ATOM 6762 O O . LEU I 1 7 ? 20.856 63.177 -2.147 1.00 57.31 7 LEU E O 1
ATOM 6767 N N . LYS I 1 8 ? 19.124 63.274 -0.709 1.00 49.23 8 LYS E N 1
ATOM 6768 C CA . LYS I 1 8 ? 18.997 64.724 -0.709 1.00 45.13 8 LYS E CA 1
ATOM 6769 C C . LYS I 1 8 ? 19.193 65.189 0.721 1.00 40.74 8 LYS E C 1
ATOM 6770 O O . LYS I 1 8 ? 19.012 64.412 1.650 1.00 32.65 8 LYS E O 1
ATOM 6776 N N . GLY I 1 9 ? 19.558 66.454 0.897 1.00 42.47 9 GLY E N 1
ATOM 6777 C CA . GLY I 1 9 ? 19.759 66.975 2.234 1.00 44.61 9 GLY E CA 1
ATOM 6778 C C . GLY I 1 9 ? 18.461 66.874 3.003 1.00 46.70 9 GLY E C 1
ATOM 6779 O O . GLY I 1 9 ? 17.395 67.139 2.444 1.00 47.56 9 GLY E O 1
ATOM 6780 N N . ALA I 1 10 ? 18.531 66.479 4.271 1.00 42.46 10 ALA E N 1
ATOM 6781 C CA . ALA I 1 10 ? 17.320 66.359 5.077 1.00 44.55 10 ALA E CA 1
ATOM 6782 C C . ALA I 1 10 ? 17.131 67.630 5.890 1.00 46.81 10 ALA E C 1
ATOM 6783 O O . ALA I 1 10 ? 18.002 67.994 6.670 1.00 55.97 10 ALA E O 1
ATOM 6785 N N . LEU I 1 11 ? 15.997 68.304 5.706 1.00 46.01 11 LEU E N 1
ATOM 6786 C CA . LEU I 1 11 ? 15.719 69.547 6.421 1.00 49.51 11 LEU E CA 1
ATOM 6787 C C . LEU I 1 11 ? 14.333 69.615 7.060 1.00 50.42 11 LEU E C 1
ATOM 6788 O O . LEU I 1 11 ? 13.321 69.394 6.401 1.00 50.17 11 LEU E O 1
ATOM 6793 N N . PRO I 1 12 ? 14.276 69.929 8.364 1.00 49.07 12 PRO E N 1
ATOM 6794 C CA . PRO I 1 12 ? 13.019 70.036 9.109 1.00 49.88 12 PRO E CA 1
ATOM 6795 C C . PRO I 1 12 ? 12.067 71.080 8.538 1.00 51.46 12 PRO E C 1
ATOM 6796 O O . PRO I 1 12 ? 12.403 71.796 7.595 1.00 47.07 12 PRO E O 1
ATOM 6800 N N . ASN I 1 13 ? 10.879 71.162 9.129 1.00 56.09 13 ASN E N 1
ATOM 6801 C CA . ASN I 1 13 ? 9.848 72.098 8.688 1.00 57.67 13 ASN E CA 1
ATOM 6802 C C . ASN I 1 13 ? 10.160 73.551 8.997 1.00 57.09 13 ASN E C 1
ATOM 6803 O O . ASN I 1 13 ? 10.887 73.869 9.957 1.00 55.72 13 ASN E O 1
ATOM 6808 N N . PHE I 1 14 ? 9.600 74.429 8.169 1.00 54.98 14 PHE E N 1
ATOM 6809 C CA . PHE I 1 14 ? 9.779 75.863 8.327 1.00 52.27 14 PHE E CA 1
ATOM 6810 C C . PHE I 1 14 ? 8.602 76.418 9.123 1.00 52.04 14 PHE E C 1
ATOM 6811 O O . PHE I 1 14 ? 7.467 76.426 8.651 1.00 52.93 14 PHE E O 1
ATOM 6819 N N . ILE I 1 15 ? 8.891 76.876 10.333 1.00 53.58 15 ILE E N 1
ATOM 6820 C CA . ILE I 1 15 ? 7.893 77.446 11.226 1.00 55.51 15 ILE E CA 1
ATOM 6821 C C . ILE I 1 15 ? 7.962 78.977 11.132 1.00 57.43 15 ILE E C 1
ATOM 6822 O O . ILE I 1 15 ? 8.954 79.595 11.534 1.00 51.10 15 ILE E O 1
ATOM 6827 N N . PRO I 1 16 ? 6.915 79.612 10.582 1.00 57.70 16 PRO E N 1
ATOM 6828 C CA . PRO I 1 16 ? 6.981 81.071 10.497 1.00 55.92 16 PRO E CA 1
ATOM 6829 C C . PRO I 1 16 ? 7.350 81.607 11.868 1.00 52.37 16 PRO E C 1
ATOM 6830 O O . PRO I 1 16 ? 6.843 81.128 12.879 1.00 56.97 16 PRO E O 1
ATOM 6834 N N . GLY I 1 17 ? 8.251 82.575 11.905 1.00 49.25 17 GLY E N 1
ATOM 6835 C CA . GLY I 1 17 ? 8.666 83.130 13.177 1.00 43.14 17 GLY E CA 1
ATOM 6836 C C . GLY I 1 17 ? 9.792 82.316 13.774 1.00 42.32 17 GLY E C 1
ATOM 6837 O O . GLY I 1 17 ? 10.507 82.783 14.659 1.00 42.35 17 GLY E O 1
ATOM 6838 N N . LEU I 1 18 ? 9.958 81.086 13.304 1.00 41.31 18 LEU E N 1
ATOM 6839 C CA . LEU I 1 18 ? 11.032 80.245 13.830 1.00 46.21 18 LEU E CA 1
ATOM 6840 C C . LEU I 1 18 ? 11.964 79.692 12.756 1.00 44.90 18 LEU E C 1
ATOM 6841 O O . LEU I 1 18 ? 13.101 79.332 13.047 1.00 51.45 18 LEU E O 1
ATOM 6846 N N . GLY I 1 19 ? 11.472 79.617 11.525 1.00 41.05 19 GLY E N 1
ATOM 6847 C CA . GLY I 1 19 ? 12.268 79.116 10.421 1.00 39.28 19 GLY E CA 1
ATOM 6848 C C . GLY I 1 19 ? 12.441 77.613 10.447 1.00 38.82 19 GLY E C 1
ATOM 6849 O O . GLY I 1 19 ? 11.561 76.889 10.907 1.00 39.68 19 GLY E O 1
ATOM 6850 N N . THR I 1 20 ? 13.578 77.161 9.929 1.00 32.20 20 THR E N 1
ATOM 6851 C CA . THR I 1 20 ? 13.933 75.750 9.879 1.00 35.08 20 THR E CA 1
ATOM 6852 C C . THR I 1 20 ? 14.601 75.483 11.215 1.00 32.26 20 THR E C 1
ATOM 6853 O O . THR I 1 20 ? 15.760 75.857 11.451 1.00 27.37 20 THR E O 1
ATOM 6857 N N . LEU I 1 21 ? 13.830 74.851 12.085 1.00 31.07 21 LEU E N 1
ATOM 6858 C CA . LEU I 1 21 ? 14.221 74.553 13.451 1.00 37.86 21 LEU E CA 1
ATOM 6859 C C . LEU I 1 21 ? 14.846 73.162 13.650 1.00 35.36 21 LEU E C 1
ATOM 6860 O O . LEU I 1 21 ? 14.197 72.138 13.456 1.00 42.86 21 LEU E O 1
ATOM 6865 N N . TYR I 1 22 ? 16.112 73.141 14.035 1.00 33.02 22 TYR E N 1
ATOM 6866 C CA . TYR I 1 22 ? 16.844 71.891 14.274 1.00 34.05 22 TYR E CA 1
ATOM 6867 C C . TYR I 1 22 ? 17.089 71.767 15.766 1.00 30.81 22 TYR E C 1
ATOM 6868 O O . TYR I 1 22 ? 17.206 72.775 16.447 1.00 31.92 22 TYR E O 1
ATOM 6877 N N . VAL I 1 23 ? 17.178 70.538 16.262 1.00 32.27 23 VAL E N 1
ATOM 6878 C CA . VAL I 1 23 ? 17.503 70.293 17.665 1.00 24.92 23 VAL E CA 1
ATOM 6879 C C . VAL I 1 23 ? 17.968 68.844 17.852 1.00 31.65 23 VAL E C 1
ATOM 6880 O O . VAL I 1 23 ? 17.403 67.915 17.267 1.00 32.16 23 VAL E O 1
ATOM 6884 N N . ASP I 1 24 ? 19.025 68.670 18.636 1.00 30.15 24 ASP E N 1
ATOM 6885 C CA . ASP I 1 24 ? 19.553 67.344 18.943 1.00 31.73 24 ASP E CA 1
ATOM 6886 C C . ASP I 1 24 ? 18.508 66.828 19.937 1.00 25.89 24 ASP E C 1
ATOM 6887 O O . ASP I 1 24 ? 18.435 67.326 21.043 1.00 27.05 24 ASP E O 1
ATOM 6892 N N . PRO I 1 25 ? 17.693 65.824 19.548 1.00 31.99 25 PRO E N 1
ATOM 6893 C CA . PRO I 1 25 ? 16.651 65.297 20.446 1.00 26.92 25 PRO E CA 1
ATOM 6894 C C . PRO I 1 25 ? 17.100 64.832 21.822 1.00 29.31 25 PRO E C 1
ATOM 6895 O O . PRO I 1 25 ? 16.299 64.812 22.752 1.00 27.11 25 PRO E O 1
ATOM 6899 N N . SER I 1 26 ? 18.381 64.495 21.969 1.00 28.98 26 SER E N 1
ATOM 6900 C CA . SER I 1 26 ? 18.872 64.044 23.267 1.00 25.37 26 SER E CA 1
ATOM 6901 C C . SER I 1 26 ? 19.009 65.192 24.250 1.00 28.33 26 SER E C 1
ATOM 6902 O O . SER I 1 26 ? 19.175 64.956 25.443 1.00 16.97 26 SER E O 1
ATOM 6905 N N . THR I 1 27 ? 18.952 66.429 23.756 1.00 21.09 27 THR E N 1
ATOM 6906 C CA . THR I 1 27 ? 19.074 67.599 24.642 1.00 23.64 27 THR E CA 1
ATOM 6907 C C . THR I 1 27 ? 17.709 68.212 25.021 1.00 24.04 27 THR E C 1
ATOM 6908 O O . THR I 1 27 ? 17.651 69.256 25.665 1.00 20.67 27 THR E O 1
ATOM 6912 N N . LEU I 1 28 ? 16.614 67.577 24.614 1.00 24.25 28 LEU E N 1
ATOM 6913 C CA . LEU I 1 28 ? 15.277 68.100 24.925 1.00 27.19 28 LEU E CA 1
ATOM 6914 C C . LEU I 1 28 ? 15.024 68.097 26.438 1.00 26.24 28 LEU E C 1
ATOM 6915 O O . LEU I 1 28 ? 15.599 67.297 27.166 1.00 24.25 28 LEU E O 1
ATOM 6920 N N . PRO I 1 29 ? 14.157 68.994 26.930 1.00 26.73 29 PRO E N 1
ATOM 6921 C CA . PRO I 1 29 ? 13.387 70.014 26.202 1.00 28.19 29 PRO E CA 1
ATOM 6922 C C . PRO I 1 29 ? 14.136 71.301 25.868 1.00 27.15 29 PRO E C 1
ATOM 6923 O O . PRO I 1 29 ? 13.822 71.957 24.878 1.00 32.71 29 PRO E O 1
ATOM 6927 N N . GLU I 1 30 ? 15.118 71.661 26.691 1.00 25.66 30 GLU E N 1
ATOM 6928 C CA . GLU I 1 30 ? 15.850 72.911 26.516 1.00 23.38 30 GLU E CA 1
ATOM 6929 C C . GLU I 1 30 ? 16.593 73.133 25.202 1.00 27.58 30 GLU E C 1
ATOM 6930 O O . GLU I 1 30 ? 16.656 74.262 24.703 1.00 29.45 30 GLU E O 1
ATOM 6936 N N . GLY I 1 31 ? 17.172 72.080 24.640 1.00 26.87 31 GLY E N 1
ATOM 6937 C CA . GLY I 1 31 ? 17.918 72.259 23.410 1.00 26.40 31 GLY E CA 1
ATOM 6938 C C . GLY I 1 31 ? 19.347 72.679 23.695 1.00 26.66 31 GLY E C 1
ATOM 6939 O O . GLY I 1 31 ? 20.039 71.994 24.430 1.00 26.44 31 GLY E O 1
ATOM 6940 N N . PRO I 1 32 ? 19.811 73.824 23.180 1.00 31.20 32 PRO E N 1
ATOM 6941 C CA . PRO I 1 32 ? 19.097 74.785 22.343 1.00 27.14 32 PRO E CA 1
ATOM 6942 C C . PRO I 1 32 ? 18.705 74.316 20.954 1.00 29.11 32 PRO E C 1
ATOM 6943 O O . PRO I 1 32 ? 19.314 73.423 20.383 1.00 28.69 32 PRO E O 1
ATOM 6947 N N . PHE I 1 33 ? 17.643 74.926 20.442 1.00 29.98 33 PHE E N 1
ATOM 6948 C CA . PHE I 1 33 ? 17.154 74.661 19.111 1.00 24.66 33 PHE E CA 1
ATOM 6949 C C . PHE I 1 33 ? 17.947 75.647 18.259 1.00 28.79 33 PHE E C 1
ATOM 6950 O O . PHE I 1 33 ? 18.368 76.696 18.759 1.00 27.68 33 PHE E O 1
ATOM 6958 N N . LEU I 1 34 ? 18.181 75.310 16.995 1.00 25.85 34 LEU E N 1
ATOM 6959 C CA . LEU I 1 34 ? 18.900 76.216 16.094 1.00 29.16 34 LEU E CA 1
ATOM 6960 C C . LEU I 1 34 ? 17.933 76.588 14.987 1.00 28.39 34 LEU E C 1
ATOM 6961 O O . LEU I 1 34 ? 17.388 75.706 14.332 1.00 28.74 34 LEU E O 1
ATOM 6966 N N . ALA I 1 35 ? 17.728 77.887 14.782 1.00 26.20 35 ALA E N 1
ATOM 6967 C CA . ALA I 1 35 ? 16.787 78.371 13.756 1.00 32.56 35 ALA E CA 1
ATOM 6968 C C . ALA I 1 35 ? 17.470 78.993 12.536 1.00 29.01 35 ALA E C 1
ATOM 6969 O O . ALA I 1 35 ? 18.171 80.002 12.654 1.00 27.31 35 ALA E O 1
ATOM 6971 N N . TYR I 1 36 ? 17.231 78.401 11.369 1.00 32.33 36 TYR E N 1
ATOM 6972 C CA . TYR I 1 36 ? 17.820 78.876 10.110 1.00 28.50 36 TYR E CA 1
ATOM 6973 C C . TYR I 1 36 ? 16.778 79.489 9.168 1.00 30.32 36 TYR E C 1
ATOM 6974 O O . TYR I 1 36 ? 15.594 79.145 9.207 1.00 32.03 36 TYR E O 1
ATOM 6983 N N . ASP I 1 37 ? 17.216 80.395 8.307 1.00 29.65 37 ASP E N 1
ATOM 6984 C CA . ASP I 1 37 ? 16.289 80.983 7.361 1.00 32.36 37 ASP E CA 1
ATOM 6985 C C . ASP I 1 37 ? 16.343 80.095 6.122 1.00 31.76 37 ASP E C 1
ATOM 6986 O O . ASP I 1 37 ? 17.082 79.116 6.107 1.00 26.16 37 ASP E O 1
ATOM 6991 N N . ARG I 1 38 ? 15.556 80.429 5.104 1.00 30.83 38 ARG E N 1
ATOM 6992 C CA . ARG I 1 38 ? 15.503 79.654 3.856 1.00 36.25 38 ARG E CA 1
ATOM 6993 C C . ARG I 1 38 ? 16.854 79.424 3.205 1.00 31.66 38 ARG E C 1
ATOM 6994 O O . ARG I 1 38 ? 17.089 78.379 2.618 1.00 37.66 38 ARG E O 1
ATOM 7002 N N . ALA I 1 39 ? 17.723 80.420 3.295 1.00 32.97 39 ALA E N 1
ATOM 7003 C CA . ALA I 1 39 ? 19.043 80.370 2.677 1.00 36.11 39 ALA E CA 1
ATOM 7004 C C . ALA I 1 39 ? 20.048 79.488 3.391 1.00 41.20 39 ALA E C 1
ATOM 7005 O O . ALA I 1 39 ? 21.102 79.193 2.834 1.00 40.25 39 ALA E O 1
ATOM 7007 N N . GLY I 1 40 ? 19.736 79.085 4.624 1.00 40.72 40 GLY E N 1
ATOM 7008 C CA . GLY I 1 40 ? 20.647 78.222 5.364 1.00 28.77 40 GLY E CA 1
ATOM 7009 C C . GLY I 1 40 ? 21.547 78.961 6.328 1.00 29.73 40 GLY E C 1
ATOM 7010 O O . GLY I 1 40 ? 22.565 78.414 6.744 1.00 30.09 40 GLY E O 1
ATOM 7011 N N . ASN I 1 41 ? 21.192 80.203 6.673 1.00 29.78 41 ASN E N 1
ATOM 7012 C CA . ASN I 1 41 ? 21.978 80.991 7.631 1.00 28.94 41 ASN E CA 1
ATOM 7013 C C . ASN I 1 41 ? 21.372 80.822 9.023 1.00 26.44 41 ASN E C 1
ATOM 7014 O O . ASN I 1 41 ? 20.148 80.855 9.175 1.00 26.92 41 ASN E O 1
ATOM 7019 N N . LEU I 1 42 ? 22.225 80.651 10.030 1.00 26.61 42 LEU E N 1
ATOM 7020 C CA . LEU I 1 42 ? 21.760 80.540 11.405 1.00 29.10 42 LEU E CA 1
ATOM 7021 C C . LEU I 1 42 ? 21.252 81.924 11.821 1.00 28.91 42 LEU E C 1
ATOM 7022 O O . LEU I 1 42 ? 22.010 82.893 11.813 1.00 26.68 42 LEU E O 1
ATOM 7027 N N . VAL I 1 43 ? 19.977 82.025 12.180 1.00 29.29 43 VAL E N 1
ATOM 7028 C CA . VAL I 1 43 ? 19.419 83.309 12.597 1.00 27.86 43 VAL E CA 1
ATOM 7029 C C . VAL I 1 43 ? 19.436 83.488 14.125 1.00 28.47 43 VAL E C 1
ATOM 7030 O O . VAL I 1 43 ? 19.636 84.596 14.638 1.00 23.54 43 VAL E O 1
ATOM 7034 N N . LYS I 1 44 ? 19.251 82.400 14.862 1.00 26.28 44 LYS E N 1
ATOM 7035 C CA . LYS I 1 44 ? 19.233 82.522 16.311 1.00 27.47 44 LYS E CA 1
ATOM 7036 C C . LYS I 1 44 ? 19.323 81.190 17.031 1.00 24.88 44 LYS E C 1
ATOM 7037 O O . LYS I 1 44 ? 18.973 80.150 16.484 1.00 25.62 44 LYS E O 1
ATOM 7043 N N . VAL I 1 45 ? 19.833 81.235 18.258 1.00 28.82 45 VAL E N 1
ATOM 7044 C CA . VAL I 1 45 ? 19.966 80.036 19.083 1.00 22.85 45 VAL E CA 1
ATOM 7045 C C . VAL I 1 45 ? 18.839 80.160 20.094 1.00 19.38 45 VAL E C 1
ATOM 7046 O O . VAL I 1 45 ? 18.692 81.192 20.736 1.00 22.43 45 VAL E O 1
ATOM 7050 N N . VAL I 1 46 ? 18.050 79.112 20.235 1.00 24.56 46 VAL E N 1
ATOM 7051 C CA . VAL I 1 46 ? 16.892 79.169 21.127 1.00 22.97 46 VAL E CA 1
ATOM 7052 C C . VAL I 1 46 ? 16.887 78.152 22.256 1.00 25.75 46 VAL E C 1
ATOM 7053 O O . VAL I 1 46 ? 16.834 76.954 22.000 1.00 24.42 46 VAL E O 1
ATOM 7057 N N . PHE I 1 47 ? 16.966 78.625 23.498 1.00 22.87 47 PHE E N 1
ATOM 7058 C CA . PHE I 1 47 ? 16.875 77.722 24.646 1.00 28.71 47 PHE E CA 1
ATOM 7059 C C . PHE I 1 47 ? 15.369 77.652 24.972 1.00 23.53 47 PHE E C 1
ATOM 7060 O O . PHE I 1 47 ? 14.737 78.669 25.139 1.00 27.21 47 PHE E O 1
ATOM 7076 N N . VAL I 1 49 ? 12.942 76.848 27.522 1.00 28.81 49 VAL E N 1
ATOM 7077 C CA . VAL I 1 49 ? 12.797 76.672 28.952 1.00 29.39 49 VAL E CA 1
ATOM 7078 C C . VAL I 1 49 ? 11.378 76.513 29.508 1.00 29.63 49 VAL E C 1
ATOM 7079 O O . VAL I 1 49 ? 10.538 77.386 29.356 1.00 28.18 49 VAL E O 1
ATOM 7083 N N . PRO I 1 50 ? 11.112 75.389 30.182 1.00 27.11 50 PRO E N 1
ATOM 7084 C CA . PRO I 1 50 ? 9.801 75.109 30.773 1.00 24.64 50 PRO E CA 1
ATOM 7085 C C . PRO I 1 50 ? 9.502 76.091 31.923 1.00 29.77 50 PRO E C 1
ATOM 7086 O O . PRO I 1 50 ? 10.291 76.204 32.854 1.00 24.85 50 PRO E O 1
ATOM 7090 N N . LEU I 1 51 ? 8.368 76.789 31.861 1.00 26.38 51 LEU E N 1
ATOM 7091 C CA . LEU I 1 51 ? 7.991 77.738 32.908 1.00 23.57 51 LEU E CA 1
ATOM 7092 C C . LEU I 1 51 ? 7.912 77.011 34.261 1.00 28.80 51 LEU E C 1
ATOM 7093 O O . LEU I 1 51 ? 8.291 77.553 35.300 1.00 31.26 51 LEU E O 1
ATOM 7098 N N . LYS I 1 52 ? 7.403 75.784 34.232 1.00 27.11 52 LYS E N 1
ATOM 7099 C CA . LYS I 1 52 ? 7.262 74.982 35.429 1.00 31.64 52 LYS E CA 1
ATOM 7100 C C . LYS I 1 52 ? 8.601 74.855 36.169 1.00 35.33 52 LYS E C 1
ATOM 7101 O O . LYS I 1 52 ? 8.644 74.985 37.389 1.00 29.58 52 LYS E O 1
ATOM 7107 N N . LYS I 1 53 ? 9.692 74.620 35.436 1.00 31.05 53 LYS E N 1
ATOM 7108 C CA . LYS I 1 53 ? 11.012 74.486 36.076 1.00 28.82 53 LYS E CA 1
ATOM 7109 C C . LYS I 1 53 ? 11.454 75.817 36.663 1.00 24.14 53 LYS E C 1
ATOM 7110 O O . LYS I 1 53 ? 12.074 75.865 37.724 1.00 27.89 53 LYS E O 1
ATOM 7116 N N . LEU I 1 54 ? 11.126 76.909 35.986 1.00 25.17 54 LEU E N 1
ATOM 7117 C CA . LEU I 1 54 ? 11.478 78.223 36.527 1.00 25.92 54 LEU E CA 1
ATOM 7118 C C . LEU I 1 54 ? 10.698 78.468 37.828 1.00 26.02 54 LEU E C 1
ATOM 7119 O O . LEU I 1 54 ? 11.247 79.003 38.787 1.00 26.72 54 LEU E O 1
ATOM 7124 N N . ASN I 1 55 ? 9.426 78.071 37.860 1.00 25.73 55 ASN E N 1
ATOM 7125 C CA . ASN I 1 55 ? 8.625 78.245 39.061 1.00 30.05 55 ASN E CA 1
ATOM 7126 C C . ASN I 1 55 ? 9.174 77.360 40.187 1.00 32.03 55 ASN E C 1
ATOM 7127 O O . ASN I 1 55 ? 8.985 77.647 41.358 1.00 22.74 55 ASN E O 1
ATOM 7132 N N . GLU I 1 56 ? 9.890 76.308 39.817 1.00 28.68 56 GLU E N 1
ATOM 7133 C CA . GLU I 1 56 ? 10.478 75.409 40.793 1.00 27.64 56 GLU E CA 1
ATOM 7134 C C . GLU I 1 56 ? 11.871 75.890 41.216 1.00 30.09 56 GLU E C 1
ATOM 7135 O O . GLU I 1 56 ? 12.541 75.261 42.032 1.00 27.25 56 GLU E O 1
ATOM 7141 N N . SER I 1 57 ? 12.292 77.023 40.670 1.00 28.46 57 SER E N 1
ATOM 7142 C CA . SER I 1 57 ? 13.598 77.585 40.975 1.00 27.43 57 SER E CA 1
ATOM 7143 C C . SER I 1 57 ? 14.761 76.699 40.495 1.00 30.29 57 SER E C 1
ATOM 7144 O O . SER I 1 57 ? 15.812 76.680 41.128 1.00 28.20 57 SER E O 1
ATOM 7147 N N . HIS I 1 58 ? 14.575 75.974 39.394 1.00 24.69 58 HIS E N 1
ATOM 7148 C CA . HIS I 1 58 ? 15.641 75.135 38.829 1.00 28.76 58 HIS E CA 1
ATOM 7149 C C . HIS I 1 58 ? 16.852 76.019 38.467 1.00 30.43 58 HIS E C 1
ATOM 7150 O O . HIS I 1 58 ? 16.690 77.121 37.953 1.00 29.19 58 HIS E O 1
ATOM 7157 N N . LYS I 1 59 ? 18.060 75.543 38.751 1.00 31.70 59 LYS E N 1
ATOM 7158 C CA . LYS I 1 59 ? 19.277 76.288 38.408 1.00 28.65 59 LYS E CA 1
ATOM 7159 C C . LYS I 1 59 ? 19.843 75.712 37.127 1.00 29.22 59 LYS E C 1
ATOM 7160 O O . LYS I 1 59 ? 20.309 74.573 37.118 1.00 28.30 59 LYS E O 1
ATOM 7166 N N . TYR I 1 60 ? 19.799 76.490 36.050 1.00 28.94 60 TYR E N 1
ATOM 7167 C CA . TYR I 1 60 ? 20.353 76.060 34.775 1.00 25.89 60 TYR E CA 1
ATOM 7168 C C . TYR I 1 60 ? 21.784 76.579 34.747 1.00 28.97 60 TYR E C 1
ATOM 7169 O O . TYR I 1 60 ? 22.011 77.800 34.773 1.00 28.18 60 TYR E O 1
ATOM 7178 N N . VAL I 1 61 ? 22.746 75.661 34.707 1.00 25.08 61 VAL E N 1
ATOM 7179 C CA . VAL I 1 61 ? 24.163 76.054 34.685 1.00 30.25 61 VAL E CA 1
ATOM 7180 C C . VAL I 1 61 ? 24.899 75.389 33.513 1.00 26.41 61 VAL E C 1
ATOM 7181 O O . VAL I 1 61 ? 24.665 74.230 33.228 1.00 27.23 61 VAL E O 1
ATOM 7185 N N . ASP I 1 62 ? 25.740 76.143 32.805 1.00 26.45 62 ASP E N 1
ATOM 7186 C CA . ASP I 1 62 ? 26.541 75.592 31.699 1.00 28.05 62 ASP E CA 1
ATOM 7187 C C . ASP I 1 62 ? 25.706 74.888 30.635 1.00 30.26 62 ASP E C 1
ATOM 7188 O O . ASP I 1 62 ? 25.994 73.746 30.270 1.00 25.72 62 ASP E O 1
ATOM 7193 N N . ILE I 1 63 ? 24.685 75.555 30.114 1.00 26.47 63 ILE E N 1
ATOM 7194 C CA . ILE I 1 63 ? 23.868 74.916 29.090 1.00 27.69 63 ILE E CA 1
ATOM 7195 C C . ILE I 1 63 ? 24.263 75.386 27.688 1.00 28.18 63 ILE E C 1
ATOM 7196 O O . ILE I 1 63 ? 24.722 76.513 27.523 1.00 22.48 63 ILE E O 1
ATOM 7201 N N . GLY I 1 64 ? 24.134 74.495 26.700 1.00 19.60 64 GLY E N 1
ATOM 7202 C CA . GLY I 1 64 ? 24.448 74.820 25.315 1.00 23.37 64 GLY E CA 1
ATOM 7203 C C . GLY I 1 64 ? 25.920 74.906 24.982 1.00 26.23 64 GLY E C 1
ATOM 7204 O O . GLY I 1 64 ? 26.300 75.350 23.897 1.00 25.84 64 GLY E O 1
ATOM 7205 N N . THR I 1 65 ? 26.752 74.454 25.910 1.00 25.22 65 THR E N 1
ATOM 7206 C CA . THR I 1 65 ? 28.197 74.507 25.744 1.00 29.57 65 THR E CA 1
ATOM 7207 C C . THR I 1 65 ? 28.774 73.979 24.429 1.00 26.71 65 THR E C 1
ATOM 7208 O O . THR I 1 65 ? 29.448 74.716 23.726 1.00 31.47 65 THR E O 1
ATOM 7212 N N . LYS I 1 66 ? 28.533 72.706 24.109 1.00 26.78 66 LYS E N 1
ATOM 7213 C CA . LYS I 1 66 ? 29.086 72.117 22.883 1.00 25.24 66 LYS E CA 1
ATOM 7214 C C . LYS I 1 66 ? 28.545 72.806 21.645 1.00 26.13 66 LYS E C 1
ATOM 7215 O O . LYS I 1 66 ? 29.297 73.139 20.732 1.00 26.96 66 LYS E O 1
ATOM 7221 N N . THR I 1 67 ? 27.239 73.036 21.623 1.00 21.86 67 THR E N 1
ATOM 7222 C CA . THR I 1 67 ? 26.626 73.691 20.491 1.00 26.40 67 THR E CA 1
ATOM 7223 C C . THR I 1 67 ? 27.215 75.089 20.300 1.00 29.65 67 THR E C 1
ATOM 7224 O O . THR I 1 67 ? 27.593 75.463 19.197 1.00 28.11 67 THR E O 1
ATOM 7228 N N . LEU I 1 68 ? 27.276 75.868 21.375 1.00 30.68 68 LEU E N 1
ATOM 7229 C CA . LEU I 1 68 ? 27.811 77.215 21.250 1.00 31.09 68 LEU E CA 1
ATOM 7230 C C . LEU I 1 68 ? 29.263 77.162 20.803 1.00 32.58 68 LEU E C 1
ATOM 7231 O O . LEU I 1 68 ? 29.681 77.933 19.942 1.00 36.35 68 LEU E O 1
ATOM 7236 N N . ARG I 1 69 ? 30.036 76.231 21.347 1.00 32.31 69 ARG E N 1
ATOM 7237 C CA . ARG I 1 69 ? 31.428 76.147 20.924 1.00 36.96 69 ARG E CA 1
ATOM 7238 C C . ARG I 1 69 ? 31.547 75.802 19.451 1.00 37.98 69 ARG E C 1
ATOM 7239 O O . ARG I 1 69 ? 32.417 76.329 18.769 1.00 40.20 69 ARG E O 1
ATOM 7247 N N . ALA I 1 70 ? 30.666 74.931 18.964 1.00 31.75 70 ALA E N 1
ATOM 7248 C CA . ALA I 1 70 ? 30.696 74.519 17.566 1.00 36.85 70 ALA E CA 1
ATOM 7249 C C . ALA I 1 70 ? 30.273 75.619 16.593 1.00 40.83 70 ALA E C 1
ATOM 7250 O O . ALA I 1 70 ? 30.743 75.653 15.460 1.00 41.48 70 ALA E O 1
ATOM 7252 N N . LEU I 1 71 ? 29.383 76.507 17.034 1.00 45.19 71 LEU E N 1
ATOM 7253 C CA . LEU I 1 71 ? 28.897 77.586 16.186 1.00 45.61 71 LEU E CA 1
ATOM 7254 C C . LEU I 1 71 ? 29.909 78.717 16.079 1.00 50.14 71 LEU E C 1
ATOM 7255 O O . LEU I 1 71 ? 29.979 79.389 15.055 1.00 51.14 71 LEU E O 1
ATOM 7260 N N . GLY I 1 72 ? 30.686 78.923 17.140 1.00 53.89 72 GLY E N 1
ATOM 7261 C CA . GLY I 1 72 ? 31.687 79.979 17.140 1.00 56.30 72 GLY E CA 1
ATOM 7262 C C . GLY I 1 72 ? 31.060 81.348 16.952 1.00 58.89 72 GLY E C 1
ATOM 7263 O O . GLY I 1 72 ? 31.385 82.081 16.012 1.00 58.79 72 GLY E O 1
ATOM 7264 N N . ILE I 1 73 ? 30.152 81.687 17.859 1.00 56.58 73 ILE E N 1
ATOM 7265 C CA . ILE I 1 73 ? 29.436 82.955 17.822 1.00 53.23 73 ILE E CA 1
ATOM 7266 C C . ILE I 1 73 ? 30.166 84.064 18.573 1.00 50.50 73 ILE E C 1
ATOM 7267 O O . ILE I 1 73 ? 30.312 84.018 19.791 1.00 57.45 73 ILE E O 1
ATOM 7272 N N . THR I 1 74 ? 30.619 85.071 17.842 1.00 49.71 74 THR E N 1
ATOM 7273 C CA . THR I 1 74 ? 31.349 86.175 18.450 1.00 46.72 74 THR E CA 1
ATOM 7274 C C . THR I 1 74 ? 30.501 87.438 18.545 1.00 47.10 74 THR E C 1
ATOM 7275 O O . THR I 1 74 ? 30.851 88.393 19.255 1.00 43.33 74 THR E O 1
ATOM 7279 N N . ARG I 1 75 ? 29.384 87.444 17.830 1.00 45.09 75 ARG E N 1
ATOM 7280 C CA . ARG I 1 75 ? 28.515 88.608 17.834 1.00 51.33 75 ARG E CA 1
ATOM 7281 C C . ARG I 1 75 ? 27.031 88.314 17.944 1.00 45.69 75 ARG E C 1
ATOM 7282 O O . ARG I 1 75 ? 26.432 87.705 17.061 1.00 41.20 75 ARG E O 1
ATOM 7290 N N . ILE I 1 76 ? 26.449 88.762 19.049 1.00 43.95 76 ILE E N 1
ATOM 7291 C CA . ILE I 1 76 ? 25.026 88.596 19.287 1.00 39.07 76 ILE E CA 1
ATOM 7292 C C . ILE I 1 76 ? 24.426 89.964 18.980 1.00 39.20 76 ILE E C 1
ATOM 7293 O O . ILE I 1 76 ? 24.866 90.962 19.546 1.00 36.37 76 ILE E O 1
ATOM 7298 N N . ASP I 1 77 ? 23.441 90.021 18.084 1.00 36.04 77 ASP E N 1
ATOM 7299 C CA . ASP I 1 77 ? 22.813 91.303 17.761 1.00 36.68 77 ASP E CA 1
ATOM 7300 C C . ASP I 1 77 ? 21.832 91.694 18.874 1.00 38.09 77 ASP E C 1
ATOM 7301 O O . ASP I 1 77 ? 21.833 92.835 19.347 1.00 36.57 77 ASP E O 1
ATOM 7306 N N . HIS I 1 78 ? 20.981 90.759 19.286 1.00 34.74 78 HIS E N 1
ATOM 7307 C CA . HIS I 1 78 ? 20.047 91.057 20.370 1.00 35.94 78 HIS E CA 1
ATOM 7308 C C . HIS I 1 78 ? 19.449 89.801 20.970 1.00 32.19 78 HIS E C 1
ATOM 7309 O O . HIS I 1 78 ? 19.462 88.735 20.355 1.00 37.91 78 HIS E O 1
ATOM 7316 N N . VAL I 1 79 ? 18.906 89.956 22.176 1.00 33.28 79 VAL E N 1
ATOM 7317 C CA . VAL I 1 79 ? 18.281 88.869 22.906 1.00 25.99 79 VAL E CA 1
ATOM 7318 C C . VAL I 1 79 ? 16.755 89.045 23.015 1.00 30.48 79 VAL E C 1
ATOM 7319 O O . VAL I 1 79 ? 16.260 90.166 23.184 1.00 29.71 79 VAL E O 1
ATOM 7323 N N . ASN I 1 80 ? 16.030 87.938 22.888 1.00 23.81 80 ASN E N 1
ATOM 7324 C CA . ASN I 1 80 ? 14.576 87.897 23.047 1.00 29.22 80 ASN E CA 1
ATOM 7325 C C . ASN I 1 80 ? 14.278 86.862 24.130 1.00 30.28 80 ASN E C 1
ATOM 7326 O O . ASN I 1 80 ? 14.917 85.799 24.189 1.00 26.82 80 ASN E O 1
ATOM 7339 N N . ILE I 1 82 ? 10.776 85.413 25.062 1.00 32.72 82 ILE E N 1
ATOM 7340 C CA . ILE I 1 82 ? 9.368 85.452 24.755 1.00 32.30 82 ILE E CA 1
ATOM 7341 C C . ILE I 1 82 ? 8.690 84.113 24.991 1.00 35.90 82 ILE E C 1
ATOM 7342 O O . ILE I 1 82 ? 9.307 83.057 24.875 1.00 38.71 82 ILE E O 1
ATOM 7347 N N . PRO I 1 83 ? 7.399 84.147 25.321 1.00 29.48 83 PRO E N 1
ATOM 7348 C CA . PRO I 1 83 ? 6.659 82.915 25.573 1.00 37.77 83 PRO E CA 1
ATOM 7349 C C . PRO I 1 83 ? 6.485 82.109 24.308 1.00 41.16 83 PRO E C 1
ATOM 7350 O O . PRO I 1 83 ? 6.262 82.656 23.237 1.00 43.05 83 PRO E O 1
ATOM 7354 N N . SER I 1 84 ? 6.592 80.798 24.440 1.00 40.73 84 SER E N 1
ATOM 7355 C CA . SER I 1 84 ? 6.454 79.931 23.291 1.00 42.30 84 SER E CA 1
ATOM 7356 C C . SER I 1 84 ? 5.029 79.981 22.764 1.00 46.56 84 SER E C 1
ATOM 7357 O O . SER I 1 84 ? 4.794 79.866 21.556 1.00 47.46 84 SER E O 1
ATOM 7360 N N . GLY I 1 85 ? 4.072 80.156 23.668 1.00 42.61 85 GLY E N 1
ATOM 7361 C CA . GLY I 1 85 ? 2.693 80.192 23.231 1.00 45.01 85 GLY E CA 1
ATOM 7362 C C . GLY I 1 85 ? 2.310 78.779 22.836 1.00 51.59 85 GLY E C 1
ATOM 7363 O O . GLY I 1 85 ? 3.115 77.858 22.999 1.00 53.73 85 GLY E O 1
ATOM 7364 N N . PRO I 1 86 ? 1.102 78.566 22.297 1.00 49.43 86 PRO E N 1
ATOM 7365 C CA . PRO I 1 86 ? 0.696 77.212 21.913 1.00 48.19 86 PRO E CA 1
ATOM 7366 C C . PRO I 1 86 ? 1.367 76.663 20.656 1.00 42.98 86 PRO E C 1
ATOM 7367 O O . PRO I 1 86 ? 1.771 77.416 19.769 1.00 49.61 86 PRO E O 1
ATOM 7371 N N . HIS I 1 87 ? 1.474 75.339 20.602 1.00 43.18 87 HIS E N 1
ATOM 7372 C CA . HIS I 1 87 ? 2.052 74.619 19.467 1.00 44.22 87 HIS E CA 1
ATOM 7373 C C . HIS I 1 87 ? 1.338 7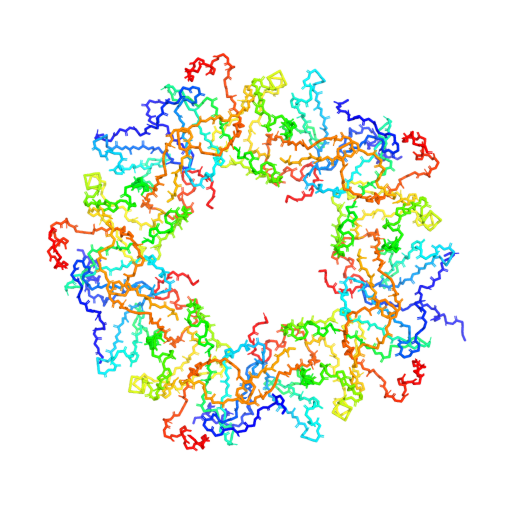3.283 19.393 1.00 45.74 87 HIS E C 1
ATOM 7374 O O . HIS I 1 87 ? 1.021 72.688 20.424 1.00 42.00 87 HIS E O 1
ATOM 7381 N N . PRO I 1 88 ? 1.082 72.784 18.178 1.00 46.41 88 PRO E N 1
ATOM 7382 C CA . PRO I 1 88 ? 0.392 71.494 18.100 1.00 46.37 88 PRO E CA 1
ATOM 7383 C C . PRO I 1 88 ? 1.120 70.403 18.880 1.00 47.01 88 PRO E C 1
ATOM 7384 O O . PRO I 1 88 ? 2.316 70.178 18.690 1.00 47.02 88 PRO E O 1
ATOM 7388 N N . GLY I 1 89 ? 0.388 69.754 19.782 1.00 46.71 89 GLY E N 1
ATOM 7389 C CA . GLY I 1 89 ? 0.952 68.695 20.596 1.00 43.00 89 GLY E CA 1
ATOM 7390 C C . GLY I 1 89 ? 1.643 69.190 21.849 1.00 45.06 89 GLY E C 1
ATOM 7391 O O . GLY I 1 89 ? 1.839 68.422 22.783 1.00 43.91 89 GLY E O 1
ATOM 7392 N N . VAL I 1 90 ? 2.012 70.469 21.879 1.00 45.16 90 VAL E N 1
ATOM 7393 C CA . VAL I 1 90 ? 2.702 71.030 23.033 1.00 45.64 90 VAL E CA 1
ATOM 7394 C C . VAL I 1 90 ? 1.710 71.509 24.078 1.00 50.97 90 VAL E C 1
ATOM 7395 O O . VAL I 1 90 ? 0.957 72.458 23.847 1.00 53.06 90 VAL E O 1
ATOM 7399 N N . SER I 1 91 ? 1.738 70.864 25.239 1.00 48.86 91 SER E N 1
ATOM 7400 C CA . SER I 1 91 ? 0.821 71.183 26.321 1.00 51.38 91 SER E CA 1
ATOM 7401 C C . SER I 1 91 ? 1.409 71.917 27.529 1.00 50.64 91 SER E C 1
ATOM 7402 O O . SER I 1 91 ? 0.671 72.274 28.447 1.00 54.44 91 SER E O 1
ATOM 7405 N N . GLU I 1 92 ? 2.720 72.139 27.548 1.00 47.64 92 GLU E N 1
ATOM 7406 C CA . GLU I 1 92 ? 3.342 72.846 28.672 1.00 45.58 92 GLU E CA 1
ATOM 7407 C C . GLU I 1 92 ? 3.921 74.158 28.172 1.00 37.44 92 GLU E C 1
ATOM 7408 O O . GLU I 1 92 ? 4.514 74.206 27.102 1.00 36.71 92 GLU E O 1
ATOM 7414 N N . PRO I 1 93 ? 3.768 75.242 28.943 1.00 28.71 93 PRO E N 1
ATOM 7415 C CA . PRO I 1 93 ? 4.322 76.519 28.485 1.00 28.46 93 PRO E CA 1
ATOM 7416 C C . PRO I 1 93 ? 5.839 76.561 28.655 1.00 30.25 93 PRO E C 1
ATOM 7417 O O . PRO I 1 93 ? 6.389 75.964 29.589 1.00 26.87 93 PRO E O 1
ATOM 7421 N N . HIS I 1 94 ? 6.498 77.251 27.728 1.00 25.16 94 HIS E N 1
ATOM 7422 C CA . HIS I 1 94 ? 7.943 77.400 27.730 1.00 23.57 94 HIS E CA 1
ATOM 7423 C C . HIS I 1 94 ? 8.293 78.813 27.334 1.00 27.64 94 HIS E C 1
ATOM 7424 O O . HIS I 1 94 ? 7.501 79.488 26.678 1.00 30.74 94 HIS E O 1
ATOM 7431 N N . TYR I 1 95 ? 9.484 79.249 27.734 1.00 21.77 95 TYR E N 1
ATOM 7432 C CA . TYR I 1 95 ? 9.987 80.545 27.317 1.00 27.31 95 TYR E CA 1
ATOM 7433 C C . TYR I 1 95 ? 11.137 80.294 26.349 1.00 31.38 95 TYR E C 1
ATOM 7434 O O . TYR I 1 95 ? 11.934 79.352 26.525 1.00 32.79 95 TYR E O 1
ATOM 7443 N N . HIS I 1 96 ? 11.198 81.131 25.320 1.00 24.81 96 HIS E N 1
ATOM 7444 C CA . HIS I 1 96 ? 12.244 81.067 24.326 1.00 29.46 96 HIS E CA 1
ATOM 7445 C C . HIS I 1 96 ? 13.295 82.076 24.695 1.00 28.99 96 HIS E C 1
ATOM 7446 O O . HIS I 1 96 ? 13.056 83.278 24.602 1.00 37.23 96 HIS E O 1
ATOM 7453 N N . ILE I 1 97 ? 14.452 81.591 25.127 1.00 25.62 97 ILE E N 1
ATOM 7454 C CA . ILE I 1 97 ? 15.554 82.478 25.454 1.00 29.41 97 ILE E CA 1
ATOM 7455 C C . ILE I 1 97 ? 16.286 82.489 24.102 1.00 30.73 97 ILE E C 1
ATOM 7456 O O . ILE I 1 97 ? 16.826 81.464 23.649 1.00 27.64 97 ILE E O 1
ATOM 7461 N N . GLU I 1 98 ? 16.277 83.633 23.440 1.00 23.58 98 GLU E N 1
ATOM 7462 C CA . GLU I 1 98 ? 16.877 83.694 22.115 1.00 30.10 98 GLU E CA 1
ATOM 7463 C C . GLU I 1 98 ? 18.102 84.572 21.932 1.00 26.05 98 GLU E C 1
ATOM 7464 O O . GLU I 1 98 ? 18.110 85.727 22.331 1.00 27.84 98 GLU E O 1
ATOM 7470 N N . LEU I 1 99 ? 19.132 84.009 21.303 1.00 25.84 99 LEU E N 1
ATOM 7471 C CA . LEU I 1 99 ? 20.347 84.759 21.001 1.00 29.83 99 LEU E CA 1
ATOM 7472 C C . LEU I 1 99 ? 20.195 84.945 19.498 1.00 25.10 99 LEU E C 1
ATOM 7473 O O . LEU I 1 99 ? 20.446 84.035 18.712 1.00 24.35 99 LEU E O 1
ATOM 7478 N N . VAL I 1 100 ? 19.743 86.133 19.112 1.00 30.48 100 VAL E N 1
ATOM 7479 C CA . VAL I 1 100 ? 19.506 86.445 17.711 1.00 26.09 100 VAL E CA 1
ATOM 7480 C C . VAL I 1 100 ? 20.760 87.055 17.092 1.00 26.19 100 VAL E C 1
ATOM 7481 O O . VAL I 1 100 ? 21.296 88.030 17.596 1.00 28.65 100 VAL E O 1
ATOM 7485 N N . LEU I 1 101 ? 21.216 86.476 15.989 1.00 28.87 101 LEU E N 1
ATOM 7486 C CA . LEU I 1 101 ? 22.433 86.941 15.343 1.00 31.05 101 LEU E CA 1
ATOM 7487 C C . LEU I 1 101 ? 22.261 88.050 14.323 1.00 33.96 101 LEU E C 1
ATOM 7488 O O . LEU I 1 101 ? 23.244 88.564 13.802 1.00 32.41 101 LEU E O 1
ATOM 7493 N N . VAL I 1 102 ? 21.023 88.414 14.027 1.00 31.96 102 VAL E N 1
ATOM 7494 C CA . VAL I 1 102 ? 20.768 89.476 13.059 1.00 32.64 102 VAL E CA 1
ATOM 7495 C C . VAL I 1 102 ? 19.855 90.556 13.650 1.00 39.17 102 VAL E C 1
ATOM 7496 O O . VAL I 1 102 ? 19.332 90.390 14.758 1.00 37.77 102 VAL E O 1
ATOM 7500 N N . SER I 1 103 ? 19.680 91.659 12.921 1.00 36.13 103 SER E N 1
ATOM 7501 C CA . SER I 1 103 ? 18.834 92.764 13.364 1.00 37.32 103 SER E CA 1
ATOM 7502 C C . SER I 1 103 ? 17.426 92.243 13.602 1.00 31.78 103 SER E C 1
ATOM 7503 O O . SER I 1 103 ? 17.030 91.227 13.043 1.00 26.09 103 SER E O 1
ATOM 7506 N N . VAL I 1 104 ? 16.665 92.950 14.427 1.00 36.02 104 VAL E N 1
ATOM 7507 C CA . VAL I 1 104 ? 15.311 92.520 14.701 1.00 43.87 104 VAL E CA 1
ATOM 7508 C C . VAL I 1 104 ? 14.460 92.609 13.426 1.00 42.26 104 VAL E C 1
ATOM 7509 O O . VAL I 1 104 ? 13.569 91.789 13.217 1.00 44.58 104 VAL E O 1
ATOM 7513 N N . ASP I 1 105 ? 14.746 93.579 12.558 1.00 46.50 105 ASP E N 1
ATOM 7514 C CA . ASP I 1 105 ? 14.000 93.687 11.301 1.00 42.56 105 ASP E CA 1
ATOM 7515 C C . ASP I 1 105 ? 14.384 92.540 10.366 1.00 40.86 105 ASP E C 1
ATOM 7516 O O . ASP I 1 105 ? 13.523 91.927 9.741 1.00 38.93 105 ASP E O 1
ATOM 7521 N N . GLN I 1 106 ? 15.674 92.232 10.278 1.00 35.25 106 GLN E N 1
ATOM 7522 C CA . GLN I 1 106 ? 16.098 91.129 9.423 1.00 36.77 106 GLN E CA 1
ATOM 7523 C C . GLN I 1 106 ? 15.442 89.834 9.933 1.00 36.62 106 GLN E C 1
ATOM 7524 O O . GLN I 1 106 ? 14.985 88.997 9.147 1.00 31.47 106 GLN E O 1
ATOM 7530 N N . GLU I 1 107 ? 15.391 89.680 11.256 1.00 37.66 107 GLU E N 1
ATOM 7531 C CA . GLU I 1 107 ? 14.782 88.494 11.868 1.00 42.06 107 GLU E CA 1
ATOM 7532 C C . GLU I 1 107 ? 13.315 88.297 11.464 1.00 37.69 107 GLU E C 1
ATOM 7533 O O . GLU I 1 107 ? 12.903 87.185 11.145 1.00 36.91 107 GLU E O 1
ATOM 7539 N N . ARG I 1 108 ? 12.517 89.364 11.512 1.00 40.56 108 ARG E N 1
ATOM 7540 C CA . ARG I 1 108 ? 11.105 89.245 11.140 1.00 44.02 108 ARG E CA 1
ATOM 7541 C C . ARG I 1 108 ? 11.044 88.868 9.669 1.00 41.16 108 ARG E C 1
ATOM 7542 O O . ARG I 1 108 ? 10.220 88.061 9.247 1.00 43.17 108 ARG E O 1
ATOM 7550 N N . LYS I 1 109 ? 11.926 89.473 8.889 1.00 38.24 109 LYS E N 1
ATOM 7551 C CA . LYS I 1 109 ? 11.973 89.210 7.460 1.00 41.71 109 LYS E CA 1
ATOM 7552 C C . LYS I 1 109 ? 12.247 87.734 7.147 1.00 42.45 109 LYS E C 1
ATOM 7553 O O . LYS I 1 109 ? 11.347 87.000 6.729 1.00 38.24 109 LYS E O 1
ATOM 7559 N N . VAL I 1 110 ? 13.488 87.304 7.378 1.00 39.97 110 VAL E N 1
ATOM 7560 C CA . VAL I 1 110 ? 13.918 85.941 7.076 1.00 40.69 110 VAL E CA 1
ATOM 7561 C C . VAL I 1 110 ? 13.163 84.800 7.744 1.00 39.60 110 VAL E C 1
ATOM 7562 O O . VAL I 1 110 ? 13.123 83.691 7.213 1.00 45.33 110 VAL E O 1
ATOM 7566 N N . LEU I 1 111 ? 12.571 85.042 8.904 1.00 38.86 111 LEU E N 1
ATOM 7567 C CA . LEU I 1 111 ? 11.814 83.974 9.542 1.00 37.72 111 LEU E CA 1
ATOM 7568 C C . LEU I 1 111 ? 10.336 84.068 9.120 1.00 44.04 111 LEU E C 1
ATOM 7569 O O . LEU I 1 111 ? 9.475 83.314 9.592 1.00 38.02 111 LEU E O 1
ATOM 7574 N N . GLU I 1 112 ? 10.064 84.986 8.199 1.00 49.50 112 GLU E N 1
ATOM 7575 C CA . GLU I 1 112 ? 8.717 85.178 7.691 1.00 57.56 112 GLU E CA 1
ATOM 7576 C C . GLU I 1 112 ? 7.728 85.183 8.844 1.00 64.17 112 GLU E C 1
ATOM 7577 O O . GLU I 1 112 ? 6.719 84.476 8.815 1.00 66.42 112 GLU E O 1
ATOM 7583 N N . GLY I 1 113 ? 8.043 85.970 9.868 1.00 69.02 113 GLY E N 1
ATOM 7584 C CA . GLY I 1 113 ? 7.179 86.072 11.028 1.00 72.38 113 GLY E CA 1
ATOM 7585 C C . GLY I 1 113 ? 6.523 87.435 11.032 1.00 76.05 113 GLY E C 1
ATOM 7586 O O . GLY I 1 113 ? 6.756 88.193 10.064 1.00 77.04 113 GLY E O 1
ATOM 7587 N N . ASN J 1 2 ? 49.534 101.779 54.382 1.00 75.40 2 ASN F N 1
ATOM 7588 C CA . ASN J 1 2 ? 50.461 100.817 53.718 1.00 77.52 2 ASN F CA 1
ATOM 7589 C C . ASN J 1 2 ? 50.110 100.619 52.242 1.00 77.26 2 ASN F C 1
ATOM 7590 O O . ASN J 1 2 ? 49.041 101.038 51.785 1.00 78.91 2 ASN F O 1
ATOM 7595 N N . VAL J 1 3 ? 51.022 99.986 51.503 1.00 73.91 3 VAL F N 1
ATOM 7596 C CA . VAL J 1 3 ? 50.827 99.722 50.078 1.00 67.54 3 VAL F CA 1
ATOM 7597 C C . VAL J 1 3 ? 49.586 98.870 49.829 1.00 64.43 3 VAL F C 1
ATOM 7598 O O . VAL J 1 3 ? 48.725 99.234 49.030 1.00 62.92 3 VAL F O 1
ATOM 7602 N N . SER J 1 4 ? 49.506 97.736 50.518 1.00 64.16 4 SER F N 1
ATOM 7603 C CA . SER J 1 4 ? 48.378 96.817 50.389 1.00 68.34 4 SER F CA 1
ATOM 7604 C C . SER J 1 4 ? 47.030 97.522 50.549 1.00 69.66 4 SER F C 1
ATOM 7605 O O . SER J 1 4 ? 46.183 97.485 49.649 1.00 70.08 4 SER F O 1
ATOM 7608 N N . GLU J 1 5 ? 46.842 98.157 51.702 1.00 69.34 5 GLU F N 1
ATOM 7609 C CA . GLU J 1 5 ? 45.609 98.872 52.006 1.00 72.06 5 GLU F CA 1
ATOM 7610 C C . GLU J 1 5 ? 45.339 99.946 50.951 1.00 70.87 5 GLU F C 1
ATOM 7611 O O . GLU J 1 5 ? 44.198 100.139 50.526 1.00 70.48 5 GLU F O 1
ATOM 7617 N N . ALA J 1 6 ? 46.403 100.632 50.533 1.00 67.83 6 ALA F N 1
ATOM 7618 C CA . ALA J 1 6 ? 46.319 101.682 49.524 1.00 66.59 6 ALA F CA 1
ATOM 7619 C C . ALA J 1 6 ? 45.837 101.124 48.184 1.00 68.64 6 ALA F C 1
ATOM 7620 O O . ALA J 1 6 ? 44.993 101.731 47.521 1.00 68.48 6 ALA F O 1
ATOM 7622 N N . LEU J 1 7 ? 46.379 99.969 47.794 1.00 68.16 7 LEU F N 1
ATOM 7623 C CA . LEU J 1 7 ? 46.015 99.306 46.538 1.00 65.19 7 LEU F CA 1
ATOM 7624 C C . LEU J 1 7 ? 44.531 98.981 46.450 1.00 63.93 7 LEU F C 1
ATOM 7625 O O . LEU J 1 7 ? 43.860 99.312 45.466 1.00 62.59 7 LEU F O 1
ATOM 7630 N N . LYS J 1 8 ? 44.024 98.312 47.475 1.00 60.23 8 LYS F N 1
ATOM 7631 C CA . LYS J 1 8 ? 42.620 97.940 47.497 1.00 61.47 8 LYS F CA 1
ATOM 7632 C C . LYS J 1 8 ? 41.723 99.160 47.333 1.00 61.78 8 LYS F C 1
ATOM 7633 O O . LYS J 1 8 ? 40.748 99.125 46.578 1.00 62.77 8 LYS F O 1
ATOM 7639 N N . GLY J 1 9 ? 42.061 100.244 48.023 1.00 62.86 9 GLY F N 1
ATOM 7640 C CA . GLY J 1 9 ? 41.266 101.454 47.909 1.00 63.06 9 GLY F CA 1
ATOM 7641 C C . GLY J 1 9 ? 41.277 101.971 46.480 1.00 65.50 9 GLY F C 1
ATOM 7642 O O . GLY J 1 9 ? 40.268 102.445 45.961 1.00 63.77 9 GLY F O 1
ATOM 7643 N N . ALA J 1 10 ? 42.432 101.866 45.833 1.00 68.60 10 ALA F N 1
ATOM 7644 C CA . ALA J 1 10 ? 42.581 102.322 44.458 1.00 67.32 10 ALA F CA 1
ATOM 7645 C C . ALA J 1 10 ? 41.970 101.344 43.458 1.00 67.83 10 ALA F C 1
ATOM 7646 O O . ALA J 1 10 ? 41.925 101.627 42.262 1.00 70.45 10 ALA F O 1
ATOM 7648 N N . LEU J 1 11 ? 41.507 100.195 43.944 1.00 65.89 11 LEU F N 1
ATOM 7649 C CA . LEU J 1 11 ? 40.906 99.191 43.069 1.00 64.62 11 LEU F CA 1
ATOM 7650 C C . LEU J 1 11 ? 39.377 99.214 43.119 1.00 62.79 11 LEU F C 1
ATOM 7651 O O . LEU J 1 11 ? 38.782 99.487 44.165 1.00 61.40 11 LEU F O 1
ATOM 7656 N N . PRO J 1 12 ? 38.724 98.932 41.978 1.00 61.87 12 PRO F N 1
ATOM 7657 C CA . PRO J 1 12 ? 37.263 98.904 41.840 1.00 60.03 12 PRO F CA 1
ATOM 7658 C C . PRO J 1 12 ? 36.610 97.825 42.697 1.00 59.39 12 PRO F C 1
ATOM 7659 O O . PRO J 1 12 ? 37.212 96.782 42.960 1.00 56.84 12 PRO F O 1
ATOM 7663 N N . ASN J 1 13 ? 35.374 98.075 43.121 1.00 57.29 13 ASN F N 1
ATOM 7664 C CA . ASN J 1 13 ? 34.655 97.124 43.959 1.00 59.47 13 ASN F CA 1
ATOM 7665 C C . ASN J 1 13 ? 34.328 95.841 43.198 1.00 57.35 13 ASN F C 1
ATOM 7666 O O . ASN J 1 13 ? 33.582 95.843 42.221 1.00 62.01 13 ASN F O 1
ATOM 7671 N N . PHE J 1 14 ? 34.893 94.745 43.676 1.00 53.05 14 PHE F N 1
ATOM 7672 C CA . PHE J 1 14 ? 34.715 93.435 43.078 1.00 44.55 14 PHE F CA 1
ATOM 7673 C C . PHE J 1 14 ? 34.018 92.583 44.128 1.00 43.33 14 PHE F C 1
ATOM 7674 O O . PHE J 1 14 ? 34.465 92.526 45.265 1.00 46.04 14 PHE F O 1
ATOM 7682 N N . ILE J 1 15 ? 32.905 91.948 43.768 1.00 42.33 15 ILE F N 1
ATOM 7683 C CA . ILE J 1 15 ? 32.172 91.113 44.723 1.00 38.47 15 ILE F CA 1
ATOM 7684 C C . ILE J 1 15 ? 32.302 89.640 44.380 1.00 39.01 15 ILE F C 1
ATOM 7685 O O . ILE J 1 15 ? 31.937 89.218 43.282 1.00 38.27 15 ILE F O 1
ATOM 7690 N N . PRO J 1 16 ? 32.813 88.833 45.328 1.00 35.81 16 PRO F N 1
ATOM 7691 C CA . PRO J 1 16 ? 32.995 87.396 45.120 1.00 37.83 16 PRO F CA 1
ATOM 7692 C C . PRO J 1 16 ? 31.747 86.728 44.587 1.00 34.35 16 PRO F C 1
ATOM 7693 O O . PRO J 1 16 ? 30.698 86.760 45.222 1.00 35.69 16 PRO F O 1
ATOM 7697 N N . GLY J 1 17 ? 31.869 86.119 43.417 1.00 32.15 17 GLY F N 1
ATOM 7698 C CA . GLY J 1 17 ? 30.728 85.448 42.835 1.00 34.58 17 GLY F CA 1
ATOM 7699 C C . GLY J 1 17 ? 29.970 86.336 41.865 1.00 29.82 17 GLY F C 1
ATOM 7700 O O . GLY J 1 17 ? 29.118 85.858 41.134 1.00 33.83 17 GLY F O 1
ATOM 7701 N N . LEU J 1 18 ? 30.270 87.628 41.854 1.00 30.60 18 LEU F N 1
ATOM 7702 C CA . LEU J 1 18 ? 29.589 88.539 40.940 1.00 31.22 18 LEU F CA 1
ATOM 7703 C C . LEU J 1 18 ? 30.560 89.269 40.044 1.00 30.93 18 LEU F C 1
ATOM 7704 O O . LEU J 1 18 ? 30.289 89.463 38.874 1.00 32.14 18 LEU F O 1
ATOM 7709 N N . GLY J 1 19 ? 31.698 89.656 40.611 1.00 29.11 19 GLY F N 1
ATOM 7710 C CA . GLY J 1 19 ? 32.709 90.393 39.878 1.00 30.29 19 GLY F CA 1
ATOM 7711 C C . GLY J 1 19 ? 32.476 91.884 40.049 1.00 32.41 19 GLY F C 1
ATOM 7712 O O . GLY J 1 19 ? 31.836 92.305 41.011 1.00 33.90 19 GLY F O 1
ATOM 7713 N N . THR J 1 20 ? 32.996 92.671 39.114 1.00 33.06 20 THR F N 1
ATOM 7714 C CA . THR J 1 20 ? 32.840 94.124 39.099 1.00 34.73 20 THR F CA 1
ATOM 7715 C C . THR J 1 20 ? 31.719 94.391 38.090 1.00 29.70 20 THR F C 1
ATOM 7716 O O . THR J 1 20 ? 31.879 94.158 36.889 1.00 27.64 20 THR F O 1
ATOM 7720 N N . LEU J 1 21 ? 30.581 94.870 38.573 1.00 27.30 21 LEU F N 1
ATOM 7721 C CA . LEU J 1 21 ? 29.445 95.088 37.689 1.00 30.72 21 LEU F CA 1
ATOM 7722 C C . LEU J 1 21 ? 29.236 96.497 37.157 1.00 35.51 21 LEU F C 1
ATOM 7723 O O . LEU J 1 21 ? 29.528 97.490 37.820 1.00 30.74 21 LEU F O 1
ATOM 7728 N N . TYR J 1 22 ? 28.723 96.556 35.936 1.00 35.02 22 TYR F N 1
ATOM 7729 C CA . TYR J 1 22 ? 28.420 97.811 35.269 0.50 33.58 22 TYR F CA 1
ATOM 7730 C C . TYR J 1 22 ? 27.103 97.564 34.552 1.00 40.25 22 TYR F C 1
ATOM 7731 O O . TYR J 1 22 ? 26.793 96.418 34.216 1.00 35.01 22 TYR F O 1
ATOM 7740 N N . VAL J 1 23 ? 26.322 98.622 34.351 1.00 34.49 23 VAL F N 1
ATOM 7741 C CA . VAL J 1 23 ? 25.066 98.526 33.616 1.00 37.12 23 VAL F CA 1
ATOM 7742 C C . VAL J 1 23 ? 24.697 99.921 33.108 1.00 38.90 23 VAL F C 1
ATOM 7743 O O . VAL J 1 23 ? 24.890 100.909 33.810 1.00 43.20 23 VAL F O 1
ATOM 7747 N N . ASP J 1 24 ? 24.195 100.011 31.883 1.00 44.43 24 ASP F N 1
ATOM 7748 C CA . ASP J 1 24 ? 23.789 101.309 31.348 1.00 39.14 24 ASP F CA 1
ATOM 7749 C C . ASP J 1 24 ? 22.445 101.597 32.020 1.00 44.07 24 ASP F C 1
ATOM 7750 O O . ASP J 1 24 ? 21.459 100.916 31.744 1.00 40.75 24 ASP F O 1
ATOM 7755 N N . PRO J 1 25 ? 22.399 102.601 32.919 1.00 43.90 25 PRO F N 1
ATOM 7756 C CA . PRO J 1 25 ? 21.211 103.022 33.673 1.00 44.27 25 PRO F CA 1
ATOM 7757 C C . PRO J 1 25 ? 19.908 103.083 32.880 1.00 48.99 25 PRO F C 1
ATOM 7758 O O . PRO J 1 25 ? 18.838 102.749 33.397 1.00 48.63 25 PRO F O 1
ATOM 7762 N N . SER J 1 26 ? 19.996 103.504 31.625 1.00 48.65 26 SER F N 1
ATOM 7763 C CA . SER J 1 26 ? 18.805 103.595 30.793 1.00 50.84 26 SER F CA 1
ATOM 7764 C C . SER J 1 26 ? 18.248 102.235 30.351 1.00 53.03 26 SER F C 1
ATOM 7765 O O . SER J 1 26 ? 17.160 102.171 29.778 1.00 51.76 26 SER F O 1
ATOM 7768 N N . THR J 1 27 ? 18.973 101.151 30.624 1.00 48.77 27 THR F N 1
ATOM 7769 C CA . THR J 1 27 ? 18.513 99.817 30.225 1.00 42.67 27 THR F CA 1
ATOM 7770 C C . THR J 1 27 ? 17.887 99.072 31.402 1.00 42.18 27 THR F C 1
ATOM 7771 O O . THR J 1 27 ? 17.480 97.916 31.284 1.00 43.30 27 THR F O 1
ATOM 7775 N N . LEU J 1 28 ? 17.812 99.737 32.543 1.00 39.07 28 LEU F N 1
ATOM 7776 C CA . LEU J 1 28 ? 17.218 99.129 33.721 1.00 40.94 28 LEU F CA 1
ATOM 7777 C C . LEU J 1 28 ? 15.695 98.960 33.534 1.00 42.33 28 LEU F C 1
ATOM 7778 O O . LEU J 1 28 ? 15.063 99.707 32.787 1.00 42.47 28 LEU F O 1
ATOM 7783 N N . PRO J 1 29 ? 15.093 97.952 34.181 1.00 42.20 29 PRO F N 1
ATOM 7784 C CA . PRO J 1 29 ? 15.708 96.962 35.067 1.00 41.47 29 PRO F CA 1
ATOM 7785 C C . PRO J 1 29 ? 16.330 95.712 34.393 1.00 42.22 29 PRO F C 1
ATOM 7786 O O . PRO J 1 29 ? 17.095 95.001 35.037 1.00 43.42 29 PRO F O 1
ATOM 7790 N N . GLU J 1 30 ? 16.019 95.442 33.123 1.00 42.32 30 GLU F N 1
ATOM 7791 C CA . GLU J 1 30 ? 16.564 94.251 32.449 1.00 42.21 30 GLU F CA 1
ATOM 7792 C C . GLU J 1 30 ? 18.069 94.266 32.194 1.00 44.57 30 GLU F C 1
ATOM 7793 O O . GLU J 1 30 ? 18.719 93.222 32.256 1.00 40.67 30 GLU F O 1
ATOM 7799 N N . GLY J 1 31 ? 18.615 95.440 31.887 1.00 39.07 31 GLY F N 1
ATOM 7800 C CA . GLY J 1 31 ? 20.035 95.546 31.610 1.00 36.98 31 GLY F CA 1
ATOM 7801 C C . GLY J 1 31 ? 20.365 95.374 30.133 1.00 38.45 31 GLY F C 1
ATOM 7802 O O . GLY J 1 31 ? 19.731 95.996 29.283 1.00 40.83 31 GLY F O 1
ATOM 7803 N N . PRO J 1 32 ? 21.299 94.472 29.780 1.00 40.02 32 PRO F N 1
ATOM 7804 C CA . PRO J 1 32 ? 22.077 93.577 30.642 1.00 32.75 32 PRO F CA 1
ATOM 7805 C C . PRO J 1 32 ? 23.162 94.222 31.493 1.00 36.27 32 PRO F C 1
ATOM 7806 O O . PRO J 1 32 ? 23.702 95.279 31.150 1.00 32.30 32 PRO F O 1
ATOM 7810 N N . PHE J 1 33 ? 23.480 93.561 32.603 1.00 34.33 33 PHE F N 1
ATOM 7811 C CA . PHE J 1 33 ? 24.540 94.011 33.494 1.00 31.91 33 PHE F CA 1
ATOM 7812 C C . PHE J 1 33 ? 25.790 93.375 32.906 1.00 24.99 33 PHE F C 1
ATOM 7813 O O . PHE J 1 33 ? 25.709 92.356 32.238 1.00 31.22 33 PHE F O 1
ATOM 7821 N N . LEU J 1 34 ? 26.942 93.983 33.130 1.00 30.95 34 LEU F N 1
ATOM 7822 C CA . LEU J 1 34 ? 28.188 93.444 32.609 1.00 27.65 34 LEU F CA 1
ATOM 7823 C C . LEU J 1 34 ? 29.045 93.130 33.812 1.00 29.31 34 LEU F C 1
ATOM 7824 O O . LEU J 1 34 ? 29.189 93.964 34.707 1.00 29.18 34 LEU F O 1
ATOM 7829 N N . ALA J 1 35 ? 29.585 91.910 33.839 1.00 31.56 35 ALA F N 1
ATOM 7830 C CA . ALA J 1 35 ? 30.418 91.442 34.940 1.00 29.73 35 ALA F CA 1
ATOM 7831 C C . ALA J 1 35 ? 31.856 91.268 34.477 1.00 27.36 35 ALA F C 1
ATOM 7832 O O . ALA J 1 35 ? 32.139 90.509 33.550 1.00 28.37 35 ALA F O 1
ATOM 7834 N N . TYR J 1 36 ? 32.769 91.964 35.144 1.00 32.52 36 TYR F N 1
ATOM 7835 C CA . TYR J 1 36 ? 34.184 91.904 34.805 1.00 27.91 36 TYR F CA 1
ATOM 7836 C C . TYR J 1 36 ? 35.023 91.260 35.920 1.00 33.59 36 TYR F C 1
ATOM 7837 O O . TYR J 1 36 ? 34.676 91.359 37.107 1.00 30.58 36 TYR F O 1
ATOM 7846 N N . ASP J 1 37 ? 36.120 90.594 35.552 1.00 31.59 37 ASP F N 1
ATOM 7847 C CA . ASP J 1 37 ? 36.982 89.994 36.573 1.00 34.94 37 ASP F CA 1
ATOM 7848 C C . ASP J 1 37 ? 37.950 91.058 37.076 1.00 36.62 37 ASP F C 1
ATOM 7849 O O . ASP J 1 37 ? 37.888 92.210 36.640 1.00 35.27 37 ASP F O 1
ATOM 7854 N N . ARG J 1 38 ? 38.844 90.674 37.983 1.00 33.73 38 ARG F N 1
ATOM 7855 C CA . ARG J 1 38 ? 39.809 91.621 38.534 1.00 41.85 38 ARG F CA 1
ATOM 7856 C C . ARG J 1 38 ? 40.784 92.240 37.521 1.00 35.28 38 ARG F C 1
ATOM 7857 O O . ARG J 1 38 ? 41.385 93.268 37.801 1.00 37.10 38 ARG F O 1
ATOM 7865 N N . ALA J 1 39 ? 40.927 91.621 36.351 1.00 34.99 39 ALA F N 1
ATOM 7866 C CA . ALA J 1 39 ? 41.814 92.134 35.310 1.00 30.58 39 ALA F CA 1
ATOM 7867 C C . ALA J 1 39 ? 41.052 93.068 34.382 1.00 34.57 39 ALA F C 1
ATOM 7868 O O . ALA J 1 39 ? 41.654 93.727 33.534 1.00 35.30 39 ALA F O 1
ATOM 7870 N N . GLY J 1 40 ? 39.728 93.105 34.519 1.00 36.91 40 GLY F N 1
ATOM 7871 C CA . GLY J 1 40 ? 38.928 93.969 33.667 1.00 35.19 40 GLY F CA 1
ATOM 7872 C C . GLY J 1 40 ? 38.444 93.284 32.396 1.00 38.13 40 GLY F C 1
ATOM 7873 O O . GLY J 1 40 ? 38.039 93.954 31.444 1.00 32.60 40 GLY F O 1
ATOM 7874 N N . ASN J 1 41 ? 38.513 91.955 32.362 1.00 32.15 41 ASN F N 1
ATOM 7875 C CA . ASN J 1 41 ? 38.022 91.197 31.205 1.00 34.87 41 ASN F CA 1
ATOM 7876 C C . ASN J 1 41 ? 36.529 90.990 31.407 1.00 33.31 41 ASN F C 1
ATOM 7877 O O . ASN J 1 41 ? 36.092 90.704 32.522 1.00 31.12 41 ASN F O 1
ATOM 7882 N N . LEU J 1 42 ? 35.750 91.115 30.338 1.00 31.78 42 LEU F N 1
ATOM 7883 C CA . LEU J 1 42 ? 34.310 90.889 30.428 1.00 33.24 42 LEU F CA 1
ATOM 7884 C C . LEU J 1 42 ? 34.128 89.371 30.592 1.00 33.15 42 LEU F C 1
ATOM 7885 O O . LEU J 1 42 ? 34.678 88.585 29.816 1.00 29.84 42 LEU F O 1
ATOM 7890 N N . VAL J 1 43 ? 33.368 88.971 31.606 1.00 29.04 43 VAL F N 1
ATOM 7891 C CA . VAL J 1 43 ? 33.139 87.563 31.897 1.00 27.98 43 VAL F CA 1
ATOM 7892 C C . VAL J 1 43 ? 31.771 87.101 31.430 1.00 27.29 43 VAL F C 1
ATOM 7893 O O . VAL J 1 43 ? 31.635 86.050 30.812 1.00 34.17 43 VAL F O 1
ATOM 7897 N N . LYS J 1 44 ? 30.753 87.894 31.736 1.00 29.25 44 LYS F N 1
ATOM 7898 C CA . LYS J 1 44 ? 29.399 87.544 31.361 1.00 29.34 44 LYS F CA 1
ATOM 7899 C C . LYS J 1 44 ? 28.470 88.760 31.171 1.00 30.14 44 LYS F C 1
ATOM 7900 O O . LYS J 1 44 ? 28.733 89.873 31.635 1.00 29.40 44 LYS F O 1
ATOM 7906 N N . VAL J 1 45 ? 27.384 88.520 30.459 1.00 27.53 45 VAL F N 1
ATOM 7907 C CA . VAL J 1 45 ? 26.386 89.530 30.167 1.00 29.85 45 VAL F CA 1
ATOM 7908 C C . VAL J 1 45 ? 25.120 88.963 30.795 1.00 29.23 45 VAL F C 1
ATOM 7909 O O . VAL J 1 45 ? 24.653 87.890 30.407 1.00 24.52 45 VAL F O 1
ATOM 7913 N N . VAL J 1 46 ? 24.571 89.692 31.763 1.00 25.15 46 VAL F N 1
ATOM 7914 C CA . VAL J 1 46 ? 23.414 89.212 32.510 1.00 27.75 46 VAL F CA 1
ATOM 7915 C C . VAL J 1 46 ? 22.142 90.003 32.369 1.00 26.07 46 VAL F C 1
ATOM 7916 O O . VAL J 1 46 ? 22.122 91.205 32.621 1.00 27.23 46 VAL F O 1
ATOM 7920 N N . PHE J 1 47 ? 21.076 89.321 31.969 1.00 28.84 47 PHE F N 1
ATOM 7921 C CA . PHE J 1 47 ? 19.766 89.964 31.846 1.00 31.70 47 PHE F CA 1
ATOM 7922 C C . PHE J 1 47 ? 18.935 89.605 33.076 1.00 36.43 47 PHE F C 1
ATOM 7923 O O . PHE J 1 47 ? 18.931 88.443 33.521 1.00 30.58 47 PHE F O 1
ATOM 7939 N N . VAL J 1 49 ? 15.197 89.403 34.804 1.00 37.81 49 VAL F N 1
ATOM 7940 C CA . VAL J 1 49 ? 13.771 89.360 34.504 1.00 27.25 49 VAL F CA 1
ATOM 7941 C C . VAL J 1 49 ? 12.979 88.876 35.714 1.00 35.29 49 VAL F C 1
ATOM 7942 O O . VAL J 1 49 ? 13.389 87.941 36.400 1.00 35.17 49 VAL F O 1
ATOM 7946 N N . PRO J 1 50 ? 11.849 89.535 36.021 1.00 33.58 50 PRO F N 1
ATOM 7947 C CA . PRO J 1 50 ? 11.087 89.060 37.178 1.00 29.01 50 PRO F CA 1
ATOM 7948 C C . PRO J 1 50 ? 10.338 87.785 36.769 1.00 27.30 50 PRO F C 1
ATOM 7949 O O . PRO J 1 50 ? 9.847 87.669 35.635 1.00 25.60 50 PRO F O 1
ATOM 7953 N N . LEU J 1 51 ? 10.287 86.817 37.676 1.00 30.28 51 LEU F N 1
ATOM 7954 C CA . LEU J 1 51 ? 9.590 85.567 37.416 1.00 28.57 51 LEU F CA 1
ATOM 7955 C C . LEU J 1 51 ? 8.110 85.842 37.139 1.00 25.60 51 LEU F C 1
ATOM 7956 O O . LEU J 1 51 ? 7.492 85.187 36.300 1.00 29.53 51 LEU F O 1
ATOM 7961 N N . LYS J 1 52 ? 7.542 86.816 37.839 1.00 24.59 52 LYS F N 1
ATOM 7962 C CA . LYS J 1 52 ? 6.122 87.148 37.661 1.00 28.03 52 LYS F CA 1
ATOM 7963 C C . LYS J 1 52 ? 5.848 87.562 36.194 1.00 28.43 52 LYS F C 1
ATOM 7964 O O . LYS J 1 52 ? 4.832 87.178 35.606 1.00 27.97 52 LYS F O 1
ATOM 7970 N N . LYS J 1 53 ? 6.767 88.320 35.597 1.00 30.39 53 LYS F N 1
ATOM 7971 C CA . LYS J 1 53 ? 6.602 88.739 34.203 1.00 29.96 53 LYS F CA 1
ATOM 7972 C C . LYS J 1 53 ? 6.547 87.506 33.315 1.00 32.55 53 LYS F C 1
ATOM 7973 O O . LYS J 1 53 ? 5.692 87.412 32.425 1.00 29.57 53 LYS F O 1
ATOM 7979 N N . LEU J 1 54 ? 7.452 86.554 33.567 1.00 28.73 54 LEU F N 1
ATOM 7980 C CA . LEU J 1 54 ? 7.491 85.310 32.798 1.00 23.54 54 LEU F CA 1
ATOM 7981 C C . LEU J 1 54 ? 6.148 84.589 32.931 1.00 26.25 54 LEU F C 1
ATOM 7982 O O . LEU J 1 54 ? 5.600 84.102 31.944 1.00 22.89 54 LEU F O 1
ATOM 7987 N N . ASN J 1 55 ? 5.618 84.537 34.157 1.00 26.82 55 ASN F N 1
ATOM 7988 C CA . ASN J 1 55 ? 4.337 83.890 34.405 1.00 29.82 55 ASN F CA 1
ATOM 7989 C C . ASN J 1 55 ? 3.200 84.674 33.727 1.00 28.91 55 ASN F C 1
ATOM 7990 O O . ASN J 1 55 ? 2.162 84.112 33.412 1.00 26.84 55 ASN F O 1
ATOM 7995 N N . GLU J 1 56 ? 3.416 85.963 33.491 1.00 27.97 56 GLU F N 1
ATOM 7996 C CA . GLU J 1 56 ? 2.411 86.809 32.833 1.00 34.62 56 GLU F CA 1
ATOM 7997 C C . GLU J 1 56 ? 2.591 86.780 31.312 1.00 31.92 56 GLU F C 1
ATOM 7998 O O . GLU J 1 56 ? 1.890 87.473 30.570 1.00 33.21 56 GLU F O 1
ATOM 8004 N N . SER J 1 57 ? 3.544 85.974 30.853 1.00 35.65 57 SER F N 1
ATOM 8005 C CA . SER J 1 57 ? 3.818 85.828 29.424 1.00 25.36 57 SER F CA 1
ATOM 8006 C C . SER J 1 57 ? 4.215 87.118 28.730 1.00 30.85 57 SER F C 1
ATOM 8007 O O . SER J 1 57 ? 3.887 87.331 27.569 1.00 29.52 57 SER F O 1
ATOM 8010 N N . HIS J 1 58 ? 4.920 87.974 29.450 1.00 30.42 58 HIS F N 1
ATOM 8011 C CA . HIS J 1 58 ? 5.406 89.225 28.900 1.00 33.21 58 HIS F CA 1
ATOM 8012 C C . HIS J 1 58 ? 6.363 88.928 27.729 1.00 39.98 58 HIS F C 1
ATOM 8013 O O . HIS J 1 58 ? 7.106 87.941 27.748 1.00 35.80 58 HIS F O 1
ATOM 8020 N N . LYS J 1 59 ? 6.352 89.783 26.710 1.00 42.48 59 LYS F N 1
ATOM 8021 C CA . LYS J 1 59 ? 7.221 89.575 25.564 1.00 38.93 59 LYS F CA 1
ATOM 8022 C C . LYS J 1 59 ? 8.429 90.488 25.570 1.00 41.29 59 LYS F C 1
ATOM 8023 O O . LYS J 1 59 ? 8.319 91.678 25.290 1.00 42.10 59 LYS F O 1
ATOM 8029 N N . TYR J 1 60 ? 9.585 89.926 25.906 1.00 38.69 60 TYR F N 1
ATOM 8030 C CA . TYR J 1 60 ? 10.826 90.684 25.907 1.00 40.26 60 TYR F CA 1
ATOM 8031 C C . TYR J 1 60 ? 11.437 90.492 24.523 1.00 45.23 60 TYR F C 1
ATOM 8032 O O . TYR J 1 60 ? 11.924 89.408 24.213 1.00 42.80 60 TYR F O 1
ATOM 8041 N N . VAL J 1 61 ? 11.385 91.521 23.682 1.00 43.17 61 VAL F N 1
ATOM 8042 C CA . VAL J 1 61 ? 11.964 91.419 22.347 1.00 41.72 61 VAL F CA 1
ATOM 8043 C C . VAL J 1 61 ? 13.007 92.507 22.121 1.00 41.30 61 VAL F C 1
ATOM 8044 O O . VAL J 1 61 ? 12.908 93.603 22.667 1.00 42.28 61 VAL F O 1
ATOM 8048 N N . ASP J 1 62 ? 14.027 92.183 21.335 1.00 41.56 62 ASP F N 1
ATOM 8049 C CA . ASP J 1 62 ? 15.080 93.135 21.017 1.00 44.65 62 ASP F CA 1
ATOM 8050 C C . ASP J 1 62 ? 15.677 93.771 22.272 1.00 40.89 62 ASP F C 1
ATOM 8051 O O . ASP J 1 62 ? 15.851 94.990 22.348 1.00 44.08 62 ASP F O 1
ATOM 8056 N N . ILE J 1 63 ? 15.998 92.939 23.255 1.00 37.27 63 ILE F N 1
ATOM 8057 C CA . ILE J 1 63 ? 16.582 93.424 24.501 1.00 33.76 63 ILE F CA 1
ATOM 8058 C C . ILE J 1 63 ? 18.108 93.475 24.367 1.00 43.92 63 ILE F C 1
ATOM 8059 O O . ILE J 1 63 ? 18.711 92.749 23.549 1.00 36.67 63 ILE F O 1
ATOM 8064 N N . GLY J 1 64 ? 18.714 94.350 25.171 1.00 42.78 64 GLY F N 1
ATOM 8065 C CA . GLY J 1 64 ? 20.153 94.518 25.194 1.00 45.83 64 GLY F CA 1
ATOM 8066 C C . GLY J 1 64 ? 20.842 94.968 23.915 1.00 53.62 64 GLY F C 1
ATOM 8067 O O . GLY J 1 64 ? 22.074 94.915 23.839 1.00 57.90 64 GLY F O 1
ATOM 8068 N N . THR J 1 65 ? 20.088 95.432 22.920 1.00 48.98 65 THR F N 1
ATOM 8069 C CA . THR J 1 65 ? 20.707 95.842 21.660 1.00 47.51 65 THR F CA 1
ATOM 8070 C C . THR J 1 65 ? 21.793 96.912 21.815 1.00 46.19 65 THR F C 1
ATOM 8071 O O . THR J 1 65 ? 22.916 96.724 21.358 1.00 44.68 65 THR F O 1
ATOM 8075 N N . LYS J 1 66 ? 21.461 98.018 22.471 1.00 45.85 66 LYS F N 1
ATOM 8076 C CA . LYS J 1 66 ? 22.412 99.105 22.671 1.00 48.06 66 LYS F CA 1
ATOM 8077 C C . LYS J 1 66 ? 23.687 98.654 23.364 1.00 50.11 66 LYS F C 1
ATOM 8078 O O . LYS J 1 66 ? 24.780 98.900 22.861 1.00 51.55 66 LYS F O 1
ATOM 8084 N N . THR J 1 67 ? 23.560 98.003 24.516 1.00 45.22 67 THR F N 1
ATOM 8085 C CA . THR J 1 67 ? 24.748 97.559 25.241 1.00 39.05 67 THR F CA 1
ATOM 8086 C C . THR J 1 67 ? 25.590 96.562 24.450 1.00 33.20 67 THR F C 1
ATOM 8087 O O . THR J 1 67 ? 26.818 96.666 24.412 1.00 41.85 67 THR F O 1
ATOM 8091 N N . LEU J 1 68 ? 24.938 95.609 23.802 1.00 35.36 68 LEU F N 1
ATOM 8092 C CA . LEU J 1 68 ? 25.649 94.590 23.034 1.00 42.00 68 LEU F CA 1
ATOM 8093 C C . LEU J 1 68 ? 26.447 95.157 21.870 1.00 48.15 68 LEU F C 1
ATOM 8094 O O . LEU J 1 68 ? 27.555 94.695 21.583 1.00 43.53 68 LEU F O 1
ATOM 8099 N N . ARG J 1 69 ? 25.875 96.155 21.203 1.00 51.24 69 ARG F N 1
ATOM 8100 C CA . ARG J 1 69 ? 26.522 96.791 20.064 1.00 50.42 69 ARG F CA 1
ATOM 8101 C C . ARG J 1 69 ? 27.871 97.346 20.513 1.00 51.40 69 ARG F C 1
ATOM 8102 O O . ARG J 1 69 ? 28.892 97.203 19.824 1.00 44.88 69 ARG F O 1
ATOM 8110 N N . ALA J 1 70 ? 27.863 97.969 21.687 1.00 47.00 70 ALA F N 1
ATOM 8111 C CA . ALA J 1 70 ? 29.063 98.566 22.246 1.00 49.19 70 ALA F CA 1
ATOM 8112 C C . ALA J 1 70 ? 30.076 97.548 22.765 1.00 53.24 70 ALA F C 1
ATOM 8113 O O . ALA J 1 70 ? 31.147 97.931 23.231 1.00 58.21 70 ALA F O 1
ATOM 8115 N N . LEU J 1 71 ? 29.749 96.260 22.692 1.00 51.75 71 LEU F N 1
ATOM 8116 C CA . LEU J 1 71 ? 30.663 95.229 23.173 1.00 55.47 71 LEU F CA 1
ATOM 8117 C C . LEU J 1 71 ? 31.544 94.630 22.077 1.00 60.03 71 LEU F C 1
ATOM 8118 O O . LEU J 1 71 ? 32.740 94.400 22.286 1.00 63.25 71 LEU F O 1
ATOM 8123 N N . GLY J 1 72 ? 30.956 94.364 20.916 1.00 64.51 72 GLY F N 1
ATOM 8124 C CA . GLY J 1 72 ? 31.731 93.791 19.831 1.00 66.93 72 GLY F CA 1
ATOM 8125 C C . GLY J 1 72 ? 31.917 92.292 19.979 1.00 66.96 72 GLY F C 1
ATOM 8126 O O . GLY J 1 72 ? 30.937 91.568 20.137 1.00 68.12 72 GLY F O 1
ATOM 8127 N N . ILE J 1 73 ? 33.172 91.839 19.938 1.00 66.29 73 ILE F N 1
ATOM 8128 C CA . ILE J 1 73 ? 33.523 90.421 20.050 1.00 67.24 73 ILE F CA 1
ATOM 8129 C C . ILE J 1 73 ? 33.210 89.801 21.414 1.00 68.46 73 ILE F C 1
ATOM 8130 O O . ILE J 1 73 ? 33.890 90.085 22.409 1.00 66.53 73 ILE F O 1
ATOM 8132 N N . THR J 1 74 ? 32.194 88.939 21.446 1.00 65.91 74 THR F N 1
ATOM 8133 C CA . THR J 1 74 ? 31.791 88.272 22.681 1.00 63.93 74 THR F CA 1
ATOM 8134 C C . THR J 1 74 ? 32.228 86.803 22.789 1.00 61.33 74 THR F C 1
ATOM 8135 O O . THR J 1 74 ? 32.833 86.418 23.785 1.00 65.08 74 THR F O 1
ATOM 8139 N N . ARG J 1 75 ? 31.938 85.986 21.778 1.00 56.96 75 ARG F N 1
ATOM 8140 C CA . ARG J 1 75 ? 32.317 84.568 21.831 1.00 50.55 75 ARG F CA 1
ATOM 8141 C C . ARG J 1 75 ? 31.641 83.923 23.038 1.00 42.79 75 ARG F C 1
ATOM 8142 O O . ARG J 1 75 ? 32.224 83.832 24.118 1.00 44.37 75 ARG F O 1
ATOM 8144 N N . ILE J 1 76 ? 30.406 83.482 22.849 1.00 35.54 76 ILE F N 1
ATOM 8145 C CA . ILE J 1 76 ? 29.633 82.869 23.917 1.00 35.76 76 ILE F CA 1
ATOM 8146 C C . ILE J 1 76 ? 30.067 81.433 24.181 1.00 32.11 76 ILE F C 1
ATOM 8147 O O . ILE J 1 76 ? 30.130 80.606 23.270 1.00 27.13 76 ILE F O 1
ATOM 8152 N N . ASP J 1 77 ? 30.351 81.133 25.439 1.00 27.44 77 ASP F N 1
ATOM 8153 C CA . ASP J 1 77 ? 30.782 79.789 25.802 1.00 24.65 77 ASP F CA 1
ATOM 8154 C C . ASP J 1 77 ? 29.556 79.007 26.263 1.00 22.82 77 ASP F C 1
ATOM 8155 O O . ASP J 1 77 ? 29.292 77.912 25.788 1.00 27.82 77 ASP F O 1
ATOM 8160 N N . HIS J 1 78 ? 28.791 79.586 27.177 1.00 26.51 78 HIS F N 1
ATOM 8161 C CA . HIS J 1 78 ? 27.603 78.911 27.679 1.00 21.15 78 HIS F CA 1
ATOM 8162 C C . HIS J 1 78 ? 26.599 79.869 28.291 1.00 24.65 78 HIS F C 1
ATOM 8163 O O . HIS J 1 78 ? 26.880 81.056 28.486 1.00 25.06 78 HIS F O 1
ATOM 8170 N N . VAL J 1 79 ? 25.431 79.330 28.634 1.00 24.46 79 VAL F N 1
ATOM 8171 C CA . VAL J 1 79 ? 24.369 80.128 29.236 1.00 23.19 79 VAL F CA 1
ATOM 8172 C C . VAL J 1 79 ? 23.981 79.557 30.607 1.00 24.62 79 VAL F C 1
ATOM 8173 O O . VAL J 1 79 ? 24.011 78.355 30.808 1.00 28.30 79 VAL F O 1
ATOM 8177 N N . ASN J 1 80 ? 23.633 80.429 31.547 1.00 25.52 80 ASN F N 1
ATOM 8178 C CA . ASN J 1 80 ? 23.154 79.999 32.859 1.00 23.31 80 ASN F CA 1
ATOM 8179 C C . ASN J 1 80 ? 21.826 80.733 33.046 1.00 25.56 80 ASN F C 1
ATOM 8180 O O . ASN J 1 80 ? 21.632 81.815 32.495 1.00 27.62 80 ASN F O 1
ATOM 8193 N N . ILE J 1 82 ? 19.922 81.469 36.488 1.00 28.79 82 ILE F N 1
ATOM 8194 C CA . ILE J 1 82 ? 19.942 81.375 37.942 1.00 27.33 82 ILE F CA 1
ATOM 8195 C C . ILE J 1 82 ? 18.781 82.089 38.641 1.00 30.26 82 ILE F C 1
ATOM 8196 O O . ILE J 1 82 ? 18.524 83.255 38.381 1.00 29.75 82 ILE F O 1
ATOM 8201 N N . PRO J 1 83 ? 18.060 81.390 39.531 1.00 29.01 83 PRO F N 1
ATOM 8202 C CA . PRO J 1 83 ? 16.962 82.086 40.204 1.00 28.15 83 PRO F CA 1
ATOM 8203 C C . PRO J 1 83 ? 17.522 82.994 41.300 1.00 37.93 83 PRO F C 1
ATOM 8204 O O . PRO J 1 83 ? 18.595 82.715 41.858 1.00 37.42 83 PRO F O 1
ATOM 8208 N N . SER J 1 84 ? 16.808 84.080 41.590 1.00 37.61 84 SER F N 1
ATOM 8209 C CA . SER J 1 84 ? 17.216 85.038 42.625 1.00 43.18 84 SER F CA 1
ATOM 8210 C C . SER J 1 84 ? 16.056 85.724 43.340 1.00 46.42 84 SER F C 1
ATOM 8211 O O . SER J 1 84 ? 15.019 86.026 42.745 1.00 43.18 84 SER F O 1
ATOM 8214 N N . GLY J 1 85 ? 16.260 85.991 44.624 1.00 53.26 85 GLY F N 1
ATOM 8215 C CA . GLY J 1 85 ? 15.248 86.652 45.421 1.00 45.58 85 GLY F CA 1
ATOM 8216 C C . GLY J 1 85 ? 14.088 85.738 45.735 1.00 43.21 85 GLY F C 1
ATOM 8217 O O . GLY J 1 85 ? 14.011 84.617 45.234 1.00 48.37 85 GLY F O 1
ATOM 8218 N N . PRO J 1 86 ? 13.164 86.197 46.581 1.00 40.56 86 PRO F N 1
ATOM 8219 C CA . PRO J 1 86 ? 13.241 87.524 47.195 1.00 36.59 86 PRO F CA 1
ATOM 8220 C C . PRO J 1 86 ? 14.097 87.571 48.471 1.00 35.01 86 PRO F C 1
ATOM 8221 O O . PRO J 1 86 ? 14.207 86.586 49.202 1.00 33.58 86 PRO F O 1
ATOM 8225 N N . HIS J 1 87 ? 14.707 88.728 48.706 1.00 35.18 87 HIS F N 1
ATOM 8226 C CA . HIS J 1 87 ? 15.536 88.992 49.882 1.00 38.05 87 HIS F CA 1
ATOM 8227 C C . HIS J 1 87 ? 15.723 90.516 49.930 1.00 40.43 87 HIS F C 1
ATOM 8228 O O . HIS J 1 87 ? 15.315 91.223 48.999 1.00 34.74 87 HIS F O 1
ATOM 8235 N N . PRO J 1 88 ? 16.331 91.047 51.011 1.00 43.90 88 PRO F N 1
ATOM 8236 C CA . PRO J 1 88 ? 16.514 92.501 51.060 1.00 47.35 88 PRO F CA 1
ATOM 8237 C C . PRO J 1 88 ? 17.138 92.977 49.749 1.00 48.76 88 PRO F C 1
ATOM 8238 O O . PRO J 1 88 ? 18.100 92.384 49.256 1.00 51.16 88 PRO F O 1
ATOM 8242 N N . GLY J 1 89 ? 16.583 94.034 49.175 1.00 48.55 89 GLY F N 1
ATOM 8243 C CA . GLY J 1 89 ? 17.118 94.523 47.920 1.00 49.84 89 GLY F CA 1
ATOM 8244 C C . GLY J 1 89 ? 16.435 93.926 46.698 1.00 51.57 89 GLY F C 1
ATOM 8245 O O . GLY J 1 89 ? 16.595 94.446 45.591 1.00 58.75 89 GLY F O 1
ATOM 8246 N N . VAL J 1 90 ? 15.691 92.833 46.874 1.00 44.67 90 VAL F N 1
ATOM 8247 C CA . VAL J 1 90 ? 14.985 92.209 45.757 1.00 42.93 90 VAL F CA 1
ATOM 8248 C C . VAL J 1 90 ? 13.612 91.743 46.217 1.00 41.88 90 VAL F C 1
ATOM 8249 O O . VAL J 1 90 ? 13.438 90.609 46.648 1.00 43.99 90 VAL F O 1
ATOM 8253 N N . SER J 1 91 ? 12.641 92.641 46.098 1.00 40.34 91 SER F N 1
ATOM 8254 C CA . SER J 1 91 ? 11.256 92.415 46.508 1.00 40.32 91 SER F CA 1
ATOM 8255 C C . SER J 1 91 ? 10.517 91.228 45.889 1.00 36.54 91 SER F C 1
ATOM 8256 O O . SER J 1 91 ? 9.481 90.812 46.398 1.00 38.51 91 SER F O 1
ATOM 8259 N N . GLU J 1 92 ? 11.019 90.676 44.795 1.00 34.98 92 GLU F N 1
ATOM 8260 C CA . GLU J 1 92 ? 10.328 89.523 44.216 1.00 36.88 92 GLU F CA 1
ATOM 8261 C C . GLU J 1 92 ? 11.280 88.544 43.515 1.00 32.89 92 GLU F C 1
ATOM 8262 O O . GLU J 1 92 ? 12.424 88.885 43.218 1.00 30.75 92 GLU F O 1
ATOM 8268 N N . PRO J 1 93 ? 10.816 87.314 43.251 1.00 31.51 93 PRO F N 1
ATOM 8269 C CA . PRO J 1 93 ? 11.666 86.318 42.579 1.00 30.26 93 PRO F CA 1
ATOM 8270 C C . PRO J 1 93 ? 12.065 86.764 41.176 1.00 30.90 93 PRO F C 1
ATOM 8271 O O . PRO J 1 93 ? 11.256 87.318 40.427 1.00 27.70 93 PRO F O 1
ATOM 8275 N N . HIS J 1 94 ? 13.324 86.520 40.839 1.00 25.51 94 HIS F N 1
ATOM 8276 C CA . HIS J 1 94 ? 13.870 86.873 39.537 1.00 27.32 94 HIS F CA 1
ATOM 8277 C C . HIS J 1 94 ? 14.669 85.705 38.967 1.00 25.53 94 HIS F C 1
ATOM 8278 O O . HIS J 1 94 ? 14.899 84.693 39.635 1.00 29.90 94 HIS F O 1
ATOM 8285 N N . TYR J 1 95 ? 15.086 85.881 37.723 1.00 25.84 95 TYR F N 1
ATOM 8286 C CA . TYR J 1 95 ? 15.957 84.955 37.049 1.00 26.31 95 TYR F CA 1
ATOM 8287 C C . TYR J 1 95 ? 17.037 85.774 36.364 1.00 30.43 95 TYR F C 1
ATOM 8288 O O . TYR J 1 95 ? 16.761 86.817 35.771 1.00 27.57 95 TYR F O 1
ATOM 8297 N N . HIS J 1 96 ? 18.278 85.318 36.497 1.00 30.38 96 HIS F N 1
ATOM 8298 C CA . HIS J 1 96 ? 19.414 85.963 35.865 1.00 25.73 96 HIS F CA 1
ATOM 8299 C C . HIS J 1 96 ? 19.757 85.129 34.641 1.00 24.50 96 HIS F C 1
ATOM 8300 O O . HIS J 1 96 ? 20.120 83.961 34.763 1.00 28.05 96 HIS F O 1
ATOM 8307 N N . ILE J 1 97 ? 19.581 85.702 33.458 1.00 27.87 97 ILE F N 1
ATOM 8308 C CA . ILE J 1 97 ? 19.899 84.998 32.226 1.00 27.16 97 ILE F CA 1
ATOM 8309 C C . ILE J 1 97 ? 21.302 85.477 31.885 1.00 29.39 97 ILE F C 1
ATOM 8310 O O . ILE J 1 97 ? 21.505 86.651 31.556 1.00 29.80 97 ILE F O 1
ATOM 8315 N N . GLU J 1 98 ? 22.265 84.571 31.967 1.00 24.33 98 GLU F N 1
ATOM 8316 C CA . GLU J 1 98 ? 23.663 84.937 31.732 1.00 27.73 98 GLU F CA 1
ATOM 8317 C C . GLU J 1 98 ? 24.287 84.316 30.500 1.00 22.72 98 GLU F C 1
ATOM 8318 O O . GLU J 1 98 ? 24.184 83.126 30.290 1.00 29.64 98 GLU F O 1
ATOM 8324 N N . LEU J 1 99 ? 24.932 85.148 29.687 1.00 24.40 99 LEU F N 1
ATOM 8325 C CA . LEU J 1 99 ? 25.627 84.684 28.492 1.00 25.39 99 LEU F CA 1
ATOM 8326 C C . LEU J 1 99 ? 27.075 84.763 28.970 1.00 28.51 99 LEU F C 1
ATOM 8327 O O . LEU J 1 99 ? 27.639 85.846 29.112 1.00 28.16 99 LEU F O 1
ATOM 8332 N N . VAL J 1 100 ? 27.672 83.614 29.238 1.00 28.32 100 VAL F N 1
ATOM 8333 C CA . VAL J 1 100 ? 29.020 83.598 29.776 1.00 28.51 100 VAL F CA 1
ATOM 8334 C C . VAL J 1 100 ? 30.074 83.430 28.693 1.00 29.70 100 VAL F C 1
ATOM 8335 O O . VAL J 1 100 ? 29.936 82.587 27.804 1.00 30.42 100 VAL F O 1
ATOM 8339 N N . LEU J 1 101 ? 31.134 84.229 28.788 1.00 27.38 101 LEU F N 1
ATOM 8340 C CA . LEU J 1 101 ? 32.182 84.226 27.776 1.00 31.05 101 LEU F CA 1
ATOM 8341 C C . LEU J 1 101 ? 33.416 83.367 28.016 1.00 29.71 101 LEU F C 1
ATOM 8342 O O . LEU J 1 101 ? 34.346 83.425 27.238 1.00 32.41 101 LEU F O 1
ATOM 8347 N N . VAL J 1 102 ? 33.443 82.599 29.097 1.00 27.99 102 VAL F N 1
ATOM 8348 C CA . VAL J 1 102 ? 34.568 81.698 29.366 1.00 26.76 102 VAL F CA 1
ATOM 8349 C C . VAL J 1 102 ? 33.926 80.406 29.838 1.00 29.97 102 VAL F C 1
ATOM 8350 O O . VAL J 1 102 ? 32.710 80.372 30.081 1.00 31.02 102 VAL F O 1
ATOM 8354 N N . SER J 1 103 ? 34.723 79.349 29.971 1.00 28.17 103 SER F N 1
ATOM 8355 C CA . SER J 1 103 ? 34.200 78.063 30.430 1.00 25.53 103 SER F CA 1
ATOM 8356 C C . SER J 1 103 ? 33.554 78.227 31.803 1.00 29.32 103 SER F C 1
ATOM 8357 O O . SER J 1 103 ? 33.871 79.173 32.535 1.00 29.52 103 SER F O 1
ATOM 8360 N N . VAL J 1 104 ? 32.665 77.303 32.162 1.00 26.03 104 VAL F N 1
ATOM 8361 C CA . VAL J 1 104 ? 32.003 77.387 33.458 1.00 30.44 104 VAL F CA 1
ATOM 8362 C C . VAL J 1 104 ? 32.979 77.342 34.644 1.00 34.76 104 VAL F C 1
ATOM 8363 O O . VAL J 1 104 ? 32.767 78.038 35.634 1.00 25.79 104 VAL F O 1
ATOM 8367 N N . ASP J 1 105 ? 34.055 76.563 34.557 1.00 33.96 105 ASP F N 1
ATOM 8368 C CA . ASP J 1 105 ? 35.003 76.531 35.672 1.00 34.98 105 ASP F CA 1
ATOM 8369 C C . ASP J 1 105 ? 35.796 77.836 35.725 1.00 31.98 105 ASP F C 1
ATOM 8370 O O . ASP J 1 105 ? 36.049 78.372 36.802 1.00 37.23 105 ASP F O 1
ATOM 8375 N N . GLN J 1 106 ? 36.192 78.346 34.568 1.00 28.64 106 GLN F N 1
ATOM 8376 C CA . GLN J 1 106 ? 36.927 79.602 34.529 1.00 30.58 106 GLN F CA 1
ATOM 8377 C C . GLN J 1 106 ? 36.083 80.704 35.154 1.00 27.70 106 GLN F C 1
ATOM 8378 O O . GLN J 1 106 ? 36.607 81.608 35.787 1.00 31.61 106 GLN F O 1
ATOM 8384 N N . GLU J 1 107 ? 34.772 80.623 34.958 1.00 30.62 107 GLU F N 1
ATOM 8385 C CA . GLU J 1 107 ? 33.839 81.626 35.475 1.00 31.72 107 GLU F CA 1
ATOM 8386 C C . GLU J 1 107 ? 33.849 81.678 36.989 1.00 28.73 107 GLU F C 1
ATOM 8387 O O . GLU J 1 107 ? 34.028 82.756 37.572 1.00 25.95 107 GLU F O 1
ATOM 8393 N N . ARG J 1 108 ? 33.669 80.521 37.625 1.00 27.20 108 ARG F N 1
ATOM 8394 C CA . ARG J 1 108 ? 33.696 80.457 39.095 1.00 34.06 108 ARG F CA 1
ATOM 8395 C C . ARG J 1 108 ? 35.090 80.857 39.564 1.00 30.28 108 ARG F C 1
ATOM 8396 O O . ARG J 1 108 ? 35.275 81.447 40.635 1.00 29.66 108 ARG F O 1
ATOM 8404 N N . LYS J 1 109 ? 36.081 80.575 38.738 1.00 27.62 109 LYS F N 1
ATOM 8405 C CA . LYS J 1 109 ? 37.433 80.916 39.141 1.00 32.15 109 LYS F CA 1
ATOM 8406 C C . LYS J 1 109 ? 37.771 82.401 39.092 1.00 28.64 109 LYS F C 1
ATOM 8407 O O . LYS J 1 109 ? 38.274 82.947 40.066 1.00 32.49 109 LYS F O 1
ATOM 8413 N N . VAL J 1 110 ? 37.494 83.069 37.978 1.00 31.15 110 VAL F N 1
ATOM 8414 C CA . VAL J 1 110 ? 37.843 84.474 37.888 1.00 30.48 110 VAL F CA 1
ATOM 8415 C C . VAL J 1 110 ? 36.906 85.392 38.671 1.00 31.57 110 VAL F C 1
ATOM 8416 O O . VAL J 1 110 ? 37.250 86.538 38.955 1.00 33.65 110 VAL F O 1
ATOM 8420 N N . LEU J 1 111 ? 35.726 84.898 39.025 1.00 29.05 111 LEU F N 1
ATOM 8421 C CA . LEU J 1 111 ? 34.796 85.704 39.810 1.00 32.03 111 LEU F CA 1
ATOM 8422 C C . LEU J 1 111 ? 34.861 85.280 41.277 1.00 29.12 111 LEU F C 1
ATOM 8423 O O . LEU J 1 111 ? 34.051 85.712 42.107 1.00 28.59 111 LEU F O 1
ATOM 8428 N N . GLU J 1 112 ? 35.827 84.415 41.578 1.00 29.78 112 GLU F N 1
ATOM 8429 C CA . GLU J 1 112 ? 36.044 83.908 42.935 1.00 34.62 112 GLU F CA 1
ATOM 8430 C C . GLU J 1 112 ? 34.724 83.540 43.613 1.00 37.44 112 GLU F C 1
ATOM 8431 O O . GLU J 1 112 ? 34.422 84.019 44.710 1.00 36.75 112 GLU F O 1
ATOM 8437 N N . GLY J 1 113 ? 33.935 82.696 42.960 1.00 32.49 113 GLY F N 1
ATOM 8438 C CA . GLY J 1 113 ? 32.665 82.298 43.545 1.00 39.00 113 GLY F CA 1
ATOM 8439 C C . GLY J 1 113 ? 32.601 80.838 43.960 1.00 35.85 113 GLY F C 1
ATOM 8440 O O . GLY J 1 113 ? 33.456 80.045 43.570 1.00 35.29 113 GLY F O 1
ATOM 8441 N N . GLU J 1 114 ? 31.592 80.484 44.759 1.00 32.01 114 GLU F N 1
ATOM 8442 C CA . GLU J 1 114 ? 31.404 79.102 45.195 1.00 33.37 114 GLU F CA 1
ATOM 8443 C C . GLU J 1 114 ? 31.003 78.241 43.989 1.00 35.51 114 GLU F C 1
ATOM 8444 O O . GLU J 1 114 ? 30.224 78.677 43.144 1.00 36.68 114 GLU F O 1
ATOM 8450 N N . PRO J 1 115 ? 31.524 77.007 43.901 1.00 36.61 115 PRO F N 1
ATOM 8451 C CA . PRO J 1 115 ? 31.183 76.116 42.782 1.00 32.52 115 PRO F CA 1
ATOM 8452 C C . PRO J 1 115 ? 29.675 75.858 42.747 1.00 37.70 115 PRO F C 1
ATOM 8453 O O . PRO J 1 115 ? 29.013 75.809 43.793 1.00 37.26 115 PRO F O 1
ATOM 8457 N N . TYR J 1 116 ? 29.124 75.705 41.550 1.00 26.95 116 TYR F N 1
ATOM 8458 C CA . TYR J 1 116 ? 27.684 75.488 41.424 1.00 36.19 116 TYR F CA 1
ATOM 8459 C C . TYR J 1 116 ? 27.243 74.154 42.006 1.00 42.58 116 TYR F C 1
ATOM 8460 O O . TYR J 1 116 ? 26.130 74.108 42.570 1.00 51.99 116 TYR F O 1
#

Foldseek 3Di:
DDFDDQDQLQGGWDFDVVPPDFTFIFGAFPVGHTFKTKGWFVVCVVVVPDDDPPCVVVVVVVDDADFPDWDAKDDDDPPDDGIITIIMRGRDDPVVSCVRSVHD/DVPDDVFADQDQPFGGWDFDVVQPPFTFIWHAFPVGHTFKTKGWFVVCVVVVHDDPPHCVVVVVVVPDAQFDDWDAWDDDDVPHDGIDGIIMGGRDDQVVSNVRSVYDHD/DPDDDDWADADQLFGGWAFDVVLPDFTQIWGAFPVGDTFKTKGWFVVCVVVVPDDPDPCPVVCVVVVDDAFPDWDAWDDDDVPDDGIITIIIRGRDDPVVSNVRSVD/DVVVVVVVVQADADQPFARWDFDVVQPDQTFIWHAFSVGDTFKTKGWFVVCVVVVPDDPPHPVVVVVVPPDQQFDDWDAWDDDDVPRDGITGIIMGGRDDLVVSNVRSVYDRD/DPAFDQDAPFATWDFDVVPPDFTFIFHAFPVGDTWKTKGWFVVCVVVVPDDDDPCVVVVVVVPDADQQDWDFWDDDDPPDDGIITITIRGRDDPVVSNVRSVD/DVVVVVVVPFADADQPFARWDFDVVQPPFTFIWHAFSVRHTFKTKGWFVVCVVVPPDDPPHCVVVVVVPDDADFADWDAWDDDDVPRPGIIGIIMGGRDDLVVSCVRSVYDRD/DDPPFDDQDQLQGGWDFDVVQPDFTFIWGAFPVGHTFKTKGWFPVCVVVVPDDDDPCPVVCVVVVDPDFQDWDFWDDDDPVDDGITTIIMRGPDDPVVSNVRSVYDD/DPAADQAQPFAGWDFDVVQPDFTFIWHAFPVGDTFKTKGWFVVCVVVVPDDPPHCVVVVVVPDDQQFDDWDAWDDDDVPRDGIDGIIMRGRDDLVVSCVRSVYDRD/DPDDDDWADQDQLFGGWAFDVVQPDFTQIFGDFPVGDTFKTWGWFVVCVVVVPDDPPPCPVVCVVVVDPDFPDWDFKPPDDVVDDTIITITIRGRDDPVVSNVRSVD/DVVVVVVVVFADADQPFAHWDFDVVQPDFTQIWHAFRVRHTFKTKGWFVVCVVVVPDDPPHPVVVVVVVPDQAFDDWDAWDDDDVVHPGIDGIIMRGRDDLVVNSVRSVYDRD

B-factor: mean 40.17, std 14.01, range [14.17, 109.69]

Secondary structure (DSSP, 8-state):
--S---BTTTBEEE--GGGTTT--EEEE-TT--EEEEE--BHHHHHTT----SBSHHHHHHT-SB---EE--B----TT--S-BB--EEESS-HHHHHHHTT-/-HHHHHHHHSPP-BTTTBEEEE-GGGTTT--EEEE-TTS-EEEEE--BHHHHHTT----SBTHHHHHHH-SB---EE--EE--BTTB-S-EE--EEESS-HHHHHHHTT----/-EE-----BTTTBEEE--GGGTTT--EEEE-TTS-EEEEE--BHHHHHTT----SBSHHHHHHTT-----EE--BPPP-TT--S-BB--EEESS-HHHHHHHTT---/--S---BTTTBEEEE-GGGTTT--EEEE-TTS-EEEEE--BHHHHHTT----SBSHHHHHTT------EE--EE--BTTB-S-EE--EEESS-HHHHHHHTT----/---EE----EETTTEEEE--GGGTTT--EEEE-TTS-EEEEE--BHHHHHTT----SBSHHHHHHHT-----EE--B---BTTB-S-BB--EEE-S-HHHHHHHTT-/-HHHHHHHHSPP-BTTTBEEEE-GGGTTT--EEEE-TT--EEEEE--BHHHHHTT----SBTHHHHHTT------EE--EE--BTTB-S-EE--EEESS-HHHHHHHTT----/---PPPBTTTBEEE--GGGTTT--EEEEETTTEEEEEE--BHHHHHTT----SBSHHHHHHH-S----EE--B----TT--S-BB--EEESS-HHHHHHHTT--/------SPPPBTTTBEEEE-GGGTTT--EEEE-TTS-EEEEE--BHHHHHTT----SBTHHHHHTT------EE--EE-SBTTB-S-EE--EEESS-HHHHHHHHTPPP-/----B--PPEETTTEEEE--GGGTTT--EEEE-TTS-EEEEE--BHHHHHTT----SBSHHHHHHHT-----EE--B----TT--S-BB--EEESS-HHHHHHHTT-/-HHHHHHHHSPP-BTTTBEEE--GGGTTT--EEEE-TT--EEEEE--BHHHHHTT----SBSHHHHHHH------EE--EE--BTTB-S-EE--EEESS-HHHHHHHTT----

Radius of gyration: 36.04 Å; Cα contacts (8 Å, |Δi|>4): 2494; chains: 10; bounding box: 57×94×99 Å